Protein AF-W4GW01-F1 (afdb_monomer_lite)

Secondary structure (DSSP, 8-state):
-HHHHHHHHTTT----S----SB-EEETTEEESBHHHHHHHGGGS--S-----PPPPTT---GGGB---HHHHHHHHHHHHHHHHHHHHHHHHHHHTTGGG-HHHHHHHHHHHHHHHHHHHHHHHHHHHHHHHHHHHHHH-S--HHHHHHHHHHHHHHHHHHHHHHHH-S-HHHHHHSHHHHHHHHHHHHHHHHHH---SSS--B----GGGGHHHHHHHHHHHHHGGGTT-HHHHHHHHHHHHHHHHHHHHHHHHHHHHH-SPTT---SSSPPPEEEPTTS-EEETT--TTS-TTTT--PPPHHHHHHHHHHHHTT----SS---SHHHHHHHHHHHHHHHHHHHHHHHHHHHHHHHHHTT-SPP-PPTT--EEEEEE---HHHHHHHHHHHT-HHHHHHHHS-S--TT-S-S-S-----HHHHHHHTS----EEEEEE---S-HHHHHHHHHHHHHHHHH-GGGTTTEEEEES-TT-HHHHHHHTGGG-SEEEEE--TT-S-HHHHHHHHHHHHHHHHTTS-TT-EEEEEES-HHHHHHHHTTT--GGGEEEHHHHHHHHHHHHHHSTTHHHHHHHHHSPP-HHHHHHHHHHHHHHT--TT-PPPHHHHHHHHHHT-EEEEEEBPGGGTTSBHHHHHHHHHHHTTTS-EEEEEE-SSS-SPEEE--TTSPBP-TT-EEEEEES-HHHHGGGB-TT-SS-----TTTHHHHHHHHHHHHHHHHHHTTS--HHHHHHHHHHHT-PPPPPPPHHHHHH---EEEEE-SS-THHHHTTHHHHHHHTSTT-SSPPPEEEEESSPPPHHHHHHHGGGSSEEEEES-TTSHHHHHHTTGGG-SEEEEE---SSS----EEEE-----------

Sequence (868 aa):
MVQTLGDAVAMGVDLATSIKFKNATWINNTFVTDVYEYHRSNMSGTVMSVLAEKACALLDENPECFTANWELVSMQFRFWLYLQTPIFAVSVLFEWLEMARNPYIERLRRLASYSAHAGAGLQLISSLVCCGAWIVRAGSMRLNPATWAVESLLLMFCAFSYSLRWISAPNKVYHCLQLNNLFDLLSITSHFALGTSVAVGKLRYSWLNFAFLRSYIIYHVLATVFDRYKTNYSMQLGRILVKTACLIFFAAAVLYSLEYLGEIPDTNSFLVHVYMCPTPAGELIPSNNTDGFESGLCTERMSLFTSLYFMLVTVSTVGYGDITPKTVLGRFLVLFFIPAGIYFFAAETANLVAIFEDRRLGRRRYALKRHTPHVVLTGNPAAVQVLDFLREFFHPDHDHHLSSSHPPPSSAPPGIPSGATRRQRHAAARTRHMELVVLVEFHGHADAEAAFHRVVLAYIDAHPHMHGKVTLLSGSPLSDPDLCRAKIRDATAVFFLPNKYAKLANEEDAANVLRVLAVTNVVADASHLFAMVVNAENHKLLEATGIPADHLVCSDEIKLGLMGLSCRCRGLSTLMANLIGSFDMQAFEDVVRRNNEDAGNVGDQVPLWVEEYVTGAAKEIYACHLDERFHGMTFLDAAHMIFGDTNGQVLLLAVQDDDHHHDIVTNPGHTFVLARATKVYMIAESVKTVAPFAAVGQALHTSKLMGLLKVRNHLVKAAHRARHTVEKRIPKSVRDYIGRMVTLEKARPPPPALLNAGGHIVICSGPSGDQTIARLVNFLRPLRKDHVTAPVAVVIIHPTEFKDSAWAQLSVFGDVYHLHGSPQKHSSLVRAGIYKASAVIVLDQGSEEGVLIIYILYIHIYMYIAPL

Organism: Aphanomyces astaci (NCBI:txid112090)

Foldseek 3Di:
DVVVVVVVVVPDDDPPDDDDQPAWDDDPNDTDSHPVVVVVVVVVPDPDDPPPPPFDDLADPDLVQADDAPVLVVLLVVLLCVVLVVLLVVLVVCVVVVVLPDPVLVVLLVVLVVVLLVCLVLLLVLLVLLLVVLLVCLVVVGDHPVSLVVNLVSLVSLVVSLVSCCSNDSRNNVSSPDPLSSLSSSQSSQSVSQVPDQDPDRHHGYSDGSSLSSLVVNLVSLVVVCVVVVQDPVSLVVNLVSNLLSLLLSLLVVLLSDLRNAEDPPDDDPDDDAQWFQAPVRDTDGPVPCPPPPPPRRPPRQGSVNSSVQSVCLLVVNCPVPDDRRHPVSVVVSVVSNVVSVVSVVVSVVVNVVSVVCVLLAQHFDDDDPQAAEEEEEAAEALVRVLQVCCQCPPPQNQVCQLCQDDDPPPDDPDDDDPDDPVVVVVSNPDRGYAYEYEHEDPPPVVSSVVSSVSNVVSCVVPVVCPPRYGYHYDALLDPVSCNSSVQQRHQEYEHDFYLFDPDQPVSLVSSLSSLLSSVVRHHPNHAYAYEGAAPVCQVSNVLSVHDPVRYHYNLLLVLQQVLVCLVPPCSNVLVVLQAGADDPVVVVVVVVVVCVVVVPPDDDDPPVVVVVSLSSLKYKDKAFFAPVQAFAFPVVVQVVLCVVLVNQKGWFWKAAPPPDRDIGGCPDRPDGGHRRIMTMMIHNHVVSVVVGHYPPPSHDPPPPPVCSVVSVVVNVVSVVVVVVCVPDDDPVNVVLVVCLVVDDFFAADDVVDLVQFAAEEEADEADDQVVLLSSLSNLVNLQDPPNPDRGAYEYEYQDGHDSNSVSSVVVSPRYGYQHDHPVDPVSCVSSSVVRYSWYWYQDQDPPGGDRDIDIDGDDPPDDPDDD

InterPro domains:
  IPR003148 Regulator of K+ conductance, N-terminal lobe [PF22614] (467-525)
  IPR003148 Regulator of K+ conductance, N-terminal lobe [PF22614] (759-847)
  IPR003929 Calcium-activated potassium channel BK, alpha subunit [PF03493] (550-655)
  IPR013099 Potassium channel domain [PF07885] (299-356)
  IPR047871 Calcium-activated potassium channel slowpoke-like [PTHR10027] (122-695)

pLDDT: mean 75.08, std 18.45, range [21.78, 95.94]

Structure (mmCIF, N/CA/C/O backbone):
data_AF-W4GW01-F1
#
_entry.id   AF-W4GW01-F1
#
loop_
_atom_site.group_PDB
_atom_site.id
_atom_site.type_symbol
_atom_site.label_atom_id
_atom_site.label_alt_id
_atom_site.label_comp_id
_atom_site.label_asym_id
_atom_site.label_entity_id
_atom_site.label_seq_id
_atom_site.pdbx_PDB_ins_code
_atom_site.Cartn_x
_atom_site.Cartn_y
_atom_site.Cartn_z
_atom_site.occupancy
_atom_site.B_iso_or_equiv
_atom_site.auth_seq_id
_atom_site.auth_comp_id
_atom_site.auth_asym_id
_atom_site.auth_atom_id
_atom_site.pdbx_PDB_model_num
ATOM 1 N N . MET A 1 1 ? 38.146 32.510 -103.777 1.00 38.34 1 MET A N 1
ATOM 2 C CA . MET A 1 1 ? 36.897 31.802 -104.141 1.00 38.34 1 MET A CA 1
ATOM 3 C C . MET A 1 1 ? 36.293 32.277 -105.457 1.00 38.34 1 MET A C 1
ATOM 5 O O . MET A 1 1 ? 35.988 31.422 -106.267 1.00 38.34 1 MET A O 1
ATOM 9 N N . VAL A 1 2 ? 36.170 33.581 -105.743 1.00 40.84 2 VAL A N 1
ATOM 10 C CA . VAL A 1 2 ? 35.665 34.030 -107.066 1.00 40.84 2 VAL A CA 1
ATOM 11 C C . VAL A 1 2 ? 36.627 33.678 -108.219 1.00 40.84 2 VAL A C 1
ATOM 13 O O . VAL A 1 2 ? 36.174 33.329 -109.299 1.00 40.84 2 VAL A O 1
ATOM 16 N N . GLN A 1 3 ? 37.943 33.639 -107.977 1.00 37.69 3 GLN A N 1
ATOM 17 C CA . GLN A 1 3 ? 38.930 33.205 -108.982 1.00 37.69 3 GLN A CA 1
ATOM 18 C C . GLN A 1 3 ? 38.963 31.687 -109.233 1.00 37.69 3 GLN A C 1
ATOM 20 O O . GLN A 1 3 ? 39.298 31.272 -110.330 1.00 37.69 3 GLN A O 1
ATOM 25 N N . THR A 1 4 ? 38.570 30.855 -108.263 1.00 42.78 4 THR A N 1
ATOM 26 C CA . THR A 1 4 ? 38.559 29.384 -108.403 1.00 42.78 4 THR A CA 1
ATOM 27 C C . THR A 1 4 ? 37.228 28.834 -108.929 1.00 42.78 4 THR A C 1
ATOM 29 O O . THR A 1 4 ? 37.136 27.655 -109.249 1.00 42.78 4 THR A O 1
ATOM 32 N N . LEU A 1 5 ? 36.197 29.682 -109.031 1.00 41.31 5 LEU A N 1
ATOM 33 C CA . LEU A 1 5 ? 34.887 29.355 -109.609 1.00 41.31 5 LEU A CA 1
ATOM 34 C C . LEU A 1 5 ? 34.820 29.608 -111.127 1.00 41.31 5 LEU A C 1
ATOM 36 O O . LEU A 1 5 ? 33.959 29.036 -111.788 1.00 41.31 5 LEU A O 1
ATOM 40 N N . GLY A 1 6 ? 35.727 30.421 -111.685 1.00 43.06 6 GLY A N 1
ATOM 41 C CA . GLY A 1 6 ? 35.800 30.684 -113.128 1.00 43.06 6 GLY A CA 1
ATOM 42 C C . GLY A 1 6 ? 36.341 29.502 -113.940 1.00 43.06 6 GLY A C 1
ATOM 43 O O . GLY A 1 6 ? 35.820 29.208 -115.013 1.00 43.06 6 GLY A O 1
ATOM 44 N N . ASP A 1 7 ? 37.312 28.768 -113.394 1.00 41.66 7 ASP A N 1
ATOM 45 C CA . ASP A 1 7 ? 38.000 27.691 -114.123 1.00 41.66 7 ASP A CA 1
ATOM 46 C C . ASP A 1 7 ? 37.191 26.382 -114.183 1.00 41.66 7 ASP A C 1
ATOM 48 O O . ASP A 1 7 ? 37.365 25.580 -115.100 1.00 41.66 7 ASP A O 1
ATOM 52 N N . ALA A 1 8 ? 36.253 26.175 -113.252 1.00 44.44 8 ALA A N 1
ATOM 53 C CA . ALA A 1 8 ? 35.415 24.974 -113.205 1.00 44.44 8 ALA A CA 1
ATOM 54 C C . ALA A 1 8 ? 34.256 24.996 -114.222 1.00 44.44 8 ALA A C 1
ATOM 56 O O . ALA A 1 8 ? 33.809 23.941 -114.670 1.00 44.44 8 ALA A O 1
ATOM 57 N N . VAL A 1 9 ? 33.788 26.182 -114.635 1.00 46.09 9 VAL A N 1
ATOM 58 C CA . VAL A 1 9 ? 32.698 26.325 -115.622 1.00 46.09 9 VAL A CA 1
ATOM 59 C C . VAL A 1 9 ? 33.191 26.064 -117.053 1.00 46.09 9 VAL A C 1
ATOM 61 O O . VAL A 1 9 ? 32.423 25.606 -117.895 1.00 46.09 9 VAL A O 1
ATOM 64 N N . ALA A 1 10 ? 34.485 26.256 -117.328 1.00 44.47 10 ALA A N 1
ATOM 65 C CA . ALA A 1 10 ? 35.075 25.993 -118.642 1.00 44.47 10 ALA A CA 1
ATOM 66 C C . ALA A 1 10 ? 35.243 24.491 -118.968 1.00 44.47 10 ALA A C 1
ATOM 68 O O . ALA A 1 10 ? 35.518 24.151 -120.117 1.00 44.47 10 ALA A O 1
ATOM 69 N N . MET A 1 11 ? 35.062 23.591 -117.989 1.00 45.78 11 MET A N 1
ATOM 70 C CA . MET A 1 11 ? 35.272 22.140 -118.145 1.00 45.78 11 MET A CA 1
ATOM 71 C C . MET A 1 11 ? 33.987 21.295 -118.159 1.00 45.78 11 MET A C 1
ATOM 73 O O . MET A 1 11 ? 34.074 20.076 -118.059 1.00 45.78 11 MET A O 1
ATOM 77 N N . GLY A 1 12 ? 32.806 21.907 -118.309 1.00 42.72 12 GLY A N 1
ATOM 78 C CA . GLY A 1 12 ? 31.581 21.201 -118.720 1.00 42.72 12 GLY A CA 1
ATOM 79 C C . GLY A 1 12 ? 31.184 19.977 -117.882 1.00 42.72 12 GLY A C 1
ATOM 80 O O . GLY A 1 12 ? 30.784 18.964 -118.450 1.00 42.72 12 GLY A O 1
ATOM 81 N N . VAL A 1 13 ? 31.296 20.048 -116.552 1.00 40.84 13 VAL A N 1
ATOM 82 C CA . VAL A 1 13 ? 30.825 18.982 -115.653 1.00 40.84 13 VAL A CA 1
ATOM 83 C C . VAL A 1 13 ? 29.471 19.374 -115.056 1.00 40.84 13 VAL A C 1
ATOM 85 O O . VAL A 1 13 ? 29.370 20.366 -114.334 1.00 40.84 13 VAL A O 1
ATOM 88 N N . ASP A 1 14 ? 28.438 18.583 -115.354 1.00 36.44 14 ASP A N 1
ATOM 89 C CA . ASP A 1 14 ? 27.086 18.709 -114.800 1.00 36.44 14 ASP A CA 1
ATOM 90 C C . ASP A 1 14 ? 27.089 18.554 -113.270 1.00 36.44 14 ASP A C 1
ATOM 92 O O . ASP A 1 14 ? 27.400 17.496 -112.718 1.00 36.44 14 ASP A O 1
ATOM 96 N N . LEU A 1 15 ? 26.703 19.619 -112.563 1.00 41.31 15 LEU A N 1
ATOM 97 C CA . LEU A 1 15 ? 26.635 19.669 -111.104 1.00 41.31 15 LEU A CA 1
ATOM 98 C C . LEU A 1 15 ? 25.236 19.265 -110.606 1.00 41.31 15 LEU A C 1
ATOM 100 O O . LEU A 1 15 ? 24.469 20.093 -110.118 1.00 41.31 15 LEU A O 1
ATOM 104 N N . ALA A 1 16 ? 24.905 17.979 -110.708 1.00 42.34 16 ALA A N 1
ATOM 105 C CA . ALA A 1 16 ? 23.668 17.409 -110.168 1.00 42.34 16 ALA A CA 1
ATOM 106 C C . ALA A 1 16 ? 23.925 16.473 -108.972 1.00 42.34 16 ALA A C 1
ATOM 108 O O . ALA A 1 16 ? 23.445 15.347 -108.938 1.00 42.34 16 ALA A O 1
ATOM 109 N N . THR A 1 17 ? 24.643 16.951 -107.951 1.00 37.44 17 THR A N 1
ATOM 110 C CA . THR A 1 17 ? 24.569 16.399 -106.584 1.00 37.44 17 THR A CA 1
ATOM 111 C C . THR A 1 17 ? 24.738 17.525 -105.570 1.00 37.44 17 THR A C 1
ATOM 113 O O . THR A 1 17 ? 25.774 18.184 -105.517 1.00 37.44 17 THR A O 1
ATOM 116 N N . SER A 1 18 ? 23.699 17.761 -104.770 1.00 38.25 18 SER A N 1
ATOM 117 C CA . SER A 1 18 ? 23.625 18.825 -103.769 1.00 38.25 18 SER A CA 1
ATOM 118 C C . SER A 1 18 ? 24.729 18.711 -102.710 1.00 38.25 18 SER A C 1
ATOM 120 O O . SER A 1 18 ? 24.768 17.734 -101.959 1.00 38.25 18 SER A O 1
ATOM 122 N N . ILE A 1 19 ? 25.560 19.742 -102.573 1.00 44.22 19 ILE A N 1
ATOM 123 C CA . ILE A 1 19 ? 26.434 19.924 -101.409 1.00 44.22 19 ILE A CA 1
ATOM 124 C C . ILE A 1 19 ? 25.542 20.368 -100.237 1.00 44.22 19 ILE A C 1
ATOM 126 O O . ILE A 1 19 ? 25.115 21.518 -100.170 1.00 44.22 19 ILE A O 1
ATOM 130 N N . LYS A 1 20 ? 25.204 19.448 -99.326 1.00 47.19 20 LYS A N 1
ATOM 131 C CA . LYS A 1 20 ? 24.552 19.778 -98.047 1.00 47.19 20 LYS A CA 1
ATOM 132 C C . LYS A 1 20 ? 25.625 20.090 -97.003 1.00 47.19 20 LYS A C 1
ATOM 134 O O . LYS A 1 20 ? 26.303 19.179 -96.535 1.00 47.19 20 LYS A O 1
ATOM 139 N N . PHE A 1 21 ? 25.739 21.354 -96.599 1.00 51.09 21 PHE A N 1
ATOM 140 C CA . PHE A 1 21 ? 26.523 21.747 -95.424 1.00 51.09 21 PHE A CA 1
ATOM 141 C C . PHE A 1 21 ? 25.726 21.409 -94.160 1.00 51.09 21 PHE A C 1
ATOM 143 O O . PHE A 1 21 ? 24.631 21.929 -93.959 1.00 51.09 21 PHE A O 1
ATOM 150 N N . LYS A 1 22 ? 26.235 20.492 -93.330 1.00 49.94 22 LYS A N 1
ATOM 151 C CA . LYS A 1 22 ? 25.504 19.971 -92.162 1.00 49.94 22 LYS A CA 1
ATOM 152 C C . LYS A 1 22 ? 25.530 20.893 -90.935 1.00 49.94 22 LYS A C 1
ATOM 154 O O . LYS A 1 22 ? 24.700 20.680 -90.068 1.00 49.94 22 LYS A O 1
ATOM 159 N N . ASN A 1 23 ? 26.417 21.895 -90.875 1.00 55.25 23 ASN A N 1
ATOM 160 C CA . ASN A 1 23 ? 26.591 22.803 -89.728 1.00 55.25 23 ASN A CA 1
ATOM 161 C C . ASN A 1 23 ? 27.154 24.175 -90.159 1.00 55.25 23 ASN A C 1
ATOM 163 O O . ASN A 1 23 ? 28.237 24.568 -89.729 1.00 55.25 23 ASN A O 1
ATOM 167 N N . ALA A 1 24 ? 26.442 24.891 -91.031 1.00 59.56 24 ALA A N 1
ATOM 168 C CA . ALA A 1 24 ? 26.816 26.245 -91.447 1.00 59.56 24 ALA A CA 1
ATOM 169 C C . ALA A 1 24 ? 25.919 27.293 -90.769 1.00 59.56 24 ALA A C 1
ATOM 171 O O . ALA A 1 24 ? 24.694 27.167 -90.797 1.00 59.56 24 ALA A O 1
ATOM 172 N N . THR A 1 25 ? 26.514 28.326 -90.169 1.00 64.00 25 THR A N 1
ATOM 173 C CA . THR A 1 25 ? 25.795 29.430 -89.507 1.00 64.00 25 THR A CA 1
ATOM 174 C C . THR A 1 25 ? 26.514 30.765 -89.728 1.00 64.00 25 THR A C 1
ATOM 176 O O . THR A 1 25 ? 27.671 30.818 -90.149 1.00 64.00 25 THR A O 1
ATOM 179 N N . TRP A 1 26 ? 25.806 31.870 -89.489 1.00 59.84 26 TRP A N 1
ATOM 180 C CA . TRP A 1 26 ? 26.366 33.221 -89.549 1.00 59.84 26 TRP A CA 1
ATOM 181 C C . TRP A 1 26 ? 26.819 33.663 -88.157 1.00 59.84 26 TRP A C 1
ATOM 183 O O . TRP A 1 26 ? 26.035 33.611 -87.211 1.00 59.84 26 TRP A O 1
ATOM 193 N N . ILE A 1 27 ? 28.058 34.143 -88.040 1.00 64.31 27 ILE A N 1
ATOM 194 C CA . ILE A 1 27 ? 28.603 34.720 -86.803 1.00 64.31 27 ILE A CA 1
ATOM 195 C C . ILE A 1 27 ? 29.226 36.077 -87.160 1.00 64.31 27 ILE A C 1
ATOM 197 O O . ILE A 1 27 ? 30.030 36.164 -88.088 1.00 64.31 27 ILE A O 1
ATOM 201 N N . ASN A 1 28 ? 28.823 37.150 -86.467 1.00 47.75 28 ASN A N 1
ATOM 202 C CA . ASN A 1 28 ? 29.295 38.531 -86.683 1.00 47.75 28 ASN A CA 1
ATOM 203 C C . ASN A 1 28 ? 29.366 38.956 -88.170 1.00 47.75 28 ASN A C 1
ATOM 205 O O . ASN A 1 28 ? 30.391 39.443 -88.638 1.00 47.75 28 ASN A O 1
ATOM 209 N N . ASN A 1 29 ? 28.275 38.757 -88.920 1.00 41.62 29 ASN A N 1
ATOM 210 C CA . ASN A 1 29 ? 28.152 39.081 -90.354 1.00 41.62 29 ASN A CA 1
ATOM 211 C C . ASN A 1 29 ? 29.161 38.386 -91.291 1.00 41.62 29 ASN A C 1
ATOM 213 O O . ASN A 1 29 ? 29.360 38.824 -92.423 1.00 41.62 29 ASN A O 1
ATOM 217 N N . THR A 1 30 ? 29.739 37.261 -90.866 1.00 48.75 30 THR A N 1
ATOM 218 C CA . THR A 1 30 ? 30.543 36.376 -91.721 1.00 48.75 30 THR A CA 1
ATOM 219 C C . THR A 1 30 ? 29.928 34.979 -91.784 1.00 48.75 30 THR A C 1
ATOM 221 O O . THR A 1 30 ? 29.419 34.471 -90.781 1.00 48.75 30 THR A O 1
ATOM 224 N N . PHE A 1 31 ? 29.914 34.381 -92.979 1.00 56.94 31 PHE A N 1
ATOM 225 C CA . PHE A 1 31 ? 29.324 33.062 -93.214 1.00 56.94 31 PHE A CA 1
ATOM 226 C C . PHE A 1 31 ? 30.358 31.960 -92.977 1.00 56.94 31 PHE A C 1
ATOM 228 O O . PHE A 1 31 ? 31.402 31.949 -93.631 1.00 56.94 31 PHE A O 1
ATOM 235 N N . VAL A 1 32 ? 30.061 31.035 -92.063 1.00 67.69 32 VAL A N 1
ATOM 236 C CA . VAL A 1 32 ? 30.955 29.937 -91.671 1.00 67.69 32 VAL A CA 1
ATOM 237 C C . VAL A 1 32 ? 30.364 28.609 -92.140 1.00 67.69 32 VAL A C 1
ATOM 239 O O . VAL A 1 32 ? 29.206 28.308 -91.860 1.00 67.69 32 VAL A O 1
ATOM 242 N N . THR A 1 33 ? 31.157 27.812 -92.861 1.00 59.50 33 THR A N 1
ATOM 243 C CA . THR A 1 33 ? 30.705 26.575 -93.524 1.00 59.50 33 THR A CA 1
ATOM 244 C C . THR A 1 33 ? 30.769 25.321 -92.643 1.00 59.50 33 THR A C 1
ATOM 246 O O . THR A 1 33 ? 30.067 24.356 -92.944 1.00 59.50 33 THR A O 1
ATOM 249 N N . ASP A 1 34 ? 31.560 25.337 -91.562 1.00 62.75 34 ASP A N 1
ATOM 250 C CA . ASP A 1 34 ? 31.571 24.311 -90.507 1.00 62.75 34 ASP A CA 1
ATOM 251 C C . ASP A 1 34 ? 31.916 24.934 -89.139 1.00 62.75 34 ASP A C 1
ATOM 253 O O . ASP A 1 34 ? 33.028 25.414 -88.899 1.00 62.75 34 ASP A O 1
ATOM 257 N N . VAL A 1 35 ? 30.938 24.944 -88.230 1.00 61.16 35 VAL A N 1
ATOM 258 C CA . VAL A 1 35 ? 31.046 25.537 -86.884 1.00 61.16 35 VAL A CA 1
ATOM 259 C C . VAL A 1 35 ? 32.128 24.863 -86.026 1.00 61.16 35 VAL A C 1
ATOM 261 O O . VAL A 1 35 ? 32.736 25.518 -85.175 1.00 61.16 35 VAL A O 1
ATOM 264 N N . TYR A 1 36 ? 32.432 23.582 -86.258 1.00 57.09 36 TYR A N 1
ATOM 265 C CA . TYR A 1 36 ? 33.431 22.862 -85.462 1.00 57.09 36 TYR A CA 1
ATOM 266 C C . TYR A 1 36 ? 34.871 23.266 -85.797 1.00 57.09 36 TYR A C 1
ATOM 268 O O . TYR A 1 36 ? 35.736 23.257 -84.918 1.00 57.09 36 TYR A O 1
ATOM 276 N N . GLU A 1 37 ? 35.136 23.663 -87.040 1.00 54.59 37 GLU A N 1
ATOM 277 C CA . GLU A 1 37 ? 36.470 24.079 -87.475 1.00 54.59 37 GLU A CA 1
ATOM 278 C C . GLU A 1 37 ? 36.787 25.518 -87.030 1.00 54.59 37 GLU A C 1
ATOM 280 O O . GLU A 1 37 ? 37.901 25.789 -86.579 1.00 54.59 37 GLU A O 1
ATOM 285 N N . TYR A 1 38 ? 35.779 26.403 -87.005 1.00 58.34 38 TYR A N 1
ATOM 286 C CA . TYR A 1 38 ? 35.893 27.768 -86.466 1.00 58.34 38 TYR A CA 1
ATOM 287 C C . TYR A 1 38 ? 36.216 27.791 -84.960 1.00 58.34 38 TYR A C 1
ATOM 289 O O . TYR A 1 38 ? 37.064 28.562 -84.502 1.00 58.34 38 TYR A O 1
ATOM 297 N N . HIS A 1 39 ? 35.601 26.899 -84.174 1.00 56.03 39 HIS A N 1
ATOM 298 C CA . HIS A 1 39 ? 35.949 26.747 -82.757 1.00 56.03 39 HIS A CA 1
ATOM 299 C C . HIS A 1 39 ? 37.340 26.129 -82.548 1.00 56.03 39 HIS A C 1
ATOM 301 O O . HIS A 1 39 ? 38.008 26.454 -81.565 1.00 56.03 39 HIS A O 1
ATOM 307 N N . ARG A 1 40 ? 37.817 25.298 -83.485 1.00 50.19 40 ARG A N 1
ATOM 308 C CA . ARG A 1 40 ? 39.154 24.691 -83.432 1.00 50.19 40 ARG A CA 1
ATOM 309 C C . ARG A 1 40 ? 40.270 25.686 -83.790 1.00 50.19 40 ARG A C 1
ATOM 311 O O . ARG A 1 40 ? 41.321 25.636 -83.158 1.00 50.19 40 ARG A O 1
ATOM 318 N N . SER A 1 41 ? 40.057 26.620 -84.722 1.00 49.66 41 SER A N 1
ATOM 319 C CA . SER A 1 41 ? 41.059 27.645 -85.078 1.00 49.66 41 SER A CA 1
ATOM 320 C C . SER A 1 41 ? 41.195 28.761 -84.035 1.00 49.66 41 SER A C 1
ATOM 322 O O . SER A 1 41 ? 42.286 29.292 -83.847 1.00 49.66 41 SER A O 1
ATOM 324 N N . ASN A 1 42 ? 40.130 29.082 -83.292 1.00 48.34 42 ASN A N 1
ATOM 325 C CA . ASN A 1 42 ? 40.222 29.994 -82.141 1.00 48.34 42 ASN A CA 1
ATOM 326 C C . ASN A 1 42 ? 40.856 29.343 -80.898 1.00 48.34 42 ASN A C 1
ATOM 328 O O . ASN A 1 42 ? 41.257 30.049 -79.974 1.00 48.34 42 ASN A O 1
ATOM 332 N N . MET A 1 43 ? 41.005 28.015 -80.885 1.00 45.09 43 MET A N 1
ATOM 333 C CA . MET A 1 43 ? 41.679 27.277 -79.812 1.00 45.09 43 MET A CA 1
ATOM 334 C C . MET A 1 43 ? 43.215 27.297 -79.904 1.00 45.09 43 MET A C 1
ATOM 336 O O . MET A 1 43 ? 43.869 26.932 -78.931 1.00 45.09 43 MET A O 1
ATOM 340 N N . SER A 1 44 ? 43.825 27.751 -81.009 1.00 44.34 44 SER A N 1
ATOM 341 C CA . SER A 1 44 ? 45.296 27.807 -81.142 1.00 44.34 44 SER A CA 1
ATOM 342 C C . SER A 1 44 ? 45.925 29.168 -80.804 1.00 44.34 44 SER A C 1
ATOM 344 O O . SER A 1 44 ? 47.137 29.320 -80.933 1.00 44.34 44 SER A O 1
ATOM 346 N N . GLY A 1 45 ? 45.135 30.156 -80.365 1.00 39.75 45 GLY A N 1
ATOM 347 C CA . GLY A 1 45 ? 45.605 31.507 -80.016 1.00 39.75 45 GLY A CA 1
ATOM 348 C C . GLY A 1 45 ? 45.661 31.833 -78.518 1.00 39.75 45 GLY A C 1
ATOM 349 O O . GLY A 1 45 ? 46.067 32.931 -78.154 1.00 39.75 45 GLY A O 1
ATOM 350 N N . THR A 1 46 ? 45.255 30.921 -77.630 1.00 36.12 46 THR A N 1
ATOM 351 C CA . THR A 1 46 ? 45.217 31.168 -76.175 1.00 36.12 46 THR A CA 1
ATOM 352 C C . THR A 1 46 ? 45.658 29.933 -75.393 1.00 36.12 46 THR A C 1
ATOM 354 O O . THR A 1 46 ? 44.871 29.229 -74.768 1.00 36.12 46 THR A O 1
ATOM 357 N N . VAL A 1 47 ? 46.966 29.676 -75.384 1.00 40.78 47 VAL A N 1
ATOM 358 C CA . VAL A 1 47 ? 47.571 28.855 -74.330 1.00 40.78 47 VAL A CA 1
ATOM 359 C C . VAL A 1 47 ? 47.905 29.778 -73.161 1.00 40.78 47 VAL A C 1
ATOM 361 O O . VAL A 1 47 ? 48.887 30.507 -73.224 1.00 40.78 47 VAL A O 1
ATOM 364 N N . MET A 1 48 ? 47.047 29.760 -72.135 1.00 37.09 48 MET A N 1
ATOM 365 C CA . MET A 1 48 ? 47.358 29.814 -70.690 1.00 37.09 48 MET A CA 1
ATOM 366 C C . MET A 1 48 ? 46.206 30.419 -69.869 1.00 37.09 48 MET A C 1
ATOM 368 O O . MET A 1 48 ? 46.323 31.483 -69.274 1.00 37.09 48 MET A O 1
ATOM 372 N N . SER A 1 49 ? 45.104 29.681 -69.771 1.00 31.31 49 SER A N 1
ATOM 373 C CA . SER A 1 49 ? 44.490 29.353 -68.479 1.00 31.31 49 SER A CA 1
ATOM 374 C C . SER A 1 49 ? 43.457 28.255 -68.710 1.00 31.31 49 SER A C 1
ATOM 376 O O . SER A 1 49 ? 42.253 28.472 -68.796 1.00 31.31 49 SER A O 1
ATOM 378 N N . VAL A 1 50 ? 43.940 27.013 -68.773 1.00 36.09 50 VAL A N 1
ATOM 379 C CA . VAL A 1 50 ? 43.147 25.930 -68.193 1.00 36.09 50 VAL A CA 1
ATOM 380 C C . VAL A 1 50 ? 42.869 26.397 -66.766 1.00 36.09 50 VAL A C 1
ATOM 382 O O . VAL A 1 50 ? 43.788 26.465 -65.950 1.00 36.09 50 VAL A O 1
ATOM 385 N N . LEU A 1 51 ? 41.637 26.830 -66.495 1.00 35.88 51 LEU A N 1
ATOM 386 C CA . LEU A 1 51 ? 41.100 26.863 -65.144 1.00 35.88 51 LEU A CA 1
ATOM 387 C C . LEU A 1 51 ? 41.267 25.429 -64.652 1.00 35.88 51 LEU A C 1
ATOM 389 O O . LEU A 1 51 ? 40.499 24.544 -65.012 1.00 35.88 51 LEU A O 1
ATOM 393 N N . ALA A 1 52 ? 42.356 25.180 -63.929 1.00 37.66 52 ALA A N 1
ATOM 394 C CA . ALA A 1 52 ? 42.475 23.998 -63.111 1.00 37.66 52 ALA A CA 1
ATOM 395 C C . ALA A 1 52 ? 41.232 24.017 -62.217 1.00 37.66 52 ALA A C 1
ATOM 397 O O . ALA A 1 52 ? 41.123 24.892 -61.354 1.00 37.66 52 ALA A O 1
ATOM 398 N N . GLU A 1 53 ? 40.260 23.136 -62.480 1.00 48.62 53 GLU A N 1
ATOM 399 C CA . GLU A 1 53 ? 39.201 22.842 -61.517 1.00 48.62 53 GLU A CA 1
ATOM 400 C C . GLU A 1 53 ? 39.916 22.598 -60.190 1.00 48.62 53 GLU A C 1
ATOM 402 O O . GLU A 1 53 ? 40.751 21.693 -60.080 1.00 48.62 53 GLU A O 1
ATOM 407 N N . LYS A 1 54 ? 39.694 23.490 -59.218 1.00 49.12 54 LYS A N 1
ATOM 408 C CA . LYS A 1 54 ? 40.314 23.367 -57.903 1.00 49.12 54 LYS A CA 1
ATOM 409 C C . LYS A 1 54 ? 39.956 21.987 -57.373 1.00 49.12 54 LYS A C 1
ATOM 411 O O . LYS A 1 54 ? 38.782 21.643 -57.284 1.00 49.12 54 LYS A O 1
ATOM 416 N N . ALA A 1 55 ? 40.976 21.210 -57.026 1.00 57.50 55 ALA A N 1
ATOM 417 C CA . ALA A 1 55 ? 40.776 19.987 -56.280 1.00 57.50 55 ALA A CA 1
ATOM 418 C C . ALA A 1 55 ? 39.996 20.329 -55.009 1.00 57.50 55 ALA A C 1
ATOM 420 O O . ALA A 1 55 ? 40.452 21.159 -54.219 1.00 57.50 55 ALA A O 1
ATOM 421 N N . CYS A 1 56 ? 38.821 19.723 -54.842 1.00 65.19 56 CYS A N 1
ATOM 422 C CA . CYS A 1 56 ? 38.022 19.893 -53.642 1.00 65.19 56 CYS A CA 1
ATOM 423 C C . CYS A 1 56 ? 38.883 19.554 -52.423 1.00 65.19 56 CYS A C 1
ATOM 425 O O . CYS A 1 56 ? 39.504 18.491 -52.370 1.00 65.19 56 CYS A O 1
ATOM 427 N N . ALA A 1 57 ? 38.934 20.464 -51.456 1.00 66.12 57 ALA A N 1
ATOM 428 C CA . ALA A 1 57 ? 39.503 20.196 -50.144 1.00 66.12 57 ALA A CA 1
ATOM 429 C C . ALA A 1 57 ? 38.393 19.702 -49.208 1.00 66.12 57 ALA A C 1
ATOM 431 O O . ALA A 1 57 ? 37.231 20.061 -49.372 1.00 66.12 57 ALA A O 1
ATOM 432 N N . LEU A 1 58 ? 38.743 18.928 -48.176 1.00 67.00 58 LEU A N 1
ATOM 433 C CA . LEU A 1 58 ? 37.782 18.463 -47.160 1.00 67.00 58 LEU A CA 1
ATOM 434 C C . LEU A 1 58 ? 37.024 19.626 -46.475 1.00 67.00 58 LEU A C 1
ATOM 436 O O . LEU A 1 58 ? 35.958 19.427 -45.901 1.00 67.00 58 LEU A O 1
ATOM 440 N N . LEU A 1 59 ? 37.599 20.832 -46.528 1.00 65.62 59 LEU A N 1
ATOM 441 C CA . LEU A 1 59 ? 37.099 22.065 -45.919 1.00 65.62 59 LEU A CA 1
ATOM 442 C C . LEU A 1 59 ? 36.473 23.033 -46.939 1.00 65.62 59 LEU A C 1
ATOM 444 O O . LEU A 1 59 ? 36.224 24.183 -46.588 1.00 65.62 59 LEU A O 1
ATOM 448 N N . ASP A 1 60 ? 36.290 22.613 -48.194 1.00 67.88 60 ASP A N 1
ATOM 449 C CA . ASP A 1 60 ? 35.716 23.466 -49.235 1.00 67.88 60 ASP A CA 1
ATOM 450 C C . ASP A 1 60 ? 34.199 23.637 -49.031 1.00 67.88 60 ASP A C 1
ATOM 452 O O . ASP A 1 60 ? 33.495 22.697 -48.657 1.00 67.88 60 ASP A O 1
ATOM 456 N N . GLU A 1 61 ? 33.684 24.844 -49.264 1.00 65.38 61 GLU A N 1
ATOM 457 C CA . GLU A 1 61 ? 32.270 25.184 -49.042 1.00 65.38 61 GLU A CA 1
ATOM 458 C C . GLU A 1 61 ? 31.374 24.812 -50.237 1.00 65.38 61 GLU A C 1
ATOM 460 O O . GLU A 1 61 ? 30.142 24.875 -50.140 1.00 65.38 61 GLU A O 1
ATOM 465 N N . ASN A 1 62 ? 31.972 24.414 -51.367 1.00 69.44 62 ASN A N 1
ATOM 466 C CA . ASN A 1 62 ? 31.242 24.090 -52.587 1.00 69.44 62 ASN A CA 1
ATOM 467 C C . ASN A 1 62 ? 30.418 22.786 -52.429 1.00 69.44 62 ASN A C 1
ATOM 469 O O . ASN A 1 62 ? 30.999 21.718 -52.221 1.00 69.44 62 ASN A O 1
ATOM 473 N N . PRO A 1 63 ? 29.074 22.813 -52.564 1.00 65.50 63 PRO A N 1
ATOM 474 C CA . PRO A 1 63 ? 28.240 21.610 -52.470 1.00 65.50 63 PRO A CA 1
ATOM 475 C C . PRO A 1 63 ? 28.555 20.555 -53.539 1.00 65.50 63 PRO A C 1
ATOM 477 O O . PRO A 1 63 ? 28.329 19.371 -53.304 1.00 65.50 63 PRO A O 1
ATOM 480 N N . GLU A 1 64 ? 29.103 20.949 -54.690 1.00 68.00 64 GLU A N 1
ATOM 481 C CA . GLU A 1 64 ? 29.448 20.021 -55.775 1.00 68.00 64 GLU A CA 1
ATOM 482 C C . GLU A 1 64 ? 30.670 19.145 -55.460 1.00 68.00 64 GLU A C 1
ATOM 484 O O . GLU A 1 64 ? 30.924 18.153 -56.149 1.00 68.00 64 GLU A O 1
ATOM 489 N N . CYS A 1 65 ? 31.399 19.478 -54.390 1.00 71.31 65 CYS A N 1
ATOM 490 C CA . CYS A 1 65 ? 32.523 18.705 -53.879 1.00 71.31 65 CYS A CA 1
ATOM 491 C C . CYS A 1 65 ? 32.107 17.480 -53.057 1.00 71.31 65 CYS A C 1
ATOM 493 O O . CYS A 1 65 ? 32.977 16.679 -52.716 1.00 71.31 65 CYS A O 1
ATOM 495 N N . PHE A 1 66 ? 30.818 17.308 -52.733 1.00 74.06 66 PHE A N 1
ATOM 496 C CA . PHE A 1 66 ? 30.340 16.219 -51.879 1.00 74.06 66 PHE A CA 1
ATOM 497 C C . PHE A 1 66 ? 29.321 15.312 -52.586 1.00 74.06 66 PHE A C 1
ATOM 499 O O . PHE A 1 66 ? 28.302 15.776 -53.088 1.00 74.06 66 PHE A O 1
ATOM 506 N N . THR A 1 67 ? 29.551 13.994 -52.589 1.00 77.75 67 THR A N 1
ATOM 507 C CA . THR A 1 67 ? 28.645 12.991 -53.189 1.00 77.75 67 THR A CA 1
ATOM 508 C C . THR A 1 67 ? 28.642 11.680 -52.416 1.00 77.75 67 THR A C 1
ATOM 510 O O . THR A 1 67 ? 29.698 11.221 -51.996 1.00 77.75 67 THR A O 1
ATOM 513 N N . ALA A 1 68 ? 27.492 11.016 -52.306 1.00 78.62 68 ALA A N 1
ATOM 514 C CA . ALA A 1 68 ? 27.429 9.627 -51.852 1.00 78.62 68 ALA A CA 1
ATOM 515 C C . ALA A 1 68 ? 27.399 8.694 -53.075 1.00 78.62 68 ALA A C 1
ATOM 517 O O . ALA A 1 68 ? 26.543 8.855 -53.939 1.00 78.62 68 ALA A O 1
ATOM 518 N N . ASN A 1 69 ? 28.336 7.745 -53.153 1.00 80.19 69 ASN A N 1
ATOM 519 C CA . ASN A 1 69 ? 28.411 6.739 -54.218 1.00 80.19 69 ASN A CA 1
ATOM 520 C C . ASN A 1 69 ? 28.792 5.370 -53.626 1.00 80.19 69 ASN A C 1
ATOM 522 O O . ASN A 1 69 ? 29.469 5.303 -52.593 1.00 80.19 69 ASN A O 1
ATOM 526 N N . TRP A 1 70 ? 28.402 4.285 -54.297 1.00 79.56 70 TRP A N 1
ATOM 527 C CA . TRP A 1 70 ? 28.664 2.905 -53.885 1.00 79.56 70 TRP A CA 1
ATOM 528 C C . TRP A 1 70 ? 30.163 2.594 -53.771 1.00 79.56 70 TRP A C 1
ATOM 530 O O . TRP A 1 70 ? 30.586 1.900 -52.847 1.00 79.56 70 TRP A O 1
ATOM 540 N N . GLU A 1 71 ? 30.998 3.178 -54.636 1.00 80.69 71 GLU A N 1
ATOM 541 C CA . GLU A 1 71 ? 32.460 3.037 -54.573 1.00 80.69 71 GLU A CA 1
ATOM 542 C C . GLU A 1 71 ? 33.049 3.603 -53.272 1.00 80.69 71 GLU A C 1
ATOM 544 O O . GLU A 1 71 ? 33.868 2.954 -52.618 1.00 80.69 71 GLU A O 1
ATOM 549 N N . LEU A 1 72 ? 32.591 4.786 -52.845 1.00 80.56 72 LEU A N 1
ATOM 550 C CA . LEU A 1 72 ? 33.051 5.443 -51.616 1.00 80.56 72 LEU A CA 1
ATOM 551 C C . LEU A 1 72 ? 32.586 4.682 -50.369 1.00 80.56 72 LEU A C 1
ATOM 553 O O . LEU A 1 72 ? 33.329 4.578 -49.392 1.00 80.56 72 LEU A O 1
ATOM 557 N N . VAL A 1 73 ? 31.385 4.103 -50.403 1.00 85.06 73 VAL A N 1
ATOM 558 C CA . VAL A 1 73 ? 30.887 3.225 -49.334 1.00 85.06 73 VAL A CA 1
ATOM 559 C C . VAL A 1 73 ? 31.675 1.912 -49.280 1.00 85.06 73 VAL A C 1
ATOM 561 O O . VAL A 1 73 ? 32.072 1.475 -48.196 1.00 85.06 73 VAL A O 1
ATOM 564 N N . SER A 1 74 ? 31.986 1.312 -50.434 1.00 84.44 74 SER A N 1
ATOM 565 C CA . SER A 1 74 ? 32.830 0.114 -50.515 1.00 84.44 74 SER A CA 1
ATOM 566 C C . SER A 1 74 ? 34.229 0.372 -49.949 1.00 84.44 74 SER A C 1
ATOM 568 O O . SER A 1 74 ? 34.751 -0.457 -49.202 1.00 84.44 74 SER A O 1
ATOM 570 N N . MET A 1 75 ? 34.814 1.546 -50.211 1.00 84.06 75 MET A N 1
ATOM 571 C CA . MET A 1 75 ? 36.094 1.941 -49.615 1.00 84.06 75 MET A CA 1
ATOM 572 C C . MET A 1 75 ? 36.025 1.992 -48.085 1.00 84.06 75 MET A C 1
ATOM 574 O O . MET A 1 75 ? 36.868 1.384 -47.426 1.00 84.06 75 MET A O 1
ATOM 578 N N . GLN A 1 76 ? 35.003 2.630 -47.504 1.00 89.12 76 GLN A N 1
ATOM 579 C CA . GLN A 1 76 ? 34.822 2.671 -46.043 1.00 89.12 76 GLN A CA 1
ATOM 580 C C . GLN A 1 76 ? 34.750 1.261 -45.430 1.00 89.12 76 GLN A C 1
ATOM 582 O O . GLN A 1 76 ? 35.365 0.997 -44.394 1.00 89.12 76 GLN A O 1
ATOM 587 N N . PHE A 1 77 ? 34.054 0.332 -46.093 1.00 89.38 77 PHE A N 1
ATOM 588 C CA . PHE A 1 77 ? 33.956 -1.060 -45.650 1.00 89.38 77 PHE A CA 1
ATOM 589 C C . PHE A 1 77 ? 35.282 -1.828 -45.778 1.00 89.38 77 PHE A C 1
ATOM 591 O O . PHE A 1 77 ? 35.632 -2.600 -44.886 1.00 89.38 77 PHE A O 1
ATOM 598 N N . ARG A 1 78 ? 36.064 -1.592 -46.841 1.00 89.88 78 ARG A N 1
ATOM 599 C CA . ARG A 1 78 ? 37.408 -2.181 -47.005 1.00 89.88 78 ARG A CA 1
ATOM 600 C C . ARG A 1 78 ? 38.356 -1.742 -45.891 1.00 89.88 78 ARG A C 1
ATOM 602 O O . ARG A 1 78 ? 39.026 -2.587 -45.306 1.00 89.88 78 ARG A O 1
ATOM 609 N N . PHE A 1 79 ? 38.367 -0.453 -45.545 1.00 89.31 79 PHE A N 1
ATOM 610 C CA . PHE A 1 79 ? 39.144 0.050 -44.405 1.00 89.31 79 PHE A CA 1
ATOM 611 C C . PHE A 1 79 ? 38.719 -0.606 -43.088 1.00 89.31 79 PHE A C 1
ATOM 613 O O . PHE A 1 79 ? 39.572 -0.977 -42.280 1.00 89.31 79 PHE A O 1
ATOM 620 N N . TRP A 1 80 ? 37.415 -0.799 -42.883 1.00 92.75 80 TRP A N 1
ATOM 621 C CA . TRP A 1 80 ? 36.912 -1.531 -41.723 1.00 92.75 80 TRP A CA 1
ATOM 622 C C . TRP A 1 80 ? 37.383 -2.990 -41.707 1.00 92.75 80 TRP A C 1
ATOM 624 O O . TRP A 1 80 ? 37.872 -3.441 -40.675 1.00 92.75 80 TRP A O 1
ATOM 634 N N . LEU A 1 81 ? 37.336 -3.707 -42.834 1.00 92.69 81 LEU A N 1
ATOM 635 C CA . LEU A 1 81 ? 37.862 -5.074 -42.935 1.00 92.69 81 LEU A CA 1
ATOM 636 C C . LEU A 1 81 ? 39.365 -5.141 -42.636 1.00 92.69 81 LEU A C 1
ATOM 638 O O . LEU A 1 81 ? 39.795 -6.033 -41.903 1.00 92.69 81 LEU A O 1
ATOM 642 N N . TYR A 1 82 ? 40.159 -4.192 -43.140 1.00 92.19 82 TYR A N 1
ATOM 643 C CA . TYR A 1 82 ? 41.596 -4.124 -42.857 1.00 92.19 82 TYR A CA 1
ATOM 644 C C . TYR A 1 82 ? 41.907 -3.928 -41.371 1.00 92.19 82 TYR A C 1
ATOM 646 O O . TYR A 1 82 ? 42.933 -4.412 -40.905 1.00 92.19 82 TYR A O 1
ATOM 654 N N . LEU A 1 83 ? 41.026 -3.266 -40.616 1.00 90.75 83 LEU A N 1
ATOM 655 C CA . LEU A 1 83 ? 41.187 -3.096 -39.172 1.00 90.75 83 LEU A CA 1
ATOM 656 C C . LEU A 1 83 ? 40.583 -4.261 -38.368 1.00 90.75 83 LEU A C 1
ATOM 658 O O . LEU A 1 83 ? 41.172 -4.708 -37.387 1.00 90.75 83 LEU A O 1
ATOM 662 N N . GLN A 1 84 ? 39.430 -4.787 -38.782 1.00 92.56 84 GLN A N 1
ATOM 663 C CA . GLN A 1 84 ? 38.712 -5.851 -38.077 1.00 92.56 84 GLN A CA 1
ATOM 664 C C . GLN A 1 84 ? 39.423 -7.206 -38.185 1.00 92.56 84 GLN A C 1
ATOM 666 O O . GLN A 1 84 ? 39.479 -7.950 -37.206 1.00 92.56 84 GLN A O 1
ATOM 671 N N . THR A 1 85 ? 39.981 -7.537 -39.353 1.00 92.50 85 THR A N 1
ATOM 672 C CA . THR A 1 85 ? 40.661 -8.822 -39.591 1.00 92.50 85 THR A CA 1
ATOM 673 C C . THR A 1 85 ? 41.860 -9.073 -38.663 1.00 92.50 85 THR A C 1
ATOM 675 O O . THR A 1 85 ? 41.881 -10.144 -38.049 1.00 92.50 85 THR A O 1
ATOM 678 N N . PRO A 1 86 ? 42.816 -8.140 -38.447 1.00 93.94 86 PRO A N 1
ATOM 679 C CA . PRO A 1 86 ? 43.903 -8.362 -37.495 1.00 93.94 86 PRO A CA 1
ATOM 680 C C . PRO A 1 86 ? 43.408 -8.413 -36.046 1.00 93.94 86 PRO A C 1
ATOM 682 O O . PRO A 1 86 ? 43.885 -9.244 -35.278 1.00 93.94 86 PRO A O 1
ATOM 685 N N . ILE A 1 87 ? 42.419 -7.594 -35.663 1.00 92.38 87 ILE A N 1
ATOM 686 C CA . ILE A 1 87 ? 41.836 -7.632 -34.309 1.00 92.38 87 ILE A CA 1
ATOM 687 C C . ILE A 1 87 ? 41.202 -9.004 -34.039 1.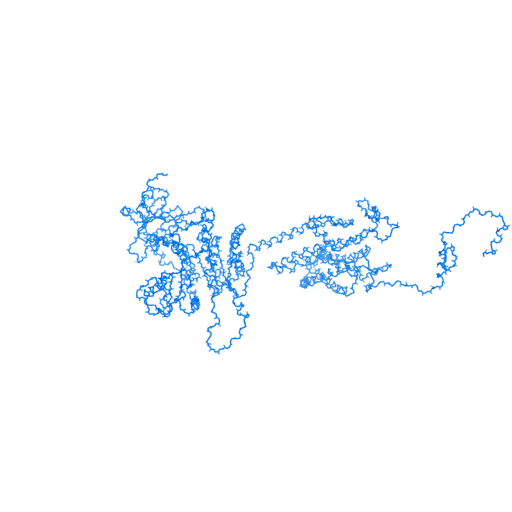00 92.38 87 ILE A C 1
ATOM 689 O O . ILE A 1 87 ? 41.396 -9.584 -32.967 1.00 92.38 87 ILE A O 1
ATOM 693 N N . PHE A 1 88 ? 40.481 -9.555 -35.017 1.00 93.81 88 PHE A N 1
ATOM 694 C CA . PHE A 1 88 ? 39.898 -10.889 -34.925 1.00 93.81 88 PHE A CA 1
ATOM 695 C C . PHE A 1 88 ? 40.976 -11.979 -34.868 1.00 93.81 88 PHE A C 1
ATOM 697 O O . PHE A 1 88 ? 40.918 -12.834 -33.988 1.00 93.81 88 PHE A O 1
ATOM 704 N N . ALA A 1 89 ? 41.996 -11.919 -35.730 1.00 92.94 89 ALA A N 1
ATOM 705 C CA . ALA A 1 89 ? 43.099 -12.881 -35.733 1.00 92.94 89 ALA A CA 1
ATOM 706 C C . ALA A 1 89 ? 43.852 -12.908 -34.390 1.00 92.94 89 ALA A C 1
ATOM 708 O O . ALA A 1 89 ? 44.088 -13.980 -33.835 1.00 92.94 89 ALA A O 1
ATOM 709 N N . VAL A 1 90 ? 44.154 -11.736 -33.816 1.00 92.06 90 VAL A N 1
ATOM 710 C CA . VAL A 1 90 ? 44.763 -11.621 -32.479 1.00 92.06 90 VAL A CA 1
ATOM 711 C C . VAL A 1 90 ? 43.828 -12.165 -31.397 1.00 92.06 90 VAL A C 1
ATOM 713 O O . VAL A 1 90 ? 44.287 -12.817 -30.464 1.00 92.06 90 VAL A O 1
ATOM 716 N N . SER A 1 91 ? 42.518 -11.944 -31.521 1.00 91.44 91 SER A N 1
ATOM 717 C CA . SER A 1 91 ? 41.524 -12.466 -30.575 1.00 91.44 91 SER A CA 1
ATOM 718 C C . SER A 1 91 ? 41.437 -13.992 -30.603 1.00 91.44 91 SER A C 1
ATOM 720 O O . SER A 1 91 ? 41.366 -14.611 -29.547 1.00 91.44 91 SER A O 1
ATOM 722 N N . VAL A 1 92 ? 41.491 -14.604 -31.790 1.00 92.25 92 VAL A N 1
ATOM 723 C CA . VAL A 1 92 ? 41.541 -16.066 -31.952 1.00 92.25 92 VAL A CA 1
ATOM 724 C C . VAL A 1 92 ? 42.847 -16.625 -31.391 1.00 92.25 92 VAL A C 1
ATOM 726 O O . VAL A 1 92 ? 42.817 -17.600 -30.647 1.00 92.25 92 VAL A O 1
ATOM 729 N N . LEU A 1 93 ? 43.982 -15.983 -31.684 1.00 91.38 93 LEU A N 1
ATOM 730 C CA . LEU A 1 93 ? 45.285 -16.383 -31.150 1.00 91.38 93 LEU A CA 1
ATOM 731 C C . LEU A 1 93 ? 45.321 -16.307 -29.615 1.00 91.38 93 LEU A C 1
ATOM 733 O O . LEU A 1 93 ? 45.882 -17.184 -28.966 1.00 91.38 93 LEU A O 1
ATOM 737 N N . PHE A 1 94 ? 44.703 -15.279 -29.030 1.00 88.94 94 PHE A N 1
ATOM 738 C CA . PHE A 1 94 ? 44.612 -15.103 -27.582 1.00 88.94 94 PHE A CA 1
ATOM 739 C C . PHE A 1 94 ? 43.839 -16.241 -26.900 1.00 88.94 94 PHE A C 1
ATOM 741 O O . PHE A 1 94 ? 44.283 -16.734 -25.862 1.00 88.94 94 PHE A O 1
ATOM 748 N N . GLU A 1 95 ? 42.712 -16.665 -27.484 1.00 88.25 95 GLU A N 1
ATOM 749 C CA . GLU A 1 95 ? 41.936 -17.814 -26.991 1.00 88.25 95 GLU A CA 1
ATOM 750 C C . GLU A 1 95 ? 42.692 -19.132 -27.203 1.00 88.25 95 GLU A C 1
ATOM 752 O O . GLU A 1 95 ? 42.761 -19.956 -26.296 1.00 88.25 95 GLU A O 1
ATOM 757 N N . TRP A 1 96 ? 43.315 -19.311 -28.373 1.00 89.25 96 TRP A N 1
ATOM 758 C CA . TRP A 1 96 ? 44.079 -20.517 -28.705 1.00 89.25 96 TRP A CA 1
ATOM 759 C C . TRP A 1 96 ? 45.271 -20.742 -27.764 1.00 89.25 96 TRP A C 1
ATOM 761 O O . TRP A 1 96 ? 45.557 -21.875 -27.390 1.00 89.25 96 TRP A O 1
ATOM 771 N N . LEU A 1 97 ? 45.938 -19.665 -27.338 1.00 87.00 97 LEU A N 1
ATOM 772 C CA . LEU A 1 97 ? 47.053 -19.709 -26.385 1.00 87.00 97 LEU A CA 1
ATOM 773 C C . LEU A 1 97 ? 46.615 -19.798 -24.910 1.00 87.00 97 LEU A C 1
ATOM 775 O O . LEU A 1 97 ? 47.469 -19.717 -24.029 1.00 87.00 97 LEU A O 1
ATOM 779 N N . GLU A 1 98 ? 45.312 -19.894 -24.615 1.00 83.06 98 GLU A N 1
ATOM 780 C CA . GLU A 1 98 ? 44.747 -19.850 -23.253 1.00 83.06 98 GLU A CA 1
ATOM 781 C C . GLU A 1 98 ? 45.301 -18.697 -22.385 1.00 83.06 98 GLU A C 1
ATOM 783 O O . GLU A 1 98 ? 45.422 -18.793 -21.156 1.00 83.06 98 GLU A O 1
ATOM 788 N N . MET A 1 99 ? 45.620 -17.559 -23.012 1.00 80.31 99 MET A N 1
ATOM 789 C CA . MET A 1 99 ? 46.285 -16.418 -22.363 1.00 80.31 99 MET A CA 1
ATOM 790 C C . MET A 1 99 ? 45.465 -15.821 -21.207 1.00 80.31 99 MET A C 1
ATOM 792 O O . MET A 1 99 ? 46.011 -15.141 -20.336 1.00 80.31 99 MET A O 1
ATOM 796 N N . ALA A 1 100 ? 44.166 -16.128 -21.137 1.00 73.00 100 ALA A N 1
ATOM 797 C CA . ALA A 1 100 ? 43.283 -15.775 -20.029 1.00 73.00 100 ALA A CA 1
ATOM 798 C C . ALA A 1 100 ? 43.742 -16.320 -18.658 1.00 73.00 100 ALA A C 1
ATOM 800 O O . ALA A 1 100 ? 43.410 -15.724 -17.635 1.00 73.00 100 ALA A O 1
ATOM 801 N N . ARG A 1 101 ? 44.528 -17.410 -18.607 1.00 76.50 101 ARG A N 1
ATOM 802 C CA . ARG A 1 101 ? 45.039 -17.996 -17.348 1.00 76.50 101 ARG A CA 1
ATOM 803 C C . ARG A 1 101 ? 46.245 -17.252 -16.758 1.00 76.50 101 ARG A C 1
ATOM 805 O O . ARG A 1 101 ? 46.647 -17.534 -15.631 1.00 76.50 101 ARG A O 1
ATOM 812 N N . ASN A 1 102 ? 46.829 -16.296 -17.484 1.00 84.75 102 ASN A N 1
ATOM 813 C CA . ASN A 1 102 ? 48.026 -15.585 -17.041 1.00 84.75 102 ASN A CA 1
ATOM 814 C C . ASN A 1 102 ? 47.700 -14.513 -15.967 1.00 84.75 102 ASN A C 1
ATOM 816 O O . ASN A 1 102 ? 46.924 -13.586 -16.230 1.00 84.75 102 ASN A O 1
ATOM 820 N N . PRO A 1 103 ? 48.337 -14.548 -14.778 1.00 80.94 103 PRO A N 1
ATOM 821 C CA . PRO A 1 103 ? 48.051 -13.616 -13.682 1.00 80.94 103 PRO A CA 1
ATOM 822 C C . PRO A 1 103 ? 48.387 -12.146 -13.995 1.00 80.94 103 PRO A C 1
ATOM 824 O O . PRO A 1 103 ? 47.793 -11.244 -13.397 1.00 80.94 103 PRO A O 1
ATOM 827 N N . TYR A 1 104 ? 49.309 -11.872 -14.925 1.00 82.06 104 TYR A N 1
ATOM 828 C CA . TYR A 1 104 ? 49.633 -10.504 -15.351 1.00 82.06 104 TYR A CA 1
ATOM 829 C C . TYR A 1 104 ? 48.524 -9.901 -16.223 1.00 82.06 104 TYR A C 1
ATOM 831 O O . TYR A 1 104 ? 48.151 -8.739 -16.048 1.00 82.06 104 TYR A O 1
ATOM 839 N N . ILE A 1 105 ? 47.941 -10.715 -17.104 1.00 82.81 105 ILE A N 1
ATOM 840 C CA . ILE A 1 105 ? 46.821 -10.330 -17.970 1.00 82.81 105 ILE A CA 1
ATOM 841 C C . ILE A 1 105 ? 45.567 -10.074 -17.125 1.00 82.81 105 ILE A C 1
ATOM 843 O O . ILE A 1 105 ? 44.830 -9.122 -17.376 1.00 82.81 105 ILE A O 1
ATOM 847 N N . GLU A 1 106 ? 45.381 -10.828 -16.041 1.00 83.19 106 GLU A N 1
ATOM 848 C CA . GLU A 1 106 ? 44.283 -10.625 -15.095 1.00 83.19 106 GLU A CA 1
ATOM 849 C C . GLU A 1 106 ? 44.355 -9.282 -14.344 1.00 83.19 106 GLU A C 1
ATOM 851 O O . GLU A 1 106 ? 43.331 -8.647 -14.072 1.00 83.19 106 GLU A O 1
ATOM 856 N N . ARG A 1 107 ? 45.564 -8.809 -14.011 1.00 84.56 107 ARG A N 1
ATOM 857 C CA . ARG A 1 107 ? 45.747 -7.469 -13.424 1.00 84.56 107 ARG A CA 1
ATOM 858 C C . ARG A 1 107 ? 45.421 -6.373 -14.435 1.00 84.56 107 ARG A C 1
ATOM 860 O O . ARG A 1 107 ? 44.703 -5.433 -14.095 1.00 84.56 107 ARG A O 1
ATOM 867 N N . LEU A 1 108 ? 45.894 -6.521 -15.674 1.00 84.50 108 LEU A N 1
ATOM 868 C CA . LEU A 1 108 ? 45.608 -5.582 -16.760 1.00 84.50 108 LEU A CA 1
ATOM 869 C C . LEU A 1 108 ? 44.099 -5.507 -17.053 1.00 84.50 108 LEU A C 1
ATOM 871 O O . LEU A 1 108 ? 43.547 -4.416 -17.184 1.00 84.50 108 LEU A O 1
ATOM 875 N N . ARG A 1 109 ? 43.414 -6.657 -17.063 1.00 85.19 109 ARG A N 1
ATOM 876 C CA . ARG A 1 109 ? 41.962 -6.774 -17.259 1.00 85.19 109 ARG A CA 1
ATOM 877 C C . ARG A 1 109 ? 41.172 -6.005 -16.204 1.00 85.19 109 ARG A C 1
ATOM 879 O O . ARG A 1 109 ? 40.253 -5.263 -16.549 1.00 85.19 109 ARG A O 1
ATOM 886 N N . ARG A 1 110 ? 41.546 -6.133 -14.925 1.00 83.00 110 ARG A N 1
ATOM 887 C CA . ARG A 1 110 ? 40.893 -5.406 -13.824 1.00 83.00 110 ARG A CA 1
ATOM 888 C C . ARG A 1 110 ? 41.075 -3.895 -13.943 1.00 83.00 110 ARG A C 1
ATOM 890 O O . ARG A 1 110 ? 40.083 -3.174 -13.861 1.00 83.00 110 ARG A O 1
ATOM 897 N N . LEU A 1 111 ? 42.288 -3.417 -14.219 1.00 84.25 111 LEU A N 1
ATOM 898 C CA . LEU A 1 111 ? 42.542 -1.986 -14.437 1.00 84.25 111 LEU A CA 1
ATOM 899 C C . LEU A 1 111 ? 41.751 -1.437 -15.636 1.00 84.25 111 LEU A C 1
ATOM 901 O O . LEU A 1 111 ? 41.090 -0.402 -15.525 1.00 84.25 111 LEU A O 1
ATOM 905 N N . ALA A 1 112 ? 41.745 -2.168 -16.754 1.00 83.00 112 ALA A N 1
ATOM 906 C CA . ALA A 1 112 ? 40.989 -1.803 -17.949 1.00 83.00 112 ALA A CA 1
ATOM 907 C C . ALA A 1 112 ? 39.470 -1.797 -17.703 1.00 83.00 112 ALA A C 1
ATOM 909 O O . ALA A 1 112 ? 38.778 -0.910 -18.197 1.00 83.00 112 ALA A O 1
ATOM 910 N N . SER A 1 113 ? 38.945 -2.733 -16.902 1.00 81.38 113 SER A N 1
ATOM 911 C CA . SER A 1 113 ? 37.514 -2.806 -16.586 1.00 81.38 113 SER A CA 1
ATOM 912 C C . SER A 1 113 ? 37.012 -1.574 -15.829 1.00 81.38 113 SER A C 1
ATOM 914 O O . SER A 1 113 ? 35.953 -1.051 -16.168 1.00 81.38 113 SER A O 1
ATOM 916 N N . TYR A 1 114 ? 37.773 -1.051 -14.862 1.00 78.56 114 TYR A N 1
ATOM 917 C CA . TYR A 1 114 ? 37.377 0.145 -14.109 1.00 78.56 114 TYR A CA 1
ATOM 918 C C . TYR A 1 114 ? 37.287 1.375 -15.026 1.00 78.56 114 TYR A C 1
ATOM 920 O O . TYR A 1 114 ? 36.297 2.110 -15.011 1.00 78.56 114 TYR A O 1
ATOM 928 N N . SER A 1 115 ? 38.285 1.540 -15.898 1.00 76.06 115 SER A N 1
ATOM 929 C CA . SER A 1 115 ? 38.313 2.608 -16.901 1.00 76.06 115 SER A CA 1
ATOM 930 C C . SER A 1 115 ? 37.195 2.464 -17.946 1.00 76.06 115 SER A C 1
ATOM 932 O O . SER A 1 115 ? 36.546 3.449 -18.298 1.00 76.06 115 SER A O 1
ATOM 934 N N . ALA A 1 116 ? 36.886 1.236 -18.379 1.00 72.56 116 ALA A N 1
ATOM 935 C CA . ALA A 1 116 ? 35.810 0.963 -19.332 1.00 72.56 116 ALA A CA 1
ATOM 936 C C . ALA A 1 116 ? 34.417 1.329 -18.782 1.00 72.56 116 ALA A C 1
ATOM 938 O O . ALA A 1 116 ? 33.614 1.919 -19.504 1.00 72.56 116 ALA A O 1
ATOM 939 N N . HIS A 1 117 ? 34.139 1.054 -17.500 1.00 70.38 117 HIS A N 1
ATOM 940 C CA . HIS A 1 117 ? 32.869 1.436 -16.863 1.00 70.38 117 HIS A CA 1
ATOM 941 C C . HIS A 1 117 ? 32.736 2.958 -16.693 1.00 70.38 117 HIS A C 1
ATOM 943 O O . HIS A 1 117 ? 31.646 3.504 -16.874 1.00 70.38 117 HIS A O 1
ATOM 949 N N . ALA A 1 118 ? 33.835 3.658 -16.394 1.00 73.94 118 ALA A N 1
ATOM 950 C CA . ALA A 1 118 ? 33.857 5.121 -16.340 1.00 73.94 118 ALA A CA 1
ATOM 951 C C . ALA A 1 118 ? 33.636 5.758 -17.729 1.00 73.94 118 ALA A C 1
ATOM 953 O O . ALA A 1 118 ? 32.975 6.790 -17.844 1.00 73.94 118 ALA A O 1
ATOM 954 N N . GLY A 1 119 ? 34.122 5.110 -18.794 1.00 80.06 119 GLY A N 1
ATOM 955 C CA . GLY A 1 119 ? 33.990 5.571 -20.178 1.00 80.06 119 GLY A CA 1
ATOM 956 C C . GLY A 1 119 ? 32.582 5.469 -20.781 1.00 80.06 119 GLY A C 1
ATOM 957 O O . GLY A 1 119 ? 32.316 6.134 -21.780 1.00 80.06 119 GLY A O 1
ATOM 958 N N . ALA A 1 120 ? 31.661 4.703 -20.184 1.00 81.06 120 ALA A N 1
ATOM 959 C CA . ALA A 1 120 ? 30.318 4.479 -20.735 1.00 81.06 120 ALA A CA 1
ATOM 960 C C . ALA A 1 120 ? 29.484 5.772 -20.862 1.00 81.06 120 ALA A C 1
ATOM 962 O O . ALA A 1 120 ? 28.774 5.965 -21.848 1.00 81.06 120 ALA A O 1
ATOM 963 N N . GLY A 1 121 ? 29.600 6.692 -19.895 1.00 82.75 121 GLY A N 1
ATOM 964 C CA . GLY A 1 121 ? 28.911 7.987 -19.953 1.00 82.75 121 GLY A CA 1
ATOM 965 C C . GLY A 1 121 ? 29.428 8.875 -21.088 1.00 82.75 121 GLY A C 1
ATOM 966 O O . GLY A 1 121 ? 28.646 9.480 -21.817 1.00 82.75 121 GLY A O 1
ATOM 967 N N . LEU A 1 122 ? 30.746 8.896 -21.295 1.00 85.12 122 LEU A N 1
ATOM 968 C CA . LEU A 1 122 ? 31.365 9.660 -22.377 1.00 85.12 122 LEU A CA 1
ATOM 969 C C . LEU A 1 122 ? 31.103 9.022 -23.752 1.00 85.12 122 LEU A C 1
ATOM 971 O O . LEU A 1 122 ? 30.890 9.737 -24.728 1.00 85.12 122 LEU A O 1
ATOM 975 N N . GLN A 1 123 ? 31.014 7.690 -23.825 1.00 88.44 123 GLN A N 1
ATOM 976 C CA . GLN A 1 123 ? 30.581 6.973 -25.027 1.00 88.44 123 GLN A CA 1
ATOM 977 C C . GLN A 1 123 ? 29.137 7.326 -25.416 1.00 88.44 123 GLN A C 1
ATOM 979 O O . GLN A 1 123 ? 28.852 7.486 -26.604 1.00 88.44 123 GLN A O 1
ATOM 984 N N . LEU A 1 124 ? 28.238 7.487 -24.438 1.00 89.12 124 LEU A N 1
ATOM 985 C CA . LEU A 1 124 ? 26.862 7.930 -24.674 1.00 89.12 124 LEU A CA 1
ATOM 986 C C . LEU A 1 124 ? 26.824 9.355 -25.246 1.00 89.12 124 LEU A C 1
ATOM 988 O O . LEU A 1 124 ? 26.187 9.579 -26.274 1.00 89.12 124 LEU A O 1
ATOM 992 N N . ILE A 1 125 ? 27.549 10.293 -24.626 1.00 89.75 125 ILE A N 1
ATOM 993 C CA . ILE A 1 125 ? 27.628 11.694 -25.077 1.00 89.75 125 ILE A CA 1
ATOM 994 C C . ILE A 1 125 ? 28.210 11.773 -26.492 1.00 89.75 125 ILE A C 1
ATOM 996 O O . ILE A 1 125 ? 27.615 12.396 -27.367 1.00 89.75 125 ILE A O 1
ATOM 1000 N N . SER A 1 126 ? 29.332 11.091 -26.735 1.00 90.81 126 SER A N 1
ATOM 1001 C CA . SER A 1 126 ? 29.966 11.029 -28.055 1.00 90.81 126 SER A CA 1
ATOM 1002 C C . SER A 1 126 ? 29.004 10.496 -29.120 1.00 90.81 126 SER A C 1
ATOM 1004 O O . SER A 1 126 ? 28.838 11.097 -30.178 1.00 90.81 126 SER A O 1
ATOM 1006 N N . SER A 1 127 ? 28.292 9.408 -28.818 1.00 92.69 127 SER A N 1
ATOM 1007 C CA . SER A 1 127 ? 27.361 8.793 -29.767 1.00 92.69 127 SER A CA 1
ATOM 1008 C C . SER A 1 127 ? 26.168 9.697 -30.094 1.00 92.69 127 SER A C 1
ATOM 1010 O O . SER A 1 127 ? 25.754 9.735 -31.251 1.00 92.69 127 SER A O 1
ATOM 1012 N N . LEU A 1 128 ? 25.655 10.462 -29.121 1.00 91.94 128 LEU A N 1
ATOM 1013 C CA . LEU A 1 128 ? 24.597 11.456 -29.345 1.00 91.94 128 LEU A CA 1
ATOM 1014 C C . LEU A 1 128 ? 25.073 12.606 -30.240 1.00 91.94 128 LEU A C 1
ATOM 1016 O O . LEU A 1 128 ? 24.371 12.975 -31.180 1.00 91.94 128 LEU A O 1
ATOM 1020 N N . VAL A 1 129 ? 26.274 13.134 -29.983 1.00 92.38 129 VAL A N 1
ATOM 1021 C CA . VAL A 1 129 ? 26.864 14.216 -30.787 1.00 92.38 129 VAL A CA 1
ATOM 1022 C C . VAL A 1 129 ? 27.112 13.754 -32.224 1.00 92.38 129 VAL A C 1
ATOM 1024 O O . VAL A 1 129 ? 26.708 14.449 -33.150 1.00 92.38 129 VAL A O 1
ATOM 1027 N N . CYS A 1 130 ? 27.683 12.562 -32.426 1.00 91.88 130 CYS A N 1
ATOM 1028 C CA . CYS A 1 130 ? 27.908 12.002 -33.762 1.00 91.88 130 CYS A CA 1
ATOM 1029 C C . CYS A 1 130 ? 26.599 11.722 -34.520 1.00 91.88 130 CYS A C 1
ATOM 1031 O O . CYS A 1 130 ? 26.524 11.981 -35.718 1.00 91.88 130 CYS A O 1
ATOM 1033 N N . CYS A 1 131 ? 25.550 11.224 -33.851 1.00 92.19 131 CYS A N 1
ATOM 1034 C CA . CYS A 1 131 ? 24.244 11.043 -34.498 1.00 92.19 131 CYS A CA 1
ATOM 1035 C C . CYS A 1 131 ? 23.620 12.394 -34.878 1.00 92.19 131 CYS A C 1
ATOM 1037 O O . CYS A 1 131 ? 23.118 12.540 -35.988 1.00 92.19 131 CYS A O 1
ATOM 1039 N N . GLY A 1 132 ? 23.685 13.396 -33.995 1.00 90.62 132 GLY A N 1
ATOM 1040 C CA . GLY A 1 132 ? 23.173 14.741 -34.269 1.00 90.62 132 GLY A CA 1
ATOM 1041 C C . GLY A 1 132 ? 23.903 15.427 -35.425 1.00 90.62 132 GLY A C 1
ATOM 1042 O O . GLY A 1 132 ? 23.272 15.950 -36.340 1.00 90.62 132 GLY A O 1
ATOM 1043 N N . ALA A 1 133 ? 25.233 15.364 -35.435 1.00 89.81 133 ALA A N 1
ATOM 1044 C CA . ALA A 1 133 ? 26.037 15.900 -36.525 1.00 89.81 133 ALA A CA 1
ATOM 1045 C C . ALA A 1 133 ? 25.831 15.119 -37.836 1.00 89.81 133 ALA A C 1
ATOM 1047 O O . ALA A 1 133 ? 25.786 15.726 -38.905 1.00 89.81 133 ALA A O 1
ATOM 1048 N N . TRP A 1 134 ? 25.587 13.804 -37.782 1.00 91.81 134 TRP A N 1
ATOM 1049 C CA . TRP A 1 134 ? 25.148 13.042 -38.953 1.00 91.81 134 TRP A CA 1
ATOM 1050 C C . TRP A 1 134 ? 23.794 13.503 -39.499 1.00 91.81 134 TRP A C 1
ATOM 1052 O O . TRP A 1 134 ? 23.684 13.679 -40.706 1.00 91.81 134 TRP A O 1
ATOM 1062 N N . ILE A 1 135 ? 22.794 13.762 -38.648 1.00 90.56 135 ILE A N 1
ATOM 1063 C CA . ILE A 1 135 ? 21.483 14.288 -39.077 1.00 90.56 135 ILE A CA 1
ATOM 1064 C C . ILE A 1 135 ? 21.653 15.626 -39.805 1.00 90.56 135 ILE A C 1
ATOM 1066 O O . ILE A 1 135 ? 21.084 15.826 -40.877 1.00 90.56 135 ILE A O 1
ATOM 1070 N N . VAL A 1 136 ? 22.470 16.527 -39.249 1.00 88.44 136 VAL A N 1
ATOM 1071 C CA . VAL A 1 136 ? 22.755 17.830 -39.867 1.00 88.44 136 VAL A CA 1
ATOM 1072 C C . VAL A 1 136 ? 23.435 17.652 -41.225 1.00 88.44 136 VAL A C 1
ATOM 1074 O O . VAL A 1 136 ? 23.013 18.287 -42.188 1.00 88.44 136 VAL A O 1
ATOM 1077 N N . ARG A 1 137 ? 24.426 16.756 -41.336 1.00 86.75 137 ARG A N 1
ATOM 1078 C CA . ARG A 1 137 ? 25.081 16.431 -42.617 1.00 86.75 137 ARG A CA 1
ATOM 1079 C C . ARG A 1 137 ? 24.130 15.801 -43.628 1.00 86.75 137 ARG A C 1
ATOM 1081 O O . ARG A 1 137 ? 24.185 16.148 -44.800 1.00 86.75 137 ARG A O 1
ATOM 1088 N N . ALA A 1 138 ? 23.265 14.893 -43.184 1.00 83.94 138 ALA A N 1
ATOM 1089 C CA . ALA A 1 138 ? 22.283 14.238 -44.036 1.00 83.94 138 ALA A CA 1
ATOM 1090 C C . ALA A 1 138 ? 21.280 15.238 -44.623 1.00 83.94 138 ALA A C 1
ATOM 1092 O O . ALA A 1 138 ? 20.875 15.074 -45.769 1.00 83.94 138 ALA A O 1
ATOM 1093 N N . GLY A 1 139 ? 20.918 16.280 -43.866 1.00 81.19 139 GLY A N 1
ATOM 1094 C CA . GLY A 1 139 ? 20.038 17.352 -44.333 1.00 81.19 139 GLY A CA 1
ATOM 1095 C C . GLY A 1 139 ? 20.734 18.412 -45.192 1.00 81.19 139 GLY A C 1
ATOM 1096 O O . GLY A 1 139 ? 20.160 18.866 -46.177 1.00 81.19 139 GLY A O 1
ATOM 1097 N N . SER A 1 140 ? 21.959 18.817 -44.842 1.00 80.69 140 SER A N 1
ATOM 1098 C CA . SER A 1 140 ? 22.688 19.873 -45.561 1.00 80.69 140 SER A CA 1
ATOM 1099 C C . SER A 1 140 ? 23.484 19.368 -46.765 1.00 80.69 140 SER A C 1
ATOM 1101 O O . SER A 1 140 ? 23.880 20.179 -47.600 1.00 80.69 140 SER A O 1
ATOM 1103 N N . MET A 1 141 ? 23.742 18.055 -46.842 1.00 78.88 141 MET A N 1
ATOM 1104 C CA . MET A 1 141 ? 24.617 17.401 -47.826 1.00 78.88 141 MET A CA 1
ATOM 1105 C C . MET A 1 141 ? 26.007 18.058 -47.924 1.00 78.88 141 MET A C 1
ATOM 1107 O O . MET A 1 141 ? 26.628 18.073 -48.985 1.00 78.88 141 MET A O 1
ATOM 1111 N N . ARG A 1 142 ? 26.498 18.627 -46.815 1.00 78.12 142 ARG A N 1
ATOM 1112 C CA . ARG A 1 142 ? 27.783 19.341 -46.720 1.00 78.12 142 ARG A CA 1
ATOM 1113 C C . ARG A 1 142 ? 28.535 18.956 -45.454 1.00 78.12 142 ARG A C 1
ATOM 1115 O O . ARG A 1 142 ? 27.934 18.551 -44.456 1.00 78.12 142 ARG A O 1
ATOM 1122 N N . LEU A 1 143 ? 29.854 19.130 -45.482 1.00 78.38 143 LEU A N 1
ATOM 1123 C CA . LEU A 1 143 ? 30.728 18.875 -44.343 1.00 78.38 143 LEU A CA 1
ATOM 1124 C C . LEU A 1 143 ? 31.150 20.190 -43.678 1.00 78.38 143 LEU A C 1
ATOM 1126 O O . LEU A 1 143 ? 31.830 21.003 -44.287 1.00 78.38 143 LEU A O 1
ATOM 1130 N N . ASN A 1 144 ? 30.779 20.389 -42.411 1.00 83.38 144 ASN A N 1
ATOM 1131 C CA . ASN A 1 144 ? 31.229 21.551 -41.645 1.00 83.38 144 ASN A CA 1
ATOM 1132 C C . ASN A 1 144 ? 32.554 21.234 -40.919 1.00 83.38 144 ASN A C 1
ATOM 1134 O O . ASN A 1 144 ? 32.552 20.357 -40.041 1.00 83.38 144 ASN A O 1
ATOM 1138 N N . PRO A 1 145 ? 33.647 21.981 -41.182 1.00 81.88 145 PRO A N 1
ATOM 1139 C CA . PRO A 1 145 ? 34.964 21.790 -40.563 1.00 81.88 145 PRO A CA 1
ATOM 1140 C C . PRO A 1 145 ? 34.954 21.641 -39.040 1.00 81.88 145 PRO A C 1
ATOM 1142 O O . PRO A 1 145 ? 35.549 20.719 -38.482 1.00 81.88 145 PRO A O 1
ATOM 1145 N N . ALA A 1 146 ? 34.235 22.538 -38.360 1.00 85.00 146 ALA A N 1
ATOM 1146 C CA . ALA A 1 146 ? 34.171 22.570 -36.905 1.00 85.00 146 ALA A CA 1
ATOM 1147 C C . ALA A 1 146 ? 33.498 21.310 -36.341 1.00 85.00 146 ALA A C 1
ATOM 1149 O O . ALA A 1 146 ? 34.013 20.690 -35.412 1.00 85.00 146 ALA A O 1
ATOM 1150 N N . THR A 1 147 ? 32.377 20.889 -36.937 1.00 85.94 147 THR A N 1
ATOM 1151 C CA . THR A 1 147 ? 31.665 19.676 -36.505 1.00 85.94 147 THR A CA 1
ATOM 1152 C C . THR A 1 147 ? 32.487 18.418 -36.767 1.00 85.94 147 THR A C 1
ATOM 1154 O O . THR A 1 147 ? 32.551 17.544 -35.908 1.00 85.94 147 THR A O 1
ATOM 1157 N N . TRP A 1 148 ? 33.199 18.366 -37.897 1.00 86.50 148 TRP A N 1
ATOM 1158 C CA . TRP A 1 148 ? 34.064 17.248 -38.256 1.00 86.50 148 TRP A CA 1
ATOM 1159 C C . TRP A 1 148 ? 35.255 17.100 -37.302 1.00 86.50 148 TRP A C 1
ATOM 1161 O O . TRP A 1 148 ? 35.587 15.988 -36.888 1.00 86.50 148 TRP A O 1
ATOM 1171 N N . ALA A 1 149 ? 35.888 18.210 -36.909 1.00 88.62 149 ALA A N 1
ATOM 1172 C CA . ALA A 1 149 ? 36.987 18.201 -35.944 1.00 88.62 149 ALA A CA 1
ATOM 1173 C C . ALA A 1 149 ? 36.527 17.704 -34.562 1.00 88.62 149 ALA A C 1
ATOM 1175 O O . ALA A 1 149 ? 37.185 16.854 -33.958 1.00 88.62 149 ALA A O 1
ATOM 1176 N N . VAL A 1 150 ? 35.367 18.177 -34.091 1.00 89.94 150 VAL A N 1
ATOM 1177 C CA . VAL A 1 150 ? 34.769 17.734 -32.821 1.00 89.94 150 VAL A CA 1
ATOM 1178 C C . VAL A 1 150 ? 34.426 16.243 -32.860 1.00 89.94 150 VAL A C 1
ATOM 1180 O O . VAL A 1 150 ? 34.778 15.510 -31.937 1.00 89.94 150 VAL A O 1
ATOM 1183 N N . GLU A 1 151 ? 33.800 15.761 -33.935 1.00 89.75 151 GLU A N 1
ATOM 1184 C CA . GLU A 1 151 ? 33.521 14.331 -34.114 1.00 89.75 151 GLU A CA 1
ATOM 1185 C C . GLU A 1 151 ? 34.797 13.489 -34.148 1.00 89.75 151 GLU A C 1
ATOM 1187 O O . GLU A 1 151 ? 34.851 12.438 -33.515 1.00 89.75 151 GLU A O 1
ATOM 1192 N N . SER A 1 152 ? 35.844 13.961 -34.829 1.00 90.75 152 SER A N 1
ATOM 1193 C CA . SER A 1 152 ? 37.128 13.258 -34.910 1.00 90.75 152 SER A CA 1
ATOM 1194 C C . SER A 1 152 ? 37.757 13.086 -33.523 1.00 90.75 152 SER A C 1
ATOM 1196 O O . SER A 1 152 ? 38.193 11.989 -33.179 1.00 90.75 152 SER A O 1
ATOM 1198 N N . LEU A 1 153 ? 37.741 14.131 -32.685 1.00 92.31 153 LEU A N 1
ATOM 1199 C CA . LEU A 1 153 ? 38.204 14.059 -31.292 1.00 92.31 153 LEU A CA 1
ATOM 1200 C C . LEU A 1 153 ? 37.394 13.044 -30.468 1.00 92.31 153 LEU A C 1
ATOM 1202 O O . LEU A 1 153 ? 37.963 12.207 -29.763 1.00 92.31 153 LEU A O 1
ATOM 1206 N N . LEU A 1 154 ? 36.066 13.089 -30.581 1.00 91.94 154 LEU A N 1
ATOM 1207 C CA . LEU A 1 154 ? 35.166 12.196 -29.851 1.00 91.94 154 LEU A CA 1
ATOM 1208 C C . LEU A 1 154 ? 35.299 10.731 -30.296 1.00 91.94 154 LEU A C 1
ATOM 1210 O O . LEU A 1 154 ? 35.239 9.823 -29.462 1.00 91.94 154 LEU A O 1
ATOM 1214 N N . LEU A 1 155 ? 35.521 10.481 -31.588 1.00 91.44 155 LEU A N 1
ATOM 1215 C CA . LEU A 1 155 ? 35.713 9.140 -32.138 1.00 91.44 155 LEU A CA 1
ATOM 1216 C C . LEU A 1 155 ? 37.107 8.577 -31.843 1.00 91.44 155 LEU A C 1
ATOM 1218 O O . LEU A 1 155 ? 37.210 7.377 -31.601 1.00 91.44 155 LEU A O 1
ATOM 1222 N N . MET A 1 156 ? 38.151 9.411 -31.746 1.00 91.50 156 MET A N 1
ATOM 1223 C CA . MET A 1 156 ? 39.452 8.977 -31.209 1.00 91.50 156 MET A CA 1
ATOM 1224 C C . MET A 1 156 ? 39.321 8.501 -29.760 1.00 91.50 156 MET A C 1
ATOM 1226 O O . MET A 1 156 ? 39.831 7.438 -29.401 1.00 91.50 156 MET A O 1
ATOM 1230 N N . PHE A 1 157 ? 38.570 9.236 -28.933 1.00 90.06 157 PHE A N 1
ATOM 1231 C CA . PHE A 1 157 ? 38.265 8.788 -27.576 1.00 90.06 157 PHE A CA 1
ATOM 1232 C C . PHE A 1 157 ? 37.478 7.465 -27.575 1.00 90.06 157 PHE A C 1
ATOM 1234 O O . PHE A 1 157 ? 37.762 6.565 -26.781 1.00 90.06 157 PHE A O 1
ATOM 1241 N N . CYS A 1 158 ? 36.516 7.301 -28.488 1.00 90.56 158 CYS A N 1
ATOM 1242 C CA . CYS A 1 158 ? 35.760 6.052 -28.611 1.00 90.56 158 CYS A CA 1
ATOM 1243 C C . CYS A 1 158 ? 36.628 4.877 -29.075 1.00 90.56 158 CYS A C 1
ATOM 1245 O O . CYS A 1 158 ? 36.438 3.773 -28.572 1.00 90.56 158 CYS A O 1
ATOM 1247 N N . ALA A 1 159 ? 37.610 5.103 -29.950 1.00 91.38 159 ALA A N 1
ATOM 1248 C CA . ALA A 1 159 ? 38.581 4.090 -30.367 1.00 91.38 159 ALA A CA 1
ATOM 1249 C C . ALA A 1 159 ? 39.469 3.632 -29.198 1.00 91.38 159 ALA A C 1
ATOM 1251 O O . ALA A 1 159 ? 39.701 2.434 -29.002 1.00 91.38 159 ALA A O 1
ATOM 1252 N N . PHE A 1 160 ? 39.901 4.573 -28.354 1.00 91.06 160 PHE A N 1
ATOM 1253 C CA . PHE A 1 160 ? 40.611 4.251 -27.117 1.00 91.06 160 PHE A CA 1
ATOM 1254 C C . PHE A 1 160 ? 39.722 3.457 -26.146 1.00 91.06 160 PHE A C 1
ATOM 1256 O O . PHE A 1 160 ? 40.122 2.411 -25.633 1.00 91.06 160 PHE A O 1
ATOM 1263 N N . SER A 1 161 ? 38.472 3.890 -25.958 1.00 88.81 161 SER A N 1
ATOM 1264 C CA . SER A 1 161 ? 37.484 3.178 -25.139 1.00 88.81 161 SER A CA 1
ATOM 1265 C C . SER A 1 161 ? 37.177 1.768 -25.666 1.00 88.81 161 SER A C 1
ATOM 1267 O O . SER A 1 161 ? 37.042 0.834 -24.875 1.00 88.81 161 SER A O 1
ATOM 1269 N N . TYR A 1 162 ? 37.090 1.588 -26.986 1.00 90.88 162 TYR A N 1
ATOM 1270 C CA . TYR A 1 162 ? 36.937 0.283 -27.633 1.00 90.88 162 TYR A CA 1
ATOM 1271 C C . TYR A 1 162 ? 38.120 -0.633 -27.307 1.00 90.88 162 TYR A C 1
ATOM 1273 O O . TYR A 1 162 ? 37.920 -1.770 -26.891 1.00 90.88 162 TYR A O 1
ATOM 1281 N N . SER A 1 163 ? 39.347 -0.112 -27.383 1.00 90.00 163 SER A N 1
ATOM 1282 C CA . SER A 1 163 ? 40.563 -0.867 -27.055 1.00 90.00 163 SER A CA 1
ATOM 1283 C C . SER A 1 163 ? 40.572 -1.331 -25.592 1.00 90.00 163 SER A C 1
ATOM 1285 O O . SER A 1 163 ? 40.865 -2.490 -25.304 1.00 90.00 163 SER A O 1
ATOM 1287 N N . LEU A 1 164 ? 40.168 -0.466 -24.654 1.00 89.25 164 LEU A N 1
ATOM 1288 C CA . LEU A 1 164 ? 40.028 -0.831 -23.238 1.00 89.25 164 LEU A CA 1
ATOM 1289 C C . LEU A 1 164 ? 38.929 -1.879 -23.002 1.00 89.25 164 LEU A C 1
ATOM 1291 O O . LEU A 1 164 ? 39.105 -2.801 -22.198 1.00 89.25 164 LEU A O 1
ATOM 1295 N N . ARG A 1 165 ? 37.797 -1.777 -23.710 1.00 89.06 165 ARG A N 1
ATOM 1296 C CA . ARG A 1 165 ? 36.725 -2.786 -23.670 1.00 89.06 165 ARG A CA 1
ATOM 1297 C C . ARG A 1 165 ? 37.186 -4.130 -24.233 1.00 89.06 165 ARG A C 1
ATOM 1299 O O . ARG A 1 165 ? 36.948 -5.153 -23.598 1.00 89.06 165 ARG A O 1
ATOM 1306 N N . TRP A 1 166 ? 37.939 -4.128 -25.328 1.00 91.12 166 TRP A N 1
ATOM 1307 C CA . TRP A 1 166 ? 38.536 -5.337 -25.885 1.00 91.12 166 TRP A CA 1
ATOM 1308 C C . TRP A 1 166 ? 39.544 -5.974 -24.916 1.00 91.12 166 TRP A C 1
ATOM 1310 O O . TRP A 1 166 ? 39.469 -7.176 -24.675 1.00 91.12 166 TRP A O 1
ATOM 1320 N N . ILE A 1 167 ? 40.419 -5.195 -24.261 1.00 89.06 167 ILE A N 1
ATOM 1321 C CA . ILE A 1 167 ? 41.365 -5.700 -23.239 1.00 89.06 167 ILE A CA 1
ATOM 1322 C C . ILE A 1 167 ? 40.627 -6.254 -22.011 1.00 89.06 167 ILE A C 1
ATOM 1324 O O . ILE A 1 167 ? 41.028 -7.286 -21.469 1.00 89.06 167 ILE A O 1
ATOM 1328 N N . SER A 1 168 ? 39.540 -5.610 -21.583 1.00 87.50 168 SER A N 1
ATOM 1329 C CA . SER A 1 168 ? 38.769 -6.036 -20.407 1.00 87.50 168 SER A CA 1
ATOM 1330 C C . SER A 1 168 ? 37.852 -7.242 -20.653 1.00 87.50 168 SER A C 1
ATOM 1332 O O . SER A 1 168 ? 37.519 -7.948 -19.699 1.00 87.50 168 SER A O 1
ATOM 1334 N N . ALA A 1 169 ? 37.468 -7.512 -21.905 1.00 87.44 169 ALA A N 1
ATOM 1335 C CA . ALA A 1 169 ? 36.559 -8.604 -22.244 1.00 87.44 169 ALA A CA 1
ATOM 1336 C C . ALA A 1 169 ? 37.130 -9.981 -21.842 1.00 87.44 169 ALA A C 1
ATOM 1338 O O . ALA A 1 169 ? 38.307 -10.237 -22.105 1.00 87.44 169 ALA A O 1
ATOM 1339 N N . PRO A 1 170 ? 36.328 -10.876 -21.231 1.00 84.19 170 PRO A N 1
ATOM 1340 C CA . PRO A 1 170 ? 36.786 -12.216 -20.869 1.00 84.19 170 PRO A CA 1
ATOM 1341 C C . PRO A 1 170 ? 37.016 -13.082 -22.112 1.00 84.19 170 PRO A C 1
ATOM 1343 O O . PRO A 1 170 ? 38.094 -13.643 -22.248 1.00 84.19 170 PRO A O 1
ATOM 1346 N N . ASN A 1 171 ? 36.053 -13.090 -23.042 1.00 88.81 171 ASN A N 1
ATOM 1347 C CA . ASN A 1 171 ? 36.138 -13.815 -24.309 1.00 88.81 171 ASN A CA 1
ATOM 1348 C C . ASN A 1 171 ? 36.367 -12.824 -25.454 1.00 88.81 171 ASN A C 1
ATOM 1350 O O . ASN A 1 171 ? 35.481 -12.015 -25.761 1.00 88.81 171 ASN A O 1
ATOM 1354 N N . LYS A 1 172 ? 37.540 -12.873 -26.092 1.00 90.50 172 LYS A N 1
ATOM 1355 C CA . LYS A 1 172 ? 37.941 -11.887 -27.117 1.00 90.50 172 LYS A CA 1
ATOM 1356 C C . LYS A 1 172 ? 37.194 -12.094 -28.426 1.00 90.50 172 LYS A C 1
ATOM 1358 O O . LYS A 1 172 ? 36.695 -11.137 -29.014 1.00 90.50 172 LYS A O 1
ATOM 1363 N N . VAL A 1 173 ? 37.054 -13.351 -28.844 1.00 90.75 173 VAL A N 1
ATOM 1364 C CA . VAL A 1 173 ? 36.350 -13.722 -30.081 1.00 90.75 173 VAL A CA 1
ATOM 1365 C C . VAL A 1 173 ? 34.880 -13.318 -30.006 1.00 90.75 173 VAL A C 1
ATOM 1367 O O . VAL A 1 173 ? 34.369 -12.674 -30.920 1.00 90.75 173 VAL A O 1
ATOM 1370 N N . TYR A 1 174 ? 34.217 -13.617 -28.884 1.00 91.75 174 TYR A N 1
ATOM 1371 C CA . TYR A 1 174 ? 32.832 -13.203 -28.667 1.00 91.75 174 TYR A CA 1
ATOM 1372 C C . TYR A 1 174 ? 32.701 -11.678 -28.699 1.00 91.75 174 TYR A C 1
ATOM 1374 O O . TYR A 1 174 ? 31.845 -11.163 -29.408 1.00 91.75 174 TYR A O 1
ATOM 1382 N N . HIS A 1 175 ? 33.592 -10.946 -28.020 1.00 90.50 175 HIS A N 1
ATOM 1383 C CA . HIS A 1 175 ? 33.590 -9.482 -28.038 1.00 90.50 175 HIS A CA 1
ATOM 1384 C C . HIS A 1 175 ? 33.680 -8.907 -29.461 1.00 90.50 175 HIS A C 1
ATOM 1386 O O . HIS A 1 175 ? 32.908 -8.013 -29.798 1.00 90.50 175 HIS A O 1
ATOM 1392 N N . CYS A 1 176 ? 34.563 -9.439 -30.310 1.00 91.12 176 CYS A N 1
ATOM 1393 C CA . CYS A 1 176 ? 34.720 -8.980 -31.693 1.00 91.12 176 CYS A CA 1
ATOM 1394 C C . CYS A 1 176 ? 33.522 -9.292 -32.597 1.00 91.12 176 CYS A C 1
ATOM 1396 O O . CYS A 1 176 ? 33.317 -8.570 -33.568 1.00 91.12 176 CYS A O 1
ATOM 1398 N N . LEU A 1 177 ? 32.756 -10.349 -32.306 1.00 91.00 177 LEU A N 1
ATOM 1399 C CA . LEU A 1 177 ? 31.584 -10.761 -33.090 1.00 91.00 177 LEU A CA 1
ATOM 1400 C C . LEU A 1 177 ? 30.273 -10.122 -32.611 1.00 91.00 177 LEU A C 1
ATOM 1402 O O . LEU A 1 177 ? 29.271 -10.173 -33.323 1.00 91.00 177 LEU A O 1
ATOM 1406 N N . GLN A 1 178 ? 30.247 -9.518 -31.421 1.00 92.00 178 GLN A N 1
ATOM 1407 C CA . GLN A 1 178 ? 29.058 -8.814 -30.948 1.00 92.00 178 GLN A CA 1
ATOM 1408 C C . GLN A 1 178 ? 28.736 -7.603 -31.844 1.00 92.00 178 GLN A C 1
ATOM 1410 O O . GLN A 1 178 ? 29.587 -6.750 -32.102 1.00 92.00 178 GLN A O 1
ATOM 1415 N N . LEU A 1 179 ? 27.467 -7.487 -32.257 1.00 89.81 179 LEU A N 1
ATOM 1416 C CA . LEU A 1 179 ? 26.979 -6.435 -33.163 1.00 89.81 179 LEU A CA 1
ATOM 1417 C C . LEU A 1 179 ? 27.280 -5.009 -32.680 1.00 89.81 179 LEU A C 1
ATOM 1419 O O . LEU A 1 179 ? 27.612 -4.144 -33.485 1.00 89.81 179 LEU A O 1
ATOM 1423 N N . ASN A 1 180 ? 27.202 -4.751 -31.372 1.00 90.25 180 ASN A N 1
ATOM 1424 C CA . ASN A 1 180 ? 27.507 -3.433 -30.806 1.00 90.25 180 ASN A CA 1
ATOM 1425 C C . ASN A 1 180 ? 28.971 -3.021 -31.043 1.00 90.25 180 ASN A C 1
ATOM 1427 O O . ASN A 1 180 ? 29.228 -1.866 -31.367 1.00 90.25 180 ASN A O 1
ATOM 1431 N N . ASN A 1 181 ? 29.915 -3.954 -30.912 1.00 91.00 181 ASN A N 1
ATOM 1432 C CA . ASN A 1 181 ? 31.343 -3.704 -31.087 1.00 91.00 181 ASN A CA 1
ATOM 1433 C C . ASN A 1 181 ? 31.716 -3.638 -32.575 1.00 91.00 181 ASN A C 1
ATOM 1435 O O . ASN A 1 181 ? 32.515 -2.784 -32.957 1.00 91.00 181 ASN A O 1
ATOM 1439 N N . LEU A 1 182 ? 31.076 -4.458 -33.420 1.00 92.62 182 LEU A N 1
ATOM 1440 C CA . LEU A 1 182 ? 31.204 -4.376 -34.881 1.00 92.62 182 LEU A CA 1
ATOM 1441 C C . LEU A 1 182 ? 30.760 -3.004 -35.403 1.00 92.62 182 LEU A C 1
ATOM 1443 O O . LEU A 1 182 ? 31.494 -2.367 -36.156 1.00 92.62 182 LEU A O 1
ATOM 1447 N N . PHE A 1 183 ? 29.589 -2.526 -34.969 1.00 92.94 183 PHE A N 1
ATOM 1448 C CA . PHE A 1 183 ? 29.063 -1.216 -35.359 1.00 92.94 183 PHE A CA 1
ATOM 1449 C C . PHE A 1 183 ? 29.879 -0.051 -34.798 1.00 92.94 183 PHE A C 1
ATOM 1451 O O . PHE A 1 183 ? 30.041 0.957 -35.485 1.00 92.94 183 PHE A O 1
ATOM 1458 N N . ASP A 1 184 ? 30.431 -0.176 -33.589 1.00 92.12 184 ASP A N 1
ATOM 1459 C CA . ASP A 1 184 ? 31.311 0.850 -33.023 1.00 92.12 184 ASP A CA 1
ATOM 1460 C C . ASP A 1 184 ? 32.579 1.003 -33.858 1.00 92.12 184 ASP A C 1
ATOM 1462 O O . ASP A 1 184 ? 32.869 2.108 -34.323 1.00 92.12 184 ASP A O 1
ATOM 1466 N N . LEU A 1 185 ? 33.264 -0.108 -34.149 1.00 92.94 185 LEU A N 1
ATOM 1467 C CA . LEU A 1 185 ? 34.457 -0.088 -34.987 1.00 92.94 185 LEU A CA 1
ATOM 1468 C C . LEU A 1 185 ? 34.141 0.406 -36.403 1.00 92.94 185 LEU A C 1
ATOM 1470 O O . LEU A 1 185 ? 34.853 1.264 -36.914 1.00 92.94 185 LEU A O 1
ATOM 1474 N N . LEU A 1 186 ? 33.046 -0.060 -37.010 1.00 93.38 186 LEU A N 1
ATOM 1475 C CA . LEU A 1 186 ? 32.622 0.376 -38.343 1.00 93.38 186 LEU A CA 1
ATOM 1476 C C . LEU A 1 186 ? 32.335 1.883 -38.393 1.00 93.38 186 LEU A C 1
ATOM 1478 O O . LEU A 1 186 ? 32.761 2.549 -39.335 1.00 93.38 186 LEU A O 1
ATOM 1482 N N . SER A 1 187 ? 31.679 2.441 -37.370 1.00 93.19 187 SER A N 1
ATOM 1483 C CA . SER A 1 187 ? 31.412 3.883 -37.294 1.00 93.19 187 SER A CA 1
ATOM 1484 C C . SER A 1 187 ? 32.694 4.716 -37.160 1.00 93.19 187 SER A C 1
ATOM 1486 O O . SER A 1 187 ? 32.823 5.754 -37.807 1.00 93.19 187 SER A O 1
ATOM 1488 N N . ILE A 1 188 ? 33.661 4.242 -36.364 1.00 92.69 188 ILE A N 1
ATOM 1489 C CA . ILE A 1 188 ? 34.955 4.902 -36.157 1.00 92.69 188 ILE A CA 1
ATOM 1490 C C . ILE A 1 188 ? 35.770 4.849 -37.450 1.00 92.69 188 ILE A C 1
ATOM 1492 O O . ILE A 1 188 ? 36.249 5.876 -37.929 1.00 92.69 188 ILE A O 1
ATOM 1496 N N . THR A 1 189 ? 35.910 3.662 -38.041 1.00 91.56 189 THR A N 1
ATOM 1497 C CA . THR A 1 189 ? 36.724 3.471 -39.242 1.00 91.56 189 THR A CA 1
ATOM 1498 C C . THR A 1 189 ? 36.145 4.203 -40.445 1.00 91.56 189 THR A C 1
ATOM 1500 O O . THR A 1 189 ? 36.904 4.810 -41.189 1.00 91.56 189 THR A O 1
ATOM 1503 N N . SER A 1 190 ? 34.820 4.217 -40.607 1.00 91.00 190 SER A N 1
ATOM 1504 C CA . SER A 1 190 ? 34.137 4.984 -41.656 1.00 91.00 190 SER A CA 1
ATOM 1505 C C . SER A 1 190 ? 34.495 6.473 -41.614 1.00 91.00 190 SER A C 1
ATOM 1507 O O . SER A 1 190 ? 34.844 7.045 -42.645 1.00 91.00 190 SER A O 1
ATOM 1509 N N . HIS A 1 191 ? 34.490 7.085 -40.425 1.00 89.69 191 HIS A N 1
ATOM 1510 C CA . HIS A 1 191 ? 34.818 8.502 -40.246 1.00 89.69 191 HIS A CA 1
ATOM 1511 C C . HIS A 1 191 ? 36.265 8.830 -40.628 1.00 89.69 191 HIS A C 1
ATOM 1513 O O . HIS A 1 191 ? 36.512 9.786 -41.359 1.00 89.69 191 HIS A O 1
ATOM 1519 N N . PHE A 1 192 ? 37.231 8.021 -40.184 1.00 88.94 192 PHE A N 1
ATOM 1520 C CA . PHE A 1 192 ? 38.640 8.251 -40.523 1.00 88.94 192 PHE A CA 1
ATOM 1521 C C . PHE A 1 192 ? 38.978 7.871 -41.964 1.00 88.94 192 PHE A C 1
ATOM 1523 O O . PHE A 1 192 ? 39.796 8.552 -42.574 1.00 88.94 192 PHE A O 1
ATOM 1530 N N . ALA A 1 193 ? 38.324 6.852 -42.531 1.00 84.94 193 ALA A N 1
ATOM 1531 C CA . ALA A 1 193 ? 38.495 6.471 -43.931 1.00 84.94 193 ALA A CA 1
ATOM 1532 C C . ALA A 1 193 ? 38.140 7.628 -44.872 1.00 84.94 193 ALA A C 1
ATOM 1534 O O . ALA A 1 193 ? 38.866 7.882 -45.822 1.00 84.94 193 ALA A O 1
ATOM 1535 N N . LEU A 1 194 ? 37.083 8.381 -44.562 1.00 80.06 194 LEU A N 1
ATOM 1536 C CA . LEU A 1 194 ? 36.689 9.580 -45.311 1.00 80.06 194 LEU A CA 1
ATOM 1537 C C . LEU A 1 194 ? 37.710 10.721 -45.219 1.00 80.06 194 LEU A C 1
ATOM 1539 O O . LEU A 1 194 ? 37.840 11.504 -46.156 1.00 80.06 194 LEU A O 1
ATOM 1543 N N . GLY A 1 195 ? 38.429 10.818 -44.097 1.00 74.44 195 GLY A N 1
ATOM 1544 C CA . GLY A 1 195 ? 39.489 11.807 -43.904 1.00 74.44 195 GLY A CA 1
ATOM 1545 C C . GLY A 1 195 ? 40.812 11.434 -44.582 1.00 74.44 195 GLY A C 1
ATOM 1546 O O . GLY A 1 195 ? 41.587 12.325 -44.919 1.00 74.44 195 GLY A O 1
ATOM 1547 N N . THR A 1 196 ? 41.080 10.139 -44.781 1.00 71.50 196 THR A N 1
ATOM 1548 C CA . THR A 1 196 ? 42.334 9.634 -45.370 1.00 71.50 196 THR A CA 1
ATOM 1549 C C . THR A 1 196 ? 42.214 9.274 -46.848 1.00 71.50 196 THR A C 1
ATOM 1551 O O . THR A 1 196 ? 43.223 9.270 -47.554 1.00 71.50 196 THR A O 1
ATOM 1554 N N . SER A 1 197 ? 41.010 8.985 -47.346 1.00 61.22 197 SER A N 1
ATOM 1555 C CA . SER A 1 197 ? 40.793 8.671 -48.754 1.00 61.22 197 SER A CA 1
ATOM 1556 C C . SER A 1 197 ? 40.817 9.943 -49.604 1.00 61.22 197 SER A C 1
ATOM 1558 O O . SER A 1 197 ? 39.842 10.693 -49.649 1.00 61.22 197 SER A O 1
ATOM 1560 N N . VAL A 1 198 ? 41.915 10.164 -50.326 1.00 55.69 198 VAL A N 1
ATOM 1561 C CA . VAL A 1 198 ? 41.909 10.993 -51.538 1.00 55.69 198 VAL A CA 1
ATOM 1562 C C . VAL A 1 198 ? 41.356 10.113 -52.655 1.00 55.69 198 VAL A C 1
ATOM 1564 O O . VAL A 1 198 ? 41.983 9.121 -53.028 1.00 55.69 198 VAL A O 1
ATOM 1567 N N . ALA A 1 199 ? 40.153 10.411 -53.144 1.00 50.31 199 ALA A N 1
ATOM 1568 C CA . ALA A 1 199 ? 39.561 9.634 -54.226 1.00 50.31 199 ALA A CA 1
ATOM 1569 C C . ALA A 1 199 ? 40.241 9.980 -55.562 1.00 50.31 199 ALA A C 1
ATOM 1571 O O . ALA A 1 199 ? 40.363 11.143 -55.942 1.00 50.31 199 ALA A O 1
ATOM 1572 N N . VAL A 1 200 ? 40.703 8.939 -56.249 1.00 45.09 200 VAL A N 1
ATOM 1573 C CA . VAL A 1 200 ? 41.342 8.969 -57.568 1.00 45.09 200 VAL A CA 1
ATOM 1574 C C . VAL A 1 200 ? 40.316 9.404 -58.626 1.00 45.09 200 VAL A C 1
ATOM 1576 O O . VAL A 1 200 ? 39.295 8.743 -58.782 1.00 45.09 200 VAL A O 1
ATOM 1579 N N . GLY A 1 201 ? 40.582 10.493 -59.359 1.00 53.75 201 GLY A N 1
ATOM 1580 C CA . GLY A 1 201 ? 39.724 11.010 -60.444 1.00 53.75 201 GLY A CA 1
ATOM 1581 C C . GLY A 1 201 ? 39.174 12.424 -60.190 1.00 53.75 201 GLY A C 1
ATOM 1582 O O . GLY A 1 201 ? 39.739 13.161 -59.390 1.00 53.75 201 GLY A O 1
ATOM 1583 N N . LYS A 1 202 ? 38.094 12.829 -60.886 1.00 49.38 202 LYS A N 1
ATOM 1584 C CA . LYS A 1 202 ? 37.413 14.135 -60.699 1.00 49.38 202 LYS A CA 1
ATOM 1585 C C . LYS A 1 202 ? 36.947 14.272 -59.231 1.00 49.38 202 LYS A C 1
ATOM 1587 O O . LYS A 1 202 ? 36.016 13.590 -58.816 1.00 49.38 202 LYS A O 1
ATOM 1592 N N . LEU A 1 203 ? 37.646 15.088 -58.441 1.00 56.62 203 LEU A N 1
ATOM 1593 C CA . LEU A 1 203 ? 37.708 15.022 -56.970 1.00 56.62 203 LEU A CA 1
ATOM 1594 C C . LEU A 1 203 ? 36.390 15.375 -56.248 1.00 56.62 203 LEU A C 1
ATOM 1596 O O . LEU A 1 203 ? 35.997 16.537 -56.244 1.00 56.62 203 LEU A O 1
ATOM 1600 N N . ARG A 1 204 ? 35.756 14.408 -55.558 1.00 62.66 204 ARG A N 1
ATOM 1601 C CA . ARG A 1 204 ? 34.616 14.629 -54.637 1.00 62.66 204 ARG A CA 1
ATOM 1602 C C . ARG A 1 204 ? 34.729 13.770 -53.364 1.00 62.66 204 ARG A C 1
ATOM 1604 O O . ARG A 1 204 ? 35.112 12.604 -53.438 1.00 62.66 204 ARG A O 1
ATOM 1611 N N . TYR A 1 205 ? 34.383 14.328 -52.202 1.00 74.12 205 TYR A N 1
ATOM 1612 C CA . TYR A 1 205 ? 34.324 13.640 -50.901 1.00 74.12 205 TYR A CA 1
ATOM 1613 C C . TYR A 1 205 ? 32.939 13.035 -50.643 1.00 74.12 205 TYR A C 1
ATOM 1615 O O . TYR A 1 205 ? 31.940 13.518 -51.167 1.00 74.12 205 TYR A O 1
ATOM 1623 N N . SER A 1 206 ? 32.835 12.016 -49.784 1.00 79.06 206 SER A N 1
ATOM 1624 C CA . SER A 1 206 ? 31.522 11.538 -49.324 1.00 79.06 206 SER A CA 1
ATOM 1625 C C . SER A 1 206 ? 31.071 12.265 -48.064 1.00 79.06 206 SER A C 1
ATOM 1627 O O . SER A 1 206 ? 31.780 12.311 -47.063 1.00 79.06 206 SER A O 1
ATOM 1629 N N . TRP A 1 207 ? 29.857 12.813 -48.098 1.00 82.62 207 TRP A N 1
ATOM 1630 C CA . TRP A 1 207 ? 29.196 13.347 -46.905 1.00 82.62 207 TRP A CA 1
ATOM 1631 C C . TRP A 1 207 ? 28.593 12.226 -46.036 1.00 82.62 207 TRP A C 1
ATOM 1633 O O . TRP A 1 207 ? 28.358 12.425 -44.843 1.00 82.62 207 TRP A O 1
ATOM 1643 N N . LEU A 1 208 ? 28.354 11.045 -46.623 1.00 86.31 208 LEU A N 1
ATOM 1644 C CA . LEU A 1 208 ? 27.743 9.897 -45.964 1.00 86.31 208 LEU A CA 1
ATOM 1645 C C . LEU A 1 208 ? 28.804 9.038 -45.264 1.00 86.31 208 LEU A C 1
ATOM 1647 O O . LEU A 1 208 ? 29.671 8.438 -45.909 1.00 86.31 208 LEU A O 1
ATOM 1651 N N . ASN A 1 209 ? 28.687 8.953 -43.940 1.00 87.25 209 ASN A N 1
ATOM 1652 C CA . ASN A 1 209 ? 29.447 8.051 -43.081 1.00 87.25 209 ASN A CA 1
ATOM 1653 C C . ASN A 1 209 ? 28.496 7.160 -42.259 1.00 87.25 209 ASN A C 1
ATOM 1655 O O . ASN A 1 209 ? 27.292 7.415 -42.168 1.00 87.25 209 ASN A O 1
ATOM 1659 N N . PHE A 1 210 ? 29.041 6.128 -41.620 1.00 90.69 210 PHE A N 1
ATOM 1660 C CA . PHE A 1 210 ? 28.290 5.187 -40.786 1.00 90.69 210 PHE A CA 1
ATOM 1661 C C . PHE A 1 210 ? 28.119 5.658 -39.332 1.00 90.69 210 PHE A C 1
ATOM 1663 O O . PHE A 1 210 ? 27.926 4.847 -38.423 1.00 90.69 210 PHE A O 1
ATOM 1670 N N . ALA A 1 211 ? 28.157 6.972 -39.081 1.00 89.56 211 ALA A N 1
ATOM 1671 C CA . ALA A 1 211 ? 27.949 7.520 -37.741 1.00 89.56 211 ALA A CA 1
ATOM 1672 C C . ALA A 1 211 ? 26.532 7.241 -37.202 1.00 89.56 211 ALA A C 1
ATOM 1674 O O . ALA A 1 211 ? 26.363 7.111 -35.990 1.00 89.56 211 ALA A O 1
ATOM 1675 N N . PHE A 1 212 ? 25.528 7.062 -38.070 1.00 90.81 212 PHE A N 1
ATOM 1676 C CA . PHE A 1 212 ? 24.166 6.694 -37.659 1.00 90.81 212 PHE A CA 1
ATOM 1677 C C . PHE A 1 212 ? 24.080 5.328 -36.954 1.00 90.81 212 PHE A C 1
ATOM 1679 O O . PHE A 1 212 ? 23.195 5.128 -36.118 1.00 90.81 212 PHE A O 1
ATOM 1686 N N . LEU A 1 213 ? 25.025 4.405 -37.202 1.00 91.81 213 LEU A N 1
ATOM 1687 C CA . LEU A 1 213 ? 25.102 3.117 -36.494 1.00 91.81 213 LEU A CA 1
ATOM 1688 C C . LEU A 1 213 ? 25.308 3.305 -34.983 1.00 91.81 213 LEU A C 1
ATOM 1690 O O . LEU A 1 213 ? 24.938 2.439 -34.186 1.00 91.81 213 LEU A O 1
ATOM 1694 N N . ARG A 1 214 ? 25.837 4.463 -34.561 1.00 92.25 214 ARG A N 1
ATOM 1695 C CA . ARG A 1 214 ? 26.015 4.799 -33.144 1.00 92.25 214 ARG A CA 1
ATOM 1696 C C . ARG A 1 214 ? 24.689 4.959 -32.395 1.00 92.25 214 ARG A C 1
ATOM 1698 O O . ARG A 1 214 ? 24.689 4.880 -31.171 1.00 92.25 214 ARG A O 1
ATOM 1705 N N . SER A 1 215 ? 23.554 5.061 -33.089 1.00 92.62 215 SER A N 1
ATOM 1706 C CA . SER A 1 215 ? 22.230 4.976 -32.461 1.00 92.62 215 SER A CA 1
ATOM 1707 C C . SER A 1 215 ? 21.970 3.608 -31.809 1.00 92.62 215 SER A C 1
ATOM 1709 O O . SER A 1 215 ? 21.453 3.528 -30.694 1.00 92.62 215 SER A O 1
ATOM 1711 N N . TYR A 1 216 ? 22.453 2.517 -32.416 1.00 91.06 216 TYR A N 1
ATOM 1712 C CA . TYR A 1 216 ? 22.396 1.182 -31.806 1.00 91.06 216 TYR A CA 1
ATOM 1713 C C . TYR A 1 216 ? 23.319 1.061 -30.577 1.00 91.06 216 TYR A C 1
ATOM 1715 O O . TYR A 1 216 ? 23.018 0.363 -29.606 1.00 91.06 216 TYR A O 1
ATOM 1723 N N . ILE A 1 217 ? 24.435 1.793 -30.571 1.00 90.19 217 ILE A N 1
ATOM 1724 C CA . ILE A 1 217 ? 25.335 1.871 -29.412 1.00 90.19 217 ILE A CA 1
ATOM 1725 C C . ILE A 1 217 ? 24.647 2.605 -28.263 1.00 90.19 217 ILE A C 1
ATOM 1727 O O . ILE A 1 217 ? 24.713 2.133 -27.130 1.00 90.19 217 ILE A O 1
ATOM 1731 N N . ILE A 1 218 ? 23.938 3.706 -28.547 1.00 90.75 218 ILE A N 1
ATOM 1732 C CA . ILE A 1 218 ? 23.103 4.397 -27.554 1.00 90.75 218 ILE A CA 1
ATOM 1733 C C . ILE A 1 218 ? 22.100 3.406 -26.958 1.00 90.75 218 ILE A C 1
ATOM 1735 O O . ILE A 1 218 ? 22.061 3.270 -25.739 1.00 90.75 218 ILE A O 1
ATOM 1739 N N . TYR A 1 219 ? 21.375 2.649 -27.789 1.00 88.75 219 TYR A N 1
ATOM 1740 C CA . TYR A 1 219 ? 20.434 1.615 -27.340 1.00 88.75 219 TYR A CA 1
ATOM 1741 C C . TYR A 1 219 ? 21.063 0.617 -26.345 1.00 88.75 219 TYR A C 1
ATOM 1743 O O . TYR A 1 219 ? 20.469 0.323 -25.303 1.00 88.75 219 TYR A O 1
ATOM 1751 N N . HIS A 1 220 ? 22.275 0.129 -26.628 1.00 87.00 220 HIS A N 1
ATOM 1752 C CA . HIS A 1 220 ? 22.967 -0.843 -25.776 1.00 87.00 220 HIS A CA 1
ATOM 1753 C C . HIS A 1 220 ? 23.549 -0.213 -24.497 1.00 87.00 220 HIS A C 1
ATOM 1755 O O . HIS A 1 220 ? 23.407 -0.758 -23.402 1.00 87.00 220 HIS A O 1
ATOM 1761 N N . VAL A 1 221 ? 24.205 0.946 -24.605 1.00 86.69 221 VAL A N 1
ATOM 1762 C CA . VAL A 1 221 ? 24.840 1.632 -23.466 1.00 86.69 221 VAL A CA 1
ATOM 1763 C C . VAL A 1 221 ? 23.786 2.156 -22.488 1.00 86.69 221 VAL A C 1
ATOM 1765 O O . VAL A 1 221 ? 23.997 2.095 -21.274 1.00 86.69 221 VAL A O 1
ATOM 1768 N N . LEU A 1 222 ? 22.619 2.585 -22.981 1.00 83.62 222 LEU A N 1
ATOM 1769 C CA . LEU A 1 222 ? 21.531 3.081 -22.139 1.00 83.62 222 LEU A CA 1
ATOM 1770 C C . LEU A 1 222 ? 21.062 2.040 -21.116 1.00 83.62 222 LEU A C 1
ATOM 1772 O O . LEU A 1 222 ? 20.735 2.410 -19.992 1.00 83.62 222 LEU A O 1
ATOM 1776 N N . ALA A 1 223 ? 21.084 0.749 -21.467 1.00 75.75 223 ALA A N 1
ATOM 1777 C CA . ALA A 1 223 ? 20.761 -0.325 -20.529 1.00 75.75 223 ALA A CA 1
ATOM 1778 C C . ALA A 1 223 ? 21.698 -0.296 -19.307 1.00 75.75 223 ALA A C 1
ATOM 1780 O O . ALA A 1 223 ? 21.239 -0.216 -18.172 1.00 75.75 223 ALA A O 1
ATOM 1781 N N . THR A 1 224 ? 23.009 -0.223 -19.546 1.00 76.38 224 THR A N 1
ATOM 1782 C CA . THR A 1 224 ? 24.023 -0.222 -18.477 1.00 76.38 224 THR A CA 1
ATOM 1783 C C . THR A 1 224 ? 24.020 1.050 -17.622 1.00 76.38 224 THR A C 1
ATOM 1785 O O . THR A 1 224 ? 24.256 0.998 -16.416 1.00 76.38 224 THR A O 1
ATOM 1788 N N . VAL A 1 225 ? 23.736 2.214 -18.220 1.00 77.00 225 VAL A N 1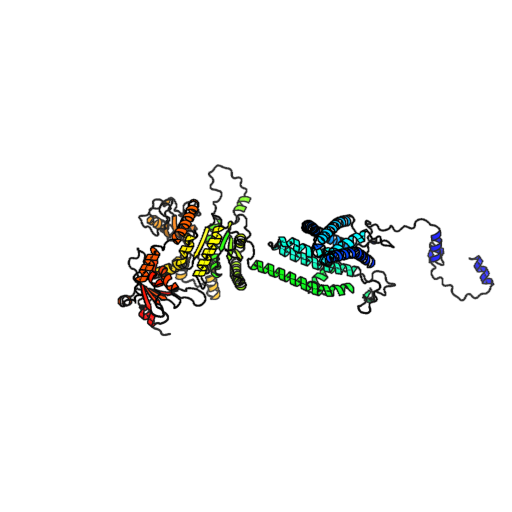
ATOM 1789 C CA . VAL A 1 225 ? 23.715 3.497 -17.497 1.00 77.00 225 VAL A CA 1
ATOM 1790 C C . VAL A 1 225 ? 22.491 3.589 -16.586 1.00 77.00 225 VAL A C 1
ATOM 1792 O O . VAL A 1 225 ? 22.611 4.024 -15.437 1.00 77.00 225 VAL A O 1
ATOM 1795 N N . PHE A 1 226 ? 21.327 3.159 -17.078 1.00 75.62 226 PHE A N 1
ATOM 1796 C CA . PHE A 1 226 ? 20.057 3.274 -16.364 1.00 75.62 226 PHE A CA 1
ATOM 1797 C C . PHE A 1 226 ? 19.797 2.132 -15.377 1.00 75.62 226 PHE A C 1
ATOM 1799 O O . PHE A 1 226 ? 18.957 2.298 -14.493 1.00 75.62 226 PHE A O 1
ATOM 1806 N N . ASP A 1 227 ? 20.558 1.034 -15.429 1.00 69.31 227 ASP A N 1
ATOM 1807 C CA . ASP A 1 227 ? 20.505 -0.029 -14.415 1.00 69.31 227 ASP A CA 1
ATOM 1808 C C . ASP A 1 227 ? 20.810 0.479 -12.994 1.00 69.31 227 ASP A C 1
ATOM 1810 O O . ASP A 1 227 ? 20.297 -0.066 -12.016 1.00 69.31 227 ASP A O 1
ATOM 1814 N N . ARG A 1 228 ? 21.570 1.576 -12.858 1.00 69.75 228 ARG A N 1
ATOM 1815 C CA . ARG A 1 228 ? 21.800 2.245 -11.563 1.00 69.75 228 ARG A CA 1
ATOM 1816 C C . ARG A 1 228 ? 20.565 2.957 -11.005 1.00 69.75 228 ARG A C 1
ATOM 1818 O O . ARG A 1 228 ? 20.508 3.221 -9.810 1.00 69.75 228 ARG A O 1
ATOM 1825 N N . TYR A 1 229 ? 19.576 3.244 -11.848 1.00 69.00 229 TYR A N 1
ATOM 1826 C CA . TYR A 1 229 ? 18.377 4.013 -11.509 1.00 69.00 229 TYR A CA 1
ATOM 1827 C C . TYR A 1 229 ? 17.095 3.180 -11.602 1.00 69.00 229 TYR A C 1
ATOM 1829 O O . TYR A 1 229 ? 16.014 3.728 -11.822 1.00 69.00 229 TYR A O 1
ATOM 1837 N N . LYS A 1 230 ? 17.193 1.858 -11.388 1.00 65.06 230 LYS A N 1
ATOM 1838 C CA . LYS A 1 230 ? 16.044 0.934 -11.404 1.00 65.06 230 LYS A CA 1
ATOM 1839 C C . LYS A 1 230 ? 14.895 1.355 -10.486 1.00 65.06 230 LYS A C 1
ATOM 1841 O O . LYS A 1 230 ? 13.771 0.958 -10.735 1.00 65.06 230 LYS A O 1
ATOM 1846 N N . THR A 1 231 ? 15.130 2.173 -9.467 1.00 59.50 231 THR A N 1
ATOM 1847 C CA . THR A 1 231 ? 14.091 2.633 -8.535 1.00 59.50 231 THR A CA 1
ATOM 1848 C C . THR A 1 231 ? 13.241 3.799 -9.054 1.00 59.50 231 THR A C 1
ATOM 1850 O O . THR A 1 231 ? 12.164 4.046 -8.516 1.00 59.50 231 THR A O 1
ATOM 1853 N N . ASN A 1 232 ? 13.683 4.520 -10.091 1.00 72.62 232 ASN A N 1
ATOM 1854 C CA . ASN A 1 232 ? 13.016 5.736 -10.560 1.00 72.62 232 ASN A CA 1
ATOM 1855 C C . ASN A 1 232 ? 12.161 5.472 -11.808 1.00 72.62 232 ASN A C 1
ATOM 1857 O O . ASN A 1 232 ? 12.694 5.345 -12.910 1.00 72.62 232 ASN A O 1
ATOM 1861 N N . TYR A 1 233 ? 10.832 5.504 -11.656 1.00 73.12 233 TYR A N 1
ATOM 1862 C CA . TYR A 1 233 ? 9.869 5.329 -12.756 1.00 73.12 233 TYR A CA 1
ATOM 1863 C C . TYR A 1 233 ? 10.151 6.245 -13.952 1.00 73.12 233 TYR A C 1
ATOM 1865 O O . TYR A 1 233 ? 10.257 5.776 -15.080 1.00 73.12 233 TYR A O 1
ATOM 1873 N N . SER A 1 234 ? 10.340 7.549 -13.719 1.00 78.12 234 SER A N 1
ATOM 1874 C CA . SER A 1 234 ? 10.566 8.511 -14.807 1.00 78.12 234 SER A CA 1
ATOM 1875 C C . SER A 1 234 ? 11.828 8.191 -15.612 1.00 78.12 234 SER A C 1
ATOM 1877 O O . SER A 1 234 ? 11.867 8.415 -16.818 1.00 78.12 234 SER A O 1
ATOM 1879 N N . MET A 1 235 ? 12.850 7.625 -14.961 1.00 81.50 235 MET A N 1
ATOM 1880 C CA . MET A 1 235 ? 14.080 7.205 -15.634 1.00 81.50 235 MET A CA 1
ATOM 1881 C C . MET A 1 235 ? 13.897 5.878 -16.372 1.00 81.50 235 MET A C 1
ATOM 1883 O O . MET A 1 235 ? 14.449 5.721 -17.456 1.00 81.50 235 MET A O 1
ATOM 1887 N N . GLN A 1 236 ? 13.097 4.947 -15.844 1.00 79.69 236 GLN A N 1
ATOM 1888 C CA . GLN A 1 236 ? 12.741 3.718 -16.557 1.00 79.69 236 GLN A CA 1
ATOM 1889 C C . GLN A 1 236 ? 11.893 3.998 -17.804 1.00 79.69 236 GLN A C 1
ATOM 1891 O O . GLN A 1 236 ? 12.183 3.458 -18.870 1.00 79.69 236 GLN A O 1
ATOM 1896 N N . LEU A 1 237 ? 10.898 4.881 -17.692 1.00 83.69 237 LEU A N 1
ATOM 1897 C CA . LEU A 1 237 ? 10.087 5.332 -18.820 1.00 83.69 237 LEU A CA 1
ATOM 1898 C C . LEU A 1 237 ? 10.963 6.034 -19.863 1.00 83.69 237 LEU A C 1
ATOM 1900 O O . LEU A 1 237 ? 10.917 5.690 -21.041 1.00 83.69 237 LEU A O 1
ATOM 1904 N N . GLY A 1 238 ? 11.827 6.955 -19.421 1.00 85.19 238 GLY A N 1
ATOM 1905 C CA . GLY A 1 238 ? 12.807 7.605 -20.289 1.00 85.19 238 GLY A CA 1
ATOM 1906 C C . GLY A 1 238 ? 13.722 6.602 -20.999 1.00 85.19 238 GLY A C 1
ATOM 1907 O O . GLY A 1 238 ? 13.949 6.730 -22.199 1.00 85.19 238 GLY A O 1
ATOM 1908 N N . ARG A 1 239 ? 14.187 5.555 -20.302 1.00 85.00 239 ARG A N 1
ATOM 1909 C CA . ARG A 1 239 ? 14.996 4.475 -20.888 1.00 85.00 239 ARG A CA 1
ATOM 1910 C C . ARG A 1 239 ? 14.249 3.760 -22.016 1.00 85.00 239 ARG A C 1
ATOM 1912 O O . ARG A 1 239 ? 14.823 3.587 -23.085 1.00 85.00 239 ARG A O 1
ATOM 1919 N N . ILE A 1 240 ? 13.000 3.348 -21.795 1.00 84.50 240 ILE A N 1
ATOM 1920 C CA . ILE A 1 240 ? 12.199 2.622 -22.799 1.00 84.50 240 ILE A CA 1
ATOM 1921 C C . ILE A 1 240 ? 11.927 3.509 -24.022 1.00 84.50 240 ILE A C 1
ATOM 1923 O O . ILE A 1 240 ? 12.146 3.081 -25.158 1.00 84.50 240 ILE A O 1
ATOM 1927 N N . LEU A 1 241 ? 11.533 4.768 -23.799 1.00 87.19 241 LEU A N 1
ATOM 1928 C CA . LEU A 1 241 ? 11.259 5.724 -24.876 1.00 87.19 241 LEU A CA 1
ATOM 1929 C C . LEU A 1 241 ? 12.505 5.999 -25.725 1.00 87.19 241 LEU A C 1
ATOM 1931 O O . LEU A 1 241 ? 12.451 5.910 -26.950 1.00 87.19 241 LEU A O 1
ATOM 1935 N N . VAL A 1 242 ? 13.647 6.269 -25.086 1.00 88.38 242 VAL A N 1
ATOM 1936 C CA . VAL A 1 242 ? 14.903 6.545 -25.797 1.00 88.38 242 VAL A CA 1
ATOM 1937 C C . VAL A 1 242 ? 15.406 5.302 -26.537 1.00 88.38 242 VAL A C 1
ATOM 1939 O O . VAL A 1 242 ? 15.837 5.429 -27.680 1.00 88.38 242 VAL A O 1
ATOM 1942 N N . LYS A 1 243 ? 15.311 4.094 -25.955 1.00 86.69 243 LYS A N 1
ATOM 1943 C CA . LYS A 1 243 ? 15.675 2.842 -26.651 1.00 86.69 243 LYS A CA 1
ATOM 1944 C C . LYS A 1 243 ? 14.835 2.629 -27.911 1.00 86.69 243 LYS A C 1
ATOM 1946 O O . LYS A 1 243 ? 15.396 2.318 -28.961 1.00 86.69 243 LYS A O 1
ATOM 1951 N N . THR A 1 244 ? 13.524 2.834 -27.811 1.00 86.75 244 THR A N 1
ATOM 1952 C CA . THR A 1 244 ? 12.592 2.680 -28.938 1.00 86.75 244 THR A CA 1
ATOM 1953 C C . THR A 1 244 ? 12.898 3.697 -30.038 1.00 86.75 244 THR A C 1
ATOM 1955 O O . THR A 1 244 ? 13.053 3.324 -31.199 1.00 86.75 244 THR A O 1
ATOM 1958 N N . ALA A 1 245 ? 13.102 4.967 -29.672 1.00 89.56 245 ALA A N 1
ATOM 1959 C CA . ALA A 1 245 ? 13.481 6.017 -30.616 1.00 89.56 245 ALA A CA 1
ATOM 1960 C C . ALA A 1 245 ? 14.815 5.724 -31.327 1.00 89.56 245 ALA A C 1
ATOM 1962 O O . ALA A 1 245 ? 14.929 5.956 -32.529 1.00 89.56 245 ALA A O 1
ATOM 1963 N N . CYS A 1 246 ? 15.808 5.171 -30.619 1.00 90.69 246 CYS A N 1
ATOM 1964 C CA . CYS A 1 246 ? 17.099 4.808 -31.212 1.00 90.69 246 CYS A CA 1
ATOM 1965 C C . CYS A 1 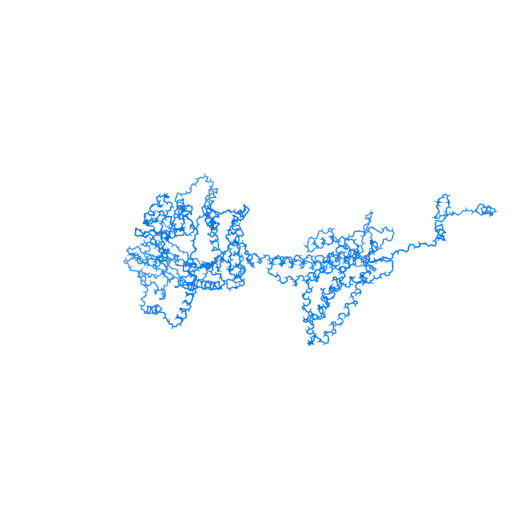246 ? 16.976 3.673 -32.239 1.00 90.69 246 CYS A C 1
ATOM 1967 O O . CYS A 1 246 ? 17.578 3.750 -33.306 1.00 90.69 246 CYS A O 1
ATOM 1969 N N . LEU A 1 247 ? 16.176 2.637 -31.962 1.00 88.69 247 LEU A N 1
ATOM 1970 C CA . LEU A 1 247 ? 15.952 1.546 -32.920 1.00 88.69 247 LEU A CA 1
ATOM 1971 C C . LEU A 1 247 ? 15.223 2.024 -34.182 1.00 88.69 247 LEU A C 1
ATOM 1973 O O . LEU A 1 247 ? 15.627 1.671 -35.290 1.00 88.69 247 LEU A O 1
ATOM 1977 N N . ILE A 1 248 ? 14.194 2.863 -34.022 1.00 91.25 248 ILE A N 1
ATOM 1978 C CA . ILE A 1 248 ? 13.455 3.444 -35.153 1.00 91.25 248 ILE A CA 1
ATOM 1979 C C . ILE A 1 248 ? 14.380 4.335 -35.985 1.00 91.25 248 ILE A C 1
ATOM 1981 O O . ILE A 1 248 ? 14.431 4.199 -37.206 1.00 91.25 248 ILE A O 1
ATOM 1985 N N . PHE A 1 249 ? 15.160 5.201 -35.331 1.00 93.19 249 PHE A N 1
ATOM 1986 C CA . PHE A 1 249 ? 16.131 6.054 -36.010 1.00 93.19 249 PHE A CA 1
ATOM 1987 C C . PHE A 1 249 ? 17.196 5.243 -36.751 1.00 93.19 249 PHE A C 1
ATOM 1989 O O . PHE A 1 249 ? 17.506 5.557 -37.895 1.00 93.19 249 PHE A O 1
ATOM 1996 N N . PHE A 1 250 ? 17.733 4.189 -36.133 1.00 92.56 250 PHE A N 1
ATOM 1997 C CA . PHE A 1 250 ? 18.707 3.300 -36.763 1.00 92.56 250 PHE A CA 1
ATOM 1998 C C . PHE A 1 250 ? 18.164 2.706 -38.068 1.00 92.56 250 PHE A C 1
ATOM 2000 O O . PHE A 1 250 ? 18.802 2.839 -39.112 1.00 92.56 250 PHE A O 1
ATOM 2007 N N . ALA A 1 251 ? 16.972 2.106 -38.031 1.00 91.50 251 ALA A N 1
ATOM 2008 C CA . ALA A 1 251 ? 16.367 1.501 -39.213 1.00 91.50 251 ALA A CA 1
ATOM 2009 C C . ALA A 1 251 ? 16.042 2.548 -40.295 1.00 91.50 251 ALA A C 1
ATOM 2011 O O . ALA A 1 251 ? 16.301 2.323 -41.477 1.00 91.50 251 ALA A O 1
ATOM 2012 N N . ALA A 1 252 ? 15.557 3.726 -39.891 1.00 92.50 252 ALA A N 1
ATOM 2013 C CA . ALA A 1 252 ? 15.244 4.827 -40.799 1.00 92.50 252 ALA A CA 1
ATOM 2014 C C . ALA A 1 252 ? 16.489 5.438 -41.455 1.00 92.50 252 ALA A C 1
ATOM 2016 O O . ALA A 1 252 ? 16.438 5.822 -42.623 1.00 92.50 252 ALA A O 1
ATOM 2017 N N . ALA A 1 253 ? 17.603 5.522 -40.725 1.00 91.69 253 ALA A N 1
ATOM 2018 C CA . ALA A 1 253 ? 18.875 6.025 -41.229 1.00 91.69 253 ALA A CA 1
ATOM 2019 C C . ALA A 1 253 ? 19.533 5.040 -42.205 1.00 91.69 253 ALA A C 1
ATOM 2021 O O . ALA A 1 253 ? 20.075 5.469 -43.225 1.00 91.69 253 ALA A O 1
ATOM 2022 N N . VAL A 1 254 ? 19.438 3.729 -41.939 1.00 91.31 254 VAL A N 1
ATOM 2023 C CA . VAL A 1 254 ? 19.850 2.681 -42.890 1.00 91.31 254 VAL A CA 1
ATOM 2024 C C . VAL A 1 254 ? 19.032 2.796 -44.175 1.00 91.31 254 VAL A C 1
ATOM 2026 O O . VAL A 1 254 ? 19.610 2.869 -45.257 1.00 91.31 254 VAL A O 1
ATOM 2029 N N . LEU A 1 255 ? 17.703 2.876 -44.060 1.00 89.69 255 LEU A N 1
ATOM 2030 C CA . LEU A 1 255 ? 16.818 2.968 -45.220 1.00 89.69 255 LEU A CA 1
ATOM 2031 C C . LEU A 1 255 ? 17.053 4.251 -46.024 1.00 89.69 255 LEU A C 1
ATOM 2033 O O . LEU A 1 255 ? 17.186 4.192 -47.240 1.00 89.69 255 LEU A O 1
ATOM 2037 N N . TYR A 1 256 ? 17.168 5.396 -45.344 1.00 89.88 256 TYR A N 1
ATOM 2038 C CA . TYR A 1 256 ? 17.503 6.677 -45.969 1.00 89.88 256 TYR A CA 1
ATOM 2039 C C . TYR A 1 256 ? 18.817 6.605 -46.744 1.00 89.88 256 TYR A C 1
ATOM 2041 O O . TYR A 1 256 ? 18.878 7.040 -47.888 1.00 89.88 256 TYR A O 1
ATOM 2049 N N . SER A 1 257 ? 19.858 6.030 -46.133 1.00 88.19 257 SER A N 1
ATOM 2050 C CA . SER A 1 257 ? 21.163 5.901 -46.778 1.00 88.19 257 SER A CA 1
ATOM 2051 C C . SER A 1 257 ? 21.045 5.092 -48.071 1.00 88.19 257 SER A C 1
ATOM 2053 O O . SER A 1 257 ? 21.529 5.525 -49.107 1.00 88.19 257 SER A O 1
ATOM 2055 N N . LEU A 1 258 ? 20.347 3.957 -48.051 1.00 84.88 258 LEU A N 1
ATOM 2056 C CA . LEU A 1 258 ? 20.234 3.080 -49.219 1.00 84.88 258 LEU A CA 1
ATOM 2057 C C . LEU A 1 258 ? 19.355 3.656 -50.328 1.00 84.88 258 LEU A C 1
ATOM 2059 O O . LEU A 1 258 ? 19.748 3.613 -51.488 1.00 84.88 258 LEU A O 1
ATOM 2063 N N . GLU A 1 259 ? 18.225 4.269 -49.977 1.00 82.94 259 GLU A N 1
ATOM 2064 C CA . GLU A 1 259 ? 17.381 4.965 -50.954 1.00 82.94 259 GLU A CA 1
ATOM 2065 C C . GLU A 1 259 ? 18.096 6.186 -51.559 1.00 82.94 259 GLU A C 1
ATOM 2067 O O . GLU A 1 259 ? 17.832 6.544 -52.704 1.00 82.94 259 GLU A O 1
ATOM 2072 N N . TYR A 1 260 ? 19.039 6.803 -50.834 1.00 81.06 260 TYR A N 1
ATOM 2073 C CA . TYR A 1 260 ? 19.877 7.874 -51.376 1.00 81.06 260 TYR A CA 1
ATOM 2074 C C . TYR A 1 260 ? 20.966 7.352 -52.327 1.00 81.06 260 TYR A C 1
ATOM 2076 O O . TYR A 1 260 ? 21.251 8.003 -53.331 1.00 81.06 260 TYR A O 1
ATOM 2084 N N . LEU A 1 261 ? 21.594 6.207 -52.022 1.00 77.88 261 LEU A N 1
ATOM 2085 C CA . LEU A 1 261 ? 22.619 5.606 -52.889 1.00 77.88 261 LEU A CA 1
ATOM 2086 C C . LEU A 1 261 ? 22.045 5.024 -54.189 1.00 77.88 261 LEU A C 1
ATOM 2088 O O . LEU A 1 261 ? 22.769 4.973 -55.181 1.00 77.88 261 LEU A O 1
ATOM 2092 N N . GLY A 1 262 ? 20.770 4.630 -54.200 1.00 73.56 262 GLY A N 1
ATOM 2093 C CA . GLY A 1 262 ? 20.130 4.020 -55.364 1.00 73.56 262 GLY A CA 1
ATOM 2094 C C . GLY A 1 262 ? 20.530 2.554 -55.565 1.00 73.56 262 GLY A C 1
ATOM 2095 O O . GLY A 1 262 ? 20.942 1.873 -54.625 1.00 73.56 262 GLY A O 1
ATOM 2096 N N . GLU A 1 263 ? 20.364 2.051 -56.790 1.00 71.62 263 GLU A N 1
ATOM 2097 C CA . GLU A 1 263 ? 20.685 0.659 -57.135 1.00 71.62 263 GLU A CA 1
ATOM 2098 C C . GLU A 1 263 ? 22.197 0.410 -57.246 1.00 71.62 263 GLU A C 1
ATOM 2100 O O . GLU A 1 263 ? 22.982 1.308 -57.559 1.00 71.62 263 GLU A O 1
ATOM 2105 N N . ILE A 1 264 ? 22.612 -0.836 -56.999 1.00 70.88 264 ILE A N 1
ATOM 2106 C CA . ILE A 1 264 ? 24.023 -1.234 -57.068 1.00 70.88 264 ILE A CA 1
ATOM 2107 C C . ILE A 1 264 ? 24.480 -1.249 -58.542 1.00 70.88 264 ILE A C 1
ATOM 2109 O O . ILE A 1 264 ? 23.830 -1.906 -59.364 1.00 70.88 264 ILE A O 1
ATOM 2113 N N . PRO A 1 265 ? 25.604 -0.590 -58.891 1.00 65.12 265 PRO A N 1
ATOM 2114 C CA . PRO A 1 265 ? 26.137 -0.611 -60.254 1.00 65.12 265 PRO A CA 1
ATOM 2115 C C . PRO A 1 265 ? 26.463 -2.045 -60.715 1.00 65.12 265 PRO A C 1
ATOM 2117 O O . PRO A 1 265 ? 26.862 -2.883 -59.909 1.00 65.12 265 PRO A O 1
ATOM 2120 N N . ASP A 1 266 ? 26.271 -2.324 -62.008 1.00 60.53 266 ASP A N 1
ATOM 2121 C CA . ASP A 1 266 ? 26.510 -3.618 -62.683 1.00 60.53 266 ASP A CA 1
ATOM 2122 C C . ASP A 1 266 ? 25.564 -4.784 -62.326 1.00 60.53 266 ASP A C 1
ATOM 2124 O O . ASP A 1 266 ? 25.788 -5.927 -62.737 1.00 60.53 266 ASP A O 1
ATOM 2128 N N . THR A 1 267 ? 24.459 -4.526 -61.618 1.00 60.94 267 THR A N 1
ATOM 2129 C CA . THR A 1 267 ? 23.422 -5.542 -61.376 1.00 60.94 267 THR A CA 1
ATOM 2130 C C . THR A 1 267 ? 22.299 -5.459 -62.419 1.00 60.94 267 THR A C 1
ATOM 2132 O O . THR A 1 267 ? 21.408 -4.622 -62.343 1.00 60.94 267 THR A O 1
ATOM 2135 N N . ASN A 1 268 ? 22.327 -6.347 -63.422 1.00 53.50 268 ASN A N 1
ATOM 2136 C CA . ASN A 1 268 ? 21.217 -6.518 -64.368 1.00 53.50 268 ASN A CA 1
ATOM 2137 C C . ASN A 1 268 ? 20.199 -7.509 -63.787 1.00 53.50 268 ASN A C 1
ATOM 2139 O O . ASN A 1 268 ? 20.444 -8.714 -63.706 1.00 53.50 268 ASN A O 1
ATOM 2143 N N . SER A 1 269 ? 19.063 -6.993 -63.333 1.00 54.31 269 SER A N 1
ATOM 2144 C CA . SER A 1 269 ? 18.103 -7.739 -62.523 1.00 54.31 269 SER A CA 1
ATOM 2145 C C . SER A 1 269 ? 17.240 -8.715 -63.345 1.00 54.31 269 SER A C 1
ATOM 2147 O O . SER A 1 269 ? 16.342 -8.297 -64.068 1.00 54.31 269 SER A O 1
ATOM 2149 N N . PHE A 1 270 ? 17.469 -10.028 -63.197 1.00 51.00 270 PHE A N 1
ATOM 2150 C CA . PHE A 1 270 ? 16.602 -11.098 -63.738 1.00 51.00 270 PHE A CA 1
ATOM 2151 C C . PHE A 1 270 ? 15.492 -11.542 -62.757 1.00 51.00 270 PHE A C 1
ATOM 2153 O O . PHE A 1 270 ? 14.448 -12.017 -63.190 1.00 51.00 270 PHE A O 1
ATOM 2160 N N . LEU A 1 271 ? 15.684 -11.380 -61.438 1.00 53.12 271 LEU A N 1
ATOM 2161 C CA . LEU A 1 271 ? 14.770 -11.900 -60.398 1.00 53.12 271 LEU A CA 1
ATOM 2162 C C . LEU A 1 271 ? 13.998 -10.804 -59.634 1.00 53.12 271 LEU A C 1
ATOM 2164 O O . LEU A 1 271 ? 13.001 -11.099 -58.982 1.00 53.12 271 LEU A O 1
ATOM 2168 N N . VAL A 1 272 ? 14.420 -9.536 -59.717 1.00 53.09 272 VAL A N 1
ATOM 2169 C CA . VAL A 1 272 ? 13.810 -8.410 -58.987 1.00 53.09 272 VAL A CA 1
ATOM 2170 C C . VAL A 1 272 ? 13.647 -7.212 -59.929 1.00 53.09 272 VAL A C 1
ATOM 2172 O O . VAL A 1 272 ? 14.562 -6.905 -60.676 1.00 53.09 272 VAL A O 1
ATOM 2175 N N . HIS A 1 273 ? 12.479 -6.567 -59.945 1.00 49.44 273 HIS A N 1
ATOM 2176 C CA . HIS A 1 273 ? 12.123 -5.505 -60.899 1.00 49.44 273 HIS A CA 1
ATOM 2177 C C . HIS A 1 273 ? 13.182 -4.393 -61.040 1.00 49.44 273 HIS A C 1
ATOM 2179 O O . HIS A 1 273 ? 13.643 -3.843 -60.042 1.00 49.44 273 HIS A O 1
ATOM 2185 N N . VAL A 1 274 ? 13.483 -4.011 -62.287 1.00 54.81 274 VAL A N 1
ATOM 2186 C CA . VAL A 1 274 ? 14.222 -2.784 -62.628 1.00 54.81 274 VAL A CA 1
ATOM 2187 C C . VAL A 1 274 ? 13.349 -1.574 -62.282 1.00 54.81 274 VAL A C 1
ATOM 2189 O O . VAL A 1 274 ? 12.163 -1.551 -62.623 1.00 54.81 274 VAL A O 1
ATOM 2192 N N . TYR A 1 275 ? 13.928 -0.590 -61.590 1.00 56.31 275 TYR A N 1
ATOM 2193 C CA . TYR A 1 275 ? 13.292 0.680 -61.232 1.00 56.31 275 TYR A CA 1
ATOM 2194 C C . TYR A 1 275 ? 12.638 1.320 -62.468 1.00 56.31 275 TYR A C 1
ATOM 2196 O O . TYR A 1 275 ? 13.302 1.524 -63.483 1.00 56.31 275 TYR A O 1
ATOM 2204 N N . MET A 1 276 ? 11.334 1.600 -62.398 1.00 55.59 276 MET A N 1
ATOM 2205 C CA . MET A 1 276 ? 10.586 2.271 -63.463 1.00 55.59 276 MET A CA 1
ATOM 2206 C C . MET A 1 276 ? 10.375 3.736 -63.091 1.00 55.59 276 MET A C 1
ATOM 2208 O O . MET A 1 276 ? 9.803 4.035 -62.043 1.00 55.59 276 MET A O 1
ATOM 2212 N N . CYS A 1 277 ? 10.825 4.642 -63.950 1.00 57.56 277 CYS A N 1
ATOM 2213 C CA . CYS A 1 277 ? 10.644 6.072 -63.774 1.00 57.56 277 CYS A CA 1
ATOM 2214 C C . CYS A 1 277 ? 9.429 6.573 -64.554 1.00 57.56 277 CYS A C 1
ATOM 2216 O O . CYS A 1 277 ? 9.330 6.275 -65.747 1.00 57.56 277 CYS A O 1
ATOM 2218 N N . PRO A 1 278 ? 8.543 7.372 -63.942 1.00 56.41 278 PRO A N 1
ATOM 2219 C CA . PRO A 1 278 ? 7.528 8.103 -64.684 1.00 56.41 278 PRO A CA 1
ATOM 2220 C C . PRO A 1 278 ? 8.180 9.245 -65.475 1.00 56.41 278 PRO A C 1
ATOM 2222 O O . PRO A 1 278 ? 8.926 10.055 -64.926 1.00 56.41 278 PRO A O 1
ATOM 2225 N N . THR A 1 279 ? 7.903 9.319 -66.773 1.00 56.62 279 THR A N 1
ATOM 2226 C CA . THR A 1 279 ? 8.260 10.476 -67.607 1.00 56.62 279 THR A CA 1
ATOM 2227 C C . THR A 1 279 ? 7.213 11.593 -67.480 1.00 56.62 279 THR A C 1
ATOM 2229 O O . THR A 1 279 ? 6.064 11.314 -67.131 1.00 56.62 279 THR A O 1
ATOM 2232 N N . PRO A 1 280 ? 7.537 12.855 -67.833 1.00 55.41 280 PRO A N 1
ATOM 2233 C CA . PRO A 1 280 ? 6.558 13.946 -67.933 1.00 55.41 280 PRO A CA 1
ATOM 2234 C C . PRO A 1 280 ? 5.388 13.653 -68.892 1.00 55.41 280 PRO A C 1
ATOM 2236 O O . PRO A 1 280 ? 4.362 14.321 -68.826 1.00 55.41 280 PRO A O 1
ATOM 2239 N N . ALA A 1 281 ? 5.541 12.655 -69.771 1.00 58.50 281 ALA A N 1
ATOM 2240 C CA . ALA A 1 281 ? 4.523 12.170 -70.700 1.00 58.50 281 ALA A CA 1
ATOM 2241 C C . ALA A 1 281 ? 3.650 11.024 -70.134 1.00 58.50 281 ALA A C 1
ATOM 2243 O O . ALA A 1 281 ? 2.732 10.575 -70.811 1.00 58.50 281 ALA A O 1
ATOM 2244 N N . GLY A 1 282 ? 3.907 10.555 -68.905 1.00 58.09 282 GLY A N 1
ATOM 2245 C CA . GLY A 1 282 ? 3.131 9.502 -68.237 1.00 58.09 282 GLY A CA 1
ATOM 2246 C C . GLY A 1 282 ? 3.563 8.060 -68.542 1.00 58.09 282 GLY A C 1
ATOM 2247 O O . GLY A 1 282 ? 2.961 7.129 -68.011 1.00 58.09 282 GLY A O 1
ATOM 2248 N N . GLU A 1 283 ? 4.608 7.846 -69.346 1.00 56.16 283 GLU A N 1
ATOM 2249 C CA . GLU A 1 283 ? 5.162 6.513 -69.631 1.00 56.16 283 GLU A CA 1
ATOM 2250 C C . GLU A 1 283 ? 6.208 6.096 -68.580 1.00 56.16 283 GLU A C 1
ATOM 2252 O O . GLU A 1 283 ? 7.018 6.920 -68.146 1.00 56.16 283 GLU A O 1
ATOM 2257 N N . LEU A 1 284 ? 6.189 4.817 -68.178 1.00 58.88 284 LEU A N 1
ATOM 2258 C CA . LEU A 1 284 ? 7.104 4.202 -67.205 1.00 58.88 284 LEU A CA 1
ATOM 2259 C C . LEU A 1 284 ? 8.313 3.577 -67.925 1.00 58.88 284 LEU A C 1
ATOM 2261 O O . LEU A 1 284 ? 8.154 2.580 -68.627 1.00 58.88 284 LEU A O 1
ATOM 2265 N N . ILE A 1 285 ? 9.521 4.123 -67.736 1.00 56.59 285 ILE A N 1
ATOM 2266 C CA . ILE A 1 285 ? 10.754 3.649 -68.402 1.00 56.59 285 ILE A CA 1
ATOM 2267 C C . ILE A 1 285 ? 11.706 2.989 -67.387 1.00 56.59 285 ILE A C 1
ATOM 2269 O O . ILE A 1 285 ? 11.904 3.545 -66.305 1.00 56.59 285 ILE A O 1
ATOM 2273 N N . PRO A 1 286 ? 12.325 1.831 -67.696 1.00 56.09 286 PRO A N 1
ATOM 2274 C CA . PRO A 1 286 ? 13.342 1.221 -66.841 1.00 56.09 286 PRO A CA 1
ATOM 2275 C C . PRO A 1 286 ? 14.613 2.084 -66.736 1.00 56.09 286 PRO A C 1
ATOM 2277 O O . PRO A 1 286 ? 15.137 2.560 -67.741 1.00 56.09 286 PRO A O 1
ATOM 2280 N N . SER A 1 287 ? 15.162 2.214 -65.527 1.00 53.34 287 SER A N 1
ATOM 2281 C CA . SER A 1 287 ? 16.320 3.062 -65.181 1.00 53.34 287 SER A CA 1
ATOM 2282 C C . SER A 1 287 ? 17.642 2.737 -65.886 1.00 53.34 287 SER A C 1
ATOM 2284 O O . SER A 1 287 ? 18.604 3.483 -65.762 1.00 53.34 287 SER A O 1
ATOM 2286 N N . ASN A 1 288 ? 17.700 1.607 -66.588 1.00 49.34 288 ASN A N 1
ATOM 2287 C CA . ASN A 1 288 ? 18.820 1.161 -67.417 1.00 49.34 288 ASN A CA 1
ATOM 2288 C C . ASN A 1 288 ? 18.867 1.907 -68.774 1.00 49.34 288 ASN A C 1
ATOM 2290 O O . ASN A 1 288 ? 19.946 2.072 -69.329 1.00 49.34 288 ASN A O 1
ATOM 2294 N N . ASN A 1 289 ? 17.733 2.427 -69.263 1.00 47.53 289 ASN A N 1
ATOM 2295 C CA . ASN A 1 289 ? 17.598 3.039 -70.592 1.00 47.53 289 ASN A CA 1
ATOM 2296 C C . ASN A 1 289 ? 17.427 4.572 -70.535 1.00 47.53 289 ASN A C 1
ATOM 2298 O O . ASN A 1 289 ? 16.553 5.128 -71.198 1.00 47.53 289 ASN A O 1
ATOM 2302 N N . THR A 1 290 ? 18.221 5.276 -69.723 1.00 49.81 290 THR A N 1
ATOM 2303 C CA . THR A 1 290 ? 18.139 6.749 -69.596 1.00 49.81 290 THR A CA 1
ATOM 2304 C C . THR A 1 290 ? 19.081 7.522 -70.528 1.00 49.81 290 THR A C 1
ATOM 2306 O O . THR A 1 290 ? 19.139 8.750 -70.448 1.00 49.81 290 THR A O 1
ATOM 2309 N N . ASP A 1 291 ? 19.802 6.843 -71.421 1.00 47.19 291 ASP A N 1
ATOM 2310 C CA . ASP A 1 291 ? 20.687 7.484 -72.399 1.00 47.19 291 ASP A CA 1
ATOM 2311 C C . ASP A 1 291 ? 19.870 8.345 -73.381 1.00 47.19 291 ASP A C 1
ATOM 2313 O O . ASP A 1 291 ? 19.168 7.835 -74.252 1.00 47.19 291 ASP A O 1
ATOM 2317 N N . GLY A 1 292 ? 19.948 9.672 -73.224 1.00 45.91 292 GLY A N 1
ATOM 2318 C CA . GLY A 1 292 ? 19.271 10.657 -74.080 1.00 45.91 292 GLY A CA 1
ATOM 2319 C C . GLY A 1 292 ? 18.205 11.525 -73.397 1.00 45.91 292 GLY A C 1
ATOM 2320 O O . GLY A 1 292 ? 17.707 12.451 -74.034 1.00 45.91 292 GLY A O 1
ATOM 2321 N N . PHE A 1 293 ? 17.882 11.291 -72.119 1.00 49.81 293 PHE A N 1
ATOM 2322 C CA . PHE A 1 293 ? 17.003 12.165 -71.324 1.00 49.81 293 PHE A CA 1
ATOM 2323 C C . PHE A 1 293 ? 17.806 13.025 -70.334 1.00 49.81 293 PHE A C 1
ATOM 2325 O O . PHE A 1 293 ? 18.844 12.595 -69.830 1.00 49.81 293 PHE A O 1
ATOM 2332 N N . GLU A 1 294 ? 17.336 14.248 -70.044 1.00 46.72 294 GLU A N 1
ATOM 2333 C CA . GLU A 1 294 ? 17.965 15.124 -69.045 1.00 46.72 294 GLU A CA 1
ATOM 2334 C C . GLU A 1 294 ? 18.091 14.408 -67.692 1.00 46.72 294 GLU A C 1
ATOM 2336 O O . GLU A 1 294 ? 17.152 13.770 -67.201 1.00 46.72 294 GLU A O 1
ATOM 2341 N N . SER A 1 295 ? 19.267 14.532 -67.076 1.00 44.84 295 SER A N 1
ATOM 2342 C CA . SER A 1 295 ? 19.621 13.972 -65.772 1.00 44.84 295 SER A CA 1
ATOM 2343 C C . SER A 1 295 ? 18.767 14.587 -64.650 1.00 44.84 295 SER A C 1
ATOM 2345 O O . SER A 1 295 ? 19.221 15.475 -63.932 1.00 44.84 295 SER A O 1
ATOM 2347 N N . GLY A 1 296 ? 17.511 14.147 -64.521 1.00 50.81 296 GLY A N 1
ATOM 2348 C CA . GLY A 1 296 ? 16.545 14.721 -63.575 1.00 50.81 296 GLY A CA 1
ATOM 2349 C C . GLY A 1 296 ? 15.158 14.063 -63.508 1.00 50.81 296 GLY A C 1
ATOM 2350 O O . GLY A 1 296 ? 14.458 14.273 -62.517 1.00 50.81 296 GLY A O 1
ATOM 2351 N N . LEU A 1 297 ? 14.763 13.228 -64.482 1.00 47.38 297 LEU A N 1
ATOM 2352 C CA . LEU A 1 297 ? 13.397 12.671 -64.562 1.00 47.38 297 LEU A CA 1
ATOM 2353 C C . LEU A 1 297 ? 12.995 11.721 -63.408 1.00 47.38 297 LEU A C 1
ATOM 2355 O O . LEU A 1 297 ? 11.809 11.555 -63.150 1.00 47.38 297 LEU A O 1
ATOM 2359 N N . CYS A 1 298 ? 13.950 11.120 -62.687 1.00 53.03 298 CYS A N 1
ATOM 2360 C CA . CYS A 1 298 ? 13.686 10.103 -61.654 1.00 53.03 298 CYS A CA 1
ATOM 2361 C C . CYS A 1 298 ? 14.095 10.536 -60.233 1.00 53.03 298 CYS A C 1
ATOM 2363 O O . CYS A 1 298 ? 14.746 9.774 -59.517 1.00 53.03 298 CYS A O 1
ATOM 2365 N N . THR A 1 299 ? 13.795 11.767 -59.819 1.00 52.69 299 THR A N 1
ATOM 2366 C CA . THR A 1 299 ? 14.395 12.378 -58.614 1.00 52.69 299 THR A CA 1
ATOM 2367 C C . THR A 1 299 ? 13.481 12.448 -57.385 1.00 52.69 299 THR A C 1
ATOM 2369 O O . THR A 1 299 ? 13.630 13.342 -56.557 1.00 52.69 299 THR A O 1
ATOM 2372 N N . GLU A 1 300 ? 12.586 11.482 -57.169 1.00 52.47 300 GLU A N 1
ATOM 2373 C CA . GLU A 1 300 ? 11.949 11.356 -55.847 1.00 52.47 300 GLU A CA 1
ATOM 2374 C C . GLU A 1 300 ? 12.913 10.696 -54.852 1.00 52.47 300 GLU A C 1
ATOM 2376 O O . GLU A 1 300 ? 12.919 9.479 -54.671 1.00 52.47 300 GLU A O 1
ATOM 2381 N N . ARG A 1 301 ? 13.750 11.521 -54.215 1.00 65.81 301 ARG A N 1
ATOM 2382 C CA . ARG A 1 301 ? 14.640 11.109 -53.123 1.00 65.81 301 ARG A CA 1
ATOM 2383 C C . ARG A 1 301 ? 13.889 11.176 -51.796 1.00 65.81 301 ARG A C 1
ATOM 2385 O O . ARG A 1 301 ? 13.371 12.228 -51.426 1.00 65.81 301 ARG A O 1
ATOM 2392 N N . MET A 1 302 ? 13.850 10.064 -51.063 1.00 72.00 302 MET A N 1
ATOM 2393 C CA . MET A 1 302 ? 13.229 10.025 -49.740 1.00 72.00 302 MET A CA 1
ATOM 2394 C C . MET A 1 302 ? 14.023 10.909 -48.768 1.00 72.00 302 MET A C 1
ATOM 2396 O O . MET A 1 302 ? 15.224 10.717 -48.591 1.00 72.00 302 MET A O 1
ATOM 2400 N N . SER A 1 303 ? 13.364 11.873 -48.120 1.00 83.81 303 SER A N 1
ATOM 2401 C CA . SER A 1 303 ? 14.007 12.667 -47.066 1.00 83.81 303 SER A CA 1
ATOM 2402 C C . SER A 1 303 ? 14.213 11.829 -45.796 1.00 83.81 303 SER A C 1
ATOM 2404 O O . SER A 1 303 ? 13.493 10.857 -45.559 1.00 83.81 303 SER A O 1
ATOM 2406 N N . LEU A 1 304 ? 15.151 12.224 -44.928 1.00 84.75 304 LEU A N 1
ATOM 2407 C CA . LEU A 1 304 ? 15.363 11.549 -43.639 1.00 84.75 304 LEU A CA 1
ATOM 2408 C C . LEU A 1 304 ? 14.098 11.560 -42.758 1.00 84.75 304 LEU A C 1
ATOM 2410 O O . LEU A 1 304 ? 13.825 10.609 -42.033 1.00 84.75 304 LEU A O 1
ATOM 2414 N N . PHE A 1 305 ? 13.300 12.628 -42.820 1.00 86.44 305 PHE A N 1
ATOM 2415 C CA . PHE A 1 305 ? 12.042 12.688 -42.077 1.00 86.44 305 PHE A CA 1
ATOM 2416 C C . PHE A 1 305 ? 11.004 11.715 -42.652 1.00 86.44 305 PHE A C 1
ATOM 2418 O O . PHE A 1 305 ? 10.322 11.017 -41.907 1.00 86.44 305 PHE A O 1
ATOM 2425 N N . THR A 1 306 ? 10.940 11.614 -43.980 1.00 86.31 306 THR A N 1
ATOM 2426 C CA . THR A 1 306 ? 10.080 10.667 -44.699 1.00 86.31 306 THR A CA 1
ATOM 2427 C C . THR A 1 306 ? 10.453 9.215 -44.369 1.00 86.31 306 THR A C 1
ATOM 2429 O O . THR A 1 306 ? 9.567 8.387 -44.170 1.00 86.31 306 THR A O 1
ATOM 2432 N N . SER A 1 307 ? 11.748 8.910 -44.213 1.00 88.44 307 SER A N 1
ATOM 2433 C CA . SER A 1 307 ? 12.215 7.577 -43.807 1.00 88.44 307 SER A CA 1
ATOM 2434 C C . SER A 1 307 ? 11.862 7.238 -42.358 1.00 88.44 307 SER A C 1
ATOM 2436 O O . SER A 1 307 ? 11.455 6.113 -42.066 1.00 88.44 307 SER A O 1
ATOM 2438 N N . LEU A 1 308 ? 11.965 8.214 -41.449 1.00 90.25 308 LEU A N 1
ATOM 2439 C CA . LEU A 1 308 ? 11.539 8.077 -40.053 1.00 90.25 308 LEU A CA 1
ATOM 2440 C C . LEU A 1 308 ? 10.033 7.842 -39.948 1.00 90.25 308 LEU A C 1
ATOM 2442 O O . LEU A 1 308 ? 9.609 6.952 -39.212 1.00 90.25 308 LEU A O 1
ATOM 2446 N N . TYR A 1 309 ? 9.243 8.610 -40.699 1.00 91.50 309 TYR A N 1
ATOM 2447 C CA . TYR A 1 309 ? 7.797 8.439 -40.783 1.00 91.50 309 TYR A CA 1
ATOM 2448 C C . TYR A 1 309 ? 7.434 7.035 -41.281 1.00 91.50 309 TYR A C 1
ATOM 2450 O O . TYR A 1 309 ? 6.702 6.319 -40.596 1.00 91.50 309 TYR A O 1
ATOM 2458 N N . PHE A 1 310 ? 8.019 6.600 -42.403 1.00 91.12 310 PHE A N 1
ATOM 2459 C CA . PHE A 1 310 ? 7.795 5.265 -42.957 1.00 91.12 310 PHE A CA 1
ATOM 2460 C C . PHE A 1 310 ? 8.124 4.163 -41.942 1.00 91.12 310 PHE A C 1
ATOM 2462 O O . PHE A 1 310 ? 7.313 3.264 -41.715 1.00 91.12 310 PHE A O 1
ATOM 2469 N N . MET A 1 311 ? 9.285 4.245 -41.281 1.00 91.00 311 MET A N 1
ATOM 2470 C CA . MET A 1 311 ? 9.684 3.244 -40.292 1.00 91.00 311 MET A CA 1
ATOM 2471 C C . MET A 1 311 ? 8.767 3.233 -39.068 1.00 91.00 311 MET A C 1
ATOM 2473 O O . MET A 1 311 ? 8.416 2.155 -38.594 1.00 91.00 311 MET A O 1
ATOM 2477 N N . LEU A 1 312 ? 8.343 4.396 -38.566 1.00 90.38 312 LEU A N 1
ATOM 2478 C CA . LEU A 1 312 ? 7.419 4.485 -37.434 1.00 90.38 312 LEU A CA 1
ATOM 2479 C C . LEU A 1 312 ? 6.052 3.865 -37.771 1.00 90.38 312 LEU A C 1
ATOM 2481 O O . LEU A 1 312 ? 5.541 3.056 -36.998 1.00 90.38 312 LEU A O 1
ATOM 2485 N N . VAL A 1 313 ? 5.480 4.197 -38.933 1.00 91.25 313 VAL A N 1
ATOM 2486 C CA . VAL A 1 313 ? 4.197 3.655 -39.428 1.00 91.25 313 VAL A CA 1
ATOM 2487 C C . VAL A 1 313 ? 4.278 2.144 -39.665 1.00 91.25 313 VAL A C 1
ATOM 2489 O O . VAL A 1 313 ? 3.330 1.411 -39.384 1.00 91.25 313 VAL A O 1
ATOM 2492 N N . THR A 1 314 ? 5.425 1.666 -40.144 1.00 90.88 314 THR A N 1
ATOM 2493 C CA . THR A 1 314 ? 5.658 0.250 -40.441 1.00 90.88 314 THR A CA 1
ATOM 2494 C C . THR A 1 314 ? 5.847 -0.581 -39.167 1.00 90.88 314 THR A C 1
ATOM 2496 O O . THR A 1 314 ? 5.205 -1.615 -39.008 1.00 90.88 314 THR A O 1
ATOM 2499 N N . VAL A 1 315 ? 6.676 -0.120 -38.220 1.00 88.88 315 VAL A N 1
ATOM 2500 C CA . VAL A 1 315 ? 6.923 -0.810 -36.934 1.00 88.88 315 VAL A CA 1
ATOM 2501 C C . VAL A 1 315 ? 5.680 -0.809 -36.039 1.00 88.88 315 VAL A C 1
ATOM 2503 O O . VAL A 1 315 ? 5.442 -1.780 -35.326 1.00 88.88 315 VAL A O 1
ATOM 2506 N N . SER A 1 316 ? 4.859 0.243 -36.112 1.00 87.62 316 SER A N 1
ATOM 2507 C CA . SER A 1 316 ? 3.550 0.301 -35.441 1.00 87.62 316 SER A CA 1
ATOM 2508 C C . SER A 1 316 ? 2.457 -0.515 -36.140 1.00 87.62 316 SER A C 1
ATOM 2510 O O . SER A 1 316 ? 1.332 -0.554 -35.650 1.00 87.62 316 SER A O 1
ATOM 2512 N N . THR A 1 317 ? 2.770 -1.199 -37.248 1.00 89.69 317 THR A N 1
ATOM 2513 C CA . THR A 1 317 ? 1.851 -2.050 -38.029 1.00 89.69 317 THR A CA 1
ATOM 2514 C C . THR A 1 317 ? 0.657 -1.323 -38.658 1.00 89.69 317 THR A C 1
ATOM 2516 O O . THR A 1 317 ? -0.314 -1.964 -39.042 1.00 89.69 317 THR A O 1
ATOM 2519 N N . VAL A 1 318 ? 0.723 0.007 -38.803 1.00 91.75 318 VAL A N 1
ATOM 2520 C CA . VAL A 1 318 ? -0.354 0.804 -39.419 1.00 91.75 318 VAL A CA 1
ATOM 2521 C C . VAL A 1 318 ? -0.334 0.684 -40.946 1.00 91.75 318 VAL A C 1
ATOM 2523 O O . VAL A 1 318 ? -1.358 0.387 -41.548 1.00 91.75 318 VAL A O 1
ATOM 2526 N N . GLY A 1 319 ? 0.830 0.893 -41.572 1.00 88.38 319 GLY A N 1
ATOM 2527 C CA . GLY A 1 319 ? 1.042 0.629 -43.003 1.00 88.38 319 GLY A CA 1
ATOM 2528 C C . GLY A 1 319 ? 0.158 1.422 -43.979 1.00 88.38 319 GLY A C 1
ATOM 2529 O O . GLY A 1 319 ? -0.513 0.815 -44.806 1.00 88.38 319 GLY A O 1
ATOM 2530 N N . TYR A 1 320 ? 0.186 2.760 -43.938 1.00 89.19 320 TYR A N 1
ATOM 2531 C CA . TYR A 1 320 ? -0.615 3.608 -44.844 1.00 89.19 320 TYR A CA 1
ATOM 2532 C C . TYR A 1 320 ? -0.333 3.390 -46.343 1.00 89.19 320 TYR A C 1
ATOM 2534 O O . TYR A 1 320 ? -1.225 3.598 -47.162 1.00 89.19 320 TYR A O 1
ATOM 2542 N N . GLY A 1 321 ? 0.888 2.977 -46.707 1.00 84.31 321 GLY A N 1
ATOM 2543 C CA . GLY A 1 321 ? 1.284 2.724 -48.100 1.00 84.31 321 GLY A CA 1
ATOM 2544 C C . GLY A 1 321 ? 1.506 3.986 -48.943 1.00 84.31 321 GLY A C 1
ATOM 2545 O O . GLY A 1 321 ? 1.676 3.889 -50.154 1.00 84.31 321 GLY A O 1
ATOM 2546 N N . ASP A 1 322 ? 1.523 5.155 -48.310 1.00 82.19 322 ASP A N 1
ATOM 2547 C CA . ASP A 1 322 ? 1.766 6.467 -48.914 1.00 82.19 322 ASP A CA 1
ATOM 2548 C C . ASP A 1 322 ? 3.233 6.671 -49.322 1.00 82.19 322 ASP A C 1
ATOM 2550 O O . ASP A 1 322 ? 3.528 7.300 -50.337 1.00 82.19 322 ASP A O 1
ATOM 2554 N N . ILE A 1 323 ? 4.159 6.093 -48.558 1.00 82.25 323 ILE A N 1
ATOM 2555 C CA . ILE A 1 323 ? 5.593 6.054 -48.848 1.00 82.25 323 ILE A CA 1
ATOM 2556 C C . ILE A 1 323 ? 6.035 4.595 -48.883 1.00 82.25 323 ILE A C 1
ATOM 2558 O O . ILE A 1 323 ? 5.695 3.809 -48.000 1.00 82.25 323 ILE A O 1
ATOM 2562 N N . THR A 1 324 ? 6.833 4.225 -49.885 1.00 83.56 324 THR A N 1
ATOM 2563 C CA . THR A 1 324 ? 7.411 2.880 -49.995 1.00 83.56 324 THR A CA 1
ATOM 2564 C C . THR A 1 324 ? 8.859 2.940 -50.487 1.00 83.56 324 THR A C 1
ATOM 2566 O O . THR A 1 324 ? 9.193 3.819 -51.286 1.00 83.56 324 THR A O 1
ATOM 2569 N N . PRO A 1 325 ? 9.740 2.028 -50.026 1.00 81.56 325 PRO A N 1
ATOM 2570 C CA . PRO A 1 325 ? 11.103 1.935 -50.535 1.00 81.56 325 PRO A CA 1
ATOM 2571 C C . PRO A 1 325 ? 11.092 1.512 -52.003 1.00 81.56 325 PRO A C 1
ATOM 2573 O O . PRO A 1 325 ? 10.390 0.569 -52.401 1.00 81.56 325 PRO A O 1
ATOM 2576 N N . LYS A 1 326 ? 11.869 2.218 -52.819 1.00 75.06 326 LYS A N 1
ATOM 2577 C CA . LYS A 1 326 ? 11.925 1.990 -54.263 1.00 75.06 326 LYS A CA 1
ATOM 2578 C C . LYS A 1 326 ? 13.078 1.069 -54.628 1.00 75.06 326 LYS A C 1
ATOM 2580 O O . LYS A 1 326 ? 12.915 0.268 -55.545 1.00 75.06 326 LYS A O 1
ATOM 2585 N N . THR A 1 327 ? 14.177 1.127 -53.878 1.00 75.75 327 THR A N 1
ATOM 2586 C CA . THR A 1 327 ? 15.363 0.304 -54.130 1.00 75.75 327 THR A CA 1
ATOM 2587 C C . THR A 1 327 ? 15.131 -1.165 -53.780 1.00 75.75 327 THR A C 1
ATOM 2589 O O . THR A 1 327 ? 14.466 -1.499 -52.790 1.00 75.75 327 THR A O 1
ATOM 2592 N N . VAL A 1 328 ? 15.722 -2.072 -54.561 1.00 76.88 328 VAL A N 1
ATOM 2593 C CA . VAL A 1 328 ? 15.683 -3.520 -54.300 1.00 76.88 328 VAL A CA 1
ATOM 2594 C C . VAL A 1 328 ? 16.282 -3.847 -52.933 1.00 76.88 328 VAL A C 1
ATOM 2596 O O . VAL A 1 328 ? 15.695 -4.597 -52.147 1.00 76.88 328 VAL A O 1
ATOM 2599 N N . LEU A 1 329 ? 17.427 -3.241 -52.618 1.00 77.69 329 LEU A N 1
ATOM 2600 C CA . LEU A 1 329 ? 18.118 -3.450 -51.350 1.00 77.69 329 LEU A CA 1
ATOM 2601 C C . LEU A 1 329 ? 17.327 -2.879 -50.159 1.00 77.69 329 LEU A C 1
ATOM 2603 O O . LEU A 1 329 ? 17.254 -3.522 -49.109 1.00 77.69 329 LEU A O 1
ATOM 2607 N N . GLY A 1 330 ? 16.682 -1.720 -50.326 1.00 83.25 330 GLY A N 1
ATOM 2608 C CA . GLY A 1 330 ? 15.790 -1.134 -49.325 1.00 83.25 330 GLY A CA 1
ATOM 2609 C C . GLY A 1 330 ? 14.589 -2.033 -49.028 1.00 83.25 330 GLY A C 1
ATOM 2610 O O . GLY A 1 330 ? 14.310 -2.321 -47.864 1.00 83.25 330 GLY A O 1
ATOM 2611 N N . ARG A 1 331 ? 13.929 -2.568 -50.064 1.00 85.06 331 ARG A N 1
ATOM 2612 C CA . ARG A 1 331 ? 12.817 -3.528 -49.917 1.00 85.06 331 ARG A CA 1
ATOM 2613 C C . ARG A 1 331 ? 13.241 -4.806 -49.200 1.00 85.06 331 ARG A C 1
ATOM 2615 O O . ARG A 1 331 ? 12.530 -5.268 -48.308 1.00 85.06 331 ARG A O 1
ATOM 2622 N N . PHE A 1 332 ? 14.405 -5.352 -49.552 1.00 85.94 332 PHE A N 1
ATOM 2623 C CA . PHE A 1 332 ? 14.939 -6.544 -48.899 1.00 85.94 332 PHE A CA 1
ATOM 2624 C C . PHE A 1 332 ? 15.202 -6.296 -47.412 1.00 85.94 332 PHE A C 1
ATOM 2626 O O . PHE A 1 332 ? 14.806 -7.105 -46.583 1.00 85.94 332 PHE A O 1
ATOM 2633 N N . LEU A 1 333 ? 15.796 -5.161 -47.037 1.00 86.44 333 LEU A N 1
ATOM 2634 C CA . LEU A 1 333 ? 16.023 -4.847 -45.623 1.00 86.44 333 LEU A CA 1
ATOM 2635 C C . LEU A 1 333 ? 14.737 -4.579 -44.849 1.00 86.44 333 LEU A C 1
ATOM 2637 O O . LEU A 1 333 ? 14.630 -5.004 -43.700 1.00 86.44 333 LEU A O 1
ATOM 2641 N N . VAL A 1 334 ? 13.749 -3.932 -45.466 1.00 89.38 334 VAL A N 1
ATOM 2642 C CA . VAL A 1 334 ? 12.438 -3.726 -44.839 1.00 89.38 334 VAL A CA 1
ATOM 2643 C C . VAL A 1 334 ? 11.748 -5.065 -44.547 1.00 89.38 334 VAL A C 1
ATOM 2645 O O . VAL A 1 334 ? 11.142 -5.199 -43.485 1.00 89.38 334 VAL A O 1
ATOM 2648 N N . LEU A 1 335 ? 11.933 -6.093 -45.388 1.00 89.12 335 LEU A N 1
ATOM 2649 C CA . LEU A 1 335 ? 11.450 -7.456 -45.116 1.00 89.12 335 LEU A CA 1
ATOM 2650 C C . LEU A 1 335 ? 12.016 -8.039 -43.806 1.00 89.12 335 LEU A C 1
ATOM 2652 O O . LEU A 1 335 ? 11.303 -8.757 -43.109 1.00 89.12 335 LEU A O 1
ATOM 2656 N N . PHE A 1 336 ? 13.259 -7.709 -43.435 1.00 89.56 336 PHE A N 1
ATOM 2657 C CA . PHE A 1 336 ? 13.843 -8.107 -42.143 1.00 89.56 336 PHE A CA 1
ATOM 2658 C C . PHE A 1 336 ? 13.465 -7.157 -41.004 1.00 89.56 336 PHE A C 1
ATOM 2660 O O . PHE A 1 336 ? 13.244 -7.599 -39.874 1.00 89.56 336 PHE A O 1
ATOM 2667 N N . PHE A 1 337 ? 13.388 -5.853 -41.275 1.00 90.00 337 PHE A N 1
ATOM 2668 C CA . PHE A 1 337 ? 13.067 -4.852 -40.262 1.00 90.00 337 PHE A CA 1
ATOM 2669 C C . PHE A 1 337 ? 11.615 -4.918 -39.793 1.00 90.00 337 PHE A C 1
ATOM 2671 O O . PHE A 1 337 ? 11.374 -4.587 -38.636 1.00 90.00 337 PHE A O 1
ATOM 2678 N N . ILE A 1 338 ? 10.667 -5.376 -40.618 1.00 90.44 338 ILE A N 1
ATOM 2679 C CA . ILE A 1 338 ? 9.263 -5.530 -40.207 1.00 90.44 338 ILE A CA 1
ATOM 2680 C C . ILE A 1 338 ? 9.128 -6.553 -39.059 1.00 90.44 338 ILE A C 1
ATOM 2682 O O . ILE A 1 338 ? 8.732 -6.139 -37.968 1.00 90.44 338 ILE A O 1
ATOM 2686 N N . PRO A 1 339 ? 9.500 -7.845 -39.208 1.00 92.62 339 PRO A N 1
ATOM 2687 C CA . PRO A 1 339 ? 9.374 -8.811 -38.114 1.00 92.62 339 PRO A CA 1
ATOM 2688 C C . PRO A 1 339 ? 10.196 -8.428 -36.879 1.00 92.62 339 PRO A C 1
ATOM 2690 O O . PRO A 1 339 ? 9.706 -8.524 -35.754 1.00 92.62 339 PRO A O 1
ATOM 2693 N N . ALA A 1 340 ? 11.434 -7.956 -37.077 1.00 89.62 340 ALA A N 1
ATOM 2694 C CA . ALA A 1 34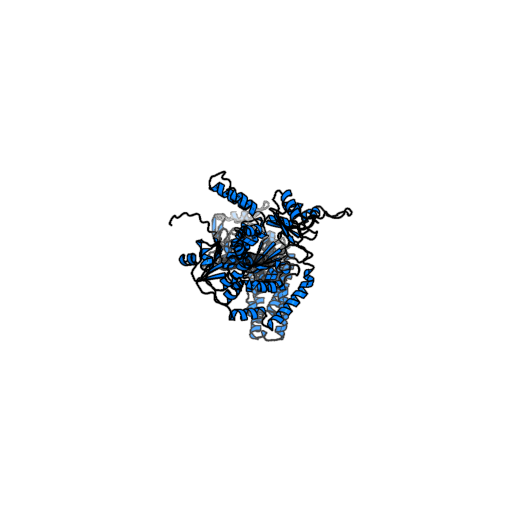0 ? 12.296 -7.535 -35.975 1.00 89.62 340 ALA A CA 1
ATOM 2695 C C . ALA A 1 340 ? 11.708 -6.326 -35.229 1.00 89.62 340 ALA A C 1
ATOM 2697 O O . ALA A 1 340 ? 11.665 -6.311 -34.000 1.00 89.62 340 ALA A O 1
ATOM 2698 N N . GLY A 1 341 ? 11.219 -5.330 -35.968 1.00 87.12 341 GLY A N 1
ATOM 2699 C CA . GLY A 1 341 ? 10.594 -4.128 -35.432 1.00 87.12 341 GLY A CA 1
ATOM 2700 C C . GLY A 1 341 ? 9.338 -4.439 -34.626 1.00 87.12 341 GLY A C 1
ATOM 2701 O O . GLY A 1 341 ? 9.233 -3.973 -33.494 1.00 87.12 341 GLY A O 1
ATOM 2702 N N . ILE A 1 342 ? 8.442 -5.281 -35.155 1.00 88.94 342 ILE A N 1
ATOM 2703 C CA . ILE A 1 342 ? 7.229 -5.726 -34.451 1.00 88.94 342 ILE A CA 1
ATOM 2704 C C . ILE A 1 342 ? 7.595 -6.417 -33.133 1.00 88.94 342 ILE A C 1
ATOM 2706 O O . ILE A 1 342 ? 7.034 -6.083 -32.091 1.00 88.94 342 ILE A O 1
ATOM 2710 N N . TYR A 1 343 ? 8.570 -7.335 -33.153 1.00 90.88 343 TYR A N 1
ATOM 2711 C CA . TYR A 1 343 ? 9.025 -8.029 -31.946 1.00 90.88 343 TYR A CA 1
ATOM 2712 C C . TYR A 1 343 ? 9.553 -7.056 -30.881 1.00 90.88 343 TYR A C 1
ATOM 2714 O O . TYR A 1 343 ? 9.109 -7.094 -29.732 1.00 90.88 343 TYR A O 1
ATOM 2722 N N . PHE A 1 344 ? 10.474 -6.158 -31.249 1.00 86.56 344 PHE A N 1
ATOM 2723 C CA . PHE A 1 344 ? 11.050 -5.204 -30.297 1.00 86.56 344 PHE A CA 1
ATOM 2724 C C . PHE A 1 344 ? 10.014 -4.200 -29.782 1.00 86.56 344 PHE A C 1
ATOM 2726 O O . PHE A 1 344 ? 10.011 -3.890 -28.591 1.00 86.56 344 PHE A O 1
ATOM 2733 N N . PHE A 1 345 ? 9.120 -3.721 -30.648 1.00 84.31 345 PHE A N 1
ATOM 2734 C CA . PHE A 1 345 ? 8.056 -2.795 -30.269 1.00 84.31 345 PHE A CA 1
ATOM 2735 C C . PHE A 1 345 ? 7.055 -3.443 -29.306 1.00 84.31 345 PHE A C 1
ATOM 2737 O O . PHE A 1 345 ? 6.728 -2.854 -28.273 1.00 84.31 345 PHE A O 1
ATOM 2744 N N . ALA A 1 346 ? 6.627 -4.678 -29.581 1.00 86.56 346 ALA A N 1
ATOM 2745 C CA . ALA A 1 346 ? 5.749 -5.432 -28.692 1.00 86.56 346 ALA A CA 1
ATOM 2746 C C . ALA A 1 346 ? 6.411 -5.704 -27.330 1.00 86.56 346 ALA A C 1
ATOM 2748 O O . ALA A 1 346 ? 5.799 -5.468 -26.288 1.00 86.56 346 ALA A O 1
ATOM 2749 N N . ALA A 1 347 ? 7.679 -6.132 -27.322 1.00 86.88 347 ALA A N 1
ATOM 2750 C CA . ALA A 1 347 ? 8.419 -6.414 -26.093 1.00 86.88 347 ALA A CA 1
ATOM 2751 C C . ALA A 1 347 ? 8.593 -5.167 -25.206 1.00 86.88 347 ALA A C 1
ATOM 2753 O O . ALA A 1 347 ? 8.385 -5.227 -23.993 1.00 86.88 347 ALA A O 1
ATOM 2754 N N . GLU A 1 348 ? 8.950 -4.019 -25.789 1.00 82.88 348 GLU A N 1
ATOM 2755 C CA . GLU A 1 348 ? 9.098 -2.771 -25.029 1.00 82.88 348 GLU A CA 1
ATOM 2756 C C . GLU A 1 348 ? 7.741 -2.211 -24.563 1.00 82.88 348 GLU A C 1
ATOM 2758 O O . GLU A 1 348 ? 7.651 -1.673 -23.457 1.00 82.88 348 GLU A O 1
ATOM 2763 N N . THR A 1 349 ? 6.666 -2.410 -25.336 1.00 83.88 349 THR A N 1
ATOM 2764 C CA . THR A 1 349 ? 5.297 -2.059 -24.915 1.00 83.88 349 THR A CA 1
ATOM 2765 C C . THR A 1 349 ? 4.846 -2.899 -23.718 1.00 83.88 349 THR A C 1
ATOM 2767 O O . THR A 1 349 ? 4.326 -2.349 -22.748 1.00 83.88 349 THR A O 1
ATOM 2770 N N . ALA A 1 350 ? 5.105 -4.210 -23.729 1.00 85.56 350 ALA A N 1
ATOM 2771 C CA . ALA A 1 350 ? 4.798 -5.096 -22.604 1.00 85.56 350 ALA A CA 1
ATOM 2772 C C . ALA A 1 350 ? 5.554 -4.691 -21.324 1.00 85.56 350 ALA A C 1
ATOM 2774 O O . ALA A 1 350 ? 4.963 -4.635 -20.246 1.00 85.56 350 ALA A O 1
ATOM 2775 N N . ASN A 1 351 ? 6.834 -4.319 -21.440 1.00 83.31 351 ASN A N 1
ATOM 2776 C CA . ASN A 1 351 ? 7.612 -3.799 -20.310 1.00 83.31 351 ASN A CA 1
ATOM 2777 C C . ASN A 1 351 ? 7.017 -2.501 -19.740 1.00 83.31 351 ASN A C 1
ATOM 2779 O O . ASN A 1 351 ? 7.027 -2.299 -18.527 1.00 83.31 351 ASN A O 1
ATOM 2783 N N . LEU A 1 352 ? 6.501 -1.614 -20.597 1.00 81.62 352 LEU A N 1
ATOM 2784 C CA . LEU A 1 352 ? 5.857 -0.375 -20.162 1.00 81.62 352 LEU A CA 1
ATOM 2785 C C . LEU A 1 352 ? 4.557 -0.653 -19.399 1.00 81.62 352 LEU A C 1
ATOM 2787 O O . LEU A 1 352 ? 4.335 -0.044 -18.351 1.00 81.62 352 LEU A O 1
ATOM 2791 N N . VAL A 1 353 ? 3.737 -1.589 -19.889 1.00 82.94 353 VAL A N 1
ATOM 2792 C CA . VAL A 1 353 ? 2.510 -2.026 -19.203 1.00 82.94 353 VAL A CA 1
ATOM 2793 C C . VAL A 1 353 ? 2.843 -2.626 -17.838 1.00 82.94 353 VAL A C 1
ATOM 2795 O O . VAL A 1 353 ? 2.253 -2.209 -16.846 1.00 82.94 353 VAL A O 1
ATOM 2798 N N . ALA A 1 354 ? 3.848 -3.501 -17.752 1.00 78.75 354 ALA A N 1
ATOM 2799 C CA . ALA A 1 354 ? 4.267 -4.105 -16.486 1.00 78.75 354 ALA A CA 1
ATOM 2800 C C . ALA A 1 354 ? 4.701 -3.055 -15.442 1.00 78.75 354 ALA A C 1
ATOM 2802 O O . ALA A 1 354 ? 4.269 -3.094 -14.291 1.00 78.75 354 ALA A O 1
ATOM 2803 N N . ILE A 1 355 ? 5.497 -2.056 -15.844 1.00 76.25 355 ILE A N 1
ATOM 2804 C CA . ILE A 1 355 ? 5.916 -0.963 -14.947 1.00 76.25 355 ILE A CA 1
ATOM 2805 C C . ILE A 1 355 ? 4.709 -0.103 -14.520 1.00 76.25 355 ILE A C 1
ATOM 2807 O O . ILE A 1 355 ? 4.654 0.401 -13.393 1.00 76.25 355 ILE A O 1
ATOM 2811 N N . PHE A 1 356 ? 3.739 0.095 -15.416 1.00 77.44 356 PHE A N 1
ATOM 2812 C CA . PHE A 1 356 ? 2.512 0.824 -15.106 1.00 77.44 356 PHE A CA 1
ATOM 2813 C C . PHE A 1 356 ? 1.627 0.062 -14.106 1.00 77.44 356 PHE A C 1
ATOM 2815 O O . PHE A 1 356 ? 1.108 0.663 -13.161 1.00 77.44 356 PHE A O 1
ATOM 2822 N N . GLU A 1 357 ? 1.501 -1.256 -14.260 1.00 73.38 357 GLU A N 1
ATOM 2823 C CA . GLU A 1 357 ? 0.775 -2.124 -13.331 1.00 73.38 357 GLU A CA 1
ATOM 2824 C C . GLU A 1 357 ? 1.432 -2.171 -11.949 1.00 73.38 357 GLU A C 1
ATOM 2826 O O . GLU A 1 357 ? 0.745 -1.967 -10.947 1.00 73.38 357 GLU A O 1
ATOM 2831 N N . ASP A 1 358 ? 2.760 -2.304 -11.874 1.00 69.81 358 ASP A N 1
ATOM 2832 C CA . ASP A 1 358 ? 3.513 -2.238 -10.611 1.00 69.81 358 ASP A CA 1
ATOM 2833 C C . ASP A 1 358 ? 3.234 -0.944 -9.832 1.00 69.81 358 ASP A C 1
ATOM 2835 O O . ASP A 1 358 ? 3.161 -0.929 -8.597 1.00 69.81 358 ASP A O 1
ATOM 2839 N N . ARG A 1 359 ? 3.033 0.169 -10.549 1.00 69.12 359 ARG A N 1
ATOM 2840 C CA . ARG A 1 359 ? 2.668 1.454 -9.944 1.00 69.12 359 ARG A CA 1
ATOM 2841 C C . ARG A 1 359 ? 1.250 1.434 -9.375 1.00 69.12 359 ARG A C 1
ATOM 2843 O O . ARG A 1 359 ? 1.030 1.993 -8.297 1.00 69.12 359 ARG A O 1
ATOM 2850 N N . ARG A 1 360 ? 0.301 0.827 -10.092 1.00 68.94 360 ARG A N 1
ATOM 2851 C CA . ARG A 1 360 ? -1.097 0.684 -9.655 1.00 68.94 360 ARG A CA 1
ATOM 2852 C C . ARG A 1 360 ? -1.204 -0.206 -8.412 1.00 68.94 360 ARG A C 1
ATOM 2854 O O . ARG A 1 360 ? -1.982 0.096 -7.509 1.00 68.94 360 ARG A O 1
ATOM 2861 N N . LEU A 1 361 ? -0.357 -1.228 -8.331 1.00 71.69 361 LEU A N 1
ATOM 2862 C CA . LEU A 1 361 ? -0.230 -2.158 -7.206 1.00 71.69 361 LEU A CA 1
ATOM 2863 C C . LEU A 1 361 ? 0.583 -1.583 -6.029 1.00 71.69 361 LEU A C 1
ATOM 2865 O O . LEU A 1 361 ? 1.078 -2.313 -5.190 1.00 71.69 361 LEU A O 1
ATOM 2869 N N . GLY A 1 362 ? 0.782 -0.263 -5.931 1.00 68.19 362 GLY A N 1
ATOM 2870 C CA . GLY A 1 362 ? 1.355 0.344 -4.721 1.00 68.19 362 GLY A CA 1
ATOM 2871 C C . GLY A 1 362 ? 2.822 -0.003 -4.433 1.00 68.19 362 GLY A C 1
ATOM 2872 O O . GLY A 1 362 ? 3.329 0.334 -3.362 1.00 68.19 362 GLY A O 1
ATOM 2873 N N . ARG A 1 363 ? 3.578 -0.573 -5.380 1.00 75.25 363 ARG A N 1
ATOM 2874 C CA . ARG A 1 363 ? 5.019 -0.881 -5.207 1.00 75.25 363 ARG A CA 1
ATOM 2875 C C . ARG A 1 363 ? 5.923 0.364 -5.217 1.00 75.25 363 ARG A C 1
ATOM 2877 O O . ARG A 1 363 ? 7.148 0.280 -5.254 1.00 75.25 363 ARG A O 1
ATOM 2884 N N . ARG A 1 364 ? 5.321 1.556 -5.146 1.00 76.56 364 ARG A N 1
ATOM 2885 C CA . ARG A 1 364 ? 6.000 2.855 -5.086 1.00 76.56 364 ARG A CA 1
ATOM 2886 C C . ARG A 1 364 ? 6.615 3.134 -3.711 1.00 76.56 364 ARG A C 1
ATOM 2888 O O . ARG A 1 364 ? 6.352 2.457 -2.719 1.00 76.56 364 ARG A O 1
ATOM 2895 N N . ARG A 1 365 ? 7.433 4.184 -3.657 1.00 81.56 365 ARG A N 1
ATOM 2896 C CA . ARG A 1 365 ? 7.888 4.822 -2.417 1.00 81.56 365 ARG A CA 1
ATOM 2897 C C . ARG A 1 365 ? 6.974 6.002 -2.097 1.00 81.56 365 ARG A C 1
ATOM 2899 O O . ARG A 1 365 ? 6.662 6.779 -2.999 1.00 81.56 365 ARG A O 1
ATOM 2906 N N . TYR A 1 366 ? 6.585 6.159 -0.835 1.00 86.12 366 TYR A N 1
ATOM 2907 C CA . TYR A 1 366 ? 5.889 7.360 -0.390 1.00 86.12 366 TYR A CA 1
ATOM 2908 C C . TYR A 1 366 ? 6.858 8.552 -0.387 1.00 86.12 366 TYR A C 1
ATOM 2910 O O . TYR A 1 366 ? 7.969 8.492 0.158 1.00 86.12 366 TYR A O 1
ATOM 2918 N N . ALA A 1 367 ? 6.456 9.622 -1.072 1.00 83.19 367 ALA A N 1
ATOM 2919 C CA . ALA A 1 367 ? 7.229 10.847 -1.192 1.00 83.19 367 ALA A CA 1
ATOM 2920 C C . ALA A 1 367 ? 6.733 11.844 -0.147 1.00 83.19 367 ALA A C 1
ATOM 2922 O O . ALA A 1 367 ? 5.700 12.479 -0.338 1.00 83.19 367 ALA A O 1
ATOM 2923 N N . LEU A 1 368 ? 7.494 11.975 0.939 1.00 80.50 368 LEU A N 1
ATOM 2924 C CA . LEU A 1 368 ? 7.204 12.928 2.003 1.00 80.50 368 LEU A CA 1
ATOM 2925 C C . LEU A 1 368 ? 7.167 14.352 1.429 1.00 80.50 368 LEU A C 1
ATOM 2927 O O . LEU A 1 368 ? 8.179 14.844 0.913 1.00 80.50 368 LEU A O 1
ATOM 2931 N N . LYS A 1 369 ? 6.011 15.015 1.509 1.00 79.69 369 LYS A N 1
ATOM 2932 C CA . LYS A 1 369 ? 5.891 16.429 1.143 1.00 79.69 369 LYS A CA 1
ATOM 2933 C C . LYS A 1 369 ? 6.399 17.289 2.308 1.00 79.69 369 LYS A C 1
ATOM 2935 O O . LYS A 1 369 ? 6.322 16.920 3.478 1.00 79.69 369 LYS A O 1
ATOM 2940 N N . ARG A 1 370 ? 7.011 18.436 1.997 1.00 72.75 370 ARG A N 1
ATOM 2941 C CA . ARG A 1 370 ? 7.578 19.317 3.032 1.00 72.75 370 ARG A CA 1
ATOM 2942 C C . ARG A 1 370 ? 6.452 19.899 3.890 1.00 72.75 370 ARG A C 1
ATOM 2944 O O . ARG A 1 370 ? 5.520 20.478 3.344 1.00 72.75 370 ARG A O 1
ATOM 2951 N N . HIS A 1 371 ? 6.605 19.817 5.213 1.00 68.94 371 HIS A N 1
ATOM 2952 C CA . HIS A 1 371 ? 5.687 20.379 6.217 1.00 68.94 371 HIS A CA 1
ATOM 2953 C C . HIS A 1 371 ? 4.272 19.773 6.258 1.00 68.94 371 HIS A C 1
ATOM 2955 O O . HIS A 1 371 ? 3.379 20.382 6.846 1.00 68.94 371 HIS A O 1
ATOM 2961 N N . THR A 1 372 ? 4.064 18.584 5.688 1.00 75.12 372 THR A N 1
ATOM 2962 C CA . THR A 1 372 ? 2.810 17.826 5.822 1.00 75.12 372 THR A CA 1
ATOM 2963 C C . THR A 1 372 ? 3.040 16.612 6.725 1.00 75.12 372 THR A C 1
ATOM 2965 O O . THR A 1 372 ? 3.865 15.766 6.369 1.00 75.12 372 THR A O 1
ATOM 2968 N N . PRO A 1 373 ? 2.361 16.510 7.879 1.00 82.50 373 PRO A N 1
ATOM 2969 C CA . PRO A 1 373 ? 2.392 15.294 8.678 1.00 82.50 373 PRO A CA 1
ATOM 2970 C C . PRO A 1 373 ? 1.661 14.159 7.953 1.00 82.50 373 PRO A C 1
ATOM 2972 O O . PRO A 1 373 ? 0.669 14.390 7.254 1.00 82.50 373 PRO A O 1
ATOM 2975 N N . HIS A 1 374 ? 2.144 12.932 8.130 1.00 88.81 374 HIS A N 1
ATOM 2976 C CA . HIS A 1 374 ? 1.497 11.734 7.604 1.00 88.81 374 HIS A CA 1
ATOM 2977 C C . HIS A 1 374 ? 1.298 10.681 8.687 1.00 88.81 374 HIS A C 1
ATOM 2979 O O . HIS A 1 374 ? 2.073 10.561 9.641 1.00 88.81 374 HIS A O 1
ATOM 2985 N N . VAL A 1 375 ? 0.240 9.905 8.505 1.00 91.44 375 VAL A N 1
ATOM 2986 C CA . VAL A 1 375 ? -0.156 8.780 9.345 1.00 91.44 375 VAL A CA 1
ATOM 2987 C C . VAL A 1 375 ? 0.000 7.503 8.532 1.00 91.44 375 VAL A C 1
ATOM 2989 O O . VAL A 1 375 ? -0.270 7.491 7.331 1.00 91.44 375 VAL A O 1
ATOM 2992 N N . VAL A 1 376 ? 0.445 6.426 9.174 1.00 95.19 376 VAL A N 1
ATOM 2993 C CA . VAL A 1 376 ? 0.585 5.119 8.526 1.00 95.19 376 VAL A CA 1
ATOM 2994 C C . VAL A 1 376 ? -0.459 4.157 9.079 1.00 95.19 376 VAL A C 1
ATOM 2996 O O . VAL A 1 376 ? -0.513 3.922 10.279 1.00 95.19 376 VAL A O 1
ATOM 2999 N N . LEU A 1 377 ? -1.268 3.571 8.205 1.00 95.94 377 LEU A N 1
ATOM 3000 C CA . LEU A 1 377 ? -2.144 2.450 8.518 1.00 95.94 377 LEU A CA 1
ATOM 3001 C C . LEU A 1 377 ? -1.473 1.162 8.042 1.00 95.94 377 LEU A C 1
ATOM 3003 O O . LEU A 1 377 ? -1.149 1.036 6.865 1.00 95.94 377 LEU A O 1
ATOM 3007 N N . THR A 1 378 ? -1.245 0.215 8.943 1.00 94.75 378 THR A N 1
ATOM 3008 C CA . THR A 1 378 ? -0.562 -1.049 8.660 1.00 94.75 378 THR A CA 1
ATOM 3009 C C . THR A 1 378 ? -1.251 -2.230 9.348 1.00 94.75 378 THR A C 1
ATOM 3011 O O . THR A 1 378 ? -2.207 -2.056 10.104 1.00 94.75 378 THR A O 1
ATOM 3014 N N . GLY A 1 379 ? -0.795 -3.447 9.058 1.00 90.25 379 GLY A N 1
ATOM 3015 C CA . GLY A 1 379 ? -1.415 -4.689 9.505 1.00 90.25 379 GLY A CA 1
ATOM 3016 C C . GLY A 1 379 ? -1.885 -5.534 8.327 1.00 90.25 379 GLY A C 1
ATOM 3017 O O . GLY A 1 379 ? -1.244 -5.564 7.278 1.00 90.25 379 GLY A O 1
ATOM 3018 N N . ASN A 1 380 ? -3.015 -6.205 8.511 1.00 91.50 380 ASN A N 1
ATOM 3019 C CA . ASN A 1 380 ? -3.705 -6.952 7.461 1.00 91.50 380 ASN A CA 1
ATOM 3020 C C . ASN A 1 380 ? -5.201 -6.588 7.454 1.00 91.50 380 ASN A C 1
ATOM 3022 O O . ASN A 1 380 ? -6.045 -7.464 7.606 1.00 91.50 380 ASN A O 1
ATOM 3026 N N . PRO A 1 381 ? -5.577 -5.298 7.374 1.00 92.69 381 PRO A N 1
ATOM 3027 C CA . PRO A 1 381 ? -6.985 -4.928 7.372 1.00 92.69 381 PRO A CA 1
ATOM 3028 C C . PRO A 1 381 ? -7.677 -5.429 6.099 1.00 92.69 381 PRO A C 1
ATOM 3030 O O . PRO A 1 381 ? -7.137 -5.318 4.998 1.00 92.69 381 PRO A O 1
ATOM 3033 N N . ALA A 1 382 ? -8.913 -5.911 6.229 1.00 90.56 382 ALA A N 1
ATOM 3034 C CA . ALA A 1 382 ? -9.770 -6.127 5.068 1.00 90.56 382 ALA A CA 1
ATOM 3035 C C . ALA A 1 382 ? -10.117 -4.791 4.386 1.00 90.56 382 ALA A C 1
ATOM 3037 O O . ALA A 1 382 ? -10.106 -3.739 5.028 1.00 90.56 382 ALA A O 1
ATOM 3038 N N . ALA A 1 383 ? -10.485 -4.826 3.100 1.00 91.12 383 ALA A N 1
ATOM 3039 C CA . ALA A 1 383 ? -10.827 -3.616 2.346 1.00 91.12 383 ALA A CA 1
ATOM 3040 C C . ALA A 1 383 ? -11.921 -2.793 3.049 1.00 91.12 383 ALA A C 1
ATOM 3042 O O . ALA A 1 383 ? -11.744 -1.596 3.231 1.00 91.12 383 ALA A O 1
ATOM 3043 N N . VAL A 1 384 ? -12.978 -3.449 3.546 1.00 89.75 384 VAL A N 1
ATOM 3044 C CA . VAL A 1 384 ? -14.072 -2.808 4.303 1.00 89.75 384 VAL A CA 1
ATOM 3045 C C . VAL A 1 384 ? -13.552 -2.055 5.532 1.00 89.75 384 VAL A C 1
ATOM 3047 O O . VAL A 1 384 ? -13.921 -0.908 5.741 1.00 89.75 384 VAL A O 1
ATOM 3050 N N . GLN A 1 385 ? -12.604 -2.631 6.279 1.00 91.62 385 GLN A N 1
ATOM 3051 C CA . GLN A 1 385 ? -12.016 -1.963 7.447 1.00 91.62 385 GLN A CA 1
ATOM 3052 C C . GLN A 1 385 ? -11.230 -0.702 7.064 1.00 91.62 385 GLN A C 1
ATOM 3054 O O . GLN A 1 385 ? -11.189 0.252 7.836 1.00 91.62 385 GLN A O 1
ATOM 3059 N N . VAL A 1 386 ? -10.584 -0.697 5.893 1.00 94.38 386 VAL A N 1
ATOM 3060 C CA . VAL A 1 386 ? -9.887 0.492 5.385 1.00 94.38 386 VAL A CA 1
ATOM 3061 C C . VAL A 1 386 ? -10.883 1.552 4.931 1.00 94.38 386 VAL A C 1
ATOM 3063 O O . VAL A 1 386 ? -10.644 2.726 5.181 1.00 94.38 386 VAL A O 1
ATOM 3066 N N . LEU A 1 387 ? -12.000 1.163 4.312 1.00 92.44 387 LEU A N 1
ATOM 3067 C CA . LEU A 1 387 ? -13.074 2.089 3.944 1.00 92.44 387 LEU A CA 1
ATOM 3068 C C . LEU A 1 387 ? -13.681 2.764 5.180 1.00 92.44 387 LEU A C 1
ATOM 3070 O O . LEU A 1 387 ? -13.783 3.988 5.202 1.00 92.44 387 LEU A O 1
ATOM 3074 N N . ASP A 1 388 ? -13.992 1.986 6.221 1.00 88.88 388 ASP A N 1
ATOM 3075 C CA . ASP A 1 388 ? -14.500 2.505 7.497 1.00 88.88 388 ASP A CA 1
ATOM 3076 C C . ASP A 1 388 ? -13.498 3.478 8.133 1.00 88.88 388 ASP A C 1
ATOM 3078 O O . ASP A 1 388 ? -13.865 4.571 8.561 1.00 88.88 388 ASP A O 1
ATOM 3082 N N . PHE A 1 389 ? -12.207 3.121 8.128 1.00 90.69 389 PHE A N 1
ATOM 3083 C CA . PHE A 1 389 ? -11.151 4.004 8.620 1.00 90.69 389 PHE A CA 1
ATOM 3084 C C . PHE A 1 389 ? -11.047 5.291 7.794 1.00 90.69 389 PHE A C 1
ATOM 3086 O O . PHE A 1 389 ? -10.896 6.363 8.364 1.00 90.69 389 PHE A O 1
ATOM 3093 N N . LEU A 1 390 ? -11.117 5.210 6.462 1.00 91.31 390 LEU A N 1
ATOM 3094 C CA . LEU A 1 390 ? -11.057 6.378 5.578 1.00 91.31 390 LEU A CA 1
ATOM 3095 C C . LEU A 1 390 ? -12.240 7.320 5.805 1.00 91.31 390 LEU A C 1
ATOM 3097 O O . LEU A 1 390 ? -12.034 8.530 5.862 1.00 91.31 390 LEU A O 1
ATOM 3101 N N . ARG A 1 391 ? -13.448 6.761 5.945 1.00 86.69 391 ARG A N 1
ATOM 3102 C CA . ARG A 1 391 ? -14.674 7.511 6.226 1.00 86.69 391 ARG A CA 1
ATOM 3103 C C . ARG A 1 391 ? -14.553 8.307 7.524 1.00 86.69 391 ARG A C 1
ATOM 3105 O O . ARG A 1 391 ? -14.839 9.496 7.523 1.00 86.69 391 ARG A O 1
ATOM 3112 N N . GLU A 1 392 ? -14.088 7.665 8.592 1.00 83.56 392 GLU A N 1
ATOM 3113 C CA . GLU A 1 392 ? -13.945 8.301 9.905 1.00 83.56 392 GLU A CA 1
ATOM 3114 C C . GLU A 1 392 ? -12.768 9.293 9.941 1.00 83.56 392 GLU A C 1
ATOM 3116 O O . GLU A 1 392 ? -12.873 10.415 10.434 1.00 83.56 392 GLU A O 1
ATOM 3121 N N . PHE A 1 393 ? -11.621 8.908 9.375 1.00 84.94 393 PHE A N 1
ATOM 3122 C CA . PHE A 1 393 ? -10.393 9.703 9.437 1.00 84.94 393 PHE A CA 1
ATOM 3123 C C . PHE A 1 393 ? -10.471 10.995 8.614 1.00 84.94 393 PHE A C 1
ATOM 3125 O O . PHE A 1 393 ? -9.883 12.004 9.002 1.00 84.94 393 PHE A O 1
ATOM 3132 N N . PHE A 1 394 ? -11.175 10.974 7.478 1.00 83.44 394 PHE A N 1
ATOM 3133 C CA . PHE A 1 394 ? -11.371 12.145 6.616 1.00 83.44 394 PHE A CA 1
ATOM 3134 C C . PHE A 1 394 ? -12.758 12.785 6.767 1.00 83.44 394 PHE A C 1
ATOM 3136 O O . PHE A 1 394 ? -13.147 13.570 5.899 1.00 83.44 394 PHE A O 1
ATOM 3143 N N . HIS A 1 395 ? -13.482 12.496 7.855 1.00 79.12 395 HIS A N 1
ATOM 3144 C CA . HIS A 1 395 ? -14.775 13.125 8.120 1.00 79.12 395 HIS A CA 1
ATOM 3145 C C . HIS A 1 395 ? -14.644 14.666 8.175 1.00 79.12 395 HIS A C 1
ATOM 3147 O O . HIS A 1 395 ? -13.653 15.174 8.721 1.00 79.12 395 HIS A O 1
ATOM 3153 N N . PRO A 1 396 ? -15.605 15.439 7.627 1.00 72.50 396 PRO A N 1
ATOM 3154 C CA . PRO A 1 396 ? -15.548 16.904 7.610 1.00 72.50 396 PRO A CA 1
ATOM 3155 C C . PRO A 1 396 ? -15.354 17.547 8.991 1.00 72.50 396 PRO A C 1
ATOM 3157 O O . PRO A 1 396 ? -14.599 18.517 9.112 1.00 72.50 396 PRO A O 1
ATOM 3160 N N . ASP A 1 397 ? -15.960 16.975 10.034 1.00 66.06 397 ASP A N 1
ATOM 3161 C CA . ASP A 1 397 ? -15.849 17.482 11.409 1.00 66.06 397 ASP A CA 1
ATOM 3162 C C . ASP A 1 397 ? -14.423 17.368 11.966 1.00 66.06 397 ASP A C 1
ATOM 3164 O O . ASP A 1 397 ? -13.979 18.205 12.757 1.00 66.06 397 ASP A O 1
ATOM 3168 N N . HIS A 1 398 ? -13.637 16.413 11.461 1.00 69.25 398 HIS A N 1
ATOM 3169 C CA . HIS A 1 398 ? -12.242 16.212 11.842 1.00 69.25 398 HIS A CA 1
ATOM 3170 C C . HIS A 1 398 ? -11.256 17.089 11.039 1.00 69.25 398 HIS A C 1
ATOM 3172 O O . HIS A 1 398 ? -10.256 17.558 11.596 1.00 69.25 398 HIS A O 1
ATOM 3178 N N . ASP A 1 399 ? -11.512 17.381 9.753 1.00 53.47 399 ASP A N 1
ATOM 3179 C CA . ASP A 1 399 ? -10.578 18.142 8.883 1.00 53.47 399 ASP A CA 1
ATOM 3180 C C . ASP A 1 399 ? -10.388 19.601 9.368 1.00 53.47 399 ASP A C 1
ATOM 3182 O O . ASP A 1 399 ? -9.301 20.186 9.249 1.00 53.47 399 ASP A O 1
ATOM 3186 N N . HIS A 1 400 ? -11.405 20.187 10.011 1.00 46.72 400 HIS A N 1
ATOM 3187 C CA . HIS A 1 400 ? -11.321 21.522 10.618 1.00 46.72 400 HIS A CA 1
ATOM 3188 C C . HIS A 1 400 ? -10.364 21.588 11.820 1.00 46.72 400 HIS A C 1
ATOM 3190 O O . HIS A 1 400 ? -9.644 22.576 11.972 1.00 46.72 400 HIS A O 1
ATOM 3196 N N . HIS A 1 401 ? -10.284 20.527 12.626 1.00 47.75 401 HIS A N 1
ATOM 3197 C CA . HIS A 1 401 ? -9.393 20.445 13.790 1.00 47.75 401 HIS A CA 1
ATOM 3198 C C . HIS A 1 401 ? -7.928 20.255 13.411 1.00 47.75 401 HIS A C 1
ATOM 3200 O O . HIS A 1 401 ? -7.018 20.842 14.006 1.00 47.75 401 HIS A O 1
ATOM 3206 N N . LEU A 1 402 ? -7.694 19.431 12.395 1.00 45.47 402 LEU A N 1
ATOM 3207 C CA . LEU A 1 402 ? -6.355 19.109 11.916 1.00 45.47 402 LEU A CA 1
ATOM 3208 C C . LEU A 1 402 ? -5.704 20.321 11.238 1.00 45.47 402 LEU A C 1
ATOM 3210 O O . LEU A 1 402 ? -4.507 20.569 11.415 1.00 45.47 402 LEU A O 1
ATOM 3214 N N . SER A 1 403 ? -6.512 21.129 10.546 1.00 37.22 403 SER A N 1
ATOM 3215 C CA . SER A 1 403 ? -6.086 22.362 9.880 1.00 37.22 403 SER A CA 1
ATOM 3216 C C . SER A 1 403 ? -5.901 23.566 10.821 1.00 37.22 403 SER A C 1
ATOM 3218 O O . SER A 1 403 ? -5.082 24.436 10.515 1.00 37.22 403 SER A O 1
ATOM 3220 N N . SER A 1 404 ? -6.578 23.615 11.978 1.00 36.06 404 SER A N 1
ATOM 3221 C CA . SER A 1 404 ? -6.512 24.732 12.942 1.00 36.06 404 SER A CA 1
ATOM 3222 C C . SER A 1 404 ? -5.506 24.548 14.091 1.00 36.06 404 SER A C 1
ATOM 3224 O O . SER A 1 404 ? -5.419 25.397 14.976 1.00 36.06 404 SER A O 1
ATOM 3226 N N . SER A 1 405 ? -4.733 23.460 14.095 1.00 35.47 405 SER A N 1
ATOM 3227 C CA . SER A 1 405 ? -3.876 23.005 15.206 1.00 35.47 405 SER A CA 1
ATOM 3228 C C . SER A 1 405 ? -2.660 23.881 15.571 1.00 35.47 405 SER A C 1
ATOM 3230 O O . SER A 1 405 ? -1.862 23.503 16.429 1.00 35.47 405 SER A O 1
ATOM 3232 N N . HIS A 1 406 ? -2.517 25.078 14.992 1.00 34.91 406 HIS A N 1
ATOM 3233 C CA . HIS A 1 406 ? -1.535 26.072 15.432 1.00 34.91 406 HIS A CA 1
ATOM 3234 C C . HIS A 1 406 ? -2.175 27.450 15.633 1.00 34.91 406 HIS A C 1
ATOM 3236 O O . HIS A 1 406 ? -2.939 27.892 14.773 1.00 34.91 406 HIS A O 1
ATOM 3242 N N . PRO A 1 407 ? -1.836 28.164 16.726 1.00 29.23 407 PRO A N 1
ATOM 3243 C CA . PRO A 1 407 ? -2.421 29.465 17.014 1.00 29.23 407 PRO A CA 1
ATOM 3244 C C . PRO A 1 407 ? -2.090 30.470 15.898 1.00 29.23 407 PRO A C 1
ATOM 3246 O O . PRO A 1 407 ? -0.971 30.455 15.366 1.00 29.23 407 PRO A O 1
ATOM 3249 N N . PRO A 1 408 ? -3.021 31.375 15.538 1.00 29.19 408 PRO A N 1
ATOM 3250 C CA . PRO A 1 408 ? -2.698 32.492 14.665 1.00 29.19 408 PRO A CA 1
ATOM 3251 C C . PRO A 1 408 ? -1.589 33.343 15.317 1.00 29.19 408 PRO A C 1
ATOM 3253 O O . PRO A 1 408 ? -1.595 33.533 16.534 1.00 29.19 408 PRO A O 1
ATOM 3256 N N . PRO A 1 409 ? -0.627 33.885 14.547 1.00 34.28 409 PRO A N 1
ATOM 3257 C CA . PRO A 1 409 ? 0.518 34.634 15.075 1.00 34.28 409 PRO A CA 1
ATOM 3258 C C . PRO A 1 409 ? 0.149 36.056 15.556 1.00 34.28 409 PRO A C 1
ATOM 3260 O O . PRO A 1 409 ? 0.833 37.020 15.218 1.00 34.28 409 PRO A O 1
ATOM 3263 N N . SER A 1 410 ? -0.943 36.215 16.309 1.00 38.66 410 SER A N 1
ATOM 3264 C CA . SER A 1 410 ? -1.462 37.515 16.760 1.00 38.66 410 SER A CA 1
ATOM 3265 C C . SER A 1 410 ? -1.591 37.685 18.277 1.00 38.66 410 SER A C 1
ATOM 3267 O O . SER A 1 410 ? -2.063 38.731 18.702 1.00 38.66 410 SER A O 1
ATOM 3269 N N . SER A 1 411 ? -1.137 36.742 19.107 1.00 37.94 411 SER A N 1
ATOM 3270 C CA . SER A 1 411 ? -1.122 36.903 20.574 1.00 37.94 411 SER A CA 1
ATOM 3271 C C . SER A 1 411 ? 0.284 37.161 21.137 1.00 37.94 411 SER A C 1
ATOM 3273 O O . SER A 1 411 ? 0.686 36.556 22.130 1.00 37.94 411 SER A O 1
ATOM 3275 N N . ALA A 1 412 ? 1.060 38.033 20.486 1.00 32.06 412 ALA A N 1
ATOM 3276 C CA . ALA A 1 412 ? 2.258 38.610 21.096 1.00 32.06 412 ALA A CA 1
ATOM 3277 C C . ALA A 1 412 ? 1.857 39.834 21.947 1.00 32.06 412 ALA A C 1
ATOM 3279 O O . ALA A 1 412 ? 0.971 40.581 21.523 1.00 32.06 412 ALA A O 1
ATOM 3280 N N . PRO A 1 413 ? 2.492 40.074 23.112 1.00 34.75 413 PRO A N 1
ATOM 3281 C CA . PRO A 1 413 ? 2.269 41.286 23.898 1.00 34.75 413 PRO A CA 1
ATOM 3282 C C . PRO A 1 413 ? 2.530 42.537 23.041 1.00 34.75 413 PRO A C 1
ATOM 3284 O O . PRO A 1 413 ? 3.416 42.503 22.179 1.00 34.75 413 PRO A O 1
ATOM 3287 N N . PRO A 1 414 ? 1.799 43.644 23.247 1.00 33.78 414 PRO A N 1
ATOM 3288 C CA . PRO A 1 414 ? 1.973 44.848 22.444 1.00 33.78 414 PRO A CA 1
ATOM 3289 C C . PRO A 1 414 ? 3.376 45.420 22.686 1.00 33.78 414 PRO A C 1
ATOM 3291 O O . PRO A 1 414 ? 3.673 45.883 23.784 1.00 33.78 414 PRO A O 1
ATOM 3294 N N . GLY A 1 415 ? 4.258 45.368 21.680 1.00 35.69 415 GLY A N 1
ATOM 3295 C CA . GLY A 1 415 ? 5.589 45.970 21.820 1.00 35.69 415 GLY A CA 1
ATOM 3296 C C . GLY A 1 415 ? 6.683 45.651 20.795 1.00 35.69 415 GLY A C 1
ATOM 3297 O O . GLY A 1 415 ? 7.776 46.182 20.959 1.00 35.69 415 GLY A O 1
ATOM 3298 N N . ILE A 1 416 ? 6.469 44.834 19.751 1.00 34.50 416 ILE A N 1
ATOM 3299 C CA . ILE A 1 416 ? 7.531 44.552 18.756 1.00 34.50 416 ILE A CA 1
ATOM 3300 C C . ILE A 1 416 ? 6.978 44.634 17.317 1.00 34.50 416 ILE A C 1
ATOM 3302 O O . ILE A 1 416 ? 5.963 43.995 17.032 1.00 34.50 416 ILE A O 1
ATOM 3306 N N . PRO A 1 417 ? 7.609 45.380 16.382 1.00 36.09 417 PRO A N 1
ATOM 3307 C CA . PRO A 1 417 ? 7.109 45.515 15.013 1.00 36.09 417 PRO A CA 1
ATOM 3308 C C . PRO A 1 417 ? 7.258 44.202 14.226 1.00 36.09 417 PRO A C 1
ATOM 3310 O O . PRO A 1 417 ? 8.359 43.680 14.055 1.00 36.09 417 PRO A O 1
ATOM 3313 N N . SER A 1 418 ? 6.146 43.669 13.711 1.00 39.16 418 SER A N 1
ATOM 3314 C CA . SER A 1 418 ? 6.113 42.428 12.929 1.00 39.16 418 SER A CA 1
ATOM 3315 C C . SER A 1 418 ? 6.474 42.663 11.454 1.00 39.16 418 SER A C 1
ATOM 3317 O O . SER A 1 418 ? 5.656 43.164 10.682 1.00 39.16 418 SER A O 1
ATOM 3319 N N . GLY A 1 419 ? 7.669 42.246 11.035 1.00 38.59 419 GLY A N 1
ATOM 3320 C CA . GLY A 1 419 ? 8.137 42.280 9.642 1.00 38.59 419 GLY A CA 1
ATOM 3321 C C . GLY A 1 419 ? 7.814 41.022 8.822 1.00 38.59 419 GLY A C 1
ATOM 3322 O O . GLY A 1 419 ? 8.703 40.488 8.168 1.00 38.59 419 GLY A O 1
ATOM 3323 N N . ALA A 1 420 ? 6.576 40.513 8.849 1.00 41.12 420 ALA A N 1
ATOM 3324 C CA . ALA A 1 420 ? 6.169 39.383 8.001 1.00 41.12 420 ALA A CA 1
ATOM 3325 C C . ALA A 1 420 ? 5.267 39.862 6.853 1.00 41.12 420 ALA A C 1
ATOM 3327 O O . ALA A 1 420 ? 4.191 40.420 7.072 1.00 41.12 420 ALA A O 1
ATOM 3328 N N . THR A 1 421 ? 5.705 39.646 5.611 1.00 46.16 421 THR A N 1
ATOM 3329 C CA . THR A 1 421 ? 5.003 40.120 4.406 1.00 46.16 421 THR A CA 1
ATOM 3330 C C . THR A 1 421 ? 3.699 39.348 4.161 1.00 46.16 421 THR A C 1
ATOM 3332 O O . THR A 1 421 ? 3.593 38.151 4.427 1.00 46.16 421 THR A O 1
ATOM 3335 N N . ARG A 1 422 ? 2.690 40.017 3.580 1.00 41.47 422 ARG A N 1
ATOM 3336 C CA . ARG A 1 422 ? 1.354 39.461 3.251 1.00 41.47 422 ARG A CA 1
ATOM 3337 C C . ARG A 1 422 ? 1.412 38.138 2.461 1.00 41.47 422 ARG A C 1
ATOM 3339 O O . ARG A 1 422 ? 0.549 37.283 2.633 1.00 41.47 422 ARG A O 1
ATOM 3346 N N . ARG A 1 423 ? 2.467 37.921 1.663 1.00 36.91 423 ARG A N 1
ATOM 3347 C CA . ARG A 1 423 ? 2.736 36.658 0.946 1.00 36.91 423 ARG A CA 1
ATOM 3348 C C . ARG A 1 423 ? 3.071 35.477 1.869 1.00 36.91 423 ARG A C 1
ATOM 3350 O O . ARG A 1 423 ? 2.637 34.367 1.581 1.00 36.91 423 ARG A O 1
ATOM 3357 N N . GLN A 1 424 ? 3.781 35.693 2.978 1.00 40.94 424 GLN A N 1
ATOM 3358 C CA . GLN A 1 424 ? 4.103 34.635 3.948 1.00 40.94 424 GLN A CA 1
ATOM 3359 C C . GLN A 1 424 ? 2.873 34.203 4.757 1.00 40.94 424 GLN A C 1
ATOM 3361 O O . GLN A 1 424 ? 2.708 33.016 5.027 1.00 40.94 424 GLN A O 1
ATOM 3366 N N . ARG A 1 425 ? 1.959 35.135 5.061 1.00 39.78 425 ARG A N 1
ATOM 3367 C CA . ARG A 1 425 ? 0.667 34.814 5.695 1.00 39.78 425 ARG A CA 1
ATOM 3368 C C . ARG A 1 425 ? -0.245 33.996 4.771 1.00 39.78 425 ARG A C 1
ATOM 3370 O O . ARG A 1 425 ? -0.833 33.021 5.221 1.00 39.78 425 ARG A O 1
ATOM 3377 N N . HIS A 1 426 ? -0.287 34.310 3.473 1.00 37.66 426 HIS A N 1
ATOM 3378 C CA . HIS A 1 426 ? -1.026 33.501 2.491 1.00 37.66 426 HIS A CA 1
ATOM 3379 C C . HIS A 1 426 ? -0.388 32.126 2.211 1.00 37.66 426 HIS A C 1
ATOM 3381 O O . HIS A 1 426 ? -1.106 31.186 1.882 1.00 37.66 426 HIS A O 1
ATOM 3387 N N . ALA A 1 427 ? 0.933 31.978 2.365 1.00 35.38 427 ALA A N 1
ATOM 3388 C CA . ALA A 1 427 ? 1.609 30.684 2.247 1.00 35.38 427 ALA A CA 1
ATOM 3389 C C . ALA A 1 427 ? 1.393 29.784 3.479 1.00 35.38 427 ALA A C 1
ATOM 3391 O O . ALA A 1 427 ? 1.237 28.579 3.322 1.00 35.38 427 ALA A O 1
ATOM 3392 N N . ALA A 1 428 ? 1.331 30.357 4.688 1.00 37.88 428 ALA A N 1
ATOM 3393 C CA . ALA A 1 428 ? 1.032 29.621 5.921 1.00 37.88 428 ALA A CA 1
ATOM 3394 C C . ALA A 1 428 ? -0.447 29.198 6.034 1.00 37.88 428 ALA A C 1
ATOM 3396 O O . ALA A 1 428 ? -0.740 28.190 6.667 1.00 37.88 428 ALA A O 1
ATOM 3397 N N . ALA A 1 429 ? -1.358 29.940 5.391 1.00 37.69 429 ALA A N 1
ATOM 3398 C CA . ALA A 1 429 ? -2.791 29.638 5.329 1.00 37.69 429 ALA A CA 1
ATOM 3399 C C . ALA A 1 429 ? -3.174 28.606 4.246 1.00 37.69 429 ALA A C 1
ATOM 3401 O O . ALA A 1 429 ? -4.310 28.138 4.225 1.00 37.69 429 ALA A O 1
ATOM 3402 N N . ARG A 1 430 ? -2.250 28.213 3.351 1.00 42.19 430 ARG A N 1
ATOM 3403 C CA . ARG A 1 430 ? -2.455 27.075 2.436 1.00 42.19 430 ARG A CA 1
ATOM 3404 C C . ARG A 1 430 ? -2.287 25.758 3.203 1.00 42.19 430 ARG A C 1
ATOM 3406 O O . ARG A 1 430 ? -1.231 25.139 3.162 1.00 42.19 430 ARG A O 1
ATOM 3413 N N . THR A 1 431 ? -3.358 25.370 3.896 1.00 43.81 431 THR A N 1
ATOM 3414 C CA . THR A 1 431 ? -3.832 23.981 4.044 1.00 43.81 431 THR A CA 1
ATOM 3415 C C . THR A 1 431 ? -2.767 22.931 4.394 1.00 43.81 431 THR A C 1
ATOM 3417 O O . THR A 1 431 ? -2.268 22.212 3.523 1.00 43.81 431 THR A O 1
ATOM 3420 N N . ARG A 1 432 ? -2.455 22.795 5.688 1.00 52.28 432 ARG A N 1
ATOM 3421 C CA . ARG A 1 432 ? -1.733 21.638 6.243 1.00 52.28 432 ARG A CA 1
ATOM 3422 C C . ARG A 1 432 ? -2.703 20.456 6.397 1.00 52.28 432 ARG A C 1
ATOM 3424 O O . ARG A 1 432 ? -3.174 20.197 7.495 1.00 52.28 432 ARG A O 1
ATOM 3431 N N . HIS A 1 433 ? -3.046 19.778 5.304 1.00 67.94 433 HIS A N 1
ATOM 3432 C CA . HIS A 1 433 ? -3.813 18.528 5.392 1.00 67.94 433 HIS A CA 1
ATOM 3433 C C . HIS A 1 433 ? -2.893 17.366 5.788 1.00 67.94 433 HIS A C 1
ATOM 3435 O O . HIS A 1 433 ? -1.740 17.316 5.350 1.00 67.94 433 HIS A O 1
ATOM 3441 N N . MET A 1 434 ? -3.405 16.442 6.605 1.00 76.69 434 MET A N 1
ATOM 3442 C CA . MET A 1 434 ? -2.726 15.180 6.907 1.00 76.69 434 MET A CA 1
ATOM 3443 C C . MET A 1 434 ? -2.864 14.192 5.751 1.00 76.69 434 MET A C 1
ATOM 3445 O O . MET A 1 434 ? -3.910 14.108 5.107 1.00 76.69 434 MET A O 1
ATOM 3449 N N . GLU A 1 435 ? -1.798 13.435 5.503 1.00 88.31 435 GLU A N 1
ATOM 3450 C CA . GLU A 1 435 ? -1.790 12.355 4.515 1.00 88.31 435 GLU A CA 1
ATOM 3451 C C . GLU A 1 435 ? -1.863 10.987 5.193 1.00 88.31 435 GLU A C 1
ATOM 3453 O O . GLU A 1 435 ? -1.283 10.781 6.259 1.00 88.31 435 GLU A O 1
ATOM 3458 N N . LEU A 1 436 ? -2.546 10.039 4.552 1.00 91.56 436 LEU A N 1
ATOM 3459 C CA . LEU A 1 436 ? -2.649 8.661 5.016 1.00 91.56 436 LEU A CA 1
ATOM 3460 C C . LEU A 1 436 ? -1.872 7.735 4.082 1.00 91.56 436 LEU A C 1
ATOM 3462 O O . LEU A 1 436 ? -2.127 7.677 2.878 1.00 91.56 436 LEU A O 1
ATOM 3466 N N . VAL A 1 437 ? -0.947 6.968 4.644 1.00 94.50 437 VAL A N 1
ATOM 3467 C CA . VAL A 1 437 ? -0.199 5.927 3.941 1.00 94.50 437 VAL A CA 1
ATOM 3468 C C . VAL A 1 437 ? -0.702 4.571 4.415 1.00 94.50 437 VAL A C 1
ATOM 3470 O O . VAL A 1 437 ? -0.559 4.237 5.583 1.00 94.50 437 VAL A O 1
ATOM 3473 N N . VAL A 1 438 ? -1.275 3.777 3.519 1.00 95.00 438 VAL A N 1
ATOM 3474 C CA . VAL A 1 438 ? -1.786 2.436 3.830 1.00 95.00 438 VAL A CA 1
ATOM 3475 C C . VAL A 1 438 ? -0.750 1.417 3.367 1.00 95.00 438 VAL A C 1
ATOM 3477 O O . VAL A 1 438 ? -0.517 1.300 2.168 1.00 95.00 438 VAL A O 1
ATOM 3480 N N . LEU A 1 439 ? -0.101 0.722 4.302 1.00 94.88 439 LEU A N 1
ATOM 3481 C CA . LEU A 1 439 ? 0.908 -0.309 4.055 1.00 94.88 439 LEU A CA 1
ATOM 3482 C C . LEU A 1 439 ? 0.332 -1.688 4.390 1.00 94.88 439 LEU A C 1
ATOM 3484 O O . LEU A 1 439 ? 0.199 -2.016 5.570 1.00 94.88 439 LEU A O 1
ATOM 3488 N N . VAL A 1 440 ? 0.025 -2.490 3.369 1.00 92.81 440 VAL A N 1
ATOM 3489 C CA . VAL A 1 440 ? -0.609 -3.810 3.538 1.00 92.81 440 VAL A CA 1
ATOM 3490 C C . VAL A 1 440 ? 0.220 -4.899 2.871 1.00 92.81 440 VAL A C 1
ATOM 3492 O O . VAL A 1 440 ? 0.744 -4.728 1.766 1.00 92.81 440 VAL A O 1
ATOM 3495 N N . GLU A 1 441 ? 0.328 -6.032 3.558 1.00 89.12 441 GLU A N 1
ATOM 3496 C CA . GLU A 1 441 ? 1.023 -7.214 3.069 1.00 89.12 441 GLU A CA 1
ATOM 3497 C C . GLU A 1 441 ? 0.065 -8.155 2.339 1.00 89.12 441 GLU A C 1
ATOM 3499 O O . GLU A 1 441 ? -0.907 -8.646 2.912 1.00 89.12 441 GLU A O 1
ATOM 3504 N N . PHE A 1 442 ? 0.393 -8.480 1.092 1.00 83.50 442 PHE A N 1
ATOM 3505 C CA . PHE A 1 442 ? -0.282 -9.519 0.323 1.00 83.50 442 PHE A CA 1
ATOM 3506 C C . PHE A 1 442 ? 0.709 -10.669 0.140 1.00 83.50 442 PHE A C 1
ATOM 3508 O O . PHE A 1 442 ? 1.740 -10.494 -0.507 1.00 83.50 442 PHE A O 1
ATOM 3515 N N . HIS A 1 443 ? 0.428 -11.833 0.737 1.00 79.31 443 HIS A N 1
ATOM 3516 C CA . HIS A 1 443 ? 1.310 -13.013 0.778 1.00 79.31 443 HIS A CA 1
ATOM 3517 C C . HIS A 1 443 ? 1.447 -13.691 -0.605 1.00 79.31 443 HIS A C 1
ATOM 3519 O O . HIS A 1 443 ? 1.051 -14.840 -0.785 1.00 79.31 443 HIS A O 1
ATOM 3525 N N . GLY A 1 444 ? 1.907 -12.968 -1.629 1.00 66.44 444 GLY A N 1
ATOM 3526 C CA . GLY A 1 444 ? 2.074 -13.463 -3.001 1.00 66.44 444 GLY A CA 1
ATOM 3527 C C . GLY A 1 444 ? 0.776 -13.683 -3.792 1.00 66.44 444 GLY A C 1
ATOM 3528 O O . GLY A 1 444 ? 0.834 -14.135 -4.932 1.00 66.44 444 GLY A O 1
ATOM 3529 N N . HIS A 1 445 ? -0.388 -13.352 -3.227 1.00 78.56 445 HIS A N 1
ATOM 3530 C CA . HIS A 1 445 ? -1.685 -13.487 -3.894 1.00 78.56 445 HIS A CA 1
ATOM 3531 C C . HIS A 1 445 ? -1.995 -12.224 -4.711 1.00 78.56 445 HIS A C 1
ATOM 3533 O O . HIS A 1 445 ? -2.644 -11.299 -4.217 1.00 78.56 445 HIS A O 1
ATOM 3539 N N . ALA A 1 446 ? -1.522 -12.186 -5.959 1.00 76.06 446 ALA A N 1
ATOM 3540 C CA . ALA A 1 446 ? -1.677 -11.032 -6.851 1.00 76.06 446 ALA A CA 1
ATOM 3541 C C . ALA A 1 446 ? -3.151 -10.643 -7.091 1.00 76.06 446 ALA A C 1
ATOM 3543 O O . ALA A 1 446 ? -3.478 -9.457 -7.141 1.00 76.06 446 ALA A O 1
ATOM 3544 N N . ASP A 1 447 ? -4.055 -11.625 -7.160 1.00 81.25 447 ASP A N 1
ATOM 3545 C CA . ASP A 1 447 ? -5.489 -11.375 -7.355 1.00 81.25 447 ASP A CA 1
ATOM 3546 C C . ASP A 1 447 ? -6.126 -10.681 -6.144 1.00 81.25 447 ASP A C 1
ATOM 3548 O O . ASP A 1 447 ? -6.937 -9.766 -6.301 1.00 81.25 447 ASP A O 1
ATOM 3552 N N . ALA A 1 448 ? -5.720 -11.068 -4.931 1.00 83.50 448 ALA A N 1
ATOM 3553 C CA . ALA A 1 448 ? -6.200 -10.456 -3.694 1.00 83.50 448 ALA A CA 1
ATOM 3554 C C . ALA A 1 448 ? -5.699 -9.010 -3.554 1.00 83.50 448 ALA A C 1
ATOM 3556 O O . ALA A 1 448 ? -6.468 -8.125 -3.176 1.00 83.50 448 ALA A O 1
ATOM 3557 N N . GLU A 1 449 ? -4.439 -8.757 -3.922 1.00 86.56 449 GLU A N 1
ATOM 3558 C CA . GLU A 1 449 ? -3.855 -7.412 -3.984 1.00 86.56 449 GLU A CA 1
ATOM 3559 C C . GLU A 1 449 ? -4.628 -6.524 -4.974 1.00 86.56 449 GLU A C 1
ATOM 3561 O O . GLU A 1 449 ? -5.071 -5.426 -4.628 1.00 86.56 449 GLU A O 1
ATOM 3566 N N . ALA A 1 450 ? -4.870 -7.018 -6.193 1.00 84.25 450 ALA A N 1
ATOM 3567 C CA . ALA A 1 450 ? -5.603 -6.281 -7.218 1.00 84.25 450 ALA A CA 1
ATOM 3568 C C . ALA A 1 450 ? -7.067 -6.016 -6.824 1.00 84.25 450 ALA A C 1
ATOM 3570 O O . ALA A 1 450 ? -7.583 -4.926 -7.090 1.00 84.25 450 ALA A O 1
ATOM 3571 N N . ALA A 1 451 ? -7.737 -6.982 -6.185 1.00 87.94 451 ALA A N 1
ATOM 3572 C CA . ALA A 1 451 ? -9.099 -6.826 -5.679 1.00 87.94 451 ALA A CA 1
ATOM 3573 C C . ALA A 1 451 ? -9.168 -5.770 -4.566 1.00 87.94 451 ALA A C 1
ATOM 3575 O O . ALA A 1 451 ? -9.990 -4.855 -4.643 1.00 87.94 451 ALA A O 1
ATOM 3576 N N . PHE A 1 452 ? -8.260 -5.834 -3.587 1.00 90.69 452 PHE A N 1
ATOM 3577 C CA . PHE A 1 452 ? -8.166 -4.849 -2.510 1.00 90.69 452 PHE A CA 1
ATOM 3578 C C . PHE A 1 452 ? -7.927 -3.437 -3.059 1.00 90.69 452 PHE A C 1
ATOM 3580 O O . PHE A 1 452 ? -8.676 -2.510 -2.748 1.00 90.69 452 PHE A O 1
ATOM 3587 N N . HIS A 1 453 ? -6.927 -3.276 -3.932 1.00 89.31 453 HIS A N 1
ATOM 3588 C CA . HIS A 1 453 ? -6.606 -1.984 -4.539 1.00 89.31 453 HIS A CA 1
ATOM 3589 C C . HIS A 1 453 ? -7.782 -1.432 -5.344 1.00 89.31 453 HIS A C 1
ATOM 3591 O O . HIS A 1 453 ? -8.050 -0.237 -5.279 1.00 89.31 453 HIS A O 1
ATOM 3597 N N . ARG A 1 454 ? -8.503 -2.283 -6.085 1.00 89.38 454 ARG A N 1
ATOM 3598 C CA . ARG A 1 454 ? -9.672 -1.869 -6.871 1.00 89.38 454 ARG A CA 1
ATOM 3599 C C . ARG A 1 454 ? -10.772 -1.292 -5.986 1.00 89.38 454 ARG A C 1
ATOM 3601 O O . ARG A 1 454 ? -11.285 -0.231 -6.316 1.00 89.38 454 ARG A O 1
ATOM 3608 N N . VAL A 1 455 ? -11.104 -1.962 -4.883 1.00 92.12 455 VAL A N 1
ATOM 3609 C CA . VAL A 1 455 ? -12.156 -1.517 -3.956 1.00 92.12 455 VAL A CA 1
ATOM 3610 C C . VAL A 1 455 ? -11.778 -0.189 -3.300 1.00 92.12 455 VAL A C 1
ATOM 3612 O O . VAL A 1 455 ? -12.569 0.752 -3.317 1.00 92.12 455 VAL A O 1
ATOM 3615 N N . VAL A 1 456 ? -10.554 -0.078 -2.776 1.00 91.94 456 VAL A N 1
ATOM 3616 C CA . VAL A 1 456 ? -10.122 1.136 -2.066 1.00 91.94 456 VAL A CA 1
ATOM 3617 C C . VAL A 1 456 ? -9.942 2.318 -3.022 1.00 91.94 456 VAL A C 1
ATOM 3619 O O . VAL A 1 456 ? -10.365 3.426 -2.704 1.00 91.94 456 VAL A O 1
ATOM 3622 N N . LEU A 1 457 ? -9.364 2.105 -4.211 1.00 90.50 457 LEU A N 1
ATOM 3623 C CA . LEU A 1 457 ? -9.223 3.171 -5.208 1.00 90.50 457 LEU A CA 1
ATOM 3624 C C . LEU A 1 457 ? -10.579 3.629 -5.750 1.00 90.50 457 LEU A C 1
ATOM 3626 O O . LEU A 1 457 ? -10.778 4.830 -5.857 1.00 90.50 457 LEU A O 1
ATOM 3630 N N . ALA A 1 458 ? -11.524 2.717 -6.005 1.00 91.00 458 ALA A N 1
ATOM 3631 C CA . ALA A 1 458 ? -12.872 3.094 -6.434 1.00 91.00 458 ALA A CA 1
ATOM 3632 C C . ALA A 1 458 ? -13.584 3.972 -5.392 1.00 91.00 458 ALA A C 1
ATOM 3634 O O . ALA A 1 458 ? -14.271 4.925 -5.750 1.00 91.00 458 ALA A O 1
ATOM 3635 N N . TYR A 1 459 ? -13.386 3.689 -4.101 1.00 90.94 459 TYR A N 1
ATOM 3636 C CA . TYR A 1 459 ? -13.923 4.528 -3.033 1.00 90.94 459 TYR A CA 1
ATOM 3637 C C . TYR A 1 459 ? -13.251 5.902 -2.962 1.00 90.94 459 TYR A C 1
ATOM 3639 O O . TYR A 1 459 ? -13.932 6.903 -2.756 1.00 90.94 459 TYR A O 1
ATOM 3647 N N . ILE A 1 460 ? -11.931 5.969 -3.157 1.00 90.31 460 ILE A N 1
ATOM 3648 C CA . ILE A 1 460 ? -11.201 7.243 -3.221 1.00 90.31 460 ILE A CA 1
ATOM 3649 C C . ILE A 1 460 ? -11.676 8.066 -4.424 1.00 90.31 460 ILE A C 1
ATOM 3651 O O . ILE A 1 460 ? -11.949 9.249 -4.254 1.00 90.31 460 ILE A O 1
ATOM 3655 N N . ASP A 1 461 ? -11.838 7.435 -5.591 1.00 88.81 461 ASP A N 1
ATOM 3656 C CA . ASP A 1 461 ? -12.307 8.073 -6.828 1.00 88.81 461 ASP A CA 1
ATOM 3657 C C . ASP A 1 461 ? -13.737 8.629 -6.691 1.00 88.81 461 ASP A C 1
ATOM 3659 O O . ASP A 1 461 ? -14.066 9.661 -7.279 1.00 88.81 461 ASP A O 1
ATOM 3663 N N . ALA A 1 462 ? -14.580 7.985 -5.875 1.00 87.81 462 ALA A N 1
ATOM 3664 C CA . ALA A 1 462 ? -15.921 8.465 -5.545 1.00 87.81 462 ALA A CA 1
ATOM 3665 C C . ALA A 1 462 ? -15.928 9.695 -4.610 1.00 87.81 462 ALA A C 1
ATOM 3667 O O . ALA A 1 462 ? -16.940 10.387 -4.526 1.00 87.81 462 ALA A O 1
ATOM 3668 N N . HIS A 1 463 ? -14.815 9.998 -3.931 1.00 86.00 463 HIS A N 1
ATOM 3669 C CA . HIS A 1 463 ? -14.720 11.051 -2.915 1.00 86.00 463 HIS A CA 1
ATOM 3670 C C . HIS A 1 463 ? -13.548 12.009 -3.207 1.00 86.00 463 HIS A C 1
ATOM 3672 O O . HIS A 1 463 ? -12.442 11.856 -2.669 1.00 86.00 463 HIS A O 1
ATOM 3678 N N . PRO A 1 464 ? -13.782 13.077 -3.996 1.00 83.69 464 PRO A N 1
ATOM 3679 C CA . PRO A 1 464 ? -12.724 13.963 -4.489 1.00 83.69 464 PRO A CA 1
ATOM 3680 C C . PRO A 1 464 ? -11.858 14.621 -3.404 1.00 83.69 464 PRO A C 1
ATOM 3682 O O . PRO A 1 464 ? -10.699 14.949 -3.654 1.00 83.69 464 PRO A O 1
ATOM 3685 N N . HIS A 1 465 ? -12.382 14.804 -2.187 1.00 81.44 465 HIS A N 1
ATOM 3686 C CA . HIS A 1 465 ? -11.650 15.410 -1.068 1.00 81.44 465 HIS A CA 1
ATOM 3687 C C . HIS A 1 465 ? -10.499 14.531 -0.534 1.00 81.44 465 HIS A C 1
ATOM 3689 O O . HIS A 1 465 ? -9.603 15.049 0.142 1.00 81.44 465 HIS A O 1
ATOM 3695 N N . MET A 1 466 ? -10.488 13.229 -0.853 1.00 84.25 466 MET A N 1
ATOM 3696 C CA . MET A 1 466 ? -9.415 12.286 -0.503 1.00 84.25 466 MET A CA 1
ATOM 3697 C C . MET A 1 466 ? -8.329 12.170 -1.585 1.00 84.25 466 MET A C 1
ATOM 3699 O O . MET A 1 466 ? -7.260 11.591 -1.343 1.00 84.25 466 MET A O 1
ATOM 3703 N N . HIS A 1 467 ? -8.551 12.740 -2.776 1.00 82.88 467 HIS A N 1
ATOM 3704 C CA . HIS A 1 467 ? -7.600 12.660 -3.883 1.00 82.88 467 HIS A CA 1
ATOM 3705 C C . HIS A 1 467 ? -6.244 13.263 -3.506 1.00 82.88 467 HIS A C 1
ATOM 3707 O O . HIS A 1 467 ? -6.123 14.411 -3.083 1.00 82.88 467 HIS A O 1
ATOM 3713 N N . GLY A 1 468 ? -5.184 12.470 -3.671 1.00 80.88 468 GLY A N 1
ATOM 3714 C CA . GLY A 1 468 ? -3.817 12.894 -3.366 1.00 80.88 468 GLY A CA 1
ATOM 3715 C C . GLY A 1 468 ? -3.474 12.997 -1.874 1.00 80.88 468 GLY A C 1
ATOM 3716 O O . GLY A 1 468 ? -2.322 13.331 -1.580 1.00 80.88 468 GLY A O 1
ATOM 3717 N N . LYS A 1 469 ? -4.419 12.686 -0.967 1.00 86.19 469 LYS A N 1
ATOM 3718 C CA . LYS A 1 469 ? -4.195 12.543 0.485 1.00 86.19 469 LYS A CA 1
ATOM 3719 C C . LYS A 1 469 ? -3.896 11.095 0.891 1.00 86.19 469 LYS A C 1
ATOM 3721 O O . LYS A 1 469 ? -3.156 10.877 1.846 1.00 86.19 469 LYS A O 1
ATOM 3726 N N . VAL A 1 470 ? -4.425 10.110 0.157 1.00 90.25 470 VAL A N 1
ATOM 3727 C CA . VAL A 1 470 ? -4.245 8.676 0.449 1.00 90.25 470 VAL A CA 1
ATOM 3728 C C . VAL A 1 470 ? -3.208 8.041 -0.478 1.00 90.25 470 VAL A C 1
ATOM 3730 O O . VAL A 1 470 ? -3.249 8.190 -1.701 1.00 90.25 470 VAL A O 1
ATOM 3733 N N . THR A 1 471 ? -2.266 7.296 0.100 1.00 90.94 471 THR A N 1
ATOM 3734 C CA . THR A 1 471 ? -1.248 6.535 -0.629 1.00 90.94 471 THR A CA 1
ATOM 3735 C C . THR A 1 471 ? -1.287 5.067 -0.228 1.00 90.94 471 THR A C 1
ATOM 3737 O O . THR A 1 471 ? -0.858 4.716 0.863 1.00 90.94 471 THR A O 1
ATOM 3740 N N . LEU A 1 472 ? -1.716 4.201 -1.149 1.00 91.62 472 LEU A N 1
ATOM 3741 C CA . LEU A 1 472 ? -1.620 2.747 -0.987 1.00 91.62 472 LEU A CA 1
ATOM 3742 C C . LEU A 1 472 ? -0.206 2.252 -1.319 1.00 91.62 472 LEU A C 1
ATOM 3744 O O . LEU A 1 472 ? 0.355 2.631 -2.357 1.00 91.62 472 LEU A O 1
ATOM 3748 N N . LEU A 1 473 ? 0.346 1.421 -0.437 1.00 91.94 473 LEU A N 1
ATOM 3749 C CA . LEU A 1 473 ? 1.627 0.740 -0.555 1.00 91.94 473 LEU A CA 1
ATOM 3750 C C . LEU A 1 473 ? 1.458 -0.759 -0.280 1.00 91.94 473 LEU A C 1
ATOM 3752 O O . LEU A 1 473 ? 0.984 -1.144 0.787 1.00 91.94 473 LEU A O 1
ATOM 3756 N N . SER A 1 474 ? 1.941 -1.593 -1.195 1.00 90.25 474 SER A N 1
ATOM 3757 C CA . SER A 1 474 ? 2.027 -3.039 -0.972 1.00 90.25 474 SER A CA 1
ATOM 3758 C C . SER A 1 474 ? 3.393 -3.402 -0.406 1.00 90.25 474 SER A C 1
ATOM 3760 O O . SER A 1 474 ? 4.425 -3.045 -0.993 1.00 90.25 474 SER A O 1
ATOM 3762 N N . GLY A 1 475 ? 3.417 -4.078 0.738 1.00 89.62 475 GLY A N 1
ATOM 3763 C CA . GLY A 1 475 ? 4.646 -4.480 1.419 1.00 89.62 475 GLY A CA 1
ATOM 3764 C C . GLY A 1 475 ? 4.403 -4.954 2.848 1.00 89.62 475 GLY A C 1
ATOM 3765 O O . GLY A 1 475 ? 3.366 -4.661 3.440 1.00 89.62 475 GLY A O 1
ATOM 3766 N N . SER A 1 476 ? 5.373 -5.677 3.405 1.00 91.00 476 SER A N 1
ATOM 3767 C CA . SER A 1 476 ? 5.275 -6.192 4.770 1.00 91.00 476 SER A CA 1
ATOM 3768 C C . SER A 1 476 ? 5.811 -5.179 5.779 1.00 91.00 476 SER A C 1
ATOM 3770 O O . SER A 1 476 ? 6.930 -4.693 5.616 1.00 91.00 476 SER A O 1
ATOM 3772 N N . PRO A 1 477 ? 5.103 -4.901 6.886 1.00 90.56 477 PRO A N 1
ATOM 3773 C CA . PRO A 1 477 ? 5.671 -4.122 7.986 1.00 90.56 477 PRO A CA 1
ATOM 3774 C C . PRO A 1 477 ? 6.787 -4.861 8.741 1.00 90.56 477 PRO A C 1
ATOM 3776 O O . PRO A 1 477 ? 7.459 -4.260 9.572 1.00 90.56 477 PRO A O 1
ATOM 3779 N N . LEU A 1 478 ? 7.017 -6.147 8.460 1.00 90.62 478 LEU A N 1
ATOM 3780 C CA . LEU A 1 478 ? 8.166 -6.891 8.984 1.00 90.62 478 LEU A CA 1
ATOM 3781 C C . LEU A 1 478 ? 9.455 -6.614 8.186 1.00 90.62 478 LEU A C 1
ATOM 3783 O O . LEU A 1 478 ? 10.542 -6.990 8.617 1.00 90.62 478 LEU A O 1
ATOM 3787 N N . SER A 1 479 ? 9.342 -5.969 7.021 1.00 91.88 479 SER A N 1
ATOM 3788 C CA . SER A 1 479 ? 10.435 -5.722 6.080 1.00 91.88 479 SER A CA 1
ATOM 3789 C C . SER A 1 479 ? 10.952 -4.283 6.192 1.00 91.88 479 SER A C 1
ATOM 3791 O O . SER A 1 479 ? 10.255 -3.327 5.846 1.00 91.88 479 SER A O 1
ATOM 3793 N N . ASP A 1 480 ? 12.212 -4.103 6.608 1.00 90.19 480 ASP A N 1
ATOM 3794 C CA . ASP A 1 480 ? 12.853 -2.780 6.719 1.00 90.19 480 ASP A CA 1
ATOM 3795 C C . ASP A 1 480 ? 12.790 -1.930 5.428 1.00 90.19 480 ASP A C 1
ATOM 3797 O O . ASP A 1 480 ? 12.520 -0.721 5.516 1.00 90.19 480 ASP A O 1
ATOM 3801 N N . PRO A 1 481 ? 13.005 -2.492 4.215 1.00 90.69 481 PRO A N 1
ATOM 3802 C CA . PRO A 1 481 ? 12.807 -1.761 2.963 1.00 90.69 481 PRO A CA 1
ATOM 3803 C C . PRO A 1 481 ? 11.404 -1.162 2.807 1.00 90.69 481 PRO A C 1
ATOM 3805 O O . PRO A 1 481 ? 11.273 -0.030 2.329 1.00 90.69 481 PRO A O 1
ATOM 3808 N N . ASP A 1 482 ? 10.368 -1.880 3.237 1.00 91.69 482 ASP A N 1
ATOM 3809 C CA . ASP A 1 482 ? 8.973 -1.454 3.113 1.00 91.69 482 ASP A CA 1
ATOM 3810 C C . ASP A 1 482 ? 8.625 -0.386 4.155 1.00 91.69 482 ASP A C 1
ATOM 3812 O O . ASP A 1 482 ? 8.004 0.628 3.821 1.00 91.69 482 ASP A O 1
ATOM 3816 N N . LEU A 1 483 ? 9.164 -0.508 5.372 1.00 92.31 483 LEU A N 1
ATOM 3817 C CA . LEU A 1 483 ? 9.095 0.548 6.387 1.00 92.31 483 LEU A CA 1
ATOM 3818 C C . LEU A 1 483 ? 9.763 1.850 5.899 1.00 92.31 483 LEU A C 1
ATOM 3820 O O . LEU A 1 483 ? 9.238 2.957 6.075 1.00 92.31 483 LEU A O 1
ATOM 3824 N N . CYS A 1 484 ? 10.905 1.731 5.212 1.00 91.50 484 CYS A N 1
ATOM 3825 C CA . CYS A 1 484 ? 11.612 2.856 4.595 1.00 91.50 484 CYS A CA 1
ATOM 3826 C C . CYS A 1 484 ? 10.876 3.445 3.379 1.00 91.50 484 CYS A C 1
ATOM 3828 O O . CYS A 1 484 ? 11.040 4.641 3.076 1.00 91.50 484 CYS A O 1
ATOM 3830 N N . ARG A 1 485 ? 10.092 2.627 2.662 1.00 90.88 485 ARG A N 1
ATOM 3831 C CA . ARG A 1 485 ? 9.198 3.072 1.583 1.00 90.88 485 ARG A CA 1
ATOM 3832 C C . ARG A 1 485 ? 8.014 3.859 2.127 1.00 90.88 485 ARG A C 1
ATOM 3834 O O . ARG A 1 485 ? 7.681 4.875 1.523 1.00 90.88 485 ARG A O 1
ATOM 3841 N N . ALA A 1 486 ? 7.447 3.431 3.253 1.00 91.94 486 ALA A N 1
ATOM 3842 C CA . ALA A 1 486 ? 6.336 4.087 3.942 1.00 91.94 486 ALA A CA 1
ATOM 3843 C C . ALA A 1 486 ? 6.747 5.316 4.773 1.00 91.94 486 ALA A C 1
ATOM 3845 O O . ALA A 1 486 ? 5.883 6.038 5.259 1.00 91.94 486 ALA A O 1
ATOM 3846 N N . LYS A 1 487 ? 8.055 5.584 4.922 1.00 92.19 487 LYS A N 1
ATOM 3847 C CA . LYS A 1 487 ? 8.588 6.702 5.727 1.00 92.19 487 LYS A CA 1
ATOM 3848 C C . LYS A 1 487 ? 8.098 6.665 7.178 1.00 92.19 487 LYS A C 1
ATOM 3850 O O . LYS A 1 487 ? 7.781 7.696 7.761 1.00 92.19 487 LYS A O 1
ATOM 3855 N N . ILE A 1 488 ? 8.081 5.473 7.775 1.00 91.81 488 ILE A N 1
ATOM 3856 C CA . ILE A 1 488 ? 7.579 5.263 9.143 1.00 91.81 488 ILE A CA 1
ATOM 3857 C C . ILE A 1 488 ? 8.364 6.047 10.202 1.00 91.81 488 ILE A C 1
ATOM 3859 O O . ILE A 1 488 ? 7.778 6.496 11.179 1.00 91.81 488 ILE A O 1
ATOM 3863 N N . ARG A 1 489 ? 9.662 6.292 9.984 1.00 90.25 489 ARG A N 1
ATOM 3864 C CA . ARG A 1 489 ? 10.492 7.119 10.881 1.00 90.25 489 ARG A CA 1
ATOM 3865 C C . ARG A 1 489 ? 9.984 8.551 11.046 1.00 90.25 489 ARG A C 1
ATOM 3867 O O . ARG A 1 489 ? 10.202 9.144 12.091 1.00 90.25 489 ARG A O 1
ATOM 3874 N N . ASP A 1 490 ? 9.338 9.087 10.016 1.00 88.19 490 ASP A N 1
ATOM 3875 C CA . ASP A 1 490 ? 8.854 10.467 9.979 1.00 88.19 490 ASP A CA 1
ATOM 3876 C C . ASP A 1 490 ? 7.336 10.546 10.256 1.00 88.19 490 ASP A C 1
ATOM 3878 O O . ASP A 1 490 ? 6.754 11.627 10.197 1.00 88.19 490 ASP A O 1
ATOM 3882 N N . ALA A 1 491 ? 6.674 9.406 10.499 1.00 88.25 491 ALA A N 1
ATOM 3883 C CA . ALA A 1 491 ? 5.225 9.336 10.672 1.00 88.25 491 ALA A CA 1
ATOM 3884 C C . ALA A 1 491 ? 4.791 9.927 12.018 1.00 88.25 491 ALA A C 1
ATOM 3886 O O . ALA A 1 491 ? 5.424 9.699 13.047 1.00 88.25 491 ALA A O 1
ATOM 3887 N N . THR A 1 492 ? 3.672 10.650 12.032 1.00 87.44 492 THR A N 1
ATOM 3888 C CA . THR A 1 492 ? 3.090 11.203 13.266 1.00 87.44 492 THR A CA 1
ATOM 3889 C C . THR A 1 492 ? 2.420 10.117 14.106 1.00 87.44 492 THR A C 1
ATOM 3891 O O . THR A 1 492 ? 2.569 10.091 15.327 1.00 87.44 492 THR A O 1
ATOM 3894 N N . ALA A 1 493 ? 1.721 9.190 13.451 1.00 89.31 493 ALA A N 1
ATOM 3895 C CA . ALA A 1 493 ? 1.092 8.050 14.100 1.00 89.31 493 ALA A CA 1
ATOM 3896 C C . ALA A 1 493 ? 1.107 6.808 13.201 1.00 89.31 493 ALA A C 1
ATOM 3898 O O . ALA A 1 493 ? 1.133 6.925 11.971 1.00 89.31 493 ALA A O 1
ATOM 3899 N N . VAL A 1 494 ? 1.073 5.629 13.822 1.00 93.56 494 VAL A N 1
ATOM 3900 C CA . VAL A 1 494 ? 0.965 4.332 13.148 1.00 93.56 494 VAL A CA 1
ATOM 3901 C C . VAL A 1 494 ? -0.186 3.528 13.753 1.00 93.56 494 VAL A C 1
ATOM 3903 O O . VAL A 1 494 ? -0.203 3.286 14.959 1.00 93.56 494 VAL A O 1
ATOM 3906 N N . PHE A 1 495 ? -1.124 3.104 12.910 1.00 94.62 495 PHE A N 1
ATOM 3907 C CA . PHE A 1 495 ? -2.272 2.275 13.270 1.00 94.62 495 PHE A CA 1
ATOM 3908 C C . PHE A 1 495 ? -2.046 0.829 12.826 1.00 94.62 495 PHE A C 1
ATOM 3910 O O . PHE A 1 495 ? -1.732 0.595 11.662 1.00 94.62 495 PHE A O 1
ATOM 3917 N N . PHE A 1 496 ? -2.243 -0.136 13.725 1.00 94.56 496 PHE A N 1
ATOM 3918 C CA . PHE A 1 496 ? -2.118 -1.571 13.455 1.00 94.56 496 PHE A CA 1
ATOM 3919 C C . PHE A 1 496 ? -3.488 -2.242 13.495 1.00 94.56 496 PHE A C 1
ATOM 3921 O O . PHE A 1 496 ? -4.029 -2.494 14.577 1.00 94.56 496 PHE A O 1
ATOM 3928 N N . LEU A 1 497 ? -4.038 -2.553 12.320 1.00 93.56 497 LEU A N 1
ATOM 3929 C CA . LEU A 1 497 ? -5.333 -3.216 12.191 1.00 93.56 497 LEU A CA 1
ATOM 3930 C C . LEU A 1 497 ? -5.174 -4.688 11.766 1.00 93.56 497 LEU A C 1
ATOM 3932 O O . LEU A 1 497 ? -4.618 -4.958 10.695 1.00 93.56 497 LEU A O 1
ATOM 3936 N N . PRO A 1 498 ? -5.684 -5.647 12.560 1.00 91.81 498 PRO A N 1
ATOM 3937 C CA . PRO A 1 498 ? -5.774 -7.041 12.149 1.00 91.81 498 PRO A CA 1
ATOM 3938 C C . PRO A 1 498 ? -6.944 -7.243 11.177 1.00 91.81 498 PRO A C 1
ATOM 3940 O O . PRO A 1 498 ? -7.896 -6.449 11.149 1.00 91.81 498 PRO A O 1
ATOM 3943 N N . ASN A 1 499 ? -6.915 -8.347 10.430 1.00 89.12 499 ASN A N 1
ATOM 3944 C CA . ASN A 1 499 ? -8.083 -8.795 9.675 1.00 89.12 499 ASN A CA 1
ATOM 3945 C C . ASN A 1 499 ? -9.152 -9.325 10.643 1.00 89.12 499 ASN A C 1
ATOM 3947 O O . ASN A 1 499 ? -9.016 -10.424 11.185 1.00 89.12 499 ASN A O 1
ATOM 3951 N N . LYS A 1 500 ? -10.245 -8.578 10.831 1.00 83.38 500 LYS A N 1
ATOM 3952 C CA . LYS A 1 500 ? -11.350 -9.000 11.716 1.00 83.38 500 LYS A CA 1
ATOM 3953 C C . LYS A 1 500 ? -12.083 -10.247 11.213 1.00 83.38 500 LYS A C 1
ATOM 3955 O O . LYS A 1 500 ? -12.726 -10.921 12.009 1.00 83.38 500 LYS A O 1
ATOM 3960 N N . TYR A 1 501 ? -11.966 -10.549 9.921 1.00 79.00 501 TYR A N 1
ATOM 3961 C CA . TYR A 1 501 ? -12.652 -11.650 9.244 1.00 79.00 501 TYR A CA 1
ATOM 3962 C C . TYR A 1 501 ? -11.739 -12.866 9.015 1.00 79.00 501 TYR A C 1
ATOM 3964 O O . TYR A 1 501 ? -12.106 -13.797 8.294 1.00 79.00 501 TYR A O 1
ATOM 3972 N N . ALA A 1 502 ? -10.530 -12.872 9.593 1.00 78.00 502 ALA A N 1
ATOM 3973 C CA . ALA A 1 502 ? -9.616 -14.004 9.488 1.00 78.00 502 ALA A CA 1
ATOM 3974 C C . ALA A 1 502 ? -10.211 -15.271 10.125 1.00 78.00 502 ALA A C 1
ATOM 3976 O O . ALA A 1 502 ? -10.781 -15.232 11.214 1.00 78.00 502 ALA A O 1
ATOM 3977 N N . LYS A 1 503 ? -9.998 -16.426 9.476 1.00 71.81 503 LYS A N 1
ATOM 3978 C CA . LYS A 1 503 ? -10.442 -17.738 9.988 1.00 71.81 503 LYS A CA 1
ATOM 3979 C C . LYS A 1 503 ? -9.830 -18.068 11.353 1.00 71.81 503 LYS A C 1
ATOM 3981 O O . LYS A 1 503 ? -10.484 -18.672 12.197 1.00 71.81 503 LYS A O 1
ATOM 3986 N N . LEU A 1 504 ? -8.573 -17.674 11.561 1.00 78.62 504 LEU A N 1
ATOM 3987 C CA . LEU A 1 504 ? -7.797 -17.946 12.769 1.00 78.62 504 LEU A CA 1
ATOM 3988 C C . LEU A 1 504 ? -7.409 -16.624 13.438 1.00 78.62 504 LEU A C 1
ATOM 3990 O O . LEU A 1 504 ? -6.303 -16.119 13.266 1.00 78.62 504 LEU A O 1
ATOM 3994 N N . ALA A 1 505 ? -8.334 -16.064 14.223 1.00 78.62 505 ALA A N 1
ATOM 3995 C CA . ALA A 1 505 ? -8.143 -14.776 14.898 1.00 78.62 505 ALA A CA 1
ATOM 3996 C C . ALA A 1 505 ? -6.886 -14.732 15.791 1.00 78.62 505 ALA A C 1
ATOM 3998 O O . ALA A 1 505 ? -6.207 -13.715 15.841 1.00 78.62 505 ALA A O 1
ATOM 3999 N N . ASN A 1 506 ? -6.538 -15.841 16.456 1.00 81.69 506 ASN A N 1
ATOM 4000 C CA . ASN A 1 506 ? -5.343 -15.903 17.305 1.00 81.69 506 ASN A CA 1
ATOM 4001 C C . ASN A 1 506 ? -4.037 -15.793 16.509 1.00 81.69 506 ASN A C 1
ATOM 4003 O O . ASN A 1 506 ? -3.091 -15.168 16.982 1.00 81.69 506 ASN A O 1
ATOM 4007 N N . GLU A 1 507 ? -3.972 -16.400 15.321 1.00 84.69 507 GLU A N 1
ATOM 4008 C CA . GLU A 1 507 ? -2.793 -16.299 14.454 1.00 84.69 507 GLU A CA 1
ATOM 4009 C C . GLU A 1 507 ? -2.652 -14.883 13.900 1.00 84.69 507 GLU A C 1
ATOM 4011 O O . GLU A 1 507 ? -1.553 -14.334 13.886 1.00 84.69 507 GLU A O 1
ATOM 4016 N N . GLU A 1 508 ? -3.769 -14.263 13.511 1.00 87.44 508 GLU A N 1
ATOM 4017 C CA . GLU A 1 508 ? -3.783 -12.883 13.030 1.00 87.44 508 GLU A CA 1
ATOM 4018 C C . GLU A 1 508 ? -3.408 -11.881 14.138 1.00 87.44 508 GLU A C 1
ATOM 4020 O O . GLU A 1 508 ? -2.612 -10.976 13.892 1.00 87.44 508 GLU A O 1
ATOM 4025 N N . ASP A 1 509 ? -3.889 -12.069 15.372 1.00 87.56 509 ASP A N 1
ATOM 4026 C CA . ASP A 1 509 ? -3.473 -11.265 16.530 1.00 87.56 509 ASP A CA 1
ATOM 4027 C C . ASP A 1 509 ? -1.975 -11.430 16.824 1.00 87.56 509 ASP A C 1
ATOM 4029 O O . ASP A 1 509 ? -1.271 -10.440 17.031 1.00 87.56 509 ASP A O 1
ATOM 4033 N N . ALA A 1 510 ? -1.464 -12.667 16.816 1.00 87.31 510 ALA A N 1
ATOM 4034 C CA . ALA A 1 510 ? -0.043 -12.939 17.023 1.00 87.31 510 ALA A CA 1
ATOM 4035 C C . ALA A 1 510 ? 0.817 -12.298 15.923 1.00 87.31 510 ALA A C 1
ATOM 4037 O O . ALA A 1 510 ? 1.839 -11.674 16.221 1.00 87.31 510 ALA A O 1
ATOM 4038 N N . ALA A 1 511 ? 0.382 -12.382 14.663 1.00 88.88 511 ALA A N 1
ATOM 4039 C CA . ALA A 1 511 ? 1.017 -11.679 13.558 1.00 88.88 511 ALA A CA 1
ATOM 4040 C C . ALA A 1 511 ? 0.992 -10.164 13.795 1.00 88.88 511 ALA A C 1
ATOM 4042 O O . ALA A 1 511 ? 2.028 -9.517 13.663 1.00 88.88 511 ALA A O 1
ATOM 4043 N N . ASN A 1 512 ? -0.137 -9.589 14.220 1.00 90.94 512 ASN A N 1
ATOM 4044 C CA . ASN A 1 512 ? -0.238 -8.158 14.496 1.00 90.94 512 ASN A CA 1
ATOM 4045 C C . ASN A 1 512 ? 0.714 -7.702 15.618 1.00 90.94 512 ASN A C 1
ATOM 4047 O O . ASN A 1 512 ? 1.375 -6.675 15.473 1.00 90.94 512 ASN A O 1
ATOM 4051 N N . VAL A 1 513 ? 0.875 -8.498 16.683 1.00 88.81 513 VAL A N 1
ATOM 4052 C CA . VAL A 1 513 ? 1.878 -8.258 17.740 1.00 88.81 513 VAL A CA 1
ATOM 4053 C C . VAL A 1 513 ? 3.296 -8.214 17.156 1.00 88.81 513 VAL A C 1
ATOM 4055 O O . VAL A 1 513 ? 4.077 -7.325 17.500 1.00 88.81 513 VAL A O 1
ATOM 4058 N N . LEU A 1 514 ? 3.641 -9.125 16.239 1.00 89.00 514 LEU A N 1
ATOM 4059 C CA . LEU A 1 514 ? 4.947 -9.113 15.567 1.00 89.00 514 LEU A CA 1
ATOM 4060 C C . LEU A 1 514 ? 5.138 -7.867 14.689 1.00 89.00 514 LEU A C 1
ATOM 4062 O O . LEU A 1 514 ? 6.225 -7.288 14.689 1.00 89.00 514 LEU A O 1
ATOM 4066 N N . ARG A 1 515 ? 4.091 -7.419 13.984 1.00 91.06 515 ARG A N 1
ATOM 4067 C CA . ARG A 1 515 ? 4.124 -6.186 13.174 1.00 91.06 515 ARG A CA 1
ATOM 4068 C C . ARG A 1 515 ? 4.358 -4.953 14.046 1.00 91.06 515 ARG A C 1
ATOM 4070 O O . ARG A 1 515 ? 5.168 -4.101 13.685 1.00 91.06 515 ARG A O 1
ATOM 4077 N N . VAL A 1 516 ? 3.710 -4.887 15.212 1.00 89.75 516 VAL A N 1
ATOM 4078 C CA . VAL A 1 516 ? 3.963 -3.839 16.211 1.00 89.75 516 VAL A CA 1
ATOM 4079 C C . VAL A 1 516 ? 5.423 -3.852 16.644 1.00 89.75 516 VAL A C 1
ATOM 4081 O O . VAL A 1 516 ? 6.084 -2.820 16.554 1.00 89.75 516 VAL A O 1
ATOM 4084 N N . LEU A 1 517 ? 5.950 -5.014 17.039 1.00 86.06 517 LEU A N 1
ATOM 4085 C CA . LEU A 1 517 ? 7.340 -5.146 17.484 1.00 86.06 517 LEU A CA 1
ATOM 4086 C C . LEU A 1 517 ? 8.350 -4.729 16.402 1.00 86.06 517 LEU A C 1
ATOM 4088 O O . LEU A 1 517 ? 9.342 -4.061 16.702 1.00 86.06 517 LEU A O 1
ATOM 4092 N N . ALA A 1 518 ? 8.094 -5.083 15.140 1.00 88.69 518 ALA A N 1
ATOM 4093 C CA . ALA A 1 518 ? 8.939 -4.683 14.017 1.00 88.69 518 ALA A CA 1
ATOM 4094 C C . ALA A 1 518 ? 8.987 -3.154 13.861 1.00 88.69 518 ALA A C 1
ATOM 4096 O O . ALA A 1 518 ? 10.067 -2.569 13.769 1.00 88.69 518 ALA A O 1
ATOM 4097 N N . VAL A 1 519 ? 7.832 -2.488 13.921 1.00 89.69 519 VAL A N 1
ATOM 4098 C CA . VAL A 1 519 ? 7.745 -1.029 13.787 1.00 89.69 519 VAL A CA 1
ATOM 4099 C C . VAL A 1 519 ? 8.287 -0.298 15.018 1.00 89.69 519 VAL A C 1
ATOM 4101 O O . VAL A 1 519 ? 8.962 0.718 14.851 1.00 89.69 519 VAL A O 1
ATOM 4104 N N . THR A 1 520 ? 8.074 -0.808 16.239 1.00 85.94 520 THR A N 1
ATOM 4105 C CA . THR A 1 520 ? 8.583 -0.176 17.475 1.00 85.94 520 THR A CA 1
ATOM 4106 C C . THR A 1 520 ? 10.101 -0.024 17.483 1.00 85.94 520 THR A C 1
ATOM 4108 O O . THR A 1 520 ? 10.616 0.903 18.100 1.00 85.94 520 THR A O 1
ATOM 4111 N N . ASN A 1 521 ? 10.820 -0.893 16.767 1.00 83.12 521 ASN A N 1
ATOM 4112 C CA . ASN A 1 521 ? 12.277 -0.830 16.659 1.00 83.12 521 ASN A CA 1
ATOM 4113 C C . ASN A 1 521 ? 12.769 0.269 15.700 1.00 83.12 521 ASN A C 1
ATOM 4115 O O . ASN A 1 521 ? 13.943 0.634 15.739 1.00 83.12 521 ASN A O 1
ATOM 4119 N N . VAL A 1 522 ? 11.901 0.769 14.814 1.00 86.19 522 VAL A N 1
ATOM 4120 C CA . VAL A 1 522 ? 12.269 1.677 13.714 1.00 86.19 522 VAL A CA 1
ATOM 4121 C C . VAL A 1 522 ? 11.646 3.064 13.867 1.00 86.19 522 VAL A C 1
ATOM 4123 O O . VAL A 1 522 ? 12.232 4.039 13.395 1.00 86.19 522 VAL A O 1
ATOM 4126 N N . VAL A 1 523 ? 10.462 3.160 14.471 1.00 85.56 523 VAL A N 1
ATOM 4127 C CA . VAL A 1 523 ? 9.682 4.399 14.589 1.00 85.56 523 VAL A CA 1
ATOM 4128 C C . VAL A 1 523 ? 10.380 5.443 15.475 1.00 85.56 523 VAL A C 1
ATOM 4130 O O . VAL A 1 523 ? 11.139 5.099 16.379 1.00 85.56 523 VAL A O 1
ATOM 4133 N N . ALA A 1 524 ? 10.138 6.732 15.218 1.00 78.38 524 ALA A N 1
ATOM 4134 C CA . ALA A 1 524 ? 10.645 7.799 16.076 1.00 78.38 524 ALA A CA 1
ATOM 4135 C C . ALA A 1 524 ? 9.935 7.812 17.440 1.00 78.38 524 ALA A C 1
ATOM 4137 O O . ALA A 1 524 ? 8.749 7.510 17.548 1.00 78.38 524 ALA A O 1
ATOM 4138 N N . ASP A 1 525 ? 10.643 8.252 18.483 1.00 73.88 525 ASP A N 1
ATOM 4139 C CA . ASP A 1 525 ? 10.111 8.303 19.853 1.00 73.88 525 ASP A CA 1
ATOM 4140 C C . ASP A 1 525 ? 8.898 9.231 20.023 1.00 73.88 525 ASP A C 1
ATOM 4142 O O . ASP A 1 525 ? 8.132 9.070 20.970 1.00 73.88 525 ASP A O 1
ATOM 4146 N N . ALA A 1 526 ? 8.733 10.200 19.120 1.00 71.06 526 ALA A N 1
ATOM 4147 C CA . ALA A 1 526 ? 7.616 11.141 19.121 1.00 71.06 526 ALA A CA 1
ATOM 4148 C C . ALA A 1 526 ? 6.350 10.596 18.435 1.00 71.06 526 ALA A C 1
ATOM 4150 O O . ALA A 1 526 ? 5.302 11.230 18.524 1.00 71.06 526 ALA A O 1
ATOM 4151 N N . SER A 1 527 ? 6.434 9.463 17.732 1.00 82.00 527 SER A N 1
ATOM 4152 C CA . SER A 1 527 ? 5.308 8.896 16.991 1.00 82.00 527 SER A CA 1
ATOM 4153 C C . SER A 1 527 ? 4.374 8.109 17.909 1.00 82.00 527 SER A C 1
ATOM 4155 O O . SER A 1 527 ? 4.819 7.333 18.758 1.00 82.00 527 SER A O 1
ATOM 4157 N N . HIS A 1 528 ? 3.066 8.251 17.701 1.00 84.25 528 HIS A N 1
ATOM 4158 C CA . HIS A 1 528 ? 2.061 7.501 18.455 1.00 84.25 528 HIS A CA 1
ATOM 4159 C C . HIS A 1 528 ? 1.731 6.169 17.777 1.00 84.25 528 HIS A C 1
ATOM 4161 O O . HIS A 1 528 ? 1.493 6.118 16.573 1.00 84.25 528 HIS A O 1
ATOM 4167 N N . LEU A 1 529 ? 1.700 5.087 18.550 1.00 88.31 529 LEU A N 1
ATOM 4168 C CA . LEU A 1 529 ? 1.324 3.758 18.068 1.00 88.31 529 LEU A CA 1
ATOM 4169 C C . LEU A 1 529 ? -0.055 3.405 18.614 1.00 88.31 529 LEU A C 1
ATOM 4171 O O . LEU A 1 529 ? -0.252 3.489 19.825 1.00 88.31 529 LEU A O 1
ATOM 4175 N N . PHE A 1 530 ? -0.968 3.009 17.730 1.00 90.06 530 PHE A N 1
ATOM 4176 C CA . PHE A 1 530 ? -2.322 2.561 18.050 1.00 90.06 530 PHE A CA 1
ATOM 4177 C C . PHE A 1 530 ? -2.519 1.165 17.496 1.00 90.06 530 PHE A C 1
ATOM 4179 O O . PHE A 1 530 ? -2.273 0.941 16.313 1.00 90.06 530 PHE A O 1
ATOM 4186 N N . ALA A 1 531 ? -2.959 0.220 18.314 1.00 90.94 531 ALA A N 1
ATOM 4187 C CA . ALA A 1 531 ? -3.035 -1.166 17.881 1.00 90.94 531 ALA A CA 1
ATOM 4188 C C . ALA A 1 531 ? -4.327 -1.835 18.337 1.00 90.94 531 ALA A C 1
ATOM 4190 O O . ALA A 1 531 ? -4.820 -1.614 19.441 1.00 90.94 531 ALA A O 1
ATOM 4191 N N . MET A 1 532 ? -4.871 -2.664 17.451 1.00 89.75 532 MET A N 1
ATOM 4192 C CA . MET A 1 532 ? -6.097 -3.407 17.689 1.00 89.75 532 MET A CA 1
ATOM 4193 C C . MET A 1 532 ? -5.811 -4.907 17.808 1.00 89.75 532 MET A C 1
ATOM 4195 O O . MET A 1 532 ? -5.007 -5.455 17.055 1.00 89.75 532 MET A O 1
ATOM 4199 N N . VAL A 1 533 ? -6.507 -5.577 18.725 1.00 87.94 533 VAL A N 1
ATOM 4200 C CA . VAL A 1 533 ? -6.578 -7.044 18.815 1.00 87.94 533 VAL A CA 1
ATOM 4201 C C . VAL A 1 533 ? -8.020 -7.497 18.723 1.00 87.94 533 VAL A C 1
ATOM 4203 O O . VAL A 1 533 ? -8.942 -6.793 19.145 1.00 87.94 533 VAL A O 1
ATOM 4206 N N . VAL A 1 534 ? -8.225 -8.684 18.168 1.00 85.88 534 VAL A N 1
ATOM 4207 C CA . VAL A 1 534 ? -9.540 -9.312 18.126 1.00 85.88 534 VAL A CA 1
ATOM 4208 C C . VAL A 1 534 ? -9.813 -9.996 19.463 1.00 85.88 534 VAL A C 1
ATOM 4210 O O . VAL A 1 534 ? -10.794 -9.649 20.117 1.00 85.88 534 VAL A O 1
ATOM 4213 N N . ASN A 1 535 ? -8.933 -10.903 19.903 1.00 82.25 535 ASN A N 1
ATOM 4214 C CA . ASN A 1 535 ? -9.124 -11.698 21.114 1.00 82.25 535 ASN A CA 1
ATOM 4215 C C . ASN A 1 535 ? -8.562 -10.999 22.367 1.00 82.25 535 ASN A C 1
ATOM 4217 O O . ASN A 1 535 ? -7.397 -10.601 22.431 1.00 82.25 535 ASN A O 1
ATOM 4221 N N . ALA A 1 536 ? -9.376 -10.946 23.422 1.00 80.44 536 ALA A N 1
ATOM 4222 C CA . ALA A 1 536 ? -8.998 -10.377 24.714 1.00 80.44 536 ALA A CA 1
ATOM 4223 C C . ALA A 1 536 ? -7.868 -11.133 25.429 1.00 80.44 536 ALA A C 1
ATOM 4225 O O . ALA A 1 536 ? -7.141 -10.531 26.217 1.00 80.44 536 ALA A O 1
ATOM 4226 N N . GLU A 1 537 ? -7.675 -12.428 25.161 1.00 77.81 537 GLU A N 1
ATOM 4227 C CA . GLU A 1 537 ? -6.553 -13.185 25.738 1.00 77.81 537 GLU A CA 1
ATOM 4228 C C . GLU A 1 537 ? -5.194 -12.644 25.260 1.00 77.81 537 GLU A C 1
ATOM 4230 O O . GLU A 1 537 ? -4.232 -12.600 26.033 1.00 77.81 537 GLU A O 1
ATOM 4235 N N . ASN A 1 538 ? -5.137 -12.154 24.018 1.00 80.69 538 ASN A N 1
ATOM 4236 C CA . ASN A 1 538 ? -3.928 -11.617 23.393 1.00 80.69 538 ASN A CA 1
ATOM 4237 C C . ASN A 1 538 ? -3.672 -10.145 23.749 1.00 80.69 538 ASN A C 1
ATOM 4239 O O . ASN A 1 538 ? -2.575 -9.642 23.507 1.00 80.69 538 ASN A O 1
ATOM 4243 N N . HIS A 1 539 ? -4.634 -9.461 24.379 1.00 80.62 539 HIS A N 1
ATOM 4244 C CA . HIS A 1 539 ? -4.502 -8.060 24.789 1.00 80.62 539 HIS A CA 1
ATOM 4245 C C . HIS A 1 539 ? -3.248 -7.834 25.656 1.00 80.62 539 HIS A C 1
ATOM 4247 O O . HIS A 1 539 ? -2.464 -6.923 25.393 1.00 80.62 539 HIS A O 1
ATOM 4253 N N . LYS A 1 540 ? -2.976 -8.734 26.610 1.00 77.12 540 LYS A N 1
ATOM 4254 C CA . LYS A 1 540 ? -1.791 -8.650 27.487 1.00 77.12 540 LYS A CA 1
ATOM 4255 C C . LYS A 1 540 ? -0.463 -8.768 26.737 1.00 77.12 540 LYS A C 1
ATOM 4257 O O . LYS A 1 540 ? 0.541 -8.213 27.175 1.00 77.12 540 LYS A O 1
ATOM 4262 N N . LEU A 1 541 ? -0.434 -9.515 25.631 1.00 75.94 541 LEU A N 1
ATOM 4263 C CA . LEU A 1 541 ? 0.768 -9.646 24.802 1.00 75.94 541 LEU A CA 1
ATOM 4264 C C . LEU A 1 541 ? 1.091 -8.320 24.119 1.00 75.94 541 LEU A C 1
ATOM 4266 O O . LEU A 1 541 ? 2.259 -7.954 24.009 1.00 75.94 541 LEU A O 1
ATOM 4270 N N . LEU A 1 542 ? 0.054 -7.598 23.698 1.00 75.06 542 LEU A N 1
ATOM 4271 C CA . LEU A 1 542 ? 0.193 -6.309 23.045 1.00 75.06 542 LEU A CA 1
ATOM 4272 C C . LEU A 1 542 ? 0.554 -5.202 24.045 1.00 75.06 542 LEU A C 1
ATOM 4274 O O . LEU A 1 542 ? 1.445 -4.407 23.768 1.00 75.06 542 LEU A O 1
ATOM 4278 N N . GLU A 1 543 ? -0.023 -5.215 25.247 1.00 76.12 543 GLU A N 1
ATOM 4279 C CA . GLU A 1 543 ? 0.390 -4.338 26.355 1.00 76.12 543 GLU A CA 1
ATOM 4280 C C . GLU A 1 543 ? 1.880 -4.525 26.698 1.00 76.12 543 GLU A C 1
ATOM 4282 O O . GLU A 1 543 ? 2.626 -3.561 26.885 1.00 76.12 543 GLU A O 1
ATOM 4287 N N . ALA A 1 544 ? 2.369 -5.770 26.662 1.00 72.69 544 ALA A N 1
ATOM 4288 C CA . ALA A 1 544 ? 3.778 -6.082 26.888 1.00 72.69 544 ALA A CA 1
ATOM 4289 C C . ALA A 1 544 ? 4.734 -5.533 25.806 1.00 72.69 544 ALA A C 1
ATOM 4291 O O . ALA A 1 544 ? 5.945 -5.503 26.039 1.00 72.69 544 ALA A O 1
ATOM 4292 N N . THR A 1 545 ? 4.233 -5.077 24.648 1.00 71.69 545 THR A N 1
ATOM 4293 C CA . THR A 1 545 ? 5.054 -4.412 23.613 1.00 71.69 545 THR A CA 1
ATOM 4294 C C . THR A 1 545 ? 5.431 -2.971 23.975 1.00 71.69 545 THR A C 1
ATOM 4296 O O . THR A 1 545 ? 6.288 -2.380 23.323 1.00 71.69 545 THR A O 1
ATOM 4299 N N . GLY A 1 546 ? 4.842 -2.411 25.039 1.00 70.38 546 GLY A N 1
ATOM 4300 C CA . GLY A 1 546 ? 5.120 -1.051 25.505 1.00 70.38 546 GLY A CA 1
ATOM 4301 C C . GLY A 1 546 ? 4.227 0.026 24.885 1.00 70.38 546 GLY A C 1
ATOM 4302 O O . GLY A 1 546 ? 4.484 1.212 25.103 1.00 70.38 546 GLY A O 1
ATOM 4303 N N . ILE A 1 547 ? 3.187 -0.365 24.140 1.00 75.25 547 ILE A N 1
ATOM 4304 C CA . ILE A 1 547 ? 2.092 0.537 23.763 1.00 75.25 547 ILE A CA 1
ATOM 4305 C C . ILE A 1 547 ? 1.269 0.851 25.027 1.00 75.25 547 ILE A C 1
ATOM 4307 O O . ILE A 1 547 ? 0.949 -0.073 25.777 1.00 75.25 547 ILE A O 1
ATOM 4311 N N . PRO A 1 548 ? 0.935 2.128 25.297 1.00 74.38 548 PRO A N 1
ATOM 4312 C CA . PRO A 1 548 ? 0.087 2.485 26.432 1.00 74.38 548 PRO A CA 1
ATOM 4313 C C . PRO A 1 548 ? -1.309 1.868 26.284 1.00 74.38 548 PRO A C 1
ATOM 4315 O O . PRO A 1 548 ? -1.844 1.812 25.178 1.00 74.38 548 PRO A O 1
ATOM 4318 N N . ALA A 1 549 ? -1.911 1.446 27.399 1.00 71.00 549 ALA A N 1
ATOM 4319 C CA . ALA A 1 549 ? -3.227 0.801 27.410 1.00 71.00 549 ALA A CA 1
ATOM 4320 C C . ALA A 1 549 ? -4.312 1.637 26.701 1.00 71.00 549 ALA A C 1
ATOM 4322 O O . ALA A 1 549 ? -5.137 1.082 25.985 1.00 71.00 549 ALA A O 1
ATOM 4323 N N . ASP A 1 550 ? -4.238 2.967 26.797 1.00 72.44 550 ASP A N 1
ATOM 4324 C CA . ASP A 1 550 ? -5.179 3.901 26.159 1.00 72.44 550 ASP A CA 1
ATOM 4325 C C . ASP A 1 550 ? -5.152 3.860 24.620 1.00 72.44 550 ASP A C 1
ATOM 4327 O O . ASP A 1 550 ? -6.064 4.348 23.960 1.00 72.44 550 ASP A O 1
ATOM 4331 N N . HIS A 1 551 ? -4.091 3.309 24.025 1.00 82.00 551 HIS A N 1
ATOM 4332 C CA . HIS A 1 551 ? -3.935 3.178 22.575 1.00 82.00 551 HIS A CA 1
ATOM 4333 C C . HIS A 1 551 ? -4.242 1.759 22.070 1.00 82.00 551 HIS A C 1
ATOM 4335 O O . HIS A 1 551 ? -4.057 1.464 20.881 1.00 82.00 551 HIS A O 1
ATOM 4341 N N . LEU A 1 552 ? -4.659 0.868 22.971 1.00 84.69 552 LEU A N 1
ATOM 4342 C CA . LEU A 1 552 ? -4.972 -0.520 22.680 1.00 84.69 552 LEU A CA 1
ATOM 4343 C C . LEU A 1 552 ? -6.479 -0.715 22.620 1.00 84.69 552 LEU A C 1
ATOM 4345 O O . LEU A 1 552 ? -7.209 -0.394 23.553 1.00 84.69 552 LEU A O 1
ATOM 4349 N N . VAL A 1 553 ? -6.944 -1.285 21.514 1.00 86.19 553 VAL A N 1
ATOM 4350 C CA . VAL A 1 553 ? -8.366 -1.561 21.306 1.00 86.19 553 VAL A CA 1
ATOM 4351 C C . VAL A 1 553 ? -8.572 -3.06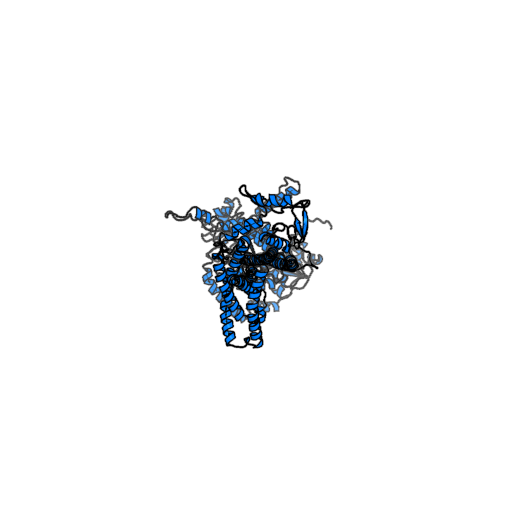3 21.194 1.00 86.19 553 VAL A C 1
ATOM 4353 O O . VAL A 1 553 ? -8.089 -3.701 20.260 1.00 86.19 553 VAL A O 1
ATOM 4356 N N . CYS A 1 554 ? -9.322 -3.638 22.132 1.00 87.62 554 CYS A N 1
ATOM 4357 C CA . CYS A 1 554 ? -9.725 -5.039 22.087 1.00 87.62 554 CYS A CA 1
ATOM 4358 C C . CYS A 1 554 ? -11.160 -5.169 21.562 1.00 87.62 554 CYS A C 1
ATOM 4360 O O . CYS A 1 554 ? -12.118 -4.744 22.211 1.00 87.62 554 CYS A O 1
ATOM 4362 N N . SER A 1 555 ? -11.312 -5.785 20.387 1.00 86.25 555 SER A N 1
ATOM 4363 C CA . SER A 1 555 ? -12.611 -5.944 19.729 1.00 86.25 555 SER A CA 1
ATOM 4364 C C . SER A 1 555 ? -13.582 -6.783 20.552 1.00 86.25 555 SER A C 1
ATOM 4366 O O . SER A 1 555 ? -14.734 -6.384 20.725 1.00 86.25 555 SER A O 1
ATOM 4368 N N . ASP A 1 556 ? -13.140 -7.947 21.040 1.00 84.00 556 ASP A N 1
ATOM 4369 C CA . ASP A 1 556 ? -13.999 -8.871 21.783 1.00 84.00 556 ASP A CA 1
ATOM 4370 C C . ASP A 1 556 ? -14.452 -8.267 23.117 1.00 84.00 556 ASP A C 1
ATOM 4372 O O . ASP A 1 556 ? -15.595 -8.474 23.522 1.00 84.00 556 ASP A O 1
ATOM 4376 N N . GLU A 1 557 ? -13.592 -7.497 23.789 1.00 85.06 557 GLU A N 1
ATOM 4377 C CA . GLU A 1 557 ? -13.918 -6.858 25.067 1.00 85.06 557 GLU A CA 1
ATOM 4378 C C . GLU A 1 557 ? -14.996 -5.784 24.908 1.00 85.06 557 GLU A C 1
ATOM 4380 O O . GLU A 1 557 ? -16.011 -5.832 25.604 1.00 85.06 557 GLU A O 1
ATOM 4385 N N . ILE A 1 558 ? -14.822 -4.869 23.947 1.00 84.81 558 ILE A N 1
ATOM 4386 C CA . ILE A 1 558 ? -15.795 -3.801 23.678 1.00 84.81 558 ILE A CA 1
ATOM 4387 C C . ILE A 1 558 ? -17.117 -4.402 23.204 1.00 84.81 558 ILE A C 1
ATOM 4389 O O . ILE A 1 558 ? -18.176 -4.072 23.737 1.00 84.81 558 ILE A O 1
ATOM 4393 N N . LYS A 1 559 ? -17.065 -5.322 22.235 1.00 84.44 559 LYS A N 1
ATOM 4394 C CA . LYS A 1 559 ? -18.261 -5.931 21.653 1.00 84.44 559 LYS A CA 1
ATOM 4395 C C . LYS A 1 559 ? -19.048 -6.706 22.701 1.00 84.44 559 LYS A C 1
ATOM 4397 O O . LYS A 1 559 ? -20.201 -6.382 22.961 1.00 84.44 559 LYS A O 1
ATOM 4402 N N . LEU A 1 560 ? -18.443 -7.711 23.330 1.00 86.19 560 LEU A N 1
ATOM 4403 C CA . LEU A 1 560 ? -19.154 -8.556 24.289 1.00 86.19 560 LEU A CA 1
ATOM 4404 C C . LEU A 1 560 ? -19.555 -7.771 25.540 1.00 86.19 560 LEU A C 1
ATOM 4406 O O . LEU A 1 560 ? -20.634 -8.011 26.083 1.00 86.19 560 LEU A O 1
ATOM 4410 N N . GLY A 1 561 ? -18.745 -6.793 25.952 1.00 88.56 561 GLY A N 1
ATOM 4411 C CA . GLY A 1 561 ? -19.052 -5.935 27.087 1.00 88.56 561 GLY A CA 1
ATOM 4412 C C . GLY A 1 561 ? -20.277 -5.046 26.852 1.00 88.56 561 GLY A C 1
ATOM 4413 O O . GLY A 1 561 ? -21.205 -5.049 27.666 1.00 88.56 561 GLY A O 1
ATOM 4414 N N . LEU A 1 562 ? -20.332 -4.343 25.713 1.00 85.50 562 LEU A N 1
ATOM 4415 C CA . LEU A 1 562 ? -21.488 -3.523 25.327 1.00 85.50 562 LEU A CA 1
ATOM 4416 C C . LEU A 1 562 ? -22.752 -4.364 25.159 1.00 85.50 562 LEU A C 1
ATOM 4418 O O . LEU A 1 562 ? -23.839 -3.923 25.533 1.00 85.50 562 LEU A O 1
ATOM 4422 N N . MET A 1 563 ? -22.629 -5.589 24.650 1.00 84.62 563 MET A N 1
ATOM 4423 C CA . MET A 1 563 ? -23.764 -6.503 24.529 1.00 84.62 563 MET A CA 1
ATOM 4424 C C . MET A 1 563 ? -24.289 -6.978 25.881 1.00 84.62 563 MET A C 1
ATOM 4426 O O . MET A 1 563 ? -25.503 -7.024 26.084 1.00 84.62 563 MET A O 1
ATOM 4430 N N . GLY A 1 564 ? -23.390 -7.273 26.824 1.00 87.50 564 GLY A N 1
ATOM 4431 C CA . GLY A 1 564 ? -23.750 -7.560 28.213 1.00 87.50 564 GLY A CA 1
ATOM 4432 C C . GLY A 1 564 ? -24.548 -6.418 28.815 1.00 87.50 564 GLY A C 1
ATOM 4433 O O . GLY A 1 564 ? -25.678 -6.609 29.263 1.00 87.50 564 GLY A O 1
ATOM 4434 N N . LEU A 1 565 ? -24.011 -5.203 28.742 1.00 88.25 565 LEU A N 1
ATOM 4435 C CA . LEU A 1 565 ? -24.688 -4.017 29.261 1.00 88.25 565 LEU A CA 1
ATOM 4436 C C . LEU A 1 565 ? -26.008 -3.719 28.538 1.00 88.25 565 LEU A C 1
ATOM 4438 O O . LEU A 1 565 ? -26.966 -3.303 29.188 1.00 88.25 565 LEU A O 1
ATOM 4442 N N . SER A 1 566 ? -26.109 -4.014 27.239 1.00 90.00 566 SER A N 1
ATOM 4443 C CA . SER A 1 566 ? -27.343 -3.833 26.461 1.00 90.00 566 SER A CA 1
ATOM 4444 C C . SER A 1 566 ? -28.487 -4.742 26.926 1.00 90.00 566 SER A C 1
ATOM 4446 O O . SER A 1 566 ? -29.662 -4.408 26.769 1.00 90.00 566 SER A O 1
ATOM 4448 N N . CYS A 1 567 ? -28.178 -5.870 27.573 1.00 87.94 567 CYS A N 1
ATOM 4449 C CA . CYS A 1 567 ? -29.201 -6.711 28.201 1.00 87.94 567 CYS A CA 1
ATOM 4450 C C . CYS A 1 567 ? -29.838 -6.044 29.428 1.00 87.94 567 CYS A C 1
ATOM 4452 O O . CYS A 1 567 ? -30.965 -6.379 29.784 1.00 87.94 567 CYS A O 1
ATOM 4454 N N . ARG A 1 568 ? -29.140 -5.093 30.065 1.00 85.81 568 ARG A N 1
ATOM 4455 C CA . ARG A 1 568 ? -29.675 -4.286 31.173 1.00 85.81 568 ARG A CA 1
ATOM 4456 C C . ARG A 1 568 ? -30.251 -2.957 30.696 1.00 85.81 568 ARG A C 1
ATOM 4458 O O . ARG A 1 568 ? -31.298 -2.551 31.186 1.00 85.81 568 ARG A O 1
ATOM 4465 N N . CYS A 1 569 ? -29.580 -2.296 29.756 1.00 87.50 569 CYS A N 1
ATOM 4466 C CA . CYS A 1 569 ? -29.987 -1.013 29.193 1.00 87.50 569 CYS A CA 1
ATOM 4467 C C . CYS A 1 569 ? -30.233 -1.155 27.688 1.00 87.50 569 CYS A C 1
ATOM 4469 O O . CYS A 1 569 ? -29.293 -1.237 26.897 1.00 87.50 569 CYS A O 1
ATOM 4471 N N . ARG A 1 570 ? -31.507 -1.214 27.286 1.00 87.56 570 ARG A N 1
ATOM 4472 C CA . ARG A 1 570 ? -31.873 -1.434 25.882 1.00 87.56 570 ARG A CA 1
ATOM 4473 C C . ARG A 1 570 ? -31.381 -0.288 25.001 1.00 87.56 570 ARG A C 1
ATOM 4475 O O . ARG A 1 570 ? -31.555 0.871 25.353 1.00 87.56 570 ARG A O 1
ATOM 4482 N N . GLY A 1 571 ? -30.779 -0.619 23.860 1.00 85.00 571 GLY A N 1
ATOM 4483 C CA . GLY A 1 571 ? -30.264 0.371 22.907 1.00 85.00 571 GLY A CA 1
ATOM 4484 C C . GLY A 1 571 ? -28.916 1.002 23.279 1.00 85.00 571 GLY A C 1
ATOM 4485 O O . GLY A 1 571 ? -28.398 1.793 22.495 1.00 85.00 571 GLY A O 1
ATOM 4486 N N . LEU A 1 572 ? -28.301 0.628 24.412 1.00 88.81 572 LEU A N 1
ATOM 4487 C CA . LEU A 1 572 ? -27.008 1.182 24.832 1.00 88.81 572 LEU A CA 1
ATOM 4488 C C . LEU A 1 572 ? -25.897 0.946 23.801 1.00 88.81 572 LEU A C 1
ATOM 4490 O O . LEU A 1 572 ? -25.090 1.838 23.569 1.00 88.81 572 LEU A O 1
ATOM 4494 N N . SER A 1 573 ? -25.850 -0.225 23.161 1.00 85.56 573 SER A N 1
ATOM 4495 C CA . SER A 1 573 ? -24.874 -0.498 22.099 1.00 85.56 573 SER A CA 1
ATOM 4496 C C . SER A 1 573 ? -24.981 0.491 20.939 1.00 85.56 573 SER A C 1
ATOM 4498 O O . SER A 1 573 ? -23.958 0.942 20.440 1.00 85.56 573 SER A O 1
ATOM 4500 N N . THR A 1 574 ? -26.205 0.835 20.529 1.00 88.06 574 THR A N 1
ATOM 4501 C CA . THR A 1 574 ? -26.461 1.782 19.436 1.00 88.06 574 THR A CA 1
ATOM 4502 C C . THR A 1 574 ? -26.109 3.200 19.860 1.00 88.06 574 THR A C 1
ATOM 4504 O O . THR A 1 574 ? -25.433 3.898 19.116 1.00 88.06 574 THR A O 1
ATOM 4507 N N . LEU A 1 575 ? -26.486 3.595 21.082 1.00 88.25 575 LEU A N 1
ATOM 4508 C CA . LEU A 1 575 ? -26.099 4.885 21.652 1.00 88.25 575 LEU A CA 1
ATOM 4509 C C . LEU A 1 575 ? -24.574 5.047 21.661 1.00 88.25 575 LEU A C 1
ATOM 4511 O O . LEU A 1 575 ? -24.057 6.041 21.171 1.00 88.25 575 LEU A O 1
ATOM 4515 N N . MET A 1 576 ? -23.851 4.049 22.174 1.00 86.69 576 MET A N 1
ATOM 4516 C CA . MET A 1 576 ? -22.390 4.090 22.228 1.00 86.69 576 MET A CA 1
ATOM 4517 C C . MET A 1 576 ? -21.752 4.060 20.838 1.00 86.69 576 MET A C 1
ATOM 4519 O O . MET A 1 576 ? -20.765 4.750 20.625 1.00 86.69 576 MET A O 1
ATOM 4523 N N . ALA A 1 577 ? -22.295 3.288 19.892 1.00 81.50 577 ALA A N 1
ATOM 4524 C CA . ALA A 1 577 ? -21.785 3.252 18.523 1.00 81.50 577 ALA A CA 1
ATOM 4525 C C . ALA A 1 577 ? -21.936 4.610 17.821 1.00 81.50 577 ALA A C 1
ATOM 4527 O O . ALA A 1 577 ? -20.983 5.063 17.194 1.00 81.50 577 ALA A O 1
ATOM 4528 N N . ASN A 1 578 ? -23.087 5.269 17.986 1.00 87.44 578 ASN A N 1
ATOM 4529 C CA . ASN A 1 578 ? -23.339 6.594 17.418 1.00 87.44 578 ASN A CA 1
ATOM 4530 C C . ASN A 1 578 ? -22.478 7.681 18.076 1.00 87.44 578 ASN A C 1
ATOM 4532 O O . ASN A 1 578 ? -22.034 8.579 17.391 1.00 87.44 578 ASN A O 1
ATOM 4536 N N . LEU A 1 579 ? -22.193 7.586 19.380 1.00 84.38 579 LEU A N 1
ATOM 4537 C CA . LEU A 1 579 ? -21.330 8.554 20.075 1.00 84.38 579 LEU A CA 1
ATOM 4538 C C . LEU A 1 579 ? -19.835 8.424 19.728 1.00 84.38 579 LEU A C 1
ATOM 4540 O O . LEU A 1 579 ? -19.066 9.343 20.007 1.00 84.38 579 LEU A O 1
ATOM 4544 N N . ILE A 1 580 ? -19.411 7.256 19.229 1.00 81.69 580 ILE A N 1
ATOM 4545 C CA . ILE A 1 580 ? -18.011 6.959 18.881 1.00 81.69 580 ILE A CA 1
ATOM 4546 C C . ILE A 1 580 ? -17.731 7.219 17.396 1.00 81.69 580 ILE A C 1
ATOM 4548 O O . ILE A 1 580 ? -16.592 7.529 17.059 1.00 81.69 580 ILE A O 1
ATOM 4552 N N . GLY A 1 581 ? -18.719 7.020 16.521 1.00 74.69 581 GLY A N 1
ATOM 4553 C CA . GLY A 1 581 ? -18.575 7.224 15.080 1.00 74.69 581 GLY A CA 1
ATOM 4554 C C . GLY A 1 581 ? -19.155 8.556 14.627 1.00 74.69 581 GLY A C 1
ATOM 4555 O O . GLY A 1 581 ? -20.139 9.021 15.188 1.00 74.69 581 GLY A O 1
ATOM 4556 N N . SER A 1 582 ? -18.588 9.122 13.567 1.00 77.50 582 SER A N 1
ATOM 4557 C CA . SER A 1 582 ? -19.089 10.372 12.997 1.00 77.50 582 SER A CA 1
ATOM 4558 C C . SER A 1 582 ? -20.305 10.121 12.091 1.00 77.50 582 SER A C 1
ATOM 4560 O O . SER A 1 582 ? -20.282 9.237 11.220 1.00 77.50 582 SER A O 1
ATOM 4562 N N . PHE A 1 583 ? -21.381 10.895 12.264 1.00 78.81 583 PHE A N 1
ATOM 4563 C CA . PHE A 1 583 ? -22.572 10.812 11.410 1.00 78.81 583 PHE A CA 1
ATOM 4564 C C . PHE A 1 583 ? -22.516 11.841 10.273 1.00 78.81 583 PHE A C 1
ATOM 4566 O O . PHE A 1 583 ? -22.444 13.044 10.505 1.00 78.81 583 PHE A O 1
ATOM 4573 N N . ASP A 1 584 ? -22.629 11.370 9.030 1.00 77.62 584 ASP A N 1
ATOM 4574 C CA . ASP A 1 584 ? -22.629 12.238 7.850 1.00 77.62 584 ASP A CA 1
ATOM 4575 C C . ASP A 1 584 ? -24.057 12.696 7.519 1.00 77.62 584 ASP A C 1
ATOM 4577 O O . ASP A 1 584 ? -24.836 11.984 6.873 1.00 77.62 584 ASP A O 1
ATOM 4581 N N . MET A 1 585 ? -24.392 13.904 7.974 1.00 76.94 585 MET A N 1
ATOM 4582 C CA . MET A 1 585 ? -25.697 14.521 7.739 1.00 76.94 585 MET A CA 1
ATOM 4583 C C . MET A 1 585 ? -25.958 14.792 6.249 1.00 76.94 585 MET A C 1
ATOM 4585 O O . MET A 1 585 ? -27.083 14.620 5.782 1.00 76.94 585 MET A O 1
ATOM 4589 N N . GLN A 1 586 ? -24.926 15.147 5.475 1.00 73.31 586 GLN A N 1
ATOM 4590 C CA . GLN A 1 586 ? -25.073 15.456 4.046 1.00 73.31 586 GLN A CA 1
ATOM 4591 C C . GLN A 1 586 ? -25.411 14.198 3.247 1.00 73.31 586 GLN A C 1
ATOM 4593 O O . GLN A 1 586 ? -26.302 14.213 2.398 1.00 73.31 586 GLN A O 1
ATOM 4598 N N . ALA A 1 587 ? -24.749 13.082 3.560 1.00 74.75 587 ALA A N 1
ATOM 4599 C CA . ALA A 1 587 ? -25.070 11.799 2.946 1.00 74.75 587 ALA A CA 1
ATOM 4600 C C . ALA A 1 587 ? -26.511 11.355 3.253 1.00 74.75 587 ALA A C 1
ATOM 4602 O O . ALA A 1 587 ? -27.175 10.787 2.383 1.00 74.75 587 ALA A O 1
ATOM 4603 N N . PHE A 1 588 ? -27.007 11.616 4.467 1.00 80.25 588 PHE A N 1
ATOM 4604 C CA . PHE A 1 588 ? -28.395 11.331 4.830 1.00 80.25 588 PHE A CA 1
ATOM 4605 C C . PHE A 1 588 ? -29.384 12.184 4.021 1.00 80.25 588 PHE A C 1
ATOM 4607 O O . PHE A 1 588 ? -30.310 11.635 3.422 1.00 80.25 588 PHE A O 1
ATOM 4614 N N . GLU A 1 589 ? -29.160 13.497 3.939 1.00 78.12 589 GLU A N 1
ATOM 4615 C CA . GLU A 1 589 ? -29.995 14.415 3.153 1.00 78.12 589 GLU A CA 1
ATOM 4616 C C . GLU A 1 589 ? -30.046 14.025 1.668 1.00 78.12 589 GLU A C 1
ATOM 4618 O O . GLU A 1 589 ? -31.122 14.006 1.068 1.00 78.12 589 GLU A O 1
ATOM 4623 N N . ASP A 1 590 ? -28.912 13.630 1.084 1.00 75.50 590 ASP A N 1
ATOM 4624 C CA . ASP A 1 590 ? -28.832 13.167 -0.303 1.00 75.50 590 ASP A CA 1
ATOM 4625 C C . ASP A 1 590 ? -29.634 11.880 -0.546 1.00 75.50 590 ASP A C 1
ATOM 4627 O O . ASP A 1 590 ? -30.276 11.733 -1.590 1.00 75.50 590 ASP A O 1
ATOM 4631 N N . VAL A 1 591 ? -29.601 10.932 0.397 1.00 77.06 591 VAL A N 1
ATOM 4632 C CA . VAL A 1 591 ? -30.382 9.685 0.314 1.00 77.06 591 VAL A CA 1
ATOM 4633 C C . VAL A 1 591 ? -31.875 9.979 0.410 1.00 77.06 591 VAL A C 1
ATOM 4635 O O . VAL A 1 591 ? -32.653 9.452 -0.385 1.00 77.06 591 VAL A O 1
ATOM 4638 N N . VAL A 1 592 ? -32.275 10.846 1.3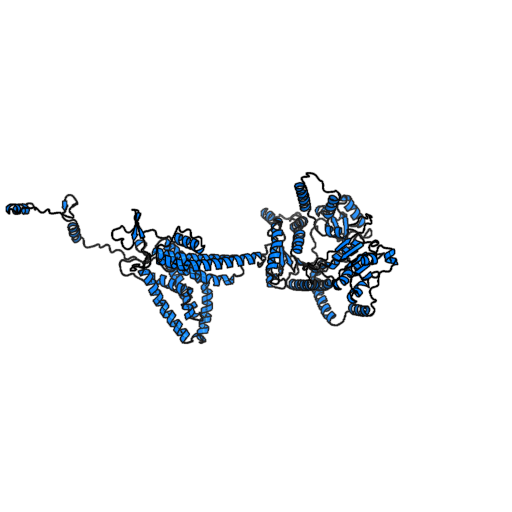42 1.00 75.94 592 VAL A N 1
ATOM 4639 C CA . VAL A 1 592 ? -33.668 11.294 1.469 1.00 75.94 592 VAL A CA 1
ATOM 4640 C C . VAL A 1 592 ? -34.121 11.980 0.180 1.00 75.94 592 VAL A C 1
ATOM 4642 O O . VAL A 1 592 ? -35.201 11.679 -0.328 1.00 75.94 592 VAL A O 1
ATOM 4645 N N . ARG A 1 593 ? -33.276 12.836 -0.410 1.00 73.00 593 ARG A N 1
ATOM 4646 C CA . ARG A 1 593 ? -33.587 13.523 -1.667 1.00 73.00 593 ARG A CA 1
ATOM 4647 C C . ARG A 1 593 ? -33.784 12.548 -2.827 1.00 73.00 593 ARG A C 1
ATOM 4649 O O . ARG A 1 593 ? -34.783 12.659 -3.529 1.00 73.00 593 ARG A O 1
ATOM 4656 N N . ARG A 1 594 ? -32.886 11.569 -2.998 1.00 71.38 594 ARG A N 1
ATOM 4657 C CA . ARG A 1 594 ? -33.005 10.542 -4.054 1.00 71.38 594 ARG A CA 1
ATOM 4658 C C . ARG A 1 594 ? -34.257 9.685 -3.896 1.00 71.38 594 ARG A C 1
ATOM 4660 O O . ARG A 1 594 ? -34.972 9.486 -4.868 1.00 71.38 594 ARG A O 1
ATOM 4667 N N . ASN A 1 595 ? -34.558 9.230 -2.681 1.00 70.44 595 ASN A N 1
ATOM 4668 C CA . ASN A 1 595 ? -35.758 8.428 -2.432 1.00 70.44 595 ASN A CA 1
ATOM 4669 C C . ASN A 1 595 ? -37.045 9.206 -2.756 1.00 70.44 595 ASN A C 1
ATOM 4671 O O . ASN A 1 595 ? -37.992 8.632 -3.290 1.00 70.44 595 ASN A O 1
ATOM 4675 N N . ASN A 1 596 ? -37.065 10.512 -2.478 1.00 69.62 596 ASN A N 1
ATOM 4676 C CA . ASN A 1 596 ? -38.194 11.379 -2.816 1.00 69.62 596 ASN A CA 1
ATOM 4677 C C . ASN A 1 596 ? -38.304 11.641 -4.330 1.00 69.62 596 ASN A C 1
ATOM 4679 O O . ASN A 1 596 ? -39.415 11.740 -4.851 1.00 69.62 596 ASN A O 1
ATOM 4683 N N . GLU A 1 597 ? -37.174 11.717 -5.044 1.00 66.12 597 GLU A N 1
ATOM 4684 C CA . GLU A 1 597 ? -37.126 11.819 -6.511 1.00 66.12 597 GLU A CA 1
ATOM 4685 C C . GLU A 1 597 ? -37.637 10.527 -7.189 1.00 66.12 597 GLU A C 1
ATOM 4687 O O . GLU A 1 597 ? -38.468 10.605 -8.096 1.00 66.12 597 GLU A O 1
ATOM 4692 N N . ASP A 1 598 ? -37.220 9.347 -6.713 1.00 63.88 598 ASP A N 1
ATOM 4693 C CA . ASP A 1 598 ? -37.609 8.041 -7.273 1.00 63.88 598 ASP A CA 1
ATOM 4694 C C . ASP A 1 598 ? -39.079 7.671 -6.992 1.00 63.88 598 ASP A C 1
ATOM 4696 O O . ASP A 1 598 ? -39.722 6.993 -7.797 1.00 63.88 598 ASP A O 1
ATOM 4700 N N . ALA A 1 599 ? -39.639 8.123 -5.865 1.00 63.62 599 ALA A N 1
ATOM 4701 C CA . ALA A 1 599 ? -41.019 7.828 -5.478 1.00 63.62 599 ALA A CA 1
ATOM 4702 C C . ALA A 1 599 ? -42.067 8.746 -6.138 1.00 63.62 599 ALA A C 1
ATOM 4704 O O . ALA A 1 599 ? -43.263 8.515 -5.968 1.00 63.62 599 ALA A O 1
ATOM 4705 N N . GLY A 1 600 ? -41.662 9.807 -6.850 1.00 58.34 600 GLY A N 1
ATOM 4706 C CA . GLY A 1 600 ? -42.584 10.816 -7.398 1.00 58.34 600 GLY A CA 1
ATOM 4707 C C . GLY A 1 600 ? -43.347 11.625 -6.334 1.00 58.34 600 GLY A C 1
ATOM 4708 O O . GLY A 1 600 ? -44.165 12.483 -6.674 1.00 58.34 600 GLY A O 1
ATOM 4709 N N . ASN A 1 601 ? -43.061 11.386 -5.052 1.00 57.41 601 ASN A N 1
ATOM 4710 C CA . ASN A 1 601 ? -43.659 12.054 -3.907 1.00 57.41 601 ASN A CA 1
ATOM 4711 C C . ASN A 1 601 ? -42.795 13.256 -3.527 1.00 57.41 601 ASN A C 1
ATOM 4713 O O . ASN A 1 601 ? -41.949 13.203 -2.634 1.00 57.41 601 ASN A O 1
ATOM 4717 N N . VAL A 1 602 ? -43.027 14.375 -4.211 1.00 51.62 602 VAL A N 1
ATOM 4718 C CA . VAL A 1 602 ? -42.469 15.673 -3.826 1.00 51.62 602 VAL A CA 1
ATOM 4719 C C . VAL A 1 602 ? -43.162 16.125 -2.534 1.00 51.62 602 VAL A C 1
ATOM 4721 O O . VAL A 1 602 ? -44.132 16.877 -2.581 1.00 51.62 602 VAL A O 1
ATOM 4724 N N . GLY A 1 603 ? -42.702 15.637 -1.376 1.00 54.78 603 GLY A N 1
ATOM 4725 C CA . GLY A 1 603 ? -43.115 16.184 -0.080 1.00 54.78 603 GLY A CA 1
ATOM 4726 C C . GLY A 1 603 ? -43.283 15.234 1.105 1.00 54.78 603 GLY A C 1
ATOM 4727 O O . GLY A 1 603 ? -43.659 15.738 2.162 1.00 54.78 603 GLY A O 1
ATOM 4728 N N . ASP A 1 604 ? -43.016 13.925 1.003 1.00 56.72 604 ASP A N 1
ATOM 4729 C CA . ASP A 1 604 ? -43.070 13.077 2.205 1.00 56.72 604 ASP A CA 1
ATOM 4730 C C . ASP A 1 604 ? -41.895 13.421 3.136 1.00 56.72 604 ASP A C 1
ATOM 4732 O O . ASP A 1 604 ? -40.723 13.158 2.853 1.00 56.72 604 ASP A O 1
ATOM 4736 N N . GLN A 1 605 ? -42.229 14.083 4.246 1.00 67.94 605 GLN A N 1
ATOM 4737 C CA . GLN A 1 605 ? -41.310 14.358 5.341 1.00 67.94 605 GLN A CA 1
ATOM 4738 C C . GLN A 1 605 ? -40.883 13.031 5.969 1.00 67.94 605 GLN A C 1
ATOM 4740 O O . GLN A 1 605 ? -41.699 12.129 6.179 1.00 67.94 605 GLN A O 1
ATOM 4745 N N . VAL A 1 606 ? -39.592 12.913 6.273 1.00 76.88 606 VAL A N 1
ATOM 4746 C CA . VAL A 1 606 ? -39.056 11.761 6.999 1.00 76.88 606 VAL A CA 1
ATOM 4747 C C . VAL A 1 606 ? -39.852 11.603 8.308 1.00 76.88 606 VAL A C 1
ATOM 4749 O O . VAL A 1 606 ? -40.151 12.613 8.946 1.00 76.88 606 VAL A O 1
ATOM 4752 N N . PRO A 1 607 ? -40.232 10.380 8.731 1.00 84.50 607 PRO A N 1
ATOM 4753 C CA . PRO A 1 607 ? -40.957 10.204 9.985 1.00 84.50 607 PRO A CA 1
ATOM 4754 C C . PRO A 1 607 ? -40.237 10.878 11.162 1.00 84.50 607 PRO A C 1
ATOM 4756 O O . PRO A 1 607 ? -39.027 10.715 11.304 1.00 84.50 607 PRO A O 1
ATOM 4759 N N . LEU A 1 608 ? -40.990 11.554 12.038 1.00 86.00 608 LEU A N 1
ATOM 4760 C CA . LEU A 1 608 ? -40.464 12.309 13.192 1.00 86.00 608 LEU A CA 1
ATOM 4761 C C . LEU A 1 608 ? -39.430 11.529 14.022 1.00 86.00 608 LEU A C 1
ATOM 4763 O O . LEU A 1 608 ? -38.402 12.073 14.406 1.00 86.00 608 LEU A O 1
ATOM 4767 N N . TRP A 1 609 ? -39.653 10.230 14.250 1.00 89.19 609 TRP A N 1
ATOM 4768 C CA . TRP A 1 609 ? -38.723 9.398 15.024 1.00 89.19 609 TRP A CA 1
ATOM 4769 C C . TRP A 1 609 ? -37.341 9.256 14.364 1.00 89.19 609 TRP A C 1
ATOM 4771 O O . TRP A 1 609 ? -36.346 9.071 15.061 1.00 89.19 609 TRP A O 1
ATOM 4781 N N . VAL A 1 610 ? -37.266 9.318 13.029 1.00 87.75 610 VAL A N 1
ATOM 4782 C CA . VAL A 1 610 ? -36.002 9.261 12.282 1.00 87.75 610 VAL A CA 1
ATOM 4783 C C . VAL A 1 610 ? -35.273 10.588 12.407 1.00 87.75 610 VAL A C 1
ATOM 4785 O O . VAL A 1 610 ? -34.067 10.587 12.608 1.00 87.75 610 VAL A O 1
ATOM 4788 N N . GLU A 1 611 ? -35.991 11.708 12.323 1.00 84.50 611 GLU A N 1
ATOM 4789 C CA . GLU A 1 611 ? -35.416 13.042 12.510 1.00 84.50 611 GLU A CA 1
ATOM 4790 C C . GLU A 1 611 ? -34.834 13.195 13.925 1.00 84.50 611 GLU A C 1
ATOM 4792 O O . GLU A 1 611 ? -33.679 13.597 14.090 1.00 84.50 611 GLU A O 1
ATOM 4797 N N . GLU A 1 612 ? -35.579 12.764 14.948 1.00 88.38 612 GLU A N 1
ATOM 4798 C CA . GLU A 1 612 ? -35.101 12.713 16.335 1.00 88.38 612 GLU A CA 1
ATOM 4799 C C . GLU A 1 612 ? -33.892 11.777 16.494 1.00 88.38 612 GLU A C 1
ATOM 4801 O O . GLU A 1 612 ? -32.914 12.124 17.164 1.00 88.38 612 GLU A O 1
ATOM 4806 N N . TYR A 1 613 ? -33.923 10.602 15.854 1.00 90.50 613 TYR A N 1
ATOM 4807 C CA . TYR A 1 613 ? -32.812 9.651 15.877 1.00 90.50 613 TYR A CA 1
ATOM 4808 C C . TYR A 1 613 ? -31.550 10.224 15.228 1.00 90.50 613 TYR A C 1
ATOM 4810 O O . TYR A 1 613 ? -30.478 10.121 15.815 1.00 90.50 613 TYR A O 1
ATOM 4818 N N . VAL A 1 614 ? -31.667 10.835 14.047 1.00 87.19 614 VAL A N 1
ATOM 4819 C CA . VAL A 1 614 ? -30.547 11.435 13.308 1.00 87.19 614 VAL A CA 1
ATOM 4820 C C . VAL A 1 614 ? -29.947 12.596 14.094 1.00 87.19 614 VAL A C 1
ATOM 4822 O O . VAL A 1 614 ? -28.731 12.658 14.253 1.00 87.19 614 VAL A O 1
ATOM 4825 N N . THR A 1 615 ? -30.788 13.443 14.692 1.00 85.62 615 THR A N 1
ATOM 4826 C CA . THR A 1 615 ? -30.340 14.528 15.581 1.00 85.62 615 THR A CA 1
ATOM 4827 C C . THR A 1 615 ? -29.560 13.990 16.786 1.00 85.62 615 THR A C 1
ATOM 4829 O O . THR A 1 615 ? -28.576 14.583 17.221 1.00 85.62 615 THR A O 1
ATOM 4832 N N . GLY A 1 616 ? -29.979 12.849 17.344 1.00 87.81 616 GLY A N 1
ATOM 4833 C CA . GLY A 1 616 ? -29.236 12.164 18.402 1.00 87.81 616 GLY A CA 1
ATOM 4834 C C . GLY A 1 616 ? -27.951 11.492 17.908 1.00 87.81 616 GLY A C 1
ATOM 4835 O O . GLY A 1 616 ? -26.954 11.496 18.626 1.00 87.81 616 GLY A O 1
ATOM 4836 N N . ALA A 1 617 ? -27.970 10.928 16.700 1.00 86.88 617 ALA A N 1
ATOM 4837 C CA . ALA A 1 617 ? -26.845 10.228 16.088 1.00 86.88 617 ALA A CA 1
ATOM 4838 C C . ALA A 1 617 ? -25.723 11.171 15.637 1.00 86.88 617 ALA A C 1
ATOM 4840 O O . ALA A 1 617 ? -24.581 10.739 15.582 1.00 86.88 617 ALA A O 1
ATOM 4841 N N . ALA A 1 618 ? -26.035 12.440 15.366 1.00 84.06 618 ALA A N 1
ATOM 4842 C CA . ALA A 1 618 ? -25.059 13.484 15.057 1.00 84.06 618 ALA A CA 1
ATOM 4843 C C . ALA A 1 618 ? -24.273 13.992 16.281 1.00 84.06 618 ALA A C 1
ATOM 4845 O O . ALA A 1 618 ? -23.396 14.837 16.139 1.00 84.06 618 ALA A O 1
ATOM 4846 N N . LYS A 1 619 ? -24.592 13.529 17.498 1.00 85.62 619 LYS A N 1
ATOM 4847 C CA . LYS A 1 619 ? -23.863 13.924 18.709 1.00 85.62 619 LYS A CA 1
ATOM 4848 C C . LYS A 1 619 ? -22.636 13.046 18.929 1.00 85.62 619 LYS A C 1
ATOM 4850 O O . LYS A 1 619 ? -22.716 11.827 18.846 1.00 85.62 619 LYS A O 1
ATOM 4855 N N . GLU A 1 620 ? -21.549 13.673 19.357 1.00 83.38 620 GLU A N 1
ATOM 4856 C CA . GLU A 1 620 ? -20.245 13.055 19.599 1.00 83.38 620 GLU A CA 1
ATOM 4857 C C . GLU A 1 620 ? -19.729 13.374 21.010 1.00 83.38 620 GLU A C 1
ATOM 4859 O O . GLU A 1 620 ? -20.246 14.255 21.708 1.00 83.38 620 GLU A O 1
ATOM 4864 N N . ILE A 1 621 ? -18.686 12.656 21.442 1.00 82.94 621 ILE A N 1
ATOM 4865 C CA . ILE A 1 621 ? -18.004 12.904 22.718 1.00 82.94 621 ILE A CA 1
ATOM 4866 C C . ILE A 1 621 ? -16.809 13.837 22.504 1.00 82.94 621 ILE A C 1
ATOM 4868 O O . ILE A 1 621 ? -15.819 13.481 21.868 1.00 82.94 621 ILE A O 1
ATOM 4872 N N . TYR A 1 622 ? -16.849 14.998 23.149 1.00 83.00 622 TYR A N 1
ATOM 4873 C CA . TYR A 1 622 ? -15.761 15.970 23.173 1.00 83.00 622 TYR A CA 1
ATOM 4874 C C . TYR A 1 622 ? -15.116 16.059 24.549 1.00 83.00 622 TYR A C 1
ATOM 4876 O O . TYR A 1 622 ? -15.747 15.797 25.573 1.00 83.00 622 TYR A O 1
ATOM 4884 N N . ALA A 1 623 ? -13.851 16.479 24.583 1.00 81.69 623 ALA A N 1
ATOM 4885 C CA . ALA A 1 623 ? -13.140 16.714 25.831 1.00 81.69 623 ALA A CA 1
ATOM 4886 C C . ALA A 1 623 ? -12.430 18.071 25.830 1.00 81.69 623 ALA A C 1
ATOM 4888 O O . ALA A 1 623 ? -11.744 18.418 24.868 1.00 81.69 623 ALA A O 1
ATOM 4889 N N . CYS A 1 624 ? -12.559 18.828 26.919 1.00 80.62 624 CYS A N 1
ATOM 4890 C CA . CYS A 1 624 ? -11.906 20.128 27.079 1.00 80.62 624 CYS A CA 1
ATOM 4891 C C . CYS A 1 624 ? -11.633 20.451 28.557 1.00 80.62 624 CYS A C 1
ATOM 4893 O O . CYS A 1 624 ? -12.080 19.740 29.454 1.00 80.62 624 CYS A O 1
ATOM 4895 N N . HIS A 1 625 ? -10.877 21.519 28.809 1.00 84.12 625 HIS A N 1
ATOM 4896 C CA . HIS A 1 625 ? -10.760 22.113 30.143 1.00 84.12 625 HIS A CA 1
ATOM 4897 C C . HIS A 1 625 ? -11.753 23.263 30.252 1.00 84.12 625 HIS A C 1
ATOM 4899 O O . HIS A 1 625 ? -11.847 24.080 29.330 1.00 84.12 625 HIS A O 1
ATOM 4905 N N . LEU A 1 626 ? -12.473 23.325 31.369 1.00 84.50 626 LEU A N 1
ATOM 4906 C CA . LEU A 1 626 ? -13.483 24.353 31.585 1.00 84.50 626 LEU A CA 1
ATOM 4907 C C . LEU A 1 626 ? -12.859 25.732 31.806 1.00 84.50 626 LEU A C 1
ATOM 4909 O O . LEU A 1 626 ? -11.799 25.875 32.425 1.00 84.50 626 LEU A O 1
ATOM 4913 N N . ASP A 1 627 ? -13.558 26.743 31.301 1.00 85.56 627 ASP A N 1
ATOM 4914 C CA . ASP A 1 627 ? -13.267 28.156 31.521 1.00 85.56 627 ASP A CA 1
ATOM 4915 C C . ASP A 1 627 ? -13.227 28.519 33.019 1.00 85.56 627 ASP A C 1
ATOM 4917 O O . ASP A 1 627 ? -13.851 27.855 33.851 1.00 85.56 627 ASP A O 1
ATOM 4921 N N . GLU A 1 628 ? -12.511 29.593 33.369 1.00 84.00 628 GLU A N 1
ATOM 4922 C CA . GLU A 1 628 ? -12.303 30.008 34.769 1.00 84.00 628 GLU A CA 1
ATOM 4923 C C . GLU A 1 628 ? -13.617 30.262 35.526 1.00 84.00 628 GLU A C 1
ATOM 4925 O O . GLU A 1 628 ? -13.669 30.092 36.742 1.00 84.00 628 GLU A O 1
ATOM 4930 N N . ARG A 1 629 ? -14.709 30.573 34.811 1.00 87.56 629 ARG A N 1
ATOM 4931 C CA . ARG A 1 629 ? -16.058 30.743 35.379 1.00 87.56 629 ARG A CA 1
ATOM 4932 C C . ARG A 1 629 ? -16.594 29.517 36.116 1.00 87.56 629 ARG A C 1
ATOM 4934 O O . ARG A 1 629 ? -17.441 29.681 36.986 1.00 87.56 629 ARG A O 1
ATOM 4941 N N . PHE A 1 630 ? -16.130 28.317 35.775 1.00 87.56 630 PHE A N 1
ATOM 4942 C CA . PHE A 1 630 ? -16.620 27.065 36.358 1.00 87.56 630 PHE A CA 1
ATOM 4943 C C . PHE A 1 630 ? -15.707 26.520 37.465 1.00 87.56 630 PHE A C 1
ATOM 4945 O O . PHE A 1 630 ? -16.010 25.487 38.062 1.00 87.56 630 PHE A O 1
ATOM 4952 N N . HIS A 1 631 ? -14.579 27.180 37.753 1.00 87.81 631 HIS A N 1
ATOM 4953 C CA . HIS A 1 631 ? -13.651 26.727 38.792 1.00 87.81 631 HIS A CA 1
ATOM 4954 C C . HIS A 1 631 ? -14.252 26.968 40.180 1.00 87.81 631 HIS A C 1
ATOM 4956 O O . HIS A 1 631 ? -14.794 28.033 40.464 1.00 87.81 631 HIS A O 1
ATOM 4962 N N . GLY A 1 632 ? -14.162 25.970 41.060 1.00 86.56 632 GLY A N 1
ATOM 4963 C CA . GLY A 1 632 ? -14.757 26.018 42.399 1.00 86.56 632 GLY A CA 1
ATOM 4964 C C . GLY A 1 632 ? -16.250 25.672 42.453 1.00 86.56 632 GLY A C 1
ATOM 4965 O O . GLY A 1 632 ? -16.792 25.553 43.550 1.00 86.56 632 GLY A O 1
ATOM 4966 N N . MET A 1 633 ? -16.909 25.462 41.307 1.00 91.38 633 MET A N 1
ATOM 4967 C CA . MET A 1 633 ? -18.274 24.927 41.255 1.00 91.38 633 MET A CA 1
ATOM 4968 C C . MET A 1 633 ? -18.274 23.408 41.434 1.00 91.38 633 MET A C 1
ATOM 4970 O O . MET A 1 633 ? -17.301 22.727 41.089 1.00 91.38 633 MET A O 1
ATOM 4974 N N . THR A 1 634 ? -19.379 22.860 41.944 1.00 92.75 634 THR A N 1
ATOM 4975 C CA . THR A 1 634 ? -19.567 21.405 41.935 1.00 92.75 634 THR A CA 1
ATOM 4976 C C . THR A 1 634 ? -19.843 20.921 40.511 1.00 92.75 634 THR A C 1
ATOM 4978 O O . THR A 1 634 ? -20.368 21.664 39.676 1.00 92.75 634 THR A O 1
ATOM 4981 N N . PHE A 1 635 ? -19.510 19.661 40.221 1.00 92.56 635 PHE A N 1
ATOM 4982 C CA . PHE A 1 635 ? -19.788 19.055 38.915 1.00 92.56 635 PHE A CA 1
ATOM 4983 C C . PHE A 1 635 ? -21.271 19.159 38.533 1.00 92.56 635 PHE A C 1
ATOM 4985 O O . PHE A 1 635 ? -21.589 19.452 37.382 1.00 92.56 635 PHE A O 1
ATOM 4992 N N . LEU A 1 636 ? -22.176 18.951 39.495 1.00 92.56 636 LEU A N 1
ATOM 4993 C CA . LEU A 1 636 ? -23.616 19.003 39.250 1.00 92.56 636 LEU A CA 1
ATOM 4994 C C . LEU A 1 636 ? -24.093 20.423 38.916 1.00 92.56 636 LEU A C 1
ATOM 4996 O O . LEU A 1 636 ? -24.887 20.590 37.991 1.00 92.56 636 LEU A O 1
ATOM 5000 N N . ASP A 1 637 ? -23.579 21.437 39.617 1.00 92.81 637 ASP A N 1
ATOM 5001 C CA . ASP A 1 637 ? -23.933 22.837 39.356 1.00 92.81 637 ASP A CA 1
ATOM 5002 C C . ASP A 1 637 ? -23.452 23.276 37.969 1.00 92.81 637 ASP A C 1
ATOM 5004 O O . ASP A 1 637 ? -24.200 23.898 37.212 1.00 92.81 637 ASP A O 1
ATOM 5008 N N . ALA A 1 638 ? -22.228 22.890 37.597 1.00 91.81 638 ALA A N 1
ATOM 5009 C CA . ALA A 1 638 ? -21.687 23.158 36.270 1.00 91.81 638 ALA A CA 1
ATOM 5010 C C . ALA A 1 638 ? -22.460 22.412 35.173 1.00 91.81 638 ALA A C 1
ATOM 5012 O O . ALA A 1 638 ? -22.768 23.001 34.139 1.00 91.81 638 ALA A O 1
ATOM 5013 N N . ALA A 1 639 ? -22.828 21.146 35.399 1.00 92.50 639 ALA A N 1
ATOM 5014 C CA . ALA A 1 639 ? -23.655 20.381 34.468 1.00 92.50 639 ALA A CA 1
ATOM 5015 C C . ALA A 1 639 ? -25.021 21.048 34.250 1.00 92.50 639 ALA A C 1
ATOM 5017 O O . ALA A 1 639 ? -25.456 21.189 33.110 1.00 92.50 639 ALA A O 1
ATOM 5018 N N . HIS A 1 640 ? -25.675 21.498 35.326 1.00 91.88 640 HIS A N 1
ATOM 5019 C CA . HIS A 1 640 ? -26.968 22.177 35.253 1.00 91.88 640 HIS A CA 1
ATOM 5020 C C . HIS A 1 640 ? -26.869 23.525 34.526 1.00 91.88 640 HIS A C 1
ATOM 5022 O O . HIS A 1 640 ? -27.728 23.845 33.706 1.00 91.88 640 HIS A O 1
ATOM 5028 N N . MET A 1 641 ? -25.810 24.298 34.786 1.00 91.44 641 MET A N 1
ATOM 5029 C CA . MET A 1 641 ? -25.563 25.577 34.116 1.00 91.44 641 MET A CA 1
ATOM 5030 C C . MET A 1 641 ? -25.310 25.391 32.618 1.00 91.44 641 MET A C 1
ATOM 5032 O O . MET A 1 641 ? -25.988 26.013 31.810 1.00 91.44 641 MET A O 1
ATOM 5036 N N . ILE A 1 642 ? -24.405 24.485 32.235 1.00 91.62 642 ILE A N 1
ATOM 5037 C CA . ILE A 1 642 ? -24.079 24.220 30.824 1.00 91.62 642 ILE A CA 1
ATOM 5038 C C . ILE A 1 642 ? -25.303 23.677 30.077 1.00 91.62 642 ILE A C 1
ATOM 5040 O O . ILE A 1 642 ? -25.589 24.100 28.955 1.00 91.62 642 ILE A O 1
ATOM 5044 N N . PHE A 1 643 ? -26.057 22.766 30.693 1.00 92.81 643 PHE A N 1
ATOM 5045 C CA . PHE A 1 643 ? -27.263 22.214 30.081 1.00 92.81 643 PHE A CA 1
ATOM 5046 C C . PHE A 1 643 ? -28.353 23.284 29.903 1.00 92.81 643 PHE A C 1
ATOM 5048 O O . PHE A 1 643 ? -28.998 23.330 28.856 1.00 92.81 643 PHE A O 1
ATOM 5055 N N . GLY A 1 644 ? -28.532 24.171 30.890 1.00 92.31 644 GLY A N 1
ATOM 5056 C CA . GLY A 1 644 ? -29.474 25.291 30.824 1.00 92.31 644 GLY A CA 1
ATOM 5057 C C . GLY A 1 644 ? -29.087 26.343 29.782 1.00 92.31 644 GLY A C 1
ATOM 5058 O O . GLY A 1 644 ? -29.909 26.692 28.940 1.00 92.31 644 GLY A O 1
ATOM 5059 N N . ASP A 1 645 ? -27.828 26.788 29.780 1.00 90.50 645 ASP A N 1
ATOM 5060 C CA . ASP A 1 645 ? -27.309 27.808 28.856 1.00 90.50 645 ASP A CA 1
ATOM 5061 C C . ASP A 1 645 ? -27.381 27.363 27.387 1.00 90.50 645 ASP A C 1
ATOM 5063 O O . ASP A 1 645 ? -27.507 28.188 26.481 1.00 90.50 645 ASP A O 1
ATOM 5067 N N . THR A 1 646 ? -27.304 26.053 27.142 1.00 88.44 646 THR A N 1
ATOM 5068 C CA . THR A 1 646 ? -27.330 25.464 25.795 1.00 88.44 646 THR A CA 1
ATOM 5069 C C . THR A 1 646 ? -28.696 24.925 25.381 1.00 88.44 646 THR A C 1
ATOM 5071 O O . THR A 1 646 ? -28.795 24.293 24.330 1.00 88.44 646 THR A O 1
ATOM 5074 N N . ASN A 1 647 ? -29.749 25.130 26.183 1.00 88.50 647 ASN A N 1
ATOM 5075 C CA . ASN A 1 647 ? -31.070 24.522 25.972 1.00 88.50 647 ASN A CA 1
ATOM 5076 C C . ASN A 1 647 ? -30.998 22.998 25.715 1.00 88.50 647 ASN A C 1
ATOM 5078 O O . ASN A 1 647 ? -31.729 22.455 24.887 1.00 88.50 647 ASN A O 1
ATOM 5082 N N . GLY A 1 648 ? -30.089 22.301 26.402 1.00 83.75 648 GLY A N 1
ATOM 5083 C CA . GLY A 1 648 ? -29.913 20.851 26.304 1.00 83.75 648 GLY A CA 1
ATOM 5084 C C . GLY A 1 648 ? -29.101 20.345 25.106 1.00 83.75 648 GLY A C 1
ATOM 5085 O O . GLY A 1 648 ? -29.098 19.140 24.833 1.00 83.75 648 GLY A O 1
ATOM 5086 N N . GLN A 1 649 ? -28.395 21.222 24.387 1.00 86.44 649 GLN A N 1
ATOM 5087 C CA . GLN A 1 649 ? -27.500 20.800 23.303 1.00 86.44 649 GLN A CA 1
ATOM 5088 C C . GLN A 1 649 ? -26.213 20.145 23.819 1.00 86.44 649 GLN A C 1
ATOM 5090 O O . GLN A 1 649 ? -25.722 19.212 23.182 1.00 86.44 649 GLN A O 1
ATOM 5095 N N . VAL A 1 650 ? -25.695 20.590 24.970 1.00 89.75 650 VAL A N 1
ATOM 5096 C CA . VAL A 1 650 ? -24.458 20.069 25.569 1.00 89.75 650 VAL A CA 1
ATOM 5097 C C . VAL A 1 650 ? -24.764 19.342 26.876 1.00 89.75 650 VAL A C 1
ATOM 5099 O O . VAL A 1 650 ? -25.411 19.886 27.769 1.00 89.75 650 VAL A O 1
ATOM 5102 N N . LEU A 1 651 ? -24.260 18.113 27.007 1.00 91.56 651 LEU A N 1
ATOM 5103 C CA . LEU A 1 651 ? -24.405 17.293 28.210 1.00 91.56 651 LEU A CA 1
ATOM 5104 C C . LEU A 1 651 ? -23.038 16.961 28.810 1.00 91.56 651 LEU A C 1
ATOM 5106 O O . LEU A 1 651 ? -22.226 16.289 28.180 1.00 91.56 651 LEU A O 1
ATOM 5110 N N . LEU A 1 652 ? -22.801 17.380 30.052 1.00 90.56 652 LEU A N 1
ATOM 5111 C CA . LEU A 1 652 ? -21.594 17.031 30.802 1.00 90.56 652 LEU A CA 1
ATOM 5112 C C . LEU A 1 652 ? -21.679 15.576 31.304 1.00 90.56 652 LEU A C 1
ATOM 5114 O O . LEU A 1 652 ? -22.633 15.212 31.987 1.00 90.56 652 LEU A O 1
ATOM 5118 N N . LEU A 1 653 ? -20.687 14.745 30.971 1.00 90.38 653 LEU A N 1
ATOM 5119 C CA . LEU A 1 653 ? -20.711 13.295 31.210 1.00 90.38 653 LEU A CA 1
ATOM 5120 C C . LEU A 1 653 ? -19.749 12.855 32.323 1.00 90.38 653 LEU A C 1
ATOM 5122 O O . LEU A 1 653 ? -20.121 12.103 33.229 1.00 90.38 653 LEU A O 1
ATOM 5126 N N . ALA A 1 654 ? -18.488 13.275 32.228 1.00 89.56 654 ALA A N 1
ATOM 5127 C CA . ALA A 1 654 ? -17.413 12.759 33.069 1.00 89.56 654 ALA A CA 1
ATOM 5128 C C . ALA A 1 654 ? -16.317 13.798 33.306 1.00 89.56 654 ALA A C 1
ATOM 5130 O O . ALA A 1 654 ? -16.202 14.781 32.572 1.00 89.56 654 ALA A O 1
ATOM 5131 N N . VAL A 1 655 ? -15.491 13.541 34.314 1.00 88.38 655 VAL A N 1
ATOM 5132 C CA . VAL A 1 655 ? -14.311 14.342 34.650 1.00 88.38 655 VAL A CA 1
ATOM 5133 C C . VAL A 1 655 ? -13.079 13.456 34.752 1.00 88.38 655 VAL A C 1
ATOM 5135 O O . VAL A 1 655 ? -13.170 12.267 35.054 1.00 88.38 655 VAL A O 1
ATOM 5138 N N . GLN A 1 656 ? -11.924 14.052 34.511 1.00 84.00 656 GLN A N 1
ATOM 5139 C CA . GLN A 1 656 ? -10.613 13.474 34.739 1.00 84.00 656 GLN A CA 1
ATOM 5140 C C . GLN A 1 656 ? -9.782 14.514 35.485 1.00 84.00 656 GLN A C 1
ATOM 5142 O O . GLN A 1 656 ? -9.665 15.658 35.039 1.00 84.00 656 GLN A O 1
ATOM 5147 N N . ASP A 1 657 ? -9.256 14.116 36.638 1.00 74.12 657 ASP A N 1
ATOM 5148 C CA . ASP A 1 657 ? -8.339 14.937 37.418 1.00 74.12 657 ASP A CA 1
ATOM 5149 C C . ASP A 1 657 ? -6.897 14.607 37.014 1.00 74.12 657 ASP A C 1
ATOM 5151 O O . ASP A 1 657 ? -6.501 13.441 36.978 1.00 74.12 657 ASP A O 1
ATOM 5155 N N . ASP A 1 658 ? -6.114 15.628 36.677 1.00 64.00 658 ASP A N 1
ATOM 5156 C CA . ASP A 1 658 ? -4.723 15.453 36.253 1.00 64.00 658 ASP A CA 1
ATOM 5157 C C . ASP A 1 658 ? -3.779 15.199 37.448 1.00 64.00 658 ASP A C 1
ATOM 5159 O O . ASP A 1 658 ? -2.692 14.647 37.254 1.00 64.00 658 ASP A O 1
ATOM 5163 N N . ASP A 1 659 ? -4.182 15.552 38.680 1.00 56.38 659 ASP A N 1
ATOM 5164 C CA . ASP A 1 659 ? -3.333 15.460 39.878 1.00 56.38 659 ASP A CA 1
ATOM 5165 C C . ASP A 1 659 ? -3.473 14.128 40.651 1.00 56.38 659 ASP A C 1
ATOM 5167 O O . ASP A 1 659 ? -2.516 13.698 41.301 1.00 56.38 659 ASP A O 1
ATOM 5171 N N . HIS A 1 660 ? -4.636 13.461 40.619 1.00 46.34 660 HIS A N 1
ATOM 5172 C CA . HIS A 1 660 ? -4.934 12.255 41.416 1.00 46.34 660 HIS A CA 1
ATOM 5173 C C . HIS A 1 660 ? -5.452 11.100 40.550 1.00 46.34 660 HIS A C 1
ATOM 5175 O O . HIS A 1 660 ? -6.653 10.879 40.470 1.00 46.34 660 HIS A O 1
ATOM 5181 N N . HIS A 1 661 ? -4.524 10.317 39.984 1.00 50.75 661 HIS A N 1
ATOM 5182 C CA . HIS A 1 661 ? -4.781 9.179 39.086 1.00 50.75 661 HIS A CA 1
ATOM 5183 C C . HIS A 1 661 ? -5.538 9.570 37.802 1.00 50.75 661 HIS A C 1
ATOM 5185 O O . HIS A 1 661 ? -6.608 10.155 37.838 1.00 50.75 661 HIS A O 1
ATOM 5191 N N . HIS A 1 662 ? -5.009 9.185 36.636 1.00 59.97 662 HIS A N 1
ATOM 5192 C CA . HIS A 1 662 ? -5.601 9.450 35.313 1.00 59.97 662 HIS A CA 1
ATOM 5193 C C . HIS A 1 662 ? -6.976 8.778 35.064 1.00 59.97 662 HIS A C 1
ATOM 5195 O O . HIS A 1 662 ? -7.375 8.619 33.911 1.00 59.97 662 HIS A O 1
ATOM 5201 N N . ASP A 1 663 ? -7.701 8.384 36.109 1.00 69.62 663 ASP A N 1
ATOM 5202 C CA . ASP A 1 663 ? -8.969 7.678 36.033 1.00 69.62 663 ASP A CA 1
ATOM 5203 C C . ASP A 1 663 ? -10.106 8.636 35.656 1.00 69.62 663 ASP A C 1
ATOM 5205 O O . ASP A 1 663 ? -10.305 9.698 36.247 1.00 69.62 663 ASP A O 1
ATOM 5209 N N . ILE A 1 664 ? -10.879 8.239 34.646 1.00 82.75 664 ILE A N 1
ATOM 5210 C CA . ILE A 1 664 ? -12.069 8.968 34.210 1.00 82.75 664 ILE A CA 1
ATOM 5211 C C . ILE A 1 664 ? -13.227 8.587 35.134 1.00 82.75 664 ILE A C 1
ATOM 5213 O O . ILE A 1 664 ? -13.648 7.428 35.178 1.00 82.75 664 ILE A O 1
ATOM 5217 N N . VAL A 1 665 ? -13.777 9.570 35.844 1.00 86.06 665 VAL A N 1
ATOM 5218 C CA . VAL A 1 665 ? -14.921 9.384 36.741 1.00 86.06 665 VAL A CA 1
ATOM 5219 C C . VAL A 1 665 ? -16.185 9.886 36.053 1.00 86.06 665 VAL A C 1
ATOM 5221 O O . VAL A 1 665 ? -16.321 11.067 35.729 1.00 86.06 665 VAL A O 1
ATOM 5224 N N . THR A 1 666 ? -17.129 8.973 35.825 1.00 88.00 666 THR A N 1
ATOM 5225 C CA . THR A 1 666 ? -18.437 9.293 35.236 1.00 88.00 666 THR A CA 1
ATOM 5226 C C . THR A 1 666 ? -19.391 9.777 36.322 1.00 88.00 666 THR A C 1
ATOM 5228 O O . THR A 1 666 ? -19.518 9.127 37.357 1.00 88.00 666 THR A O 1
ATOM 5231 N N . ASN A 1 667 ? -20.042 10.921 36.090 1.00 90.62 667 ASN A N 1
ATOM 5232 C CA . ASN A 1 667 ? -20.989 11.557 37.012 1.00 90.62 667 ASN A CA 1
ATOM 5233 C C . ASN A 1 667 ? -20.572 11.510 38.506 1.00 90.62 667 ASN A C 1
ATOM 5235 O O . ASN A 1 667 ? -21.210 10.821 39.307 1.00 90.62 667 ASN A O 1
ATOM 5239 N N . PRO A 1 668 ? -19.520 12.243 38.914 1.00 88.19 668 PRO A N 1
ATOM 5240 C CA . PRO A 1 668 ? -19.027 12.221 40.294 1.00 88.19 668 PRO A CA 1
ATOM 5241 C C . PRO A 1 668 ? -19.995 12.843 41.326 1.00 88.19 668 PRO A C 1
ATOM 5243 O O . PRO A 1 668 ? -19.765 12.733 42.529 1.00 88.19 668 PRO A O 1
ATOM 5246 N N . GLY A 1 669 ? -21.088 13.478 40.887 1.00 86.75 669 GLY A N 1
ATOM 5247 C CA . GLY A 1 669 ? -22.106 14.065 41.760 1.00 86.75 669 GLY A CA 1
ATOM 5248 C C . GLY A 1 669 ? -21.711 15.424 42.352 1.00 86.75 669 GLY A C 1
ATOM 5249 O O . GLY A 1 669 ? -20.953 16.183 41.758 1.00 86.75 669 GLY A O 1
ATOM 5250 N N . HIS A 1 670 ? -22.260 15.756 43.523 1.00 88.25 670 HIS A N 1
ATOM 5251 C CA . HIS A 1 670 ? -22.087 17.066 44.174 1.00 88.25 670 HIS A CA 1
ATOM 5252 C C . HIS A 1 670 ? -20.785 17.196 44.984 1.00 88.25 670 HIS A C 1
ATOM 5254 O O . HIS A 1 670 ? -20.443 18.284 45.434 1.00 88.25 670 HIS A O 1
ATOM 5260 N N . THR A 1 671 ? -20.075 16.090 45.216 1.00 85.56 671 THR A N 1
ATOM 5261 C CA . THR A 1 671 ? -18.874 16.053 46.067 1.00 85.56 671 THR A CA 1
ATOM 5262 C C . THR A 1 671 ? -17.611 16.478 45.330 1.00 85.56 671 THR A C 1
ATOM 5264 O O . THR A 1 671 ? -16.627 16.849 45.967 1.00 85.56 671 THR A O 1
ATOM 5267 N N . PHE A 1 672 ? -17.625 16.426 43.999 1.00 88.06 672 PHE A N 1
ATOM 5268 C CA . PHE A 1 672 ? -16.477 16.767 43.175 1.00 88.06 672 PHE A CA 1
ATOM 5269 C C . PHE A 1 672 ? -16.535 18.231 42.750 1.00 88.06 672 PHE A C 1
ATOM 5271 O O . PHE A 1 672 ? -17.500 18.673 42.119 1.00 88.06 672 PHE A O 1
ATOM 5278 N N . VAL A 1 673 ? -15.482 18.967 43.094 1.00 90.00 673 VAL A N 1
ATOM 5279 C CA . VAL A 1 673 ? -15.324 20.389 42.786 1.00 90.00 673 VAL A CA 1
ATOM 5280 C C . VAL A 1 673 ? -14.380 20.534 41.603 1.00 90.00 673 VAL A C 1
ATOM 5282 O O . VAL A 1 673 ? -13.298 19.952 41.587 1.00 90.00 673 VAL A O 1
ATOM 5285 N N . LEU A 1 674 ? -14.792 21.314 40.608 1.00 88.25 674 LEU A N 1
ATOM 5286 C CA . LEU A 1 674 ? -14.033 21.508 39.380 1.00 88.25 674 LEU A CA 1
ATOM 5287 C C . LEU A 1 674 ? -12.818 22.408 39.626 1.00 88.25 674 LEU A C 1
ATOM 5289 O O . LEU A 1 674 ? -12.945 23.526 40.134 1.00 88.25 674 LEU A O 1
ATOM 5293 N N . ALA A 1 675 ? -11.643 21.931 39.224 1.00 85.00 675 ALA A N 1
ATOM 5294 C CA . ALA A 1 675 ? -10.387 22.662 39.297 1.00 85.00 675 ALA A CA 1
ATOM 5295 C C . ALA A 1 675 ? -9.890 23.057 37.898 1.00 85.00 675 ALA A C 1
ATOM 5297 O O . ALA A 1 675 ? -10.352 22.557 36.874 1.00 85.00 675 ALA A O 1
ATOM 5298 N N . ARG A 1 676 ? -8.884 23.936 37.850 1.00 80.31 676 ARG A N 1
ATOM 5299 C CA . ARG A 1 676 ? -8.284 24.412 36.593 1.00 80.31 676 ARG A CA 1
ATOM 5300 C C . ARG A 1 676 ? -7.656 23.297 35.750 1.00 80.31 676 ARG A C 1
ATOM 5302 O O . ARG A 1 676 ? -7.636 23.402 34.528 1.00 80.31 676 ARG A O 1
ATOM 5309 N N . ALA A 1 677 ? -7.121 22.271 36.404 1.00 75.69 677 ALA A N 1
ATOM 5310 C CA . ALA A 1 677 ? -6.505 21.115 35.757 1.00 75.69 677 ALA A CA 1
ATOM 5311 C C . ALA A 1 677 ? -7.513 19.990 35.458 1.00 75.69 677 ALA A C 1
ATOM 5313 O O . ALA A 1 677 ? -7.138 18.967 34.900 1.00 75.69 677 ALA A O 1
ATOM 5314 N N . THR A 1 678 ? -8.791 20.157 35.816 1.00 83.00 678 THR A N 1
ATOM 5315 C CA . THR A 1 678 ? -9.804 19.140 35.546 1.00 83.00 678 THR A CA 1
ATOM 5316 C C . THR A 1 678 ? -10.184 19.164 34.071 1.00 83.00 678 THR A C 1
ATOM 5318 O O . THR A 1 678 ? -10.697 20.159 33.550 1.00 83.00 678 THR A O 1
ATOM 5321 N N . LYS A 1 679 ? -9.984 18.031 33.406 1.00 84.88 679 LYS A N 1
ATOM 5322 C CA . LYS A 1 679 ? -10.476 17.789 32.057 1.00 84.88 679 LYS A CA 1
ATOM 5323 C C . LYS A 1 679 ? -11.881 17.212 32.140 1.00 84.88 679 LYS A C 1
ATOM 5325 O O . LYS A 1 679 ? -12.141 16.297 32.917 1.00 84.88 679 LYS A O 1
ATOM 5330 N N . VAL A 1 680 ? -12.798 17.726 31.335 1.00 87.06 680 VAL A N 1
ATOM 5331 C CA . VAL A 1 680 ? -14.190 17.275 31.322 1.00 87.06 680 VAL A CA 1
ATOM 5332 C C . VAL A 1 680 ? -14.567 16.687 29.971 1.00 87.06 680 VAL A C 1
ATOM 5334 O O . VAL A 1 680 ? -14.034 17.091 28.937 1.00 87.06 680 VAL A O 1
ATOM 5337 N N . TYR A 1 681 ? -15.494 15.736 29.996 1.00 88.31 681 TYR A N 1
ATOM 5338 C CA . TYR A 1 681 ? -16.036 15.056 28.826 1.00 88.31 681 TYR A CA 1
ATOM 5339 C C . TYR A 1 681 ? -17.502 15.443 28.654 1.00 88.31 681 TYR A C 1
ATOM 5341 O O . TYR A 1 681 ? -18.280 15.366 29.609 1.00 88.31 681 TYR A O 1
ATOM 5349 N N . MET A 1 682 ? -17.873 15.859 27.447 1.00 87.75 682 MET A N 1
ATOM 5350 C CA . MET A 1 682 ? -19.203 16.356 27.103 1.00 87.75 682 MET A CA 1
ATOM 5351 C C . MET A 1 682 ? -19.732 15.661 25.854 1.00 87.75 682 MET A C 1
ATOM 5353 O O . MET A 1 682 ? -18.955 15.314 24.972 1.00 87.75 682 MET A O 1
ATOM 5357 N N . ILE A 1 683 ? -21.049 15.511 25.760 1.00 89.06 683 ILE A N 1
ATOM 5358 C CA . ILE A 1 683 ? -21.741 15.109 24.536 1.00 89.06 683 ILE A CA 1
ATOM 5359 C C . ILE A 1 683 ? -22.311 16.364 23.884 1.00 89.06 683 ILE A C 1
ATOM 5361 O O . ILE A 1 683 ? -23.040 17.110 24.542 1.00 89.06 683 ILE A O 1
ATOM 5365 N N . ALA A 1 684 ? -21.988 16.595 22.614 1.00 86.56 684 ALA A N 1
ATOM 5366 C CA . ALA A 1 684 ? -22.505 17.722 21.841 1.00 86.56 684 ALA A CA 1
ATOM 5367 C C . ALA A 1 684 ? -22.530 17.397 20.341 1.00 86.56 684 ALA A C 1
ATOM 5369 O O . ALA A 1 684 ? -21.931 16.421 19.914 1.00 86.56 684 ALA A O 1
ATOM 5370 N N . GLU A 1 685 ? -23.209 18.216 19.540 1.00 81.62 685 GLU A N 1
ATOM 5371 C CA . GLU A 1 685 ? -23.291 18.038 18.077 1.00 81.62 685 GLU A CA 1
ATOM 5372 C C . GLU A 1 685 ? -22.026 18.509 17.347 1.00 81.62 685 GLU A C 1
ATOM 5374 O O . GLU A 1 685 ? -21.657 17.972 16.316 1.00 81.62 685 GLU A O 1
ATOM 5379 N N . SER A 1 686 ? -21.351 19.544 17.856 1.00 76.94 686 SER A N 1
ATOM 5380 C CA . SER A 1 686 ? -20.121 20.038 17.232 1.00 76.94 686 SER A CA 1
ATOM 5381 C C . SER A 1 686 ? -19.227 20.774 18.215 1.00 76.94 686 SER A C 1
ATOM 5383 O O . SER A 1 686 ? -19.693 21.382 19.184 1.00 76.94 686 SER A O 1
ATOM 5385 N N . VAL A 1 687 ? -17.934 20.861 17.908 1.00 72.50 687 VAL A N 1
ATOM 5386 C CA . VAL A 1 687 ? -16.979 21.628 18.726 1.00 72.50 687 VAL A CA 1
ATOM 5387 C C . VAL A 1 687 ? -17.351 23.102 18.875 1.00 72.50 687 VAL A C 1
ATOM 5389 O O . VAL A 1 687 ? -17.049 23.710 19.902 1.00 72.50 687 VAL A O 1
ATOM 5392 N N . LYS A 1 688 ? -18.057 23.693 17.905 1.00 77.00 688 LYS A N 1
ATOM 5393 C CA . LYS A 1 688 ? -18.510 25.092 17.991 1.00 77.00 688 LYS A CA 1
ATOM 5394 C C . LYS A 1 688 ? -19.434 25.327 19.187 1.00 77.00 688 LYS A C 1
ATOM 5396 O O . LYS A 1 688 ? -19.377 26.400 19.778 1.00 77.00 688 LYS A O 1
ATOM 5401 N N . THR A 1 689 ? -20.237 24.329 19.555 1.00 80.69 689 THR A N 1
ATOM 5402 C CA . THR A 1 689 ? -21.142 24.396 20.716 1.00 80.69 689 THR A CA 1
ATOM 5403 C C . THR A 1 689 ? -20.400 24.244 22.046 1.00 80.69 689 THR A C 1
ATOM 5405 O O . THR A 1 689 ? -20.815 24.817 23.048 1.00 80.69 689 THR A O 1
ATOM 5408 N N . VAL A 1 690 ? -19.260 23.543 22.050 1.00 80.12 690 VAL A N 1
ATOM 5409 C CA . VAL A 1 690 ? -18.419 23.318 23.240 1.00 80.12 690 VAL A CA 1
ATOM 5410 C C . VAL A 1 690 ? -17.441 24.476 23.481 1.00 80.12 690 VAL A C 1
ATOM 5412 O O . VAL A 1 690 ? -17.106 24.788 24.624 1.00 80.12 690 VAL A O 1
ATOM 5415 N N . ALA A 1 691 ? -16.991 25.146 22.416 1.00 79.94 691 ALA A N 1
ATOM 5416 C CA . ALA A 1 691 ? -15.983 26.206 22.466 1.00 79.94 691 ALA A CA 1
ATOM 5417 C C . ALA A 1 691 ? -16.247 27.341 23.489 1.00 79.94 691 ALA A C 1
ATOM 5419 O O . ALA A 1 691 ? -15.278 27.771 24.112 1.00 79.94 691 ALA A O 1
ATOM 5420 N N . PRO A 1 692 ? -17.490 27.817 23.728 1.00 83.25 692 PRO A N 1
ATOM 5421 C CA . PRO A 1 692 ? -17.774 28.871 24.712 1.00 83.25 692 PRO A CA 1
ATOM 5422 C C . PRO A 1 692 ? -17.519 28.476 26.173 1.00 83.25 692 PRO A C 1
ATOM 5424 O O . PRO A 1 692 ? -17.387 29.350 27.031 1.00 83.25 692 PRO A O 1
ATOM 5427 N N . PHE A 1 693 ? -17.481 27.174 26.461 1.00 82.50 693 PHE A N 1
ATOM 5428 C CA . PHE A 1 693 ? -17.263 26.623 27.803 1.00 82.50 693 PHE A CA 1
ATOM 5429 C C . PHE A 1 693 ? -15.808 26.206 28.032 1.00 82.50 693 PHE A C 1
ATOM 5431 O O . PHE A 1 693 ? -15.408 25.950 29.168 1.00 82.50 693 PHE A O 1
ATOM 5438 N N . ALA A 1 694 ? -15.015 26.145 26.962 1.00 78.56 694 ALA A N 1
ATOM 5439 C CA . ALA A 1 694 ? -13.609 25.789 27.012 1.00 78.56 694 ALA A CA 1
ATOM 5440 C C . ALA A 1 694 ? -12.735 27.007 27.357 1.00 78.56 694 ALA A C 1
ATOM 5442 O O . ALA A 1 694 ? -12.947 28.105 26.843 1.00 78.56 694 ALA A O 1
ATOM 5443 N N . ALA A 1 695 ? -11.701 26.805 28.176 1.00 70.31 695 ALA A N 1
ATOM 5444 C CA . ALA A 1 695 ? -10.739 27.857 28.502 1.00 70.31 695 ALA A CA 1
ATOM 5445 C C . ALA A 1 695 ? -10.014 28.392 27.243 1.00 70.31 695 ALA A C 1
ATOM 5447 O O . ALA A 1 695 ? -9.534 27.624 26.395 1.00 70.31 695 ALA A O 1
ATOM 5448 N N . VAL A 1 696 ? -9.902 29.724 27.131 1.00 49.81 696 VAL A N 1
ATOM 5449 C CA . VAL A 1 696 ? -9.290 30.425 25.986 1.00 49.81 696 VAL A CA 1
ATOM 5450 C C . VAL A 1 696 ? -7.820 30.014 25.833 1.00 49.81 696 VAL A C 1
ATOM 5452 O O . VAL A 1 696 ? -6.952 30.440 26.590 1.00 49.81 696 VAL A O 1
ATOM 5455 N N . GLY A 1 697 ? -7.535 29.189 24.821 1.00 45.19 697 GLY A N 1
ATOM 5456 C CA . GLY A 1 697 ? -6.172 28.842 24.403 1.00 45.19 697 GLY A CA 1
ATOM 5457 C C . GLY A 1 697 ? -5.845 27.351 24.308 1.00 45.19 697 GLY A C 1
ATOM 5458 O O . GLY A 1 697 ? -4.732 27.028 23.900 1.00 45.19 697 GLY A O 1
ATOM 5459 N N . GLN A 1 698 ? -6.764 26.438 24.651 1.00 42.56 698 GLN A N 1
ATOM 5460 C CA . GLN A 1 698 ? -6.437 25.002 24.736 1.00 42.56 698 GLN A CA 1
ATOM 5461 C C . GLN A 1 698 ? -7.477 24.032 24.163 1.00 42.56 698 GLN A C 1
ATOM 5463 O O . GLN A 1 698 ? -7.372 22.831 24.400 1.00 42.56 698 GLN A O 1
ATOM 5468 N N . ALA A 1 699 ? -8.384 24.487 23.289 1.00 34.16 699 ALA A N 1
ATOM 5469 C CA . ALA A 1 699 ? -9.211 23.582 22.469 1.00 34.16 699 ALA A CA 1
ATOM 5470 C C . ALA A 1 699 ? -8.381 22.593 21.601 1.00 34.16 699 ALA A C 1
ATOM 5472 O O . ALA A 1 699 ? -8.932 21.720 20.942 1.00 34.16 699 ALA A O 1
ATOM 5473 N N . LEU A 1 700 ? -7.050 22.722 21.614 1.00 37.94 700 LEU A N 1
ATOM 5474 C CA . LEU A 1 700 ? -6.064 21.920 20.907 1.00 37.94 700 LEU A CA 1
ATOM 5475 C C . LEU A 1 700 ? -4.834 21.682 21.799 1.00 37.94 700 LEU A C 1
ATOM 5477 O O . LEU A 1 700 ? -3.821 22.352 21.620 1.00 37.94 700 LEU A O 1
ATOM 5481 N N . HIS A 1 701 ? -4.881 20.749 22.760 1.00 33.16 701 HIS A N 1
ATOM 5482 C CA . HIS A 1 701 ? -3.648 20.090 23.216 1.00 33.16 701 HIS A CA 1
ATOM 5483 C C . HIS A 1 701 ? -3.861 18.828 24.076 1.00 33.16 701 HIS A C 1
ATOM 5485 O O . HIS A 1 701 ? -3.989 18.890 25.293 1.00 33.16 701 HIS A O 1
ATOM 5491 N N . THR A 1 702 ? -3.750 17.653 23.455 1.00 30.86 702 THR A N 1
ATOM 5492 C CA . THR A 1 702 ? -3.264 16.412 24.087 1.00 30.86 702 THR A CA 1
ATOM 5493 C C . THR A 1 702 ? -1.744 16.314 23.892 1.00 30.86 702 THR A C 1
ATOM 5495 O O . THR A 1 702 ? -1.249 15.529 23.092 1.00 30.86 702 THR A O 1
ATOM 5498 N N . SER A 1 703 ? -0.963 17.158 24.576 1.00 34.16 703 SER A N 1
ATOM 5499 C CA . SER A 1 703 ? 0.506 17.211 24.413 1.00 34.16 703 SER A CA 1
ATOM 5500 C C . SER A 1 703 ? 1.297 17.264 25.715 1.00 34.16 703 SER A C 1
ATOM 5502 O O . SER A 1 703 ? 2.285 17.984 25.847 1.00 34.16 703 SER A O 1
ATOM 5504 N N . LYS A 1 704 ? 0.954 16.442 26.698 1.00 33.00 704 LYS A N 1
ATOM 5505 C CA . LYS A 1 704 ? 1.889 16.186 27.800 1.00 33.00 704 LYS A CA 1
ATOM 5506 C C . LYS A 1 704 ? 2.166 14.703 27.977 1.00 33.00 704 LYS A C 1
ATOM 5508 O O . LYS A 1 704 ? 2.042 14.150 29.055 1.00 33.00 704 LYS A O 1
ATOM 5513 N N . LEU A 1 705 ? 2.688 14.095 26.909 1.00 34.16 705 LEU A N 1
ATOM 5514 C CA . LEU A 1 705 ? 3.399 12.812 26.972 1.00 34.16 705 LEU A CA 1
ATOM 5515 C C . LEU A 1 705 ? 4.933 12.973 26.882 1.00 34.16 705 LEU A C 1
ATOM 5517 O O . LEU A 1 705 ? 5.653 12.016 26.637 1.00 34.16 705 LEU A O 1
ATOM 5521 N N . MET A 1 706 ? 5.470 14.178 27.102 1.00 28.17 706 MET A N 1
ATOM 5522 C CA . MET A 1 706 ? 6.926 14.402 27.184 1.00 28.17 706 MET A CA 1
ATOM 5523 C C . MET A 1 706 ? 7.512 14.073 28.572 1.00 28.17 706 MET A C 1
ATOM 5525 O O . MET A 1 706 ? 8.709 13.821 28.693 1.00 28.17 706 MET A O 1
ATOM 5529 N N . GLY A 1 707 ? 6.679 14.013 29.622 1.00 30.33 707 GLY A N 1
ATOM 5530 C CA . GLY A 1 707 ? 7.094 13.590 30.970 1.00 30.33 707 GLY A CA 1
ATOM 5531 C C . GLY A 1 707 ? 7.255 12.070 31.113 1.00 30.33 707 GLY A C 1
ATOM 5532 O O . GLY A 1 707 ? 8.172 11.603 31.787 1.00 30.33 707 GLY A O 1
ATOM 5533 N N . LEU A 1 708 ? 6.429 11.292 30.403 1.00 33.66 708 LEU A N 1
ATOM 5534 C CA . LEU A 1 708 ? 6.457 9.823 30.419 1.00 33.66 708 LEU A CA 1
ATOM 5535 C C . LEU A 1 708 ? 7.598 9.221 29.579 1.00 33.66 708 LEU A C 1
ATOM 5537 O O . LEU A 1 708 ? 8.040 8.102 29.848 1.00 33.66 708 LEU A O 1
ATOM 5541 N N . LEU A 1 709 ? 8.167 9.980 28.636 1.00 36.06 709 LEU A N 1
ATOM 5542 C CA . LEU A 1 709 ? 9.318 9.550 27.829 1.00 36.06 709 LEU A CA 1
ATOM 5543 C C . LEU A 1 709 ? 10.610 9.375 28.650 1.00 36.06 709 LEU A C 1
ATOM 5545 O O . LEU A 1 709 ? 11.450 8.549 28.296 1.00 36.06 709 LEU A O 1
ATOM 5549 N N . LYS A 1 710 ? 10.750 10.050 29.803 1.00 35.53 710 LYS A N 1
ATOM 5550 C CA . LYS A 1 710 ? 11.855 9.774 30.746 1.00 35.53 710 LYS A CA 1
ATOM 5551 C C . LYS A 1 710 ? 11.660 8.478 31.539 1.00 35.53 710 LYS A C 1
ATOM 5553 O O . LYS A 1 710 ? 12.638 7.911 32.021 1.00 35.53 710 LYS A O 1
ATOM 5558 N N . VAL A 1 711 ? 10.426 7.983 31.640 1.00 39.72 711 VAL A N 1
ATOM 5559 C CA . VAL A 1 711 ? 10.068 6.795 32.429 1.00 39.72 711 VAL A CA 1
ATOM 5560 C C . VAL A 1 711 ? 9.973 5.539 31.549 1.00 39.72 711 VAL A C 1
ATOM 5562 O O . VAL A 1 711 ? 10.249 4.441 32.034 1.00 39.72 711 VAL A O 1
ATOM 5565 N N . ARG A 1 712 ? 9.722 5.677 30.235 1.00 40.72 712 ARG A N 1
ATOM 5566 C CA . ARG A 1 712 ? 9.654 4.556 29.271 1.00 40.72 712 ARG A CA 1
ATOM 5567 C C . ARG A 1 712 ? 10.906 3.675 29.289 1.00 40.72 712 ARG A C 1
ATOM 5569 O O . ARG A 1 712 ? 10.792 2.459 29.354 1.00 40.72 712 ARG A O 1
ATOM 5576 N N . ASN A 1 713 ? 12.104 4.259 29.341 1.00 41.00 713 ASN A N 1
ATOM 5577 C CA . ASN A 1 713 ? 13.352 3.484 29.410 1.00 41.00 713 ASN A CA 1
ATOM 5578 C C . ASN A 1 713 ? 13.505 2.685 30.716 1.00 41.00 713 ASN A C 1
ATOM 5580 O O . ASN A 1 713 ? 14.186 1.658 30.737 1.00 41.00 713 ASN A O 1
ATOM 5584 N N . HIS A 1 714 ? 12.880 3.131 31.807 1.00 43.78 714 HIS A N 1
ATOM 5585 C CA . HIS A 1 714 ? 12.860 2.406 33.077 1.00 43.78 714 HIS A CA 1
ATOM 5586 C C . HIS A 1 714 ? 11.759 1.341 33.101 1.00 43.78 714 HIS A C 1
ATOM 5588 O O . HIS A 1 714 ? 12.006 0.249 33.608 1.00 43.78 714 HIS A O 1
ATOM 5594 N N . LEU A 1 715 ? 10.607 1.602 32.476 1.00 44.84 715 LEU A N 1
ATOM 5595 C CA . LEU A 1 715 ? 9.503 0.649 32.328 1.00 44.84 715 LEU A CA 1
ATOM 5596 C C . LEU A 1 715 ? 9.832 -0.482 31.352 1.00 44.84 715 LEU A C 1
ATOM 5598 O O . LEU A 1 715 ? 9.582 -1.633 31.672 1.00 44.84 715 LEU A O 1
ATOM 5602 N N . VAL A 1 716 ? 10.492 -0.198 30.227 1.00 45.94 716 VAL A N 1
ATOM 5603 C CA . VAL A 1 716 ? 10.970 -1.217 29.275 1.00 45.94 716 VAL A CA 1
ATOM 5604 C C . VAL A 1 716 ? 12.054 -2.089 29.918 1.00 45.94 716 VAL A C 1
ATOM 5606 O O . VAL A 1 716 ? 12.019 -3.313 29.808 1.00 45.94 716 VAL A O 1
ATOM 5609 N N . LYS A 1 717 ? 12.975 -1.502 30.699 1.00 47.66 717 LYS A N 1
ATOM 5610 C CA . LYS A 1 717 ? 13.938 -2.276 31.506 1.00 47.66 717 LYS A CA 1
ATOM 5611 C C . LYS A 1 717 ? 13.254 -3.086 32.613 1.00 47.66 717 LYS A C 1
ATOM 5613 O O . LYS A 1 717 ? 13.695 -4.199 32.890 1.00 47.66 717 LYS A O 1
ATOM 5618 N N . ALA A 1 718 ? 12.197 -2.567 33.236 1.00 46.31 718 ALA A N 1
ATOM 5619 C CA . ALA A 1 718 ? 11.405 -3.293 34.227 1.00 46.31 718 ALA A CA 1
ATOM 5620 C C . ALA A 1 718 ? 10.598 -4.440 33.591 1.00 46.31 718 ALA A C 1
ATOM 5622 O O . ALA A 1 718 ? 10.591 -5.536 34.141 1.00 46.31 718 ALA A O 1
ATOM 5623 N N . ALA A 1 719 ? 10.026 -4.238 32.402 1.00 45.25 719 ALA A N 1
ATOM 5624 C CA . ALA A 1 719 ? 9.313 -5.244 31.619 1.00 45.25 719 ALA A CA 1
ATOM 5625 C C . ALA A 1 719 ? 10.256 -6.350 31.115 1.00 45.25 719 ALA A C 1
ATOM 5627 O O . ALA A 1 719 ? 9.938 -7.529 31.242 1.00 45.25 719 ALA A O 1
ATOM 5628 N N . HIS A 1 720 ? 11.467 -6.010 30.653 1.00 46.81 720 HIS A N 1
ATOM 5629 C CA . HIS A 1 720 ? 12.497 -7.000 30.306 1.00 46.81 720 HIS A CA 1
ATOM 5630 C C . HIS A 1 720 ? 12.984 -7.803 31.523 1.00 46.81 720 HIS A C 1
ATOM 5632 O O . HIS A 1 720 ? 13.198 -9.012 31.419 1.00 46.81 720 HIS A O 1
ATOM 5638 N N . ARG A 1 721 ? 13.116 -7.169 32.697 1.00 48.75 721 ARG A N 1
ATOM 5639 C CA . ARG A 1 721 ? 13.418 -7.872 33.959 1.00 48.75 721 ARG A CA 1
ATOM 5640 C C . ARG A 1 721 ? 12.255 -8.761 34.405 1.00 48.75 721 ARG A C 1
ATOM 5642 O O . ARG A 1 721 ? 12.493 -9.884 34.845 1.00 48.75 721 ARG A O 1
ATOM 5649 N N . ALA A 1 722 ? 11.014 -8.302 34.252 1.00 46.94 722 ALA A N 1
ATOM 5650 C CA . ALA A 1 722 ? 9.817 -9.088 34.536 1.00 46.94 722 ALA A CA 1
ATOM 5651 C C . ALA A 1 722 ? 9.728 -10.310 33.608 1.00 46.94 722 ALA A C 1
ATOM 5653 O O . ALA A 1 722 ? 9.526 -11.419 34.093 1.00 46.94 722 ALA A O 1
ATOM 5654 N N . ARG A 1 723 ? 10.013 -10.143 32.310 1.00 43.34 723 ARG A N 1
ATOM 5655 C CA . ARG A 1 723 ? 10.074 -11.221 31.311 1.00 43.34 723 ARG A CA 1
ATOM 5656 C C . ARG A 1 723 ? 11.083 -12.313 31.685 1.00 43.34 723 ARG A C 1
ATOM 5658 O O . ARG A 1 723 ? 10.722 -13.484 31.697 1.00 43.34 723 ARG A O 1
ATOM 5665 N N . HIS A 1 724 ? 12.294 -11.947 32.110 1.00 44.62 724 HIS A N 1
ATOM 5666 C CA . HIS A 1 724 ? 13.282 -12.918 32.610 1.00 44.62 724 HIS A CA 1
ATOM 5667 C C . HIS A 1 724 ? 12.915 -13.562 33.961 1.00 44.62 724 HIS A C 1
ATOM 5669 O O . HIS A 1 724 ? 13.408 -14.641 34.288 1.00 44.62 724 HIS A O 1
ATOM 5675 N N . THR A 1 725 ? 12.057 -12.921 34.759 1.00 45.34 725 THR A N 1
ATOM 5676 C CA . THR A 1 725 ? 11.596 -13.453 36.054 1.00 45.34 725 THR A CA 1
ATOM 5677 C C . THR A 1 725 ? 10.436 -14.444 35.875 1.00 45.34 725 THR A C 1
ATOM 5679 O O . THR A 1 725 ? 10.335 -15.418 36.624 1.00 45.34 725 THR A O 1
ATOM 5682 N N . VAL A 1 726 ? 9.599 -14.244 34.850 1.00 46.72 726 VAL A N 1
ATOM 5683 C CA . VAL A 1 726 ? 8.482 -15.132 34.480 1.00 46.72 726 VAL A CA 1
ATOM 5684 C C . VAL A 1 726 ? 8.974 -16.486 33.950 1.00 46.72 726 VAL A C 1
ATOM 5686 O O . VAL A 1 726 ? 8.344 -17.505 34.219 1.00 46.72 726 VAL A O 1
ATOM 5689 N N . GLU A 1 727 ? 10.148 -16.546 33.315 1.00 45.22 727 GLU A N 1
ATOM 5690 C CA . GLU A 1 727 ? 10.739 -17.799 32.809 1.00 45.22 727 GLU A CA 1
ATOM 5691 C C . GLU A 1 727 ? 11.222 -18.777 33.903 1.00 45.22 727 GLU A C 1
ATOM 5693 O O . GLU A 1 727 ? 11.616 -19.897 33.584 1.00 45.22 727 GLU A O 1
ATOM 5698 N N . LYS A 1 728 ? 11.186 -18.416 35.199 1.00 44.69 728 LYS A N 1
ATOM 5699 C CA . LYS A 1 728 ? 11.731 -19.270 36.280 1.00 44.69 728 LYS A CA 1
ATOM 5700 C C . LYS A 1 728 ? 10.735 -19.808 37.309 1.00 44.69 728 LYS A C 1
ATOM 5702 O O . LYS A 1 728 ? 11.132 -20.652 38.109 1.00 44.69 728 LYS A O 1
ATOM 5707 N N . ARG A 1 729 ? 9.458 -19.406 37.315 1.00 50.44 729 ARG A N 1
ATOM 5708 C CA . ARG A 1 729 ? 8.430 -19.971 38.219 1.00 50.44 729 ARG A CA 1
ATOM 5709 C C . ARG A 1 729 ? 7.033 -19.845 37.619 1.00 50.44 729 ARG A C 1
ATOM 5711 O O . ARG A 1 729 ? 6.653 -18.765 37.188 1.00 50.44 729 ARG A O 1
ATOM 5718 N N . ILE A 1 730 ? 6.241 -20.919 37.713 1.00 52.50 730 ILE A N 1
ATOM 5719 C CA . ILE A 1 730 ? 4.796 -20.888 37.440 1.00 52.50 730 ILE A CA 1
ATOM 5720 C C . ILE A 1 730 ? 4.159 -19.801 38.334 1.00 52.50 730 ILE A C 1
ATOM 5722 O O . ILE A 1 730 ? 4.274 -19.909 39.566 1.00 52.50 730 ILE A O 1
ATOM 5726 N N . PRO A 1 731 ? 3.517 -18.762 37.760 1.00 59.56 731 PRO A N 1
ATOM 5727 C CA . PRO A 1 731 ? 2.880 -17.687 38.519 1.00 59.56 731 PRO A CA 1
ATOM 5728 C C . PRO A 1 731 ? 1.844 -18.227 39.513 1.00 59.56 731 PRO A C 1
ATOM 5730 O O . PRO A 1 731 ? 1.169 -19.216 39.225 1.00 59.56 731 PRO A O 1
ATOM 5733 N N . LYS A 1 732 ? 1.677 -17.572 40.675 1.00 57.28 732 LYS A N 1
ATOM 5734 C CA . LYS A 1 732 ? 0.662 -17.967 41.678 1.00 57.28 732 LYS A CA 1
ATOM 5735 C C . LYS A 1 732 ? -0.733 -18.092 41.055 1.00 57.28 732 LYS A C 1
ATOM 5737 O O . LYS A 1 732 ? -1.385 -19.101 41.263 1.00 57.28 732 LYS A O 1
ATOM 5742 N N . SER A 1 733 ? -1.111 -17.159 40.180 1.00 57.38 733 SER A N 1
ATOM 5743 C CA . SER A 1 733 ? -2.377 -17.190 39.436 1.00 57.38 733 SER A CA 1
ATOM 5744 C C . SER A 1 733 ? -2.568 -18.450 38.587 1.00 57.38 733 SER A C 1
ATOM 5746 O O . SER A 1 733 ? -3.676 -18.975 38.518 1.00 57.38 733 SER A O 1
ATOM 5748 N N . VAL A 1 734 ? -1.498 -18.959 37.969 1.00 58.28 734 VAL A N 1
ATOM 5749 C CA . VAL A 1 734 ? -1.522 -20.193 37.169 1.00 58.28 734 VAL A CA 1
ATOM 5750 C C . VAL A 1 734 ? -1.591 -21.417 38.082 1.00 58.28 734 VAL A C 1
ATOM 5752 O O . VAL A 1 734 ? -2.316 -22.356 37.783 1.00 58.28 734 VAL A O 1
ATOM 5755 N N . ARG A 1 735 ? -0.916 -21.396 39.237 1.00 59.84 735 ARG A N 1
ATOM 5756 C CA . ARG A 1 735 ? -1.031 -22.455 40.253 1.00 59.84 735 ARG A CA 1
ATOM 5757 C C . ARG A 1 735 ? -2.434 -22.523 40.859 1.00 59.84 735 ARG A C 1
ATOM 5759 O O . ARG A 1 735 ? -2.965 -23.615 41.008 1.00 59.84 735 ARG A O 1
ATOM 5766 N N . ASP A 1 736 ? -3.040 -21.376 41.147 1.00 65.69 736 ASP A N 1
ATOM 5767 C CA . ASP A 1 736 ? -4.407 -21.270 41.666 1.00 65.69 736 ASP A CA 1
ATOM 5768 C C . ASP A 1 736 ? -5.443 -21.645 40.596 1.00 65.69 736 ASP A C 1
ATOM 5770 O O . ASP A 1 736 ? -6.519 -22.147 40.909 1.00 65.69 736 ASP A O 1
ATOM 5774 N N . TYR A 1 737 ? -5.141 -21.410 39.317 1.00 61.72 737 TYR A N 1
ATOM 5775 C CA . TYR A 1 737 ? -5.945 -21.889 38.191 1.00 61.72 737 TYR A CA 1
ATOM 5776 C C . TYR A 1 737 ? -5.863 -23.417 38.046 1.00 61.72 737 TYR A C 1
ATOM 5778 O O . TYR A 1 737 ? -6.896 -24.075 37.982 1.00 61.72 737 TYR A O 1
ATOM 5786 N N . ILE A 1 738 ? -4.654 -23.990 38.097 1.00 62.06 738 ILE A N 1
ATOM 5787 C CA . ILE A 1 738 ? -4.430 -25.446 38.084 1.00 62.06 738 ILE A CA 1
ATOM 5788 C C . ILE A 1 738 ? -5.096 -26.109 39.300 1.00 62.06 738 ILE A C 1
ATOM 5790 O O . ILE A 1 738 ? -5.768 -27.122 39.151 1.00 62.06 738 ILE A O 1
ATOM 5794 N N . GLY A 1 739 ? -4.969 -25.521 40.494 1.00 62.44 739 GLY A N 1
ATOM 5795 C CA . GLY A 1 739 ? -5.622 -26.014 41.709 1.00 62.44 739 GLY A CA 1
ATOM 5796 C C . GLY A 1 739 ? -7.150 -25.982 41.622 1.00 62.44 739 GLY A C 1
ATOM 5797 O O . GLY A 1 739 ? -7.801 -26.914 42.081 1.00 62.44 739 GLY A O 1
ATOM 5798 N N . ARG A 1 740 ? -7.723 -24.957 40.974 1.00 63.62 740 ARG A N 1
ATOM 5799 C CA . ARG A 1 740 ? -9.169 -24.869 40.713 1.00 63.62 740 ARG A CA 1
ATOM 5800 C C . ARG A 1 740 ? -9.653 -25.885 39.687 1.00 63.62 740 ARG A C 1
ATOM 5802 O O . ARG A 1 740 ? -10.727 -26.437 39.876 1.00 63.62 740 ARG A O 1
ATOM 5809 N N . MET A 1 741 ? -8.875 -26.164 38.639 1.00 60.72 741 MET A N 1
ATOM 5810 C CA . MET A 1 741 ? -9.220 -27.196 37.650 1.00 60.72 741 MET A CA 1
ATOM 5811 C C . MET A 1 741 ? -9.400 -28.582 38.279 1.00 60.72 741 MET A C 1
ATOM 5813 O O . MET A 1 741 ? -10.222 -29.356 37.806 1.00 60.72 741 MET A O 1
ATOM 5817 N N . VAL A 1 742 ? -8.678 -28.881 39.364 1.00 60.22 742 VAL A N 1
ATOM 5818 C CA . VAL A 1 742 ? -8.773 -30.165 40.079 1.00 60.22 742 VAL A CA 1
ATOM 5819 C C . VAL A 1 742 ? -10.061 -30.288 40.912 1.00 60.22 742 VAL A C 1
ATOM 5821 O O . VAL A 1 742 ? -10.516 -31.401 41.159 1.00 60.22 742 VAL A O 1
ATOM 5824 N N . THR A 1 743 ? -10.677 -29.176 41.331 1.00 64.12 743 THR A N 1
ATOM 5825 C CA . THR A 1 743 ? -11.888 -29.149 42.181 1.00 64.12 743 THR A CA 1
ATOM 5826 C C . THR A 1 743 ? -13.140 -28.647 41.455 1.00 64.12 743 THR A C 1
ATOM 5828 O O . THR A 1 743 ? -14.152 -28.351 42.091 1.00 64.12 743 THR A O 1
ATOM 5831 N N . LEU A 1 744 ? -13.082 -28.518 40.129 1.00 71.75 744 LEU A N 1
ATOM 5832 C CA . LEU A 1 744 ? -14.123 -27.872 39.338 1.00 71.75 744 LEU A CA 1
ATOM 5833 C C . LEU A 1 744 ? -15.342 -28.786 39.158 1.00 71.75 744 LEU A C 1
ATOM 5835 O O . LEU A 1 744 ? -15.276 -29.826 38.507 1.00 71.75 744 LEU A O 1
ATOM 5839 N N . GLU A 1 745 ? -16.479 -28.380 39.722 1.00 71.81 745 GLU A N 1
ATOM 5840 C CA . GLU A 1 745 ? -17.761 -29.032 39.452 1.00 71.81 745 GLU A CA 1
ATOM 5841 C C . GLU A 1 745 ? -18.203 -28.777 38.004 1.00 71.81 745 GLU A C 1
ATOM 5843 O O . GLU A 1 745 ? -18.037 -27.672 37.473 1.00 71.81 745 GLU A O 1
ATOM 5848 N N . LYS A 1 746 ? -18.818 -29.787 37.374 1.00 76.25 746 LYS A N 1
ATOM 5849 C CA . LYS A 1 746 ? -19.401 -29.656 36.032 1.00 76.25 746 LYS A CA 1
ATOM 5850 C C . LYS A 1 746 ? -20.452 -28.543 35.978 1.00 76.25 746 LYS A C 1
ATOM 5852 O O . LYS A 1 746 ? -21.123 -28.242 36.968 1.00 76.25 746 LYS A O 1
ATOM 5857 N N . ALA A 1 747 ? -20.622 -27.962 34.791 1.00 79.75 747 ALA A N 1
ATOM 5858 C CA . ALA A 1 747 ? -21.583 -26.891 34.567 1.00 79.75 747 ALA A CA 1
ATOM 5859 C C . ALA A 1 747 ? -23.011 -27.312 34.952 1.00 79.75 747 ALA A C 1
ATOM 5861 O O . ALA A 1 747 ? -23.514 -28.345 34.507 1.00 79.75 747 ALA A O 1
ATOM 5862 N N . ARG A 1 748 ? -23.655 -26.506 35.803 1.00 84.38 748 ARG A N 1
ATOM 5863 C CA . ARG A 1 748 ? -24.959 -26.829 36.392 1.00 84.38 748 ARG A CA 1
ATOM 5864 C C . ARG A 1 748 ? -26.100 -26.488 35.421 1.00 84.38 748 ARG A C 1
ATOM 5866 O O . ARG A 1 748 ? -26.043 -25.435 34.778 1.00 84.38 748 ARG A O 1
ATOM 5873 N N . PRO A 1 749 ? -27.156 -27.319 35.335 1.00 86.50 749 PRO A N 1
ATOM 5874 C CA . PRO A 1 749 ? -28.369 -26.960 34.609 1.00 86.50 749 PRO A CA 1
ATOM 5875 C C . PRO A 1 749 ? -29.154 -25.856 35.340 1.00 86.50 749 PRO A C 1
ATOM 5877 O O . PRO A 1 749 ? -29.043 -25.733 36.564 1.00 86.50 749 PRO A O 1
ATOM 5880 N N . PRO A 1 750 ? -29.962 -25.054 34.620 1.00 90.06 750 PRO A N 1
ATOM 5881 C CA . PRO A 1 750 ? -30.749 -23.985 35.229 1.00 90.06 750 PRO A CA 1
ATOM 5882 C C . PRO A 1 750 ? -31.826 -24.550 36.176 1.00 90.06 750 PRO A C 1
ATOM 5884 O O . PRO A 1 750 ? -32.538 -25.486 35.798 1.00 90.06 750 PRO A O 1
ATOM 5887 N N . PRO A 1 751 ? -31.992 -23.996 37.392 1.00 90.75 751 PRO A N 1
ATOM 5888 C CA . PRO A 1 751 ? -33.012 -24.460 38.323 1.00 90.75 751 PRO A CA 1
ATOM 5889 C C . PRO A 1 751 ? -34.425 -24.110 37.819 1.00 90.75 751 PRO A C 1
ATOM 5891 O O . PRO A 1 751 ? -34.644 -23.014 37.297 1.00 90.75 751 PRO A O 1
ATOM 5894 N N . PRO A 1 752 ? -35.428 -24.985 38.022 1.00 87.50 752 PRO A N 1
ATOM 5895 C CA . PRO A 1 752 ? -36.789 -24.755 37.528 1.00 87.50 752 PRO A CA 1
ATOM 5896 C C . PRO A 1 752 ? -37.454 -23.524 38.162 1.00 87.50 752 PRO A C 1
ATOM 5898 O O . PRO A 1 752 ? -38.272 -22.870 37.521 1.00 87.50 752 PRO A O 1
ATOM 5901 N N . ALA A 1 753 ? -37.073 -23.162 39.393 1.00 88.38 753 ALA A N 1
ATOM 5902 C CA . ALA A 1 753 ? -37.542 -21.944 40.053 1.00 88.38 753 ALA A CA 1
ATOM 5903 C C . ALA A 1 753 ? -37.108 -20.670 39.304 1.00 88.38 753 ALA A C 1
ATOM 5905 O O . ALA A 1 753 ? -37.925 -19.770 39.125 1.00 88.38 753 ALA A O 1
ATOM 5906 N N . LEU A 1 754 ? -35.867 -20.628 38.799 1.00 89.12 754 LEU A N 1
ATOM 5907 C CA . LEU A 1 754 ? -35.354 -19.512 37.997 1.00 89.12 754 LEU A CA 1
ATOM 5908 C C . LEU A 1 754 ? -36.118 -19.393 36.676 1.00 89.12 754 LEU A C 1
ATOM 5910 O O . LEU A 1 754 ? -36.588 -18.315 36.326 1.00 89.12 754 LEU A O 1
ATOM 5914 N N . LEU A 1 755 ? -36.297 -20.516 35.972 1.00 89.44 755 LEU A N 1
ATOM 5915 C CA . LEU A 1 755 ? -37.022 -20.547 34.699 1.00 89.44 755 LEU A CA 1
ATOM 5916 C C . LEU A 1 755 ? -38.492 -20.132 34.859 1.00 89.44 755 LEU A C 1
ATOM 5918 O O . LEU A 1 755 ? -39.064 -19.511 33.966 1.00 89.44 755 LEU A O 1
ATOM 5922 N N . ASN A 1 756 ? -39.105 -20.463 35.999 1.00 87.00 756 ASN A N 1
ATOM 5923 C CA . ASN A 1 756 ? -40.480 -20.083 36.303 1.00 87.00 756 ASN A CA 1
ATOM 5924 C C . ASN A 1 756 ? -40.623 -18.610 36.688 1.00 87.00 756 ASN A C 1
ATOM 5926 O O . ASN A 1 756 ? -41.608 -18.000 36.262 1.00 87.00 756 ASN A O 1
ATOM 5930 N N . ALA A 1 757 ? -39.670 -18.068 37.453 1.00 87.75 757 ALA A N 1
ATOM 5931 C CA . ALA A 1 757 ? -39.622 -16.661 37.843 1.00 87.75 757 ALA A CA 1
ATOM 5932 C C . ALA A 1 757 ? -39.354 -15.737 36.643 1.00 87.75 757 ALA A C 1
ATOM 5934 O O . ALA A 1 757 ? -39.965 -14.676 36.544 1.00 87.75 757 ALA A O 1
ATOM 5935 N N . GLY A 1 758 ? -38.510 -16.170 35.701 1.00 86.25 758 GLY A N 1
ATOM 5936 C CA . GLY A 1 758 ? -38.147 -15.385 34.523 1.00 86.25 758 GLY A CA 1
ATOM 5937 C C . GLY A 1 758 ? -37.157 -14.257 34.823 1.00 86.25 758 GLY A C 1
ATOM 5938 O O . GLY A 1 758 ? -36.583 -14.170 35.906 1.00 86.25 758 GLY A O 1
ATOM 5939 N N . GLY A 1 759 ? -36.926 -13.396 33.832 1.00 86.50 759 GLY A N 1
ATOM 5940 C CA . GLY A 1 759 ? -35.999 -12.264 33.931 1.00 86.50 759 GLY A CA 1
ATOM 5941 C C . GLY A 1 759 ? -34.527 -12.613 33.675 1.00 86.50 759 GLY A C 1
ATOM 5942 O O . GLY A 1 759 ? -33.689 -11.712 33.650 1.00 86.50 759 GLY A O 1
ATOM 5943 N N . HIS A 1 760 ? -34.201 -13.884 33.427 1.00 92.62 760 HIS A N 1
ATOM 5944 C CA . HIS A 1 760 ? -32.857 -14.348 33.069 1.00 92.62 760 HIS A CA 1
ATOM 5945 C C . HIS A 1 760 ? -32.488 -14.025 31.615 1.00 92.62 760 HIS A C 1
ATOM 5947 O O . HIS A 1 760 ? -33.355 -13.809 30.768 1.00 92.62 760 HIS A O 1
ATOM 5953 N N . ILE A 1 761 ? -31.188 -14.012 31.320 1.00 92.81 761 ILE A N 1
ATOM 5954 C CA . ILE A 1 761 ? -30.652 -13.828 29.963 1.00 92.81 761 ILE A CA 1
ATOM 5955 C C . ILE A 1 761 ? -30.422 -15.203 29.340 1.00 92.81 761 ILE A C 1
ATOM 5957 O O . ILE A 1 761 ? -29.833 -16.078 29.976 1.00 92.81 761 ILE A O 1
ATOM 5961 N N . VAL A 1 762 ? -30.843 -15.387 28.090 1.00 92.44 762 VAL A N 1
ATOM 5962 C CA . VAL A 1 762 ? -30.592 -16.616 27.326 1.00 92.44 762 VAL A CA 1
ATOM 5963 C C . VAL A 1 762 ? -29.543 -16.345 26.253 1.00 92.44 762 VAL A C 1
ATOM 5965 O O . VAL A 1 762 ? -29.733 -15.482 25.400 1.00 92.44 762 VAL A O 1
ATOM 5968 N N . ILE A 1 763 ? -28.446 -17.100 26.273 1.00 90.75 763 ILE A N 1
ATOM 5969 C CA . ILE A 1 763 ? -27.383 -17.038 25.265 1.00 90.75 763 ILE A CA 1
ATOM 5970 C C . ILE A 1 763 ? -27.466 -18.281 24.385 1.00 90.75 763 ILE A C 1
ATOM 5972 O O . ILE A 1 763 ? -27.276 -19.400 24.856 1.00 90.75 763 ILE A O 1
ATOM 5976 N N . CYS A 1 764 ? -27.722 -18.084 23.099 1.00 87.81 764 CYS A N 1
ATOM 5977 C CA . CYS A 1 764 ? -27.714 -19.123 22.080 1.00 87.81 764 CYS A CA 1
ATOM 5978 C C . CYS A 1 764 ? -26.322 -19.192 21.446 1.00 87.81 764 CYS A C 1
ATOM 5980 O O . CYS A 1 764 ? -25.892 -18.229 20.816 1.00 87.81 764 CYS A O 1
ATOM 5982 N N . SER A 1 765 ? -25.623 -20.317 21.614 1.00 82.56 765 SER A N 1
ATOM 5983 C CA . SER A 1 765 ? -24.275 -20.539 21.080 1.00 82.56 765 SER A CA 1
ATOM 5984 C C . SER A 1 765 ? -24.264 -21.658 20.029 1.00 82.56 765 SER A C 1
ATOM 5986 O O . SER A 1 765 ? -24.898 -22.698 20.215 1.00 82.56 765 SER A O 1
ATOM 5988 N N . GLY A 1 766 ? -23.552 -21.437 18.918 1.00 70.62 766 GLY A N 1
ATOM 5989 C CA . GLY A 1 766 ? -23.362 -22.418 17.842 1.00 70.62 766 GLY A CA 1
ATOM 5990 C C . GLY A 1 766 ? -22.381 -23.561 18.179 1.00 70.62 766 GLY A C 1
ATOM 5991 O O . GLY A 1 766 ? -21.737 -23.533 19.224 1.00 70.62 766 GLY A O 1
ATOM 5992 N N . PRO A 1 767 ? -22.258 -24.579 17.304 1.00 59.16 767 PRO A N 1
ATOM 5993 C CA . PRO A 1 767 ? -21.459 -25.793 17.533 1.00 59.16 767 PRO A CA 1
ATOM 5994 C C . PRO A 1 767 ? -19.934 -25.619 17.433 1.00 59.16 767 PRO A C 1
ATOM 5996 O O . PRO A 1 767 ? -19.194 -26.577 17.652 1.00 59.16 767 PRO A O 1
ATOM 5999 N N . SER A 1 768 ? -19.439 -24.442 17.063 1.00 57.28 768 SER A N 1
ATOM 6000 C CA . SER A 1 768 ? -18.012 -24.207 16.843 1.00 57.28 768 SER A CA 1
ATOM 6001 C C . SER A 1 768 ? -17.252 -23.947 18.156 1.00 57.28 768 SER A C 1
ATOM 6003 O O . SER A 1 768 ? -17.760 -23.332 19.092 1.00 57.28 768 SER A O 1
ATOM 6005 N N . GLY A 1 769 ? -16.034 -24.502 18.216 1.00 54.38 769 GLY A N 1
ATOM 6006 C CA . GLY A 1 769 ? -15.362 -25.006 19.423 1.00 54.38 769 GLY A CA 1
ATOM 6007 C C . GLY A 1 769 ? -15.181 -24.084 20.640 1.00 54.38 769 GLY A C 1
ATOM 6008 O O . GLY A 1 769 ? -15.366 -22.872 20.603 1.00 54.38 769 GLY A O 1
ATOM 6009 N N . ASP A 1 770 ? -14.727 -24.693 21.741 1.00 55.38 770 ASP A N 1
ATOM 6010 C CA . ASP A 1 770 ? -14.695 -24.151 23.116 1.00 55.38 770 ASP A CA 1
ATOM 6011 C C . ASP A 1 770 ? -14.038 -22.776 23.324 1.00 55.38 770 ASP A C 1
ATOM 6013 O O . ASP A 1 770 ? -14.310 -22.116 24.329 1.00 55.38 770 ASP A O 1
ATOM 6017 N N . GLN A 1 771 ? -13.195 -22.314 22.393 1.00 60.56 771 GLN A N 1
ATOM 6018 C CA . GLN A 1 771 ? -12.611 -20.965 22.441 1.00 60.56 771 GLN A CA 1
ATOM 6019 C C . GLN A 1 771 ? -13.691 -19.872 22.447 1.00 60.56 771 GLN A C 1
ATOM 6021 O O . GLN A 1 771 ? -13.499 -18.813 23.036 1.00 60.56 771 GLN A O 1
ATOM 6026 N N . THR A 1 772 ? -14.846 -20.138 21.840 1.00 65.56 772 THR A N 1
ATOM 6027 C CA . THR A 1 772 ? -16.002 -19.232 21.803 1.00 65.56 772 THR A CA 1
ATOM 6028 C C . THR A 1 772 ? -16.594 -18.987 23.186 1.00 65.56 772 THR A C 1
ATOM 6030 O O . THR A 1 772 ? -16.980 -17.869 23.519 1.00 65.56 772 THR A O 1
ATOM 6033 N N . ILE A 1 773 ? -16.650 -20.036 24.006 1.00 76.12 773 ILE A N 1
ATOM 6034 C CA . ILE A 1 773 ? -17.281 -20.001 25.326 1.00 76.12 773 ILE A CA 1
ATOM 6035 C C . ILE A 1 773 ? -16.399 -19.236 26.314 1.00 76.12 773 ILE A C 1
ATOM 6037 O O . ILE A 1 773 ? -16.909 -18.434 27.093 1.00 76.12 773 ILE A O 1
ATOM 6041 N N . ALA A 1 774 ? -15.075 -19.402 26.231 1.00 74.25 774 ALA A N 1
ATOM 6042 C CA . ALA A 1 774 ? -14.128 -18.650 27.055 1.00 74.25 774 ALA A CA 1
ATOM 6043 C C . ALA A 1 774 ? -14.249 -17.123 26.851 1.00 74.25 774 ALA A C 1
ATOM 6045 O O . ALA A 1 774 ? -14.145 -16.356 27.806 1.00 74.25 774 ALA A O 1
ATOM 6046 N N . ARG A 1 775 ? -14.583 -16.658 25.638 1.00 80.31 775 ARG A N 1
ATOM 6047 C CA . ARG A 1 775 ? -14.773 -15.221 25.351 1.00 80.31 775 ARG A CA 1
ATOM 6048 C C . ARG A 1 775 ? -15.948 -14.597 26.109 1.00 80.31 775 ARG A C 1
ATOM 6050 O O . ARG A 1 775 ? -15.923 -13.395 26.375 1.00 80.31 775 ARG A O 1
ATOM 6057 N N . LEU A 1 776 ? -16.946 -15.388 26.523 1.00 85.62 776 LEU A N 1
ATOM 6058 C CA . LEU A 1 776 ? -18.107 -14.903 27.286 1.00 85.62 776 LEU A CA 1
ATOM 6059 C C . LEU A 1 776 ? -17.747 -14.339 28.661 1.00 85.62 776 LEU A C 1
ATOM 6061 O O . LEU A 1 776 ? -18.549 -13.624 29.258 1.00 85.62 776 LEU A O 1
ATOM 6065 N N . VAL A 1 777 ? -16.524 -14.560 29.136 1.00 86.69 777 VAL A N 1
ATOM 6066 C CA . VAL A 1 777 ? -15.975 -13.836 30.286 1.00 86.69 777 VAL A CA 1
ATOM 6067 C C . VAL A 1 777 ? -16.106 -12.320 30.098 1.00 86.69 777 VAL A C 1
ATOM 6069 O O . VAL A 1 777 ? -16.494 -11.622 31.033 1.00 86.69 777 VAL A O 1
ATOM 6072 N N . ASN A 1 778 ? -15.860 -11.804 28.889 1.00 87.56 778 ASN A N 1
ATOM 6073 C CA . ASN A 1 778 ? -15.977 -10.372 28.590 1.00 87.56 778 ASN A CA 1
ATOM 6074 C C . ASN A 1 778 ? -17.432 -9.888 28.573 1.00 87.56 778 ASN A C 1
ATOM 6076 O O . ASN A 1 778 ? -17.698 -8.733 28.887 1.00 87.56 778 ASN A O 1
ATOM 6080 N N . PHE A 1 779 ? -18.374 -10.781 28.263 1.00 89.31 779 PHE A N 1
ATOM 6081 C CA . PHE A 1 779 ? -19.808 -10.511 28.347 1.00 89.31 779 PHE A CA 1
ATOM 6082 C C . PHE A 1 779 ? -20.287 -10.432 29.807 1.00 89.31 779 PHE A C 1
ATOM 6084 O O . PHE A 1 779 ? -21.056 -9.545 30.177 1.00 89.31 779 PHE A O 1
ATOM 6091 N N . LEU A 1 780 ? -19.814 -11.349 30.657 1.00 90.25 780 LEU A N 1
ATOM 6092 C CA . LEU A 1 780 ? -20.231 -11.448 32.058 1.00 90.25 780 LEU A CA 1
ATOM 6093 C C . LEU A 1 780 ? -19.564 -10.408 32.962 1.00 90.25 780 LEU A C 1
ATOM 6095 O O . LEU A 1 780 ? -20.190 -9.935 33.909 1.00 90.25 780 LEU A O 1
ATOM 6099 N N . ARG A 1 781 ? -18.314 -10.025 32.677 1.00 89.75 781 ARG A N 1
ATOM 6100 C CA . ARG A 1 781 ? -17.537 -9.080 33.492 1.00 89.75 781 ARG A CA 1
ATOM 6101 C C . ARG A 1 781 ? -18.284 -7.771 33.811 1.00 89.75 781 ARG A C 1
ATOM 6103 O O . ARG A 1 781 ? -18.352 -7.432 34.992 1.00 89.75 781 ARG A O 1
ATOM 6110 N N . PRO A 1 782 ? -18.880 -7.039 32.848 1.00 89.62 782 PRO A N 1
ATOM 6111 C CA . PRO A 1 782 ? -19.629 -5.823 33.170 1.00 89.62 782 PRO A CA 1
ATOM 6112 C C . PRO A 1 782 ? -20.946 -6.097 33.915 1.00 89.62 782 PRO A C 1
ATOM 6114 O O . PRO A 1 782 ? -21.392 -5.261 34.695 1.00 89.62 782 PRO A O 1
ATOM 6117 N N . LEU A 1 783 ? -21.551 -7.276 33.735 1.00 89.06 783 LEU A N 1
ATOM 6118 C CA . LEU A 1 783 ? -22.783 -7.690 34.421 1.00 89.06 783 LEU A CA 1
ATOM 6119 C C . LEU A 1 783 ? -22.570 -8.116 35.881 1.00 89.06 783 LEU A C 1
ATOM 6121 O O . LEU A 1 783 ? -23.546 -8.391 36.583 1.00 89.06 783 LEU A O 1
ATOM 6125 N N . ARG A 1 784 ? -21.312 -8.231 36.316 1.00 88.75 784 ARG A N 1
ATOM 6126 C CA . ARG A 1 784 ? -20.908 -8.765 37.625 1.00 88.75 784 ARG A CA 1
ATOM 6127 C C . ARG A 1 784 ? -19.944 -7.843 38.380 1.00 88.75 784 ARG A C 1
ATOM 6129 O O . ARG A 1 784 ? -19.307 -8.287 39.326 1.00 88.75 784 ARG A O 1
ATOM 6136 N N . LYS A 1 785 ? -19.808 -6.580 37.960 1.00 86.00 785 LYS A N 1
ATOM 6137 C CA . LYS A 1 785 ? -19.018 -5.572 38.686 1.00 86.00 785 LYS A CA 1
ATOM 6138 C C . LYS A 1 785 ? -19.636 -5.258 40.054 1.00 86.00 785 LYS A C 1
ATOM 6140 O O . LYS A 1 785 ? -20.847 -5.342 40.215 1.00 86.00 785 LYS A O 1
ATOM 6145 N N . ASP A 1 786 ? -18.814 -4.787 40.988 1.00 83.88 786 ASP A N 1
ATOM 6146 C CA . ASP A 1 786 ? -19.192 -4.559 42.395 1.00 83.88 786 ASP A CA 1
ATOM 6147 C C . ASP A 1 786 ? -20.368 -3.586 42.596 1.00 83.88 786 ASP A C 1
ATOM 6149 O O . ASP A 1 786 ? -21.128 -3.709 43.551 1.00 83.88 786 ASP A O 1
ATOM 6153 N N . HIS A 1 787 ? -20.567 -2.636 41.677 1.00 83.94 787 HIS A N 1
ATOM 6154 C CA . HIS A 1 787 ? -21.694 -1.696 41.717 1.00 83.94 787 HIS A CA 1
ATOM 6155 C C . HIS A 1 787 ? -23.026 -2.312 41.239 1.00 83.94 787 HIS A C 1
ATOM 6157 O O . HIS A 1 787 ? -24.061 -1.644 41.243 1.00 83.94 787 HIS A O 1
ATOM 6163 N N . VAL A 1 788 ? -23.028 -3.569 40.783 1.00 84.81 788 VAL A N 1
ATOM 6164 C CA . VAL A 1 788 ? -24.228 -4.283 40.338 1.00 84.81 788 VAL A CA 1
ATOM 6165 C C . VAL A 1 788 ? -24.867 -4.995 41.528 1.00 84.81 788 VAL A C 1
ATOM 6167 O O . VAL A 1 788 ? -24.446 -6.075 41.924 1.00 84.81 788 VAL A O 1
ATOM 6170 N N . THR A 1 789 ? -25.929 -4.406 42.075 1.00 80.50 789 THR A N 1
ATOM 6171 C CA . THR A 1 789 ? -26.616 -4.907 43.280 1.00 80.50 789 THR A CA 1
ATOM 6172 C C . THR A 1 789 ? -27.445 -6.178 43.061 1.00 80.50 789 THR A C 1
ATOM 6174 O O . THR A 1 789 ? -27.634 -6.946 43.999 1.00 80.50 789 THR A O 1
ATOM 6177 N N . ALA A 1 790 ? -27.932 -6.418 41.839 1.00 82.75 790 ALA A N 1
ATOM 6178 C CA . ALA A 1 790 ? -28.748 -7.582 41.485 1.00 82.75 790 ALA A CA 1
ATOM 6179 C C . ALA A 1 790 ? -28.231 -8.227 40.182 1.00 82.75 790 ALA A C 1
ATOM 6181 O O . ALA A 1 790 ? -28.600 -7.783 39.087 1.00 82.75 790 ALA A O 1
ATOM 6182 N N . PRO A 1 791 ? -27.341 -9.235 40.261 1.00 83.50 791 PRO A N 1
ATOM 6183 C CA . PRO A 1 791 ? -26.820 -9.906 39.078 1.00 83.50 791 PRO A CA 1
ATOM 6184 C C . PRO A 1 791 ? -27.915 -10.742 38.403 1.00 83.50 791 PRO A C 1
ATOM 6186 O O . PRO A 1 791 ? -28.549 -11.591 39.019 1.00 83.50 791 PRO A O 1
ATOM 6189 N N . VAL A 1 792 ? -28.131 -10.516 37.106 1.00 88.12 792 VAL A N 1
ATOM 6190 C CA . VAL A 1 792 ? -29.102 -11.290 36.316 1.00 88.12 792 VAL A CA 1
ATOM 6191 C C . VAL A 1 792 ? -28.511 -12.653 35.969 1.00 88.12 792 VAL A C 1
ATOM 6193 O O . VAL A 1 792 ? -27.397 -12.714 35.441 1.00 88.12 792 VAL A O 1
ATOM 6196 N N . ALA A 1 793 ? -29.245 -13.734 36.229 1.00 91.81 793 ALA A N 1
ATOM 6197 C CA . ALA A 1 793 ? -28.826 -15.088 35.876 1.00 91.81 793 ALA A CA 1
ATOM 6198 C C . ALA A 1 793 ? -28.698 -15.270 34.354 1.00 91.81 793 ALA A C 1
ATOM 6200 O O . ALA A 1 793 ? -29.517 -14.756 33.587 1.00 91.81 793 ALA A O 1
ATOM 6201 N N . VAL A 1 794 ? -27.685 -16.025 33.921 1.00 92.75 794 VAL A N 1
ATOM 6202 C CA . VAL A 1 794 ? -27.404 -16.274 32.499 1.00 92.75 794 VAL A CA 1
ATOM 6203 C C . VAL A 1 794 ? -27.516 -17.764 32.196 1.00 92.75 794 VAL A C 1
ATOM 6205 O O . VAL A 1 794 ? -26.849 -18.578 32.829 1.00 92.75 794 VAL A O 1
ATOM 6208 N N . VAL A 1 795 ? -28.346 -18.124 31.218 1.00 93.00 795 VAL A N 1
ATOM 6209 C CA . VAL A 1 795 ? -28.539 -19.498 30.740 1.00 93.00 795 VAL A CA 1
ATOM 6210 C C . VAL A 1 795 ? -27.930 -19.623 29.348 1.00 93.00 795 VAL A C 1
ATOM 6212 O O . VAL A 1 795 ? -28.400 -18.997 28.401 1.00 93.00 795 VAL A O 1
ATOM 6215 N N . ILE A 1 796 ? -26.882 -20.432 29.218 1.00 91.25 796 ILE A N 1
ATOM 6216 C CA . ILE A 1 796 ? -26.164 -20.652 27.960 1.00 91.25 796 ILE A CA 1
ATOM 6217 C C . ILE A 1 796 ? -26.635 -21.968 27.344 1.00 91.25 796 ILE A C 1
ATOM 6219 O O . ILE A 1 796 ? -26.482 -23.030 27.947 1.00 91.25 796 ILE A O 1
ATOM 6223 N N . ILE A 1 797 ? -27.194 -21.895 26.139 1.00 90.19 797 ILE A N 1
ATOM 6224 C CA . ILE A 1 797 ? -27.603 -23.043 25.332 1.00 90.19 797 ILE A CA 1
ATOM 6225 C C . ILE A 1 797 ? -26.463 -23.385 24.378 1.00 90.19 797 ILE A C 1
ATOM 6227 O O . ILE A 1 797 ? -26.099 -22.557 23.537 1.00 90.19 797 ILE A O 1
ATOM 6231 N N . HIS A 1 798 ? -25.913 -24.591 24.498 1.00 87.38 798 HIS A N 1
ATOM 6232 C CA . HIS A 1 798 ? -24.807 -25.056 23.664 1.00 87.38 798 HIS A CA 1
ATOM 6233 C C . HIS A 1 798 ? -24.970 -26.555 23.329 1.00 87.38 798 HIS A C 1
ATOM 6235 O O . HIS A 1 798 ? -25.455 -27.324 24.168 1.00 87.38 798 HIS A O 1
ATOM 6241 N N . PRO A 1 799 ? -24.627 -26.997 22.101 1.00 83.94 799 PRO A N 1
ATOM 6242 C CA . PRO A 1 799 ? -24.882 -28.368 21.657 1.00 83.94 799 PRO A CA 1
ATOM 6243 C C . PRO A 1 799 ? -23.952 -29.429 22.259 1.00 83.94 799 PRO A C 1
ATOM 6245 O O . PRO A 1 799 ? -24.297 -30.603 22.171 1.00 83.94 799 PRO A O 1
ATOM 6248 N N . THR A 1 800 ? -22.808 -29.050 22.837 1.00 83.50 800 THR A N 1
ATOM 6249 C CA . THR A 1 800 ? -21.831 -29.962 23.465 1.00 83.50 800 THR A CA 1
ATOM 6250 C C . THR A 1 800 ? -21.599 -29.615 24.941 1.00 83.50 800 THR A C 1
ATOM 6252 O O . THR A 1 800 ? -21.985 -28.545 25.400 1.00 83.50 800 THR A O 1
ATOM 6255 N N . GLU A 1 801 ? -20.986 -30.506 25.727 1.00 82.00 801 GLU A N 1
ATOM 6256 C CA . GLU A 1 801 ? -20.504 -30.127 27.067 1.00 82.00 801 GLU A CA 1
ATOM 6257 C C . GLU A 1 801 ? -19.335 -29.135 26.958 1.00 82.00 801 GLU A C 1
ATOM 6259 O O . GLU A 1 801 ? -18.519 -29.227 26.042 1.00 82.00 801 GLU A O 1
ATOM 6264 N N . PHE A 1 802 ? -19.249 -28.188 27.896 1.00 82.69 802 PHE A N 1
ATOM 6265 C CA . PHE A 1 802 ? -18.123 -27.257 27.971 1.00 82.69 802 PHE A CA 1
ATOM 6266 C C . PHE A 1 802 ? -16.844 -27.984 28.383 1.00 82.69 802 PHE A C 1
ATOM 6268 O O . PHE A 1 802 ? -16.858 -28.749 29.348 1.00 82.69 802 PHE A O 1
ATOM 6275 N N . LYS A 1 803 ? -15.716 -27.677 27.732 1.00 78.38 803 LYS A N 1
ATOM 6276 C CA . LYS A 1 803 ? -14.400 -28.052 28.269 1.00 78.38 803 LYS A CA 1
ATOM 6277 C C . LYS A 1 803 ? -14.155 -27.438 29.647 1.00 78.38 803 LYS A C 1
ATOM 6279 O O . LYS A 1 803 ? -14.473 -26.269 29.884 1.00 78.38 803 LYS A O 1
ATOM 6284 N N . ASP A 1 804 ? -13.453 -28.185 30.496 1.00 79.88 804 ASP A N 1
ATOM 6285 C CA . ASP A 1 804 ? -13.086 -27.763 31.854 1.00 79.88 804 ASP A CA 1
ATOM 6286 C C . ASP A 1 804 ? -12.328 -26.428 31.871 1.00 79.88 804 ASP A C 1
ATOM 6288 O O . ASP A 1 804 ? -12.530 -25.609 32.763 1.00 79.88 804 ASP A O 1
ATOM 6292 N N . SER A 1 805 ? -11.501 -26.155 30.855 1.00 76.06 805 SER A N 1
ATOM 6293 C CA . SER A 1 805 ? -10.768 -24.890 30.728 1.00 76.06 805 SER A CA 1
ATOM 6294 C C . SER A 1 805 ? -11.659 -23.682 30.455 1.00 76.06 805 SER A C 1
ATOM 6296 O O . SER A 1 805 ? -11.420 -22.619 31.022 1.00 76.06 805 SER A O 1
ATOM 6298 N N . ALA A 1 806 ? -12.685 -23.827 29.616 1.00 77.38 806 ALA A N 1
ATOM 6299 C CA . ALA A 1 806 ? -13.631 -22.752 29.334 1.00 77.38 806 ALA A CA 1
ATOM 6300 C C . ALA A 1 806 ? -14.566 -22.532 30.533 1.00 77.38 806 ALA A C 1
ATOM 6302 O O . ALA A 1 806 ? -14.795 -21.397 30.953 1.00 77.38 806 ALA A O 1
ATOM 6303 N N . TRP A 1 807 ? -15.045 -23.622 31.143 1.00 85.31 807 TRP A N 1
ATOM 6304 C CA . TRP A 1 807 ? -15.911 -23.552 32.317 1.00 85.31 807 TRP A CA 1
ATOM 6305 C C . TRP A 1 807 ? -15.199 -22.970 33.545 1.00 85.31 807 TRP A C 1
ATOM 6307 O O . TRP A 1 807 ? -15.800 -22.183 34.274 1.00 85.31 807 TRP A O 1
ATOM 6317 N N . ALA A 1 808 ? -13.905 -23.250 33.729 1.00 81.81 808 ALA A N 1
ATOM 6318 C CA . ALA A 1 808 ? -13.101 -22.676 34.808 1.00 81.81 808 ALA A CA 1
ATOM 6319 C C . ALA A 1 808 ? -13.085 -21.144 34.826 1.00 81.81 808 ALA A C 1
ATOM 6321 O O . ALA A 1 808 ? -12.973 -20.538 35.891 1.00 81.81 808 ALA A O 1
ATOM 6322 N N . GLN A 1 809 ? -13.173 -20.517 33.652 1.00 80.25 809 GLN A N 1
ATOM 6323 C CA . GLN A 1 809 ? -13.192 -19.063 33.543 1.00 80.25 809 GLN A CA 1
ATOM 6324 C C . GLN A 1 809 ? -14.588 -18.485 33.814 1.00 80.25 809 GLN A C 1
ATOM 6326 O O . GLN A 1 809 ? -14.701 -17.385 34.352 1.00 80.25 809 GLN A O 1
ATOM 6331 N N . LEU A 1 810 ? -15.647 -19.224 33.470 1.00 84.94 810 LEU A N 1
ATOM 6332 C CA . LEU A 1 810 ? -17.036 -18.785 33.626 1.00 84.94 810 LEU A CA 1
ATOM 6333 C C . LEU A 1 810 ? -17.602 -19.037 35.028 1.00 84.94 810 LEU A C 1
ATOM 6335 O O . LEU A 1 810 ? -18.388 -18.227 35.517 1.00 84.94 810 LEU A O 1
ATOM 6339 N N . SER A 1 811 ? -17.191 -20.118 35.694 1.00 84.00 811 SER A N 1
ATOM 6340 C CA . SER A 1 811 ? -17.721 -20.523 37.005 1.00 84.00 811 SER A CA 1
ATOM 6341 C C . SER A 1 811 ? -17.493 -19.481 38.108 1.00 84.00 811 SER A C 1
ATOM 6343 O O . SER A 1 811 ? -18.240 -19.430 39.083 1.00 84.00 811 SER A O 1
ATOM 6345 N N . VAL A 1 812 ? -16.508 -18.595 37.929 1.00 82.75 812 VAL A N 1
ATOM 6346 C CA . VAL A 1 812 ? -16.195 -17.487 38.847 1.00 82.75 812 VAL A CA 1
ATOM 6347 C C . VAL A 1 812 ? -17.338 -16.466 38.937 1.00 82.75 812 VAL A C 1
ATOM 6349 O O . VAL A 1 812 ? -17.470 -15.780 39.945 1.00 82.75 812 VAL A O 1
ATOM 6352 N N . PHE A 1 813 ? -18.187 -16.372 37.910 1.00 84.00 813 PHE A N 1
ATOM 6353 C CA . PHE A 1 813 ? -19.248 -15.364 37.813 1.00 84.00 813 PHE A CA 1
ATOM 6354 C C . PHE A 1 813 ? -20.583 -15.773 38.465 1.00 84.00 813 PHE A C 1
ATOM 6356 O O . PHE A 1 813 ? -21.574 -15.045 38.333 1.00 84.00 813 PHE A O 1
ATOM 6363 N N . GLY A 1 814 ? -20.617 -16.904 39.182 1.00 84.12 814 GLY A N 1
ATOM 6364 C CA . GLY A 1 814 ? -21.769 -17.337 39.977 1.00 84.12 814 GLY A CA 1
ATOM 6365 C C . GLY A 1 814 ? -22.921 -17.853 39.117 1.00 84.12 814 GLY A C 1
ATOM 6366 O O . GLY A 1 814 ? -22.798 -18.922 38.528 1.00 84.12 814 GLY A O 1
ATOM 6367 N N . ASP A 1 815 ? -24.034 -17.108 39.064 1.00 88.62 815 ASP A N 1
ATOM 6368 C CA . ASP A 1 815 ? -25.297 -17.454 38.384 1.00 88.62 815 ASP A CA 1
ATOM 6369 C C . ASP A 1 815 ? -25.172 -17.564 36.853 1.00 88.62 815 ASP A C 1
ATOM 6371 O O . ASP A 1 815 ? -25.698 -16.749 36.084 1.00 88.62 815 ASP A O 1
ATOM 6375 N N . VAL A 1 816 ? -24.445 -18.585 36.414 1.00 90.75 816 VAL A N 1
ATOM 6376 C CA . VAL A 1 816 ? -24.226 -18.984 35.030 1.00 90.75 816 VAL A CA 1
ATOM 6377 C C . VAL A 1 816 ? -24.596 -20.457 34.928 1.00 90.75 816 VAL A C 1
ATOM 6379 O O . VAL A 1 816 ? -24.061 -21.299 35.646 1.00 90.75 816 VAL A O 1
ATOM 6382 N N . TYR A 1 817 ? -25.523 -20.768 34.033 1.00 91.56 817 TYR A N 1
ATOM 6383 C CA . TYR A 1 817 ? -26.093 -22.100 33.880 1.00 91.56 817 TYR A CA 1
ATOM 6384 C C . TYR A 1 817 ? -25.872 -22.602 32.459 1.00 91.56 817 TYR A C 1
ATOM 6386 O O . TYR A 1 817 ? -25.960 -21.837 31.498 1.00 91.56 817 TYR A O 1
ATOM 6394 N N . HIS A 1 818 ? -25.618 -23.899 32.321 1.00 90.62 818 HIS A N 1
ATOM 6395 C CA . HIS A 1 818 ? -25.440 -24.553 31.031 1.00 90.62 818 HIS A CA 1
ATOM 6396 C C . HIS A 1 818 ? -26.646 -25.437 30.715 1.00 90.62 818 HIS A C 1
ATOM 6398 O O . HIS A 1 818 ? -27.023 -26.304 31.503 1.00 90.62 818 HIS A O 1
ATOM 6404 N N . LEU A 1 819 ? -27.240 -25.240 29.540 1.00 90.06 819 LEU A N 1
ATOM 6405 C CA . LEU A 1 819 ? -28.279 -26.103 29.005 1.00 90.06 819 LEU A CA 1
ATOM 6406 C C . LEU A 1 819 ? -27.779 -26.804 27.742 1.00 90.06 819 LEU A C 1
ATOM 6408 O O . LEU A 1 819 ? -27.660 -26.196 26.681 1.00 90.06 819 LEU A O 1
ATOM 6412 N N . HIS A 1 820 ? -27.588 -28.117 27.846 1.00 89.00 820 HIS A N 1
ATOM 6413 C CA . HIS A 1 820 ? -27.214 -28.942 26.707 1.00 89.00 820 HIS A CA 1
ATOM 6414 C C . HIS A 1 820 ? -28.363 -29.038 25.685 1.00 89.00 820 HIS A C 1
ATOM 6416 O O . HIS A 1 820 ? -29.452 -29.569 25.973 1.00 89.00 820 HIS A O 1
ATOM 6422 N N . GLY A 1 821 ? -28.120 -28.529 24.480 1.00 86.88 821 GLY A N 1
ATOM 6423 C CA . GLY A 1 821 ? -29.076 -28.518 23.378 1.00 86.88 821 GLY A CA 1
ATOM 6424 C C . GLY A 1 821 ? -28.655 -27.594 22.238 1.00 86.88 821 GLY A C 1
ATOM 6425 O O . GLY A 1 821 ? -27.901 -26.652 22.434 1.00 86.88 821 GLY A O 1
ATOM 6426 N N . SER A 1 822 ? -29.165 -27.849 21.033 1.00 86.06 822 SER A N 1
ATOM 6427 C CA . SER A 1 822 ? -28.953 -26.926 19.913 1.00 86.06 822 SER A CA 1
ATOM 6428 C C . SER A 1 822 ? -29.932 -25.753 20.020 1.00 86.06 822 SER A C 1
ATOM 6430 O O . SER A 1 822 ? -31.133 -26.007 20.155 1.00 86.06 822 SER A O 1
ATOM 6432 N N . PRO A 1 823 ? -29.476 -24.492 19.903 1.00 84.69 823 PRO A N 1
ATOM 6433 C CA . PRO A 1 823 ? -30.371 -23.336 19.890 1.00 84.69 823 PRO A CA 1
ATOM 6434 C C . PRO A 1 823 ? -31.303 -23.313 18.669 1.00 84.69 823 PRO A C 1
ATOM 6436 O O . PRO A 1 823 ? -32.333 -22.654 18.705 1.00 84.69 823 PRO A O 1
ATOM 6439 N N . GLN A 1 824 ? -31.000 -24.074 17.610 1.00 85.50 824 GLN A N 1
ATOM 6440 C CA . GLN A 1 824 ? -31.883 -24.216 16.445 1.00 85.50 824 GLN A CA 1
ATOM 6441 C C . GLN A 1 824 ? -33.133 -25.059 16.749 1.00 85.50 824 GLN A C 1
ATOM 6443 O O . GLN A 1 824 ? -34.107 -25.028 16.001 1.00 85.50 824 GLN A O 1
ATOM 6448 N N . LYS A 1 825 ? -33.126 -25.840 17.840 1.00 87.81 825 LYS A N 1
ATOM 6449 C CA . LYS A 1 825 ? -34.274 -26.657 18.240 1.00 87.81 825 LYS A CA 1
ATOM 6450 C C . LYS A 1 825 ? -35.182 -25.861 19.167 1.00 87.81 825 LYS A C 1
ATOM 6452 O O . LYS A 1 825 ? -34.796 -25.534 20.289 1.00 87.81 825 LYS A O 1
ATOM 6457 N N . HIS A 1 826 ? -36.431 -25.660 18.748 1.00 89.06 826 HIS A N 1
ATOM 6458 C CA . HIS A 1 826 ? -37.460 -24.996 19.558 1.00 89.06 826 HIS A CA 1
ATOM 6459 C C . HIS A 1 826 ? -37.590 -25.609 20.961 1.00 89.06 826 HIS A C 1
ATOM 6461 O O . HIS A 1 826 ? -37.573 -24.888 21.954 1.00 89.06 826 HIS A O 1
ATOM 6467 N N . SER A 1 827 ? -37.578 -26.940 21.075 1.00 91.00 827 SER A N 1
ATOM 6468 C CA . SER A 1 827 ? -37.657 -27.635 22.368 1.00 91.00 827 SER A CA 1
ATOM 6469 C C . SER A 1 827 ? -36.507 -27.297 23.330 1.00 91.00 827 SER A C 1
ATOM 6471 O O . SER A 1 827 ? -36.715 -27.236 24.542 1.00 91.00 827 SER A O 1
ATOM 6473 N N . SER A 1 828 ? -35.301 -27.035 22.818 1.00 90.19 828 SER A N 1
ATOM 6474 C CA . SER A 1 828 ? -34.156 -26.587 23.620 1.00 90.19 828 SER A CA 1
ATOM 6475 C C . SER A 1 828 ? -34.334 -25.147 24.108 1.00 90.19 828 SER A C 1
ATOM 6477 O O . SER A 1 828 ? -34.035 -24.867 25.267 1.00 90.19 828 SER A O 1
ATOM 6479 N N . LEU A 1 829 ? -34.892 -24.261 23.278 1.00 89.88 829 LEU A N 1
ATOM 6480 C CA . LEU A 1 829 ? -35.207 -22.878 23.658 1.00 89.88 829 LEU A CA 1
ATOM 6481 C C . LEU A 1 829 ? -36.312 -22.817 24.725 1.00 89.88 829 LEU A C 1
ATOM 6483 O O . LEU A 1 829 ? -36.205 -22.063 25.694 1.00 89.88 829 LEU A O 1
ATOM 6487 N N . VAL A 1 830 ? -37.344 -23.659 24.605 1.00 90.62 830 VAL A N 1
ATOM 6488 C CA . VAL A 1 830 ? -38.409 -23.768 25.617 1.00 90.62 830 VAL A CA 1
ATOM 6489 C C . VAL A 1 830 ? -37.847 -24.245 26.956 1.00 90.62 830 VAL A C 1
ATOM 6491 O O . VAL A 1 830 ? -38.154 -23.656 27.990 1.00 90.62 830 VAL A O 1
ATOM 6494 N N . ARG A 1 831 ? -36.964 -25.255 26.950 1.00 90.44 831 ARG A N 1
ATOM 6495 C CA . ARG A 1 831 ? -36.267 -25.736 28.160 1.00 90.44 831 ARG A CA 1
ATOM 6496 C C . ARG A 1 831 ? -35.370 -24.675 28.802 1.00 90.44 831 ARG A C 1
ATOM 6498 O O . ARG A 1 831 ? -35.146 -24.737 30.005 1.00 90.44 831 ARG A O 1
ATOM 6505 N N . ALA A 1 832 ? -34.880 -23.709 28.028 1.00 90.19 832 ALA A N 1
ATOM 6506 C CA . ALA A 1 832 ? -34.132 -22.559 28.535 1.00 90.19 832 ALA A CA 1
ATOM 6507 C C . ALA A 1 832 ? -35.030 -21.439 29.084 1.00 90.19 832 ALA A C 1
ATOM 6509 O O . ALA A 1 832 ? -34.521 -20.421 29.545 1.00 90.19 832 ALA A O 1
ATOM 6510 N N . GLY A 1 833 ? -36.357 -21.591 29.025 1.00 90.31 833 GLY A N 1
ATOM 6511 C CA . GLY A 1 833 ? -37.303 -20.578 29.484 1.00 90.31 833 GLY A CA 1
ATOM 6512 C C . GLY A 1 833 ? -37.337 -19.330 28.601 1.00 90.31 833 GLY A C 1
ATOM 6513 O O . GLY A 1 833 ? -37.540 -18.239 29.126 1.00 90.31 833 GLY A O 1
ATOM 6514 N N . ILE A 1 834 ? -37.146 -19.470 27.281 1.00 91.25 834 ILE A N 1
ATOM 6515 C CA . ILE A 1 834 ? -37.036 -18.333 26.347 1.00 91.25 834 ILE A CA 1
ATOM 6516 C C . ILE A 1 834 ? -38.198 -17.331 26.444 1.00 91.25 834 ILE A C 1
ATOM 6518 O O . ILE A 1 834 ? -37.970 -16.129 26.413 1.00 91.25 834 ILE A O 1
ATOM 6522 N N . TYR A 1 835 ? -39.433 -17.800 26.643 1.00 89.81 835 TYR A N 1
ATOM 6523 C CA . TYR A 1 835 ? -40.621 -16.939 26.730 1.00 89.81 835 TYR A CA 1
ATOM 6524 C C . TYR A 1 835 ? -40.658 -16.037 27.969 1.00 89.81 835 TYR A C 1
ATOM 6526 O O . TYR A 1 835 ? -41.418 -15.075 28.003 1.00 89.81 835 TYR A O 1
ATOM 6534 N N . LYS A 1 836 ? -39.866 -16.364 28.994 1.00 90.31 836 LYS A N 1
ATOM 6535 C CA . LYS A 1 836 ? -39.754 -15.605 30.244 1.00 90.31 836 LYS A CA 1
ATOM 6536 C C . LYS A 1 836 ? -38.397 -14.906 30.379 1.00 90.31 836 LYS A C 1
ATOM 6538 O O . LYS A 1 836 ? -38.126 -14.307 31.419 1.00 90.31 836 LYS A O 1
ATOM 6543 N N . ALA A 1 837 ? -37.539 -15.002 29.363 1.00 90.38 837 ALA A N 1
ATOM 6544 C CA . ALA A 1 837 ? -36.227 -14.373 29.358 1.00 90.38 837 ALA A CA 1
ATOM 6545 C C . ALA A 1 837 ? -36.348 -12.849 29.195 1.00 90.38 837 ALA A C 1
ATOM 6547 O O . ALA A 1 837 ? -37.217 -12.356 28.477 1.00 90.38 837 ALA A O 1
ATOM 6548 N N . SER A 1 838 ? -35.457 -12.096 29.841 1.00 89.94 838 SER A N 1
ATOM 6549 C CA . SER A 1 838 ? -35.394 -10.633 29.708 1.00 89.94 838 SER A CA 1
ATOM 6550 C C . SER A 1 838 ? -34.721 -10.189 28.406 1.00 89.94 838 SER A C 1
ATOM 6552 O O . SER A 1 838 ? -35.106 -9.172 27.822 1.00 89.94 838 SER A O 1
ATOM 6554 N N . ALA A 1 839 ? -33.734 -10.960 27.949 1.00 89.88 839 ALA A N 1
ATOM 6555 C CA . ALA A 1 839 ? -33.019 -10.759 26.698 1.00 89.88 839 ALA A CA 1
ATOM 6556 C C . ALA A 1 839 ? -32.561 -12.104 26.124 1.00 89.88 839 ALA A C 1
ATOM 6558 O O . ALA A 1 839 ? -32.169 -13.012 26.867 1.00 89.88 839 ALA A O 1
ATOM 6559 N N . VAL A 1 840 ? -32.579 -12.209 24.795 1.00 89.81 840 VAL A N 1
ATOM 6560 C CA . VAL A 1 840 ? -32.032 -13.351 24.059 1.00 89.81 840 VAL A CA 1
ATOM 6561 C C . VAL A 1 840 ? -30.884 -12.866 23.190 1.00 89.81 840 VAL A C 1
ATOM 6563 O O . VAL A 1 840 ? -31.041 -11.925 22.414 1.00 89.81 840 VAL A O 1
ATOM 6566 N N . ILE A 1 841 ? -29.736 -13.522 23.321 1.00 86.62 841 ILE A N 1
ATOM 6567 C CA . ILE A 1 841 ? -28.531 -13.222 22.554 1.00 86.62 841 ILE A CA 1
ATOM 6568 C C . ILE A 1 841 ? -28.251 -14.390 21.635 1.00 86.62 841 ILE A C 1
ATOM 6570 O O . ILE A 1 841 ? -28.093 -15.519 22.099 1.00 86.62 841 ILE A O 1
ATOM 6574 N N . VAL A 1 842 ? -28.150 -14.116 20.341 1.00 84.56 842 VAL A N 1
ATOM 6575 C CA . VAL A 1 842 ? -27.778 -15.121 19.346 1.00 84.56 842 VAL A CA 1
ATOM 6576 C C . VAL A 1 842 ? -26.340 -14.890 18.938 1.00 84.56 842 VAL A C 1
ATOM 6578 O O . VAL A 1 842 ? -26.065 -13.952 18.204 1.00 84.56 842 VAL A O 1
ATOM 6581 N N . LEU A 1 843 ? -25.426 -15.726 19.424 1.00 75.50 843 LEU A N 1
ATOM 6582 C CA . LEU A 1 843 ? -24.029 -15.708 19.006 1.00 75.50 843 LEU A CA 1
ATOM 6583 C C . LEU A 1 843 ? -23.910 -16.528 17.722 1.00 75.50 843 LEU A C 1
ATOM 6585 O O . LEU A 1 843 ? -23.731 -17.747 17.787 1.00 75.50 843 LEU A O 1
ATOM 6589 N N . ASP A 1 844 ? -24.041 -15.877 16.569 1.00 61.28 844 ASP A N 1
ATOM 6590 C CA . ASP A 1 844 ? -23.736 -16.535 15.305 1.00 61.28 844 ASP A CA 1
ATOM 6591 C C . ASP A 1 844 ? -22.222 -16.678 15.147 1.00 61.28 844 ASP A C 1
ATOM 6593 O O . ASP A 1 844 ? -21.462 -15.748 15.426 1.00 61.28 844 ASP A O 1
ATOM 6597 N N . GLN A 1 845 ? -21.789 -17.850 14.702 1.00 55.44 845 GLN A N 1
ATOM 6598 C CA . GLN A 1 845 ? -20.446 -18.064 14.192 1.00 55.44 845 GLN A CA 1
ATOM 6599 C C . GLN A 1 845 ? -20.607 -18.483 12.745 1.00 55.44 845 GLN A C 1
ATOM 6601 O O . GLN A 1 845 ? -20.801 -19.667 12.473 1.00 55.44 845 GLN A O 1
ATOM 6606 N N . GLY A 1 846 ? -20.542 -17.502 11.843 1.00 41.28 846 GLY A N 1
ATOM 6607 C CA . GLY A 1 846 ? -20.566 -17.750 10.410 1.00 41.28 846 GLY A CA 1
ATOM 6608 C C . GLY A 1 846 ? -19.532 -18.811 10.039 1.00 41.28 846 GLY A C 1
ATOM 6609 O O . GLY A 1 846 ? -18.320 -18.596 10.137 1.00 41.28 846 GLY A O 1
ATOM 6610 N N . SER A 1 847 ? -20.016 -19.986 9.644 1.00 36.41 847 SER A N 1
ATOM 6611 C CA . SER A 1 847 ? -19.268 -20.868 8.765 1.00 36.41 847 SER A CA 1
ATOM 6612 C C . SER A 1 847 ? -19.298 -20.225 7.381 1.00 36.41 847 SER A C 1
ATOM 6614 O O . SER A 1 847 ? -20.369 -20.127 6.791 1.00 36.41 847 SER A O 1
ATOM 6616 N N . GLU A 1 848 ? -18.112 -19.825 6.918 1.00 37.03 848 GLU A N 1
ATOM 6617 C CA . GLU A 1 848 ? -17.828 -18.999 5.732 1.00 37.03 848 GLU A CA 1
ATOM 6618 C C . GLU A 1 848 ? -18.035 -17.495 5.976 1.00 37.03 848 GLU A C 1
ATOM 6620 O O . GLU A 1 848 ? -19.125 -17.045 6.287 1.00 37.03 848 GLU A O 1
ATOM 6625 N N . GLU A 1 849 ? -16.938 -16.731 5.873 1.00 37.44 849 GLU A N 1
ATOM 6626 C CA . GLU A 1 849 ? -16.856 -15.281 6.136 1.00 37.44 849 GLU A CA 1
ATOM 6627 C C . GLU A 1 849 ? -17.094 -14.896 7.609 1.00 37.44 849 GLU A C 1
ATOM 6629 O O . GLU A 1 849 ? -18.207 -14.666 8.067 1.00 37.44 849 GLU A O 1
ATOM 6634 N N . GLY A 1 850 ? -15.999 -14.840 8.380 1.00 32.84 850 GLY A N 1
ATOM 6635 C CA . GLY A 1 850 ? -15.986 -14.672 9.836 1.00 32.84 850 GLY A CA 1
ATOM 6636 C C . GLY A 1 850 ? -16.556 -13.346 10.344 1.00 32.84 850 GLY A C 1
ATOM 6637 O O . GLY A 1 850 ? -15.814 -12.480 10.803 1.00 32.84 850 GLY A O 1
ATOM 6638 N N . VAL A 1 851 ? -17.879 -13.218 10.345 1.00 34.06 851 VAL A N 1
ATOM 6639 C CA . VAL A 1 851 ? -18.615 -12.227 11.123 1.00 34.06 851 VAL A CA 1
ATOM 6640 C C . VAL A 1 851 ? -19.332 -12.964 12.241 1.00 34.06 851 VAL A C 1
ATOM 6642 O O . VAL A 1 851 ? -20.205 -13.794 12.017 1.00 34.06 851 VAL A O 1
ATOM 6645 N N . LEU A 1 852 ? -18.973 -12.641 13.481 1.00 36.28 852 LEU A N 1
ATOM 6646 C CA . LEU A 1 852 ? -19.813 -12.964 14.625 1.00 36.28 852 LEU A CA 1
ATOM 6647 C C . LEU A 1 852 ? -21.024 -12.018 14.555 1.00 36.28 852 LEU A C 1
ATOM 6649 O O . LEU A 1 852 ? -20.960 -10.910 15.091 1.00 36.28 852 LEU A O 1
ATOM 6653 N N . ILE A 1 853 ? -22.072 -12.363 13.810 1.00 36.12 853 ILE A N 1
ATOM 6654 C CA . ILE A 1 853 ? -23.290 -11.549 13.764 1.00 36.12 853 ILE A CA 1
ATOM 6655 C C . ILE A 1 853 ? -24.046 -11.839 15.058 1.00 36.12 853 ILE A C 1
ATOM 6657 O O . ILE A 1 853 ? -24.450 -12.969 15.311 1.00 36.12 853 ILE A O 1
ATOM 6661 N N . ILE A 1 854 ? -24.176 -10.840 15.931 1.00 45.16 854 ILE A N 1
ATOM 6662 C CA . ILE A 1 854 ? -24.897 -11.026 17.189 1.00 45.16 854 ILE A CA 1
ATOM 6663 C C . ILE A 1 854 ? -26.147 -10.160 17.189 1.00 45.16 854 ILE A C 1
ATOM 6665 O O . ILE A 1 854 ? -26.058 -8.934 17.169 1.00 45.16 854 ILE A O 1
ATOM 6669 N N . TYR A 1 855 ? -27.305 -10.812 17.259 1.00 43.69 855 TYR A N 1
ATOM 6670 C CA . TYR A 1 855 ? -28.595 -10.156 17.436 1.00 43.69 855 TYR A CA 1
ATOM 6671 C C . TYR A 1 855 ? -28.999 -10.186 18.912 1.00 43.69 855 TYR A C 1
ATOM 6673 O O . TYR A 1 855 ? -28.897 -11.226 19.572 1.00 43.69 855 TYR A O 1
ATOM 6681 N N . ILE A 1 856 ? -29.481 -9.050 19.419 1.00 44.03 856 ILE A N 1
ATOM 6682 C CA . ILE A 1 856 ? -30.222 -8.982 20.682 1.00 44.03 856 ILE A CA 1
ATOM 6683 C C . ILE A 1 856 ? -31.700 -8.928 20.318 1.00 44.03 856 ILE A C 1
ATOM 6685 O O . ILE A 1 856 ? -32.159 -7.948 19.734 1.00 44.03 856 ILE A O 1
ATOM 6689 N N . LEU A 1 857 ? -32.443 -9.979 20.661 1.00 42.41 857 LEU A N 1
ATOM 6690 C CA . LEU A 1 857 ? -33.894 -9.986 20.516 1.00 42.41 857 LEU A CA 1
ATOM 6691 C C . LEU A 1 857 ? -34.532 -9.588 21.851 1.00 42.41 857 LEU A C 1
ATOM 6693 O O . LEU A 1 857 ? -34.347 -10.267 22.866 1.00 42.41 857 LEU A O 1
ATOM 6697 N N . TYR A 1 858 ? -35.314 -8.508 21.846 1.00 42.19 858 TYR A N 1
ATOM 6698 C CA . TYR A 1 858 ? -36.215 -8.182 22.949 1.00 42.19 858 TYR A CA 1
ATOM 6699 C C . TYR A 1 858 ? -37.587 -8.776 22.647 1.00 42.19 858 TYR A C 1
ATOM 6701 O O . TYR A 1 858 ? -38.258 -8.358 21.706 1.00 42.19 858 TYR A O 1
ATOM 6709 N N . ILE A 1 859 ? -38.013 -9.758 23.440 1.00 38.50 859 ILE A N 1
ATOM 6710 C CA . ILE A 1 859 ? -39.347 -10.342 23.297 1.00 38.50 859 ILE A CA 1
ATOM 6711 C C . ILE A 1 859 ? -40.351 -9.368 23.923 1.00 38.50 859 ILE A C 1
ATOM 6713 O O . ILE A 1 859 ? -40.494 -9.303 25.143 1.00 38.50 859 ILE A O 1
ATOM 6717 N N . HIS A 1 860 ? -41.043 -8.592 23.087 1.00 31.25 860 HIS A N 1
ATOM 6718 C CA . HIS A 1 860 ? -42.310 -7.973 23.468 1.00 31.25 860 HIS A CA 1
ATOM 6719 C C . HIS A 1 860 ? -43.423 -8.987 23.201 1.00 31.25 860 HIS A C 1
ATOM 6721 O O . HIS A 1 860 ? -43.683 -9.346 22.055 1.00 31.25 860 HIS A O 1
ATOM 6727 N N . ILE A 1 861 ? -44.091 -9.450 24.259 1.00 28.06 861 ILE A N 1
ATOM 6728 C CA . ILE A 1 861 ? -45.354 -10.180 24.129 1.00 28.06 861 ILE A CA 1
ATOM 6729 C C . ILE A 1 861 ? -46.412 -9.161 23.687 1.00 28.06 861 ILE A C 1
ATOM 6731 O O . ILE A 1 861 ? -47.083 -8.549 24.510 1.00 28.06 861 ILE A O 1
ATOM 6735 N N . TYR A 1 862 ? -46.547 -8.970 22.378 1.00 25.73 862 TYR A N 1
ATOM 6736 C CA . TYR A 1 862 ? -47.855 -8.758 21.774 1.00 25.73 862 TYR A CA 1
ATOM 6737 C C . TYR A 1 862 ? -48.239 -10.087 21.135 1.00 25.73 862 TYR A C 1
ATOM 6739 O O . TYR A 1 862 ? -47.656 -10.511 20.140 1.00 25.73 862 TYR A O 1
ATOM 6747 N N . MET A 1 863 ? -49.184 -10.787 21.762 1.00 27.89 863 MET A N 1
ATOM 6748 C CA . MET A 1 863 ? -49.876 -11.900 21.126 1.00 27.89 863 MET A CA 1
ATOM 6749 C C . MET A 1 863 ? -50.483 -11.411 19.807 1.00 27.89 863 MET A C 1
ATOM 6751 O O . MET A 1 863 ? -51.487 -10.709 19.820 1.00 27.89 863 MET A O 1
ATOM 6755 N N . TYR A 1 864 ? -49.927 -11.850 18.684 1.00 24.36 864 TYR A N 1
ATOM 6756 C CA . TYR A 1 864 ? -50.733 -12.222 17.530 1.00 24.36 864 TYR A CA 1
ATOM 6757 C C . TYR A 1 864 ? -50.346 -13.645 17.150 1.00 24.36 864 TYR A C 1
ATOM 6759 O O . TYR A 1 864 ? -49.304 -13.909 16.557 1.00 24.36 864 TYR A O 1
ATOM 6767 N N . ILE A 1 865 ? -51.195 -14.579 17.577 1.00 31.25 865 ILE A N 1
ATOM 6768 C CA . ILE A 1 865 ? -51.269 -15.913 16.998 1.00 31.25 865 ILE A CA 1
ATOM 6769 C C . ILE A 1 865 ? -51.763 -15.708 15.563 1.00 31.25 865 ILE A C 1
ATOM 6771 O O . ILE A 1 865 ? -52.937 -15.421 15.352 1.00 31.25 865 ILE A O 1
ATOM 6775 N N . ALA A 1 866 ? -50.871 -15.840 14.590 1.00 21.78 866 ALA A N 1
ATOM 6776 C CA . ALA A 1 866 ? -51.229 -16.150 13.213 1.00 21.78 866 ALA A CA 1
ATOM 6777 C C . ALA A 1 866 ? -50.169 -17.126 12.673 1.00 21.78 866 ALA A C 1
ATOM 6779 O O . ALA A 1 866 ? -48.977 -16.856 12.835 1.00 21.78 866 ALA A O 1
ATOM 6780 N N . PRO A 1 867 ? -50.571 -18.286 12.127 1.00 28.86 867 PRO A N 1
ATOM 6781 C CA . PRO A 1 867 ? -49.638 -19.314 11.693 1.00 28.86 867 PRO A CA 1
ATOM 6782 C C . PRO A 1 867 ? -49.008 -18.923 10.352 1.00 28.86 867 PRO A C 1
ATOM 6784 O O . PRO A 1 867 ? -49.713 -18.484 9.442 1.00 28.86 867 PRO A O 1
ATOM 6787 N N . LEU A 1 868 ? -47.698 -19.130 10.237 1.00 25.45 868 LEU A N 1
ATOM 6788 C CA . LEU A 1 868 ? -46.977 -19.279 8.975 1.00 25.45 868 LEU A CA 1
ATOM 6789 C C . LEU A 1 868 ? -46.166 -20.569 9.049 1.00 25.45 868 LEU A C 1
ATOM 6791 O O . LEU A 1 868 ? -45.467 -20.747 10.076 1.00 25.45 868 LEU A O 1
#

Radius of gyration: 47.33 Å; chains: 1; bounding box: 101×76×165 Å